Protein AF-A0A936B0I6-F1 (afdb_monomer_lite)

Secondary structure (DSSP, 8-state):
-HHHHHHHHHHHHHHHHHHHH-S-HHHHHHHHHHHHHHHHHHHHHHHHHHHHHHHHHHHHHHHHHTT-S-HHHHHHHHHHHHHHHHHTTS-------------SS--GGG--HHHHHHHHHHHHHHHHT-PPP--HHHHHHHHHHHHTTTT-SSHHHHHHHHHHHHHHHTTT-TTHHHHHHHHHHHHHHHTT---S-GGGGGGG----SS--SS-HHHHHGGGTTS-GGG--HHHHGGG-SS-GGGSHHHHTT-HHHHHHHHHHHHHHHHHHHHHTT--HHHHT--SS-EEEEE-TTTTSS----PPEEEEE--TTT-HHHHHHHHHHHHHHHHHHHHHTT--------S--HHHHHHHHHHHHTS-PPP----------PPPS---------PPPPPPPP-PPP---GGGHHHHHHHSHHHH-TTS-HHHHHHHTTT------------TT--SGGG--HHHHHHHHHHHHHHHTT------HHHHHHHHHHHHTTTT-SSHHHHHHHHHHHIIIIITT-HHHHHHHHHHHHHHHHHTT--HHHHHHTS-TT-THHHH-GGGGGGGGTT--S-----HHHHGGG-SS-GGG-TT--HHHHHHHHHHHHHHHHHHHHHHHHHHSS-TTTSS---EEEEEEEES---SSS--SEEEEEEEEEE-GGG-HHHHHHHHHHHHHHHHHHHHHTT-S--------HHHHHHHHHHHHHTHHHHSPPPPP------HHHHHHHHHHHHHHHHHHTT--------------------PPP--TT--HHHHHHHTT--HHHHHHHHHHHTT---HHHHHHHHHHTT--HHHHHHHHHHHHHHHTSS-SEE-SSS-EES-GGGHHHHHHHHHHH-

pLDDT: mean 74.19, std 16.96, range [23.62, 93.94]

Radius of gyration: 40.01 Å; chains: 1; bounding box: 89×117×137 Å

Sequence (866 aa):
MRSLLRIILIGGGLYGLVYLYGSRPYLALTLFCLTLLAGIFYVLYTIAKRNLDSQVAYLNRIQRLRGEKNPEWATAMFDFQQGAVRFLATEAHPASFVPFEAINFPTYLDLDRPQGQWYRYWRAEFNKGNPLPTDLTYIFLYLYELINQVDVPNAAEGYRRLNRVWQTYRANFPQLNNSLPTWLVDYAAVYEVKTDNPLAVYEAMTWPLGRPPIPPALLLHPWVGRPLAQLPARVWQLLSDYKLEKSTLYQMGQEEVADELHRRIFSALDRHLRRSGQPFWERHRPSHPVIIQRTPFLNALYPNSQKIEIFALPYDSQSEAREWVTNVFKHTENSLRQRLNQRARLKVKALDEAAMALIEAEVAATTLPEATSAVAEYDLSPPPNTQKLTSKAAPIPPRPAITLPNVPAHNLLNTLVQQSFFRSAHVPFAKQAELLAKHVEPAVPPEPCSDEERLYRYLNLAQLRWYFYWRSEVRRGNYLPTSAAYVFIHALELIHGVGTAGTADTLRQLQALIAHYATTNPLLELHLVSWLLSWAQLHQQPILPLLEQLPAHSFVFERLADWRYLPYRHGESPLPWSFGFIAPLLDYDLAKSQFLTSENRLLLEQAIPAVFTAVNTHYHQRTRQTLLTAHPTRLGGTFTVENCYQPPNNRWSVVIAVPELPRYTESQPLRKVVTQVVKAIENELRAAKGFRGRLQISLPDDLLAVVRQSMAAQREMLFPPPPKPQVQIDLARTKQLLKETNQVFQLLNLAADPDPEPEPEPQPAAPANGRTPHLEGLDDEWQAFAAQLTAAHVAVLTAVLDQQLTDTLLRHIASQHNIMPALLLDSLNELAQDSIGDIVLELTPTPQLVDESYRAPLQTICQHFS

Foldseek 3Di:
DVLLVVLLVVLVVQLVVCVVPDDDNPVSVVSSVVSNVVSVVVVVVVVVVVVVVVVVVVVVLLVVCVPDPDPVLSVLLVQQVVLLVVLVVDAADDADADADDDDQRDHNVQADPRRSNVLRNQVVCVLVVHHDDHDPSSLQSVLLCLLVVRPPPALLSSLVSLVVSCVVCCVVPVVCLLFSLQQSLLSCQVRVHDDPDSLLSLVPHDDDAPDDPDPLLSNCFNCQPPQPLPDFPSNLSLLEPDRPCPFPCNVVVNRVLVNVLSSQLSNLVQVVCVVVPAGLNRVQWDPAWDWDWDQHRPSGSDSDRHTTTDTGTPSSPRPVSHLASHLLRQLLSQLLCVVVVHDDHDDRDDDDPVSSVSSNVSSVVRDDDDDPPDPDPDDPDDDPPPPPPPPPDDDDDDDPDPDDDPDPLVCVLVVLLPDVVNLRPPQPQQNNLQVCLPRAADDDDADADDPVQQGPNSDDSNRVNNLRHQVVCVLVVHHDDYYVSSLNSVLVCLLSVRNAPDDVRSLVSLLSSCVRPCVVPVVSLQQSLQQSLLSCVVVVHQVLVVLVSHDPPRPVCVQPVLSLCSVCQVPDDDDQQAPSNLVLLAPDDPVPDPQDDVLVVVLLRVLRSQLLSLLQVVCCVPPVHGLQNVFQFQFKDWGKRANYDDPDPPDRIDIRINRRRGCSSPGPVSSLASNLLSLLLVQVSCVVVVNPDHDDHDDPPVSSVSSVVSCVVCVCVSPPDPPDDPDPDPPVVVVVVVVVVVVVVVVVVPDDDDDDDDDDDDDPDDPDDPDQDPQPPDDPLLSQLLVPDDPLLLQQLVCQLVVNDDPVVLCVSCVVVVHDSVVSQVVSQVSSCVRVVGGQWDPDNGTHGPDPVVSVSSVSSSVVVD

Structure (mmCIF, N/CA/C/O backbone):
data_AF-A0A936B0I6-F1
#
_entry.id   AF-A0A936B0I6-F1
#
loop_
_atom_site.group_PDB
_atom_site.id
_atom_site.type_symbol
_atom_site.label_atom_id
_atom_site.label_alt_id
_atom_site.label_comp_id
_atom_site.label_asym_id
_atom_site.label_entity_id
_atom_site.label_seq_id
_atom_site.pdbx_PDB_ins_code
_atom_site.Cartn_x
_atom_site.Cartn_y
_atom_site.Cartn_z
_atom_site.occupancy
_atom_site.B_iso_or_equiv
_atom_site.auth_seq_id
_atom_site.auth_comp_id
_atom_site.auth_asym_id
_atom_site.auth_atom_id
_atom_site.pdbx_PDB_model_num
ATOM 1 N N . MET A 1 1 ? 3.132 8.822 -55.524 1.00 38.16 1 MET A N 1
ATOM 2 C CA . MET A 1 1 ? 2.697 8.084 -56.736 1.00 38.16 1 MET A CA 1
ATOM 3 C C . MET A 1 1 ? 1.915 8.943 -57.733 1.00 38.16 1 MET A C 1
ATOM 5 O O . MET A 1 1 ? 2.401 9.102 -58.841 1.00 38.16 1 MET A O 1
ATOM 9 N N . ARG A 1 2 ? 0.774 9.563 -57.377 1.00 40.75 2 ARG A N 1
ATOM 10 C CA . ARG A 1 2 ? -0.031 10.381 -58.324 1.00 40.75 2 ARG A CA 1
ATOM 11 C C . ARG A 1 2 ? 0.720 11.574 -58.949 1.00 40.75 2 ARG A C 1
ATOM 13 O O . ARG A 1 2 ? 0.559 11.829 -60.137 1.00 40.75 2 ARG A O 1
ATOM 20 N N . SER A 1 3 ? 1.581 12.258 -58.192 1.00 46.22 3 SER A N 1
ATOM 21 C CA . SER A 1 3 ? 2.406 13.369 -58.705 1.00 46.22 3 SER A CA 1
ATOM 22 C C . SER A 1 3 ? 3.521 12.899 -59.647 1.00 46.22 3 SER A C 1
ATOM 24 O O . SER A 1 3 ? 3.805 13.552 -60.641 1.00 46.22 3 SER A O 1
ATOM 26 N N . LEU A 1 4 ? 4.096 11.724 -59.372 1.00 46.12 4 LEU A N 1
ATOM 27 C CA . LEU A 1 4 ? 5.133 11.088 -60.192 1.00 46.12 4 LEU A CA 1
ATOM 28 C C . LEU A 1 4 ? 4.551 10.625 -61.538 1.00 46.12 4 LEU A C 1
ATOM 30 O O . LEU A 1 4 ? 5.146 10.857 -62.583 1.00 46.12 4 LEU A O 1
ATOM 34 N N . LEU A 1 5 ? 3.326 10.083 -61.517 1.00 49.03 5 LEU A N 1
ATOM 35 C CA . LEU A 1 5 ? 2.583 9.697 -62.719 1.00 49.03 5 LEU A CA 1
ATOM 36 C C . LEU A 1 5 ? 2.261 10.906 -63.618 1.00 49.03 5 LEU A C 1
ATOM 38 O O . LEU A 1 5 ? 2.396 10.816 -64.832 1.00 49.03 5 LEU A O 1
ATOM 42 N N . ARG A 1 6 ? 1.882 12.055 -63.032 1.00 55.31 6 ARG A N 1
ATOM 43 C CA . ARG A 1 6 ? 1.634 13.303 -63.781 1.00 55.31 6 ARG A CA 1
ATOM 44 C C . ARG A 1 6 ? 2.904 13.870 -64.415 1.00 55.31 6 ARG A C 1
ATOM 46 O O . ARG A 1 6 ? 2.848 14.307 -65.555 1.00 55.31 6 ARG A O 1
ATOM 53 N N . ILE A 1 7 ? 4.037 13.833 -63.712 1.00 56.94 7 ILE A N 1
ATOM 54 C CA . ILE A 1 7 ? 5.325 14.305 -64.246 1.00 56.94 7 ILE A CA 1
ATOM 55 C C . ILE A 1 7 ? 5.807 13.399 -65.389 1.00 56.94 7 ILE A C 1
ATOM 57 O O . ILE A 1 7 ? 6.247 13.909 -66.413 1.00 56.94 7 ILE A O 1
ATOM 61 N N . ILE A 1 8 ? 5.645 12.075 -65.263 1.00 55.91 8 ILE A N 1
ATOM 62 C CA . ILE A 1 8 ? 5.958 11.116 -66.338 1.00 55.91 8 ILE A CA 1
ATOM 63 C C . ILE A 1 8 ? 5.057 11.345 -67.563 1.00 55.91 8 ILE A C 1
ATOM 65 O O . ILE A 1 8 ? 5.553 11.347 -68.686 1.00 55.91 8 ILE A O 1
ATOM 69 N N . LEU A 1 9 ? 3.757 11.592 -67.364 1.00 56.34 9 LEU A N 1
ATOM 70 C CA . LEU A 1 9 ? 2.815 11.886 -68.454 1.00 56.34 9 LEU A CA 1
ATOM 71 C C . LEU A 1 9 ? 3.130 13.213 -69.166 1.00 56.34 9 LEU A C 1
ATOM 73 O O . LEU A 1 9 ? 3.089 13.271 -70.393 1.00 56.34 9 LEU A O 1
ATOM 77 N N . ILE A 1 10 ? 3.491 14.262 -68.420 1.00 59.94 10 ILE A N 1
ATOM 78 C CA . ILE A 1 10 ? 3.869 15.569 -68.985 1.00 59.94 10 ILE A CA 1
ATOM 79 C C . ILE A 1 10 ? 5.213 15.476 -69.724 1.00 59.94 10 ILE A C 1
ATOM 81 O O . ILE A 1 10 ? 5.333 15.978 -70.841 1.00 59.94 10 ILE A O 1
ATOM 85 N N . GLY A 1 11 ? 6.202 14.783 -69.150 1.00 57.22 11 GLY A N 1
ATOM 86 C CA . GLY A 1 11 ? 7.493 14.536 -69.796 1.00 57.22 11 GLY A CA 1
ATOM 87 C C . GLY A 1 11 ? 7.358 13.692 -71.066 1.00 57.22 11 GLY A C 1
ATOM 88 O O . GLY A 1 11 ? 7.966 14.015 -72.085 1.00 57.22 11 GLY A O 1
ATOM 89 N N . GLY A 1 12 ? 6.516 12.653 -71.040 1.00 57.81 12 GLY A N 1
ATOM 90 C CA . GLY A 1 12 ? 6.238 11.806 -72.202 1.00 57.81 12 GLY A CA 1
ATOM 91 C C . GLY A 1 12 ? 5.535 12.566 -73.332 1.00 57.81 12 GLY A C 1
ATOM 92 O O . GLY A 1 12 ? 5.872 12.378 -74.499 1.00 57.81 12 GLY A O 1
ATOM 93 N N . GLY A 1 13 ? 4.623 13.486 -72.992 1.00 58.34 13 GLY A N 1
ATOM 94 C CA . GLY A 1 13 ? 3.964 14.372 -73.958 1.00 58.34 13 GLY A CA 1
ATOM 95 C C . GLY A 1 13 ? 4.916 15.378 -74.618 1.00 58.34 13 GLY A C 1
ATOM 96 O O . GLY A 1 13 ? 4.860 15.575 -75.831 1.00 58.34 13 GLY A O 1
ATOM 97 N N . LEU A 1 14 ? 5.839 15.965 -73.847 1.00 56.41 14 LEU A N 1
ATOM 98 C CA . LEU A 1 14 ? 6.888 16.860 -74.359 1.00 56.41 14 LEU A CA 1
ATOM 99 C C . LEU A 1 14 ? 7.899 16.125 -75.253 1.00 56.41 14 LEU A C 1
ATOM 101 O O . LEU A 1 14 ? 8.292 16.659 -76.288 1.00 56.41 14 LEU A O 1
ATOM 105 N N . TYR A 1 15 ? 8.275 14.890 -74.907 1.00 56.97 15 TYR A N 1
ATOM 106 C CA . TYR A 1 15 ? 9.149 14.056 -75.739 1.00 56.97 15 TYR A CA 1
ATOM 107 C C . TYR A 1 15 ? 8.500 13.726 -77.094 1.00 56.97 15 TYR A C 1
ATOM 109 O O . TYR A 1 15 ? 9.143 13.876 -78.132 1.00 56.97 15 TYR A O 1
ATOM 117 N N . GLY A 1 16 ? 7.210 13.368 -77.100 1.00 55.25 16 GLY A N 1
ATOM 118 C CA . GLY A 1 16 ? 6.452 13.113 -78.331 1.00 55.25 16 GLY A CA 1
ATOM 119 C C . GLY A 1 16 ? 6.332 14.340 -79.244 1.00 55.25 16 GLY A C 1
ATOM 120 O O . GLY A 1 16 ? 6.514 14.225 -80.454 1.00 55.25 16 GLY A O 1
ATOM 121 N N . LEU A 1 17 ? 6.101 15.529 -78.676 1.00 55.94 17 LEU A N 1
ATOM 122 C CA . LEU A 1 17 ? 5.998 16.788 -79.430 1.00 55.94 17 LEU A CA 1
ATOM 123 C C . LEU A 1 17 ? 7.328 17.234 -80.059 1.00 55.94 17 LEU A C 1
ATOM 125 O O . LEU A 1 17 ? 7.332 17.708 -81.193 1.00 55.94 17 LEU A O 1
ATOM 129 N N . VAL A 1 18 ? 8.459 17.054 -79.366 1.00 55.75 18 VAL A N 1
ATOM 130 C CA . VAL A 1 18 ? 9.790 17.407 -79.899 1.00 55.75 18 VAL A CA 1
ATOM 131 C C . VAL A 1 18 ? 10.254 16.405 -80.965 1.00 55.75 18 VAL A C 1
ATOM 133 O O . VAL A 1 18 ? 10.897 16.805 -81.935 1.00 55.75 18 VAL A O 1
ATOM 136 N N . TYR A 1 19 ? 9.883 15.125 -80.840 1.00 55.78 19 TYR A N 1
ATOM 137 C CA . TYR A 1 19 ? 10.190 14.093 -81.839 1.00 55.78 19 TYR A CA 1
ATOM 138 C C . TYR A 1 19 ? 9.421 14.295 -83.157 1.00 55.78 19 TYR A C 1
ATOM 140 O O . TYR A 1 19 ? 9.927 13.963 -84.225 1.00 55.78 19 TYR A O 1
ATOM 148 N N . LEU A 1 20 ? 8.220 14.883 -83.093 1.00 55.12 20 LEU A N 1
ATOM 149 C CA . LEU A 1 20 ? 7.385 15.179 -84.263 1.00 55.12 20 LEU A CA 1
ATOM 150 C C . LEU A 1 20 ? 7.809 16.441 -85.041 1.00 55.12 20 LEU A C 1
ATOM 152 O O . LEU A 1 20 ? 7.439 16.561 -86.205 1.00 55.12 20 LEU A O 1
ATOM 156 N N . TYR A 1 21 ? 8.580 17.364 -84.443 1.00 55.47 21 TYR A N 1
ATOM 157 C CA . TYR A 1 21 ? 8.861 18.689 -85.031 1.00 55.47 21 TYR A CA 1
ATOM 158 C C . TYR A 1 21 ? 10.348 19.107 -85.117 1.00 55.47 21 TYR A C 1
ATOM 160 O O . TYR A 1 21 ? 10.621 20.216 -85.577 1.00 55.47 21 TYR A O 1
ATOM 168 N N . GLY A 1 22 ? 11.336 18.283 -84.726 1.00 55.69 22 GLY A N 1
ATOM 169 C CA . GLY A 1 22 ? 12.745 18.727 -84.704 1.00 55.69 22 GLY A CA 1
ATOM 170 C C . GLY A 1 22 ? 13.819 17.665 -84.974 1.00 55.69 22 GLY A C 1
ATOM 171 O O . GLY A 1 22 ? 13.844 16.595 -84.374 1.00 55.69 22 GLY A O 1
ATOM 172 N N . SER A 1 23 ? 14.796 18.014 -85.817 1.00 54.34 23 SER A N 1
ATOM 173 C CA . SER A 1 23 ? 15.872 17.165 -86.368 1.00 54.34 23 SER A CA 1
ATOM 174 C C . SER A 1 23 ? 16.990 16.749 -85.385 1.00 54.34 23 SER A C 1
ATOM 176 O O . SER A 1 23 ? 18.113 16.475 -85.814 1.00 54.34 23 SER A O 1
ATOM 178 N N . ARG A 1 24 ? 16.755 16.734 -84.063 1.00 60.47 24 ARG A N 1
ATOM 179 C CA . ARG A 1 24 ? 17.795 16.427 -83.050 1.00 60.47 24 ARG A CA 1
ATOM 180 C C . ARG A 1 24 ? 17.263 15.556 -81.895 1.00 60.47 24 ARG A C 1
ATOM 182 O O . ARG A 1 24 ? 16.999 16.077 -80.810 1.00 60.47 24 ARG A O 1
ATOM 189 N N . PRO A 1 25 ? 17.172 14.223 -82.077 1.00 59.81 25 PRO A N 1
ATOM 190 C CA . PRO A 1 25 ? 16.577 13.302 -81.096 1.00 59.81 25 PRO A CA 1
ATOM 191 C C . PRO A 1 25 ? 17.326 13.258 -79.752 1.00 59.81 25 PRO A C 1
ATOM 193 O O . PRO A 1 25 ? 16.723 13.028 -78.704 1.00 59.81 25 PRO A O 1
ATOM 196 N N . TYR A 1 26 ? 18.629 13.549 -79.757 1.00 58.97 26 TYR A N 1
ATOM 197 C CA . TYR A 1 26 ? 19.452 13.578 -78.547 1.00 58.97 26 TYR A CA 1
ATOM 198 C C . TYR A 1 26 ? 19.078 14.712 -77.586 1.00 58.97 26 TYR A C 1
ATOM 200 O O . TYR A 1 26 ? 19.175 14.526 -76.377 1.00 58.97 26 TYR A O 1
ATOM 208 N N . LEU A 1 27 ? 18.611 15.859 -78.098 1.00 59.44 27 LEU A N 1
ATOM 209 C CA . LEU A 1 27 ? 18.221 16.997 -77.258 1.00 59.44 27 LEU A CA 1
ATOM 210 C C . LEU A 1 27 ? 16.880 16.741 -76.548 1.00 59.44 27 LEU A C 1
ATOM 212 O O . LEU A 1 27 ? 16.685 17.136 -75.403 1.00 59.44 27 LEU A O 1
ATOM 216 N N . ALA A 1 28 ? 15.963 16.039 -77.219 1.00 58.75 28 ALA A N 1
ATOM 217 C CA . ALA A 1 28 ? 14.678 15.639 -76.649 1.00 58.75 28 ALA A CA 1
ATOM 218 C C . ALA A 1 28 ? 14.860 14.625 -75.511 1.00 58.75 28 ALA A C 1
ATOM 220 O O . ALA A 1 28 ? 14.218 14.728 -74.466 1.00 58.75 28 ALA A O 1
ATOM 221 N N . LEU A 1 29 ? 15.773 13.665 -75.698 1.00 62.91 29 LEU A N 1
ATOM 222 C CA . LEU A 1 29 ? 16.080 12.647 -74.696 1.00 62.91 29 LEU A CA 1
ATOM 223 C C . LEU A 1 29 ? 16.767 13.250 -73.465 1.00 62.91 29 LEU A C 1
ATOM 225 O O . LEU A 1 29 ? 16.416 12.896 -72.342 1.00 62.91 29 LEU A O 1
ATOM 229 N N . THR A 1 30 ? 17.695 14.196 -73.646 1.00 65.19 30 THR A N 1
ATOM 230 C CA . THR A 1 30 ? 18.342 14.877 -72.513 1.00 65.19 30 THR A CA 1
ATOM 231 C C . THR A 1 30 ? 17.363 15.745 -71.729 1.00 65.19 30 THR A C 1
ATOM 233 O O . THR A 1 30 ? 17.367 15.684 -70.500 1.00 65.19 30 THR A O 1
ATOM 236 N N . LEU A 1 31 ? 16.470 16.480 -72.399 1.00 63.97 31 LEU A N 1
ATOM 237 C CA . LEU A 1 31 ? 15.399 17.239 -71.741 1.00 63.97 31 LEU A CA 1
ATOM 238 C C . LEU A 1 31 ? 14.439 16.324 -70.962 1.00 63.97 31 LEU A C 1
ATOM 240 O O . LEU A 1 31 ? 14.112 16.618 -69.812 1.00 63.97 31 LEU A O 1
ATOM 244 N N . PHE A 1 32 ? 14.047 15.179 -71.528 1.00 65.69 32 PHE A N 1
ATOM 245 C CA . PHE A 1 32 ? 13.214 14.198 -70.829 1.00 65.69 32 PHE A CA 1
ATOM 246 C C . PHE A 1 32 ? 13.914 13.635 -69.581 1.00 65.69 32 PHE A C 1
ATOM 248 O O . PHE A 1 32 ? 13.346 13.669 -68.489 1.00 65.69 32 PHE A O 1
ATOM 255 N N . CYS A 1 33 ? 15.177 13.216 -69.695 1.00 66.19 33 CYS A N 1
ATOM 256 C CA . CYS A 1 33 ? 15.956 12.722 -68.557 1.00 66.19 33 CYS A CA 1
ATOM 257 C C . CYS A 1 33 ? 16.140 13.784 -67.459 1.00 66.19 33 CYS A C 1
ATOM 259 O O . CYS A 1 33 ? 16.018 13.464 -66.277 1.00 66.19 33 CYS A O 1
ATOM 261 N N . LEU A 1 34 ? 16.373 15.050 -67.826 1.00 69.00 34 LEU A N 1
ATOM 262 C CA . LEU A 1 34 ? 16.501 16.155 -66.869 1.00 69.00 34 LEU A CA 1
ATOM 263 C C . LEU A 1 34 ? 15.185 16.439 -66.133 1.00 69.00 34 LEU A C 1
ATOM 265 O O . LEU A 1 34 ? 15.199 16.644 -64.920 1.00 69.00 34 LEU A O 1
ATOM 269 N N . THR A 1 35 ? 14.041 16.393 -66.824 1.00 68.25 35 THR A N 1
ATOM 270 C CA . THR A 1 35 ? 12.725 16.564 -66.176 1.00 68.25 35 THR A CA 1
ATOM 271 C C . THR A 1 35 ? 12.371 15.400 -65.248 1.00 68.25 35 THR A C 1
ATOM 273 O O . THR A 1 35 ? 11.831 15.623 -64.163 1.00 68.25 35 THR A O 1
ATOM 276 N N . LEU A 1 36 ? 12.740 14.168 -65.616 1.00 67.81 36 LEU A N 1
ATOM 277 C CA . LEU A 1 36 ? 12.569 12.990 -64.767 1.00 67.81 36 LEU A CA 1
ATOM 278 C C . LEU A 1 36 ? 13.442 13.085 -63.505 1.00 67.81 36 LEU A C 1
ATOM 280 O O . LEU A 1 36 ? 12.949 12.871 -62.398 1.00 67.81 36 LEU A O 1
ATOM 284 N N . LEU A 1 37 ? 14.715 13.468 -63.661 1.00 67.00 37 LEU A N 1
ATOM 285 C CA . LEU A 1 37 ? 15.647 13.675 -62.550 1.00 67.00 37 LEU A CA 1
ATOM 286 C C . LEU A 1 37 ? 15.173 14.786 -61.610 1.00 67.00 37 LEU A C 1
ATOM 288 O O . LEU A 1 37 ? 15.161 14.580 -60.400 1.00 67.00 37 LEU A O 1
ATOM 292 N N . ALA A 1 38 ? 14.709 15.920 -62.142 1.00 65.81 38 ALA A N 1
ATOM 293 C CA . ALA A 1 38 ? 14.150 17.006 -61.339 1.00 65.81 38 ALA A CA 1
ATOM 294 C C . ALA A 1 38 ? 12.884 16.572 -60.575 1.00 65.81 38 ALA A C 1
ATOM 296 O O . ALA A 1 38 ? 12.716 16.920 -59.406 1.00 65.81 38 ALA A O 1
ATOM 297 N N . GLY A 1 39 ? 12.020 15.759 -61.194 1.00 65.25 39 GLY A N 1
ATOM 298 C CA . GLY A 1 39 ? 10.841 15.183 -60.544 1.00 65.25 39 GLY A CA 1
ATOM 299 C C . GLY A 1 39 ? 11.191 14.212 -59.414 1.00 65.25 39 GLY A C 1
ATOM 300 O O . GLY A 1 39 ? 10.590 14.272 -58.340 1.00 65.25 39 GLY A O 1
ATOM 301 N N . ILE A 1 40 ? 12.197 13.357 -59.621 1.00 68.62 40 ILE A N 1
ATOM 302 C CA . ILE A 1 40 ? 12.730 12.461 -58.585 1.00 68.62 40 ILE A CA 1
ATOM 303 C C . ILE A 1 40 ? 13.324 13.287 -57.439 1.00 68.62 40 ILE A C 1
ATOM 305 O O . ILE A 1 40 ? 13.001 13.036 -56.281 1.00 68.62 40 ILE A O 1
ATOM 309 N N . PHE A 1 41 ? 14.114 14.318 -57.746 1.00 63.56 41 PHE A N 1
ATOM 310 C CA . PHE A 1 41 ? 14.719 15.190 -56.740 1.00 63.56 41 PHE A CA 1
ATOM 311 C C . PHE A 1 41 ? 13.671 15.956 -55.927 1.00 63.56 41 PHE A C 1
ATOM 313 O O . PHE A 1 41 ? 13.796 16.055 -54.713 1.00 63.56 41 PHE A O 1
ATOM 320 N N . TYR A 1 42 ? 12.599 16.439 -56.559 1.00 67.12 42 TYR A N 1
ATOM 321 C CA . TYR A 1 42 ? 11.493 17.109 -55.873 1.00 67.12 42 TYR A CA 1
ATOM 322 C C . TYR A 1 42 ? 10.720 16.159 -54.945 1.00 67.12 42 TYR A C 1
ATOM 324 O O . TYR A 1 42 ? 10.337 16.533 -53.835 1.00 67.12 42 TYR A O 1
ATOM 332 N N . VAL A 1 43 ? 10.516 14.907 -55.363 1.00 61.97 43 VAL A N 1
ATOM 333 C CA . VAL A 1 43 ? 9.879 13.875 -54.530 1.00 61.97 43 VAL A CA 1
ATOM 334 C C . VAL A 1 43 ? 10.781 13.496 -53.353 1.00 61.97 43 VAL A C 1
ATOM 336 O O . VAL A 1 43 ? 10.308 13.430 -52.222 1.00 61.97 43 VAL A O 1
ATOM 339 N N . LEU A 1 44 ? 12.083 13.327 -53.583 1.00 56.44 44 LEU A N 1
ATOM 340 C CA . LEU A 1 44 ? 13.057 13.077 -52.518 1.00 56.44 44 LEU A CA 1
ATOM 341 C C . LEU A 1 44 ? 13.154 14.264 -51.552 1.00 56.44 44 LEU A C 1
ATOM 343 O O . LEU A 1 44 ? 13.143 14.066 -50.341 1.00 56.44 44 LEU A O 1
ATOM 347 N N . TYR A 1 45 ? 13.157 15.495 -52.066 1.00 63.50 45 TYR A N 1
ATOM 348 C CA . TYR A 1 45 ? 13.170 16.719 -51.268 1.00 63.50 45 TYR A CA 1
ATOM 349 C C . TYR A 1 45 ? 11.897 16.880 -50.433 1.00 63.50 45 TYR A C 1
ATOM 351 O O . TYR A 1 45 ? 11.975 17.229 -49.262 1.00 63.50 45 TYR A O 1
ATOM 359 N N . THR A 1 46 ? 10.717 16.590 -50.986 1.00 55.12 46 THR A N 1
ATOM 360 C CA . THR A 1 46 ? 9.453 16.666 -50.231 1.00 55.12 46 THR A CA 1
ATOM 361 C C . THR A 1 46 ? 9.343 15.574 -49.167 1.00 55.12 46 THR A C 1
ATOM 363 O O . THR A 1 46 ? 8.838 15.851 -48.081 1.00 55.12 46 THR A O 1
ATOM 366 N N . ILE A 1 47 ? 9.868 14.369 -49.417 1.00 54.47 47 ILE A N 1
ATOM 367 C CA . ILE A 1 47 ? 9.987 13.311 -48.400 1.00 54.47 47 ILE A CA 1
ATOM 368 C C . ILE A 1 47 ? 10.979 13.728 -47.304 1.00 54.47 47 ILE A C 1
ATOM 370 O O . ILE A 1 47 ? 10.658 13.631 -46.121 1.00 54.47 47 ILE A O 1
ATOM 374 N N . ALA A 1 48 ? 12.147 14.254 -47.683 1.00 47.34 48 ALA A N 1
ATOM 375 C CA . ALA A 1 48 ? 13.166 14.725 -46.747 1.00 47.34 48 ALA A CA 1
ATOM 376 C C . ALA A 1 48 ? 12.669 15.904 -45.896 1.00 47.34 48 ALA A C 1
ATOM 378 O O . ALA A 1 48 ? 12.853 15.904 -44.683 1.00 47.34 48 ALA A O 1
ATOM 379 N N . LYS A 1 49 ? 11.971 16.869 -46.505 1.00 49.53 49 LYS A N 1
ATOM 380 C CA . LYS A 1 49 ? 11.380 18.022 -45.818 1.00 49.53 49 LYS A CA 1
ATOM 381 C C . LYS A 1 49 ? 10.261 17.607 -44.865 1.00 49.53 49 LYS A C 1
ATOM 383 O O . LYS A 1 49 ? 10.239 18.068 -43.735 1.00 49.53 49 LYS A O 1
ATOM 388 N N . ARG A 1 50 ? 9.392 16.670 -45.260 1.00 50.12 50 ARG A N 1
ATOM 389 C CA . ARG A 1 50 ? 8.347 16.129 -44.375 1.00 50.12 50 ARG A CA 1
ATOM 390 C C . ARG A 1 50 ? 8.940 15.367 -43.183 1.00 50.12 50 ARG A C 1
ATOM 392 O O . ARG A 1 50 ? 8.410 15.473 -42.080 1.00 50.12 50 ARG A O 1
ATOM 399 N N . ASN A 1 51 ? 10.051 14.654 -43.384 1.00 45.22 51 ASN A N 1
ATOM 400 C CA . ASN A 1 51 ? 10.823 14.047 -42.295 1.00 45.22 51 ASN A CA 1
ATOM 401 C C . ASN A 1 51 ? 11.459 15.104 -41.382 1.00 45.22 51 ASN A C 1
ATOM 403 O O . ASN A 1 51 ? 11.403 14.951 -40.167 1.00 45.22 51 ASN A O 1
ATOM 407 N N . LEU A 1 52 ? 12.007 16.185 -41.941 1.00 41.59 52 LEU A N 1
ATOM 408 C CA . LEU A 1 52 ? 12.620 17.271 -41.173 1.00 41.59 52 LEU A CA 1
ATOM 409 C C . LEU A 1 52 ? 11.583 18.056 -40.351 1.00 41.59 52 LEU A C 1
ATOM 411 O O . LEU A 1 52 ? 11.795 18.290 -39.168 1.00 41.59 52 LEU A O 1
ATOM 415 N N . ASP A 1 53 ? 10.428 18.385 -40.932 1.00 44.09 53 ASP A N 1
ATOM 416 C CA . ASP A 1 53 ? 9.326 19.055 -40.228 1.00 44.09 53 ASP A CA 1
ATOM 417 C C . ASP A 1 53 ? 8.754 18.157 -39.111 1.00 44.09 53 ASP A C 1
ATOM 419 O O . ASP A 1 53 ? 8.439 18.635 -38.020 1.00 44.09 53 ASP A O 1
ATOM 423 N N . SER A 1 54 ? 8.707 16.836 -39.336 1.00 42.69 54 SER A N 1
ATOM 424 C CA . SER A 1 54 ? 8.353 15.849 -38.304 1.00 42.69 54 SER A CA 1
ATOM 425 C C . SER A 1 54 ? 9.406 15.782 -37.190 1.00 42.69 54 SER A C 1
ATOM 427 O O . SER A 1 54 ? 9.041 15.687 -36.022 1.00 42.69 54 SER A O 1
ATOM 429 N N . GLN A 1 55 ? 10.698 15.895 -37.523 1.00 39.34 55 GLN A N 1
ATOM 430 C CA . GLN A 1 55 ? 11.805 15.953 -36.560 1.00 39.34 55 GLN A CA 1
ATOM 431 C C . GLN A 1 55 ? 11.822 17.259 -35.750 1.00 39.34 55 GLN A C 1
ATOM 433 O O . GLN A 1 55 ? 12.118 17.228 -34.560 1.00 39.34 55 GLN A O 1
ATOM 438 N N . VAL A 1 56 ? 11.462 18.401 -36.338 1.00 42.66 56 VAL A N 1
ATOM 439 C CA . VAL A 1 56 ? 11.371 19.687 -35.622 1.00 42.66 56 VAL A CA 1
ATOM 440 C C . VAL A 1 56 ? 10.135 19.727 -34.719 1.00 42.66 56 VAL A C 1
ATOM 442 O O . VAL A 1 56 ? 10.235 20.129 -33.560 1.00 42.66 56 VAL A O 1
ATOM 445 N N . ALA A 1 57 ? 8.982 19.236 -35.188 1.00 41.06 57 ALA A N 1
ATOM 446 C CA . ALA A 1 57 ? 7.804 19.047 -34.340 1.00 41.06 57 ALA A CA 1
ATOM 447 C C . ALA A 1 57 ? 8.088 18.073 -33.178 1.00 41.06 57 ALA A C 1
ATOM 449 O O . ALA A 1 57 ? 7.624 18.293 -32.062 1.00 41.06 57 ALA A O 1
ATOM 450 N N . TYR A 1 58 ? 8.900 17.042 -33.425 1.00 40.16 58 TYR A N 1
ATOM 451 C CA . TYR A 1 58 ? 9.397 16.081 -32.441 1.00 40.16 58 TYR A CA 1
ATOM 452 C C . TYR A 1 58 ? 10.361 16.701 -31.417 1.00 40.16 58 TYR A C 1
ATOM 454 O O . TYR A 1 58 ? 10.171 16.507 -30.219 1.00 40.16 58 TYR A O 1
ATOM 462 N N . LEU A 1 59 ? 11.327 17.521 -31.842 1.00 38.25 59 LEU A N 1
ATOM 463 C CA . LEU A 1 59 ? 12.243 18.239 -30.943 1.00 38.25 59 LEU A CA 1
ATOM 464 C C . LEU A 1 59 ? 11.503 19.253 -30.058 1.00 38.25 59 LEU A C 1
ATOM 466 O O . LEU A 1 59 ? 11.768 19.338 -28.858 1.00 38.25 59 LEU A O 1
ATOM 470 N N . ASN A 1 60 ? 10.505 19.942 -30.615 1.00 44.59 60 ASN A N 1
ATOM 471 C CA . ASN A 1 60 ? 9.612 20.819 -29.855 1.00 44.59 60 ASN A CA 1
ATOM 472 C C . ASN A 1 60 ? 8.718 20.037 -28.871 1.00 44.59 60 ASN A C 1
ATOM 474 O O . ASN A 1 60 ? 8.312 20.579 -27.843 1.00 44.59 60 ASN A O 1
ATOM 478 N N . ARG A 1 61 ? 8.425 18.757 -29.149 1.00 44.84 61 ARG A N 1
ATOM 479 C CA . ARG A 1 61 ? 7.702 17.843 -28.246 1.00 44.84 61 ARG A CA 1
ATOM 480 C C . ARG A 1 61 ? 8.604 17.337 -27.116 1.00 44.84 61 ARG A C 1
ATOM 482 O O . ARG A 1 61 ? 8.177 17.339 -25.969 1.00 44.84 61 ARG A O 1
ATOM 489 N N . ILE A 1 62 ? 9.865 17.013 -27.412 1.00 40.97 62 ILE A N 1
ATOM 490 C CA . ILE A 1 62 ? 10.894 16.629 -26.428 1.00 40.97 62 ILE A CA 1
ATOM 491 C C . ILE A 1 62 ? 11.212 17.771 -25.459 1.00 40.97 62 ILE A C 1
ATOM 493 O O . ILE A 1 62 ? 11.366 17.533 -24.264 1.00 40.97 62 ILE A O 1
ATOM 497 N N . GLN A 1 63 ? 11.268 19.018 -25.934 1.00 43.62 63 GLN A N 1
ATOM 498 C CA . GLN A 1 63 ? 11.457 20.172 -25.048 1.00 43.62 63 GLN A CA 1
ATOM 499 C C . GLN A 1 63 ? 10.292 20.370 -24.065 1.00 43.62 63 GLN A C 1
ATOM 501 O O . GLN A 1 63 ? 10.526 20.850 -22.961 1.00 43.62 63 GLN A O 1
ATOM 506 N N . ARG A 1 64 ? 9.067 19.948 -24.416 1.00 46.56 64 ARG A N 1
ATOM 507 C CA . ARG A 1 64 ? 7.916 19.945 -23.492 1.00 46.56 64 ARG A CA 1
ATOM 508 C C . ARG A 1 64 ? 7.944 18.781 -22.494 1.00 46.56 64 ARG A C 1
ATOM 510 O O . ARG A 1 64 ? 7.471 18.949 -21.380 1.00 46.56 64 ARG A O 1
ATOM 517 N N . LEU A 1 65 ? 8.515 17.633 -22.871 1.00 44.06 65 LEU A N 1
ATOM 518 C CA . LEU A 1 65 ? 8.597 16.423 -22.034 1.00 44.06 65 LEU A CA 1
ATOM 519 C C . LEU A 1 65 ? 9.726 16.466 -20.985 1.00 44.06 65 LEU A C 1
ATOM 521 O O . LEU A 1 65 ? 9.697 15.708 -20.024 1.00 44.06 65 LEU A O 1
ATOM 525 N N . ARG A 1 66 ? 10.691 17.394 -21.092 1.00 40.81 66 ARG A N 1
ATOM 526 C CA . ARG A 1 66 ? 11.733 17.620 -20.061 1.00 40.81 66 ARG A CA 1
ATOM 527 C C . ARG A 1 66 ? 11.202 18.135 -18.710 1.00 40.81 66 ARG A C 1
ATOM 529 O O . ARG A 1 66 ? 11.993 18.306 -17.791 1.00 40.81 66 ARG A O 1
ATOM 536 N N . GLY A 1 67 ? 9.897 18.386 -18.592 1.00 43.09 67 GLY A N 1
ATOM 537 C CA . GLY A 1 67 ? 9.217 18.696 -17.330 1.00 43.09 67 GLY A CA 1
ATOM 538 C C . GLY A 1 67 ? 8.504 17.504 -16.674 1.00 43.09 67 GLY A C 1
ATOM 539 O O . GLY A 1 67 ? 7.788 17.709 -15.696 1.00 43.09 67 GLY A O 1
ATOM 540 N N . GLU A 1 68 ? 8.625 16.280 -17.206 1.00 45.91 68 GLU A N 1
ATOM 541 C CA . GLU A 1 68 ? 7.936 15.103 -16.658 1.00 45.91 68 GLU A CA 1
ATOM 542 C C . GLU A 1 68 ? 8.641 14.496 -15.433 1.00 45.91 68 GLU A C 1
ATOM 544 O O . GLU A 1 68 ? 9.864 14.440 -15.346 1.00 45.91 68 GLU A O 1
ATOM 549 N N . LYS A 1 69 ? 7.838 13.987 -14.489 1.00 45.06 69 LYS A N 1
ATOM 550 C CA . LYS A 1 69 ? 8.266 13.470 -13.175 1.00 45.06 69 LYS A CA 1
ATOM 551 C C . LYS A 1 69 ? 9.079 12.155 -13.216 1.00 45.06 69 LYS A C 1
ATOM 553 O O . LYS A 1 69 ? 9.494 11.703 -12.155 1.00 45.06 69 LYS A O 1
ATOM 558 N N . ASN A 1 70 ? 9.275 11.515 -14.381 1.00 55.09 70 ASN A N 1
ATOM 559 C CA . ASN A 1 70 ? 9.976 10.223 -14.505 1.00 55.09 70 ASN A CA 1
ATOM 560 C C . ASN A 1 70 ? 11.024 10.218 -15.649 1.00 55.09 70 ASN A C 1
ATOM 562 O O . ASN A 1 70 ? 10.672 9.965 -16.807 1.00 55.09 70 ASN A O 1
ATOM 566 N N . PRO A 1 71 ? 12.312 10.460 -15.343 1.00 54.38 71 PRO A N 1
ATOM 567 C CA . PRO A 1 71 ? 13.377 10.556 -16.344 1.00 54.38 71 PRO A CA 1
ATOM 568 C C . PRO A 1 71 ? 13.765 9.213 -16.995 1.00 54.38 71 PRO A C 1
ATOM 570 O O . PRO A 1 71 ? 14.176 9.198 -18.161 1.00 54.38 71 PRO A O 1
ATOM 573 N N . GLU A 1 72 ? 13.601 8.080 -16.300 1.00 53.94 72 GLU A N 1
ATOM 574 C CA . GLU A 1 72 ? 13.903 6.745 -16.849 1.00 53.94 72 GLU A CA 1
ATOM 575 C C . GLU A 1 72 ? 12.939 6.379 -17.983 1.00 53.94 72 GLU A C 1
ATOM 577 O O . GLU A 1 72 ? 13.360 5.940 -19.054 1.00 53.94 72 GLU A O 1
ATOM 582 N N . TRP A 1 73 ? 11.643 6.637 -17.785 1.00 64.75 73 TRP A N 1
ATOM 583 C CA . TRP A 1 73 ? 10.620 6.394 -18.800 1.00 64.75 73 TRP A CA 1
ATOM 584 C C . TRP A 1 73 ? 10.820 7.275 -20.041 1.00 64.75 73 TRP A C 1
ATOM 586 O O . TRP A 1 73 ? 10.720 6.786 -21.167 1.00 64.75 73 TRP A O 1
ATOM 596 N N . ALA A 1 74 ? 11.155 8.556 -19.852 1.00 58.09 74 ALA A N 1
ATOM 597 C CA . ALA A 1 74 ? 11.378 9.488 -20.959 1.00 58.09 74 ALA A CA 1
ATOM 598 C C . ALA A 1 74 ? 12.582 9.073 -21.824 1.00 58.09 74 ALA A C 1
ATOM 600 O O . ALA A 1 74 ? 12.533 9.164 -23.054 1.00 58.09 74 ALA A O 1
ATOM 601 N N . THR A 1 75 ? 13.638 8.565 -21.185 1.00 61.25 75 THR A N 1
ATOM 602 C CA . THR A 1 75 ? 14.827 8.035 -21.866 1.00 61.25 75 THR A CA 1
ATOM 603 C C . THR A 1 75 ? 14.501 6.747 -22.624 1.00 61.25 75 THR A C 1
ATOM 605 O O . THR A 1 75 ? 14.764 6.659 -23.822 1.00 61.25 75 THR A O 1
ATOM 608 N N . ALA A 1 76 ? 13.832 5.788 -21.977 1.00 62.25 76 ALA A N 1
ATOM 609 C CA . ALA A 1 76 ? 13.422 4.538 -22.617 1.00 62.25 76 ALA A CA 1
ATOM 610 C C . ALA A 1 76 ? 12.458 4.769 -23.797 1.00 62.25 76 ALA A C 1
ATOM 612 O O . ALA A 1 76 ? 12.568 4.120 -24.836 1.00 62.25 76 ALA A O 1
ATOM 613 N N . MET A 1 77 ? 11.545 5.739 -23.683 1.00 66.00 77 MET A N 1
ATOM 614 C CA . MET A 1 77 ? 10.656 6.152 -24.773 1.00 66.00 77 MET A CA 1
ATOM 615 C C . MET A 1 77 ? 11.440 6.706 -25.970 1.00 66.00 77 MET A C 1
ATOM 617 O O . MET A 1 77 ? 11.168 6.347 -27.119 1.00 66.00 77 MET A O 1
ATOM 621 N N . PHE A 1 78 ? 12.428 7.563 -25.711 1.00 61.94 78 PHE A N 1
ATOM 622 C CA . PHE A 1 78 ? 13.297 8.109 -26.750 1.00 61.94 78 PHE A CA 1
ATOM 623 C C . PHE A 1 78 ? 14.076 7.001 -27.476 1.00 61.94 78 PHE A C 1
ATOM 625 O O . PHE A 1 78 ? 14.068 6.934 -28.711 1.00 61.94 78 PHE A O 1
ATOM 632 N N . ASP A 1 79 ? 14.685 6.094 -26.715 1.00 64.75 79 ASP A N 1
ATOM 633 C CA . ASP A 1 79 ? 15.473 4.978 -27.237 1.00 64.75 79 ASP A CA 1
ATOM 634 C C . ASP A 1 79 ? 14.617 3.986 -28.031 1.00 64.75 79 ASP A C 1
ATOM 636 O O . ASP A 1 79 ? 15.004 3.542 -29.118 1.00 64.75 79 ASP A O 1
ATOM 640 N N . PHE A 1 80 ? 13.410 3.692 -27.545 1.00 73.88 80 PHE A N 1
ATOM 641 C CA . PHE A 1 80 ? 12.438 2.853 -28.237 1.00 73.88 80 PHE A CA 1
ATOM 642 C C . PHE A 1 80 ? 12.062 3.427 -29.612 1.00 73.88 80 PHE A C 1
ATOM 644 O O . PHE A 1 80 ? 12.104 2.709 -30.615 1.00 73.88 80 PHE A O 1
ATOM 651 N N . GLN A 1 81 ? 11.750 4.724 -29.691 1.00 65.88 81 GLN A N 1
ATOM 652 C CA . GLN A 1 81 ? 11.354 5.373 -30.946 1.00 65.88 81 GLN A CA 1
ATOM 653 C C . GLN A 1 81 ? 12.483 5.387 -31.983 1.00 65.88 81 GLN A C 1
ATOM 655 O O . GLN A 1 81 ? 12.246 5.121 -33.164 1.00 65.88 81 GLN A O 1
ATOM 660 N N . GLN A 1 82 ? 13.718 5.648 -31.550 1.00 63.12 82 GLN A N 1
ATOM 661 C CA . GLN A 1 82 ? 14.888 5.635 -32.433 1.00 63.12 82 GLN A CA 1
ATOM 662 C C . GLN A 1 82 ? 15.262 4.216 -32.878 1.00 63.12 82 GLN A C 1
ATOM 664 O O . GLN A 1 82 ? 15.656 3.995 -34.029 1.00 63.12 82 GLN A O 1
ATOM 669 N N . GLY A 1 83 ? 15.128 3.246 -31.973 1.00 64.69 83 GLY A N 1
ATOM 670 C CA . GLY A 1 83 ? 15.386 1.837 -32.235 1.00 64.69 83 GLY A CA 1
ATOM 671 C C . GLY A 1 83 ? 14.409 1.233 -33.241 1.00 64.69 83 GLY A C 1
ATOM 672 O O . GLY A 1 83 ? 14.852 0.538 -34.155 1.00 64.69 83 GLY A O 1
ATOM 673 N N . ALA A 1 84 ? 13.116 1.564 -33.150 1.00 69.00 84 ALA A N 1
ATOM 674 C CA . ALA A 1 84 ? 12.065 0.998 -33.999 1.00 69.00 84 ALA A CA 1
ATOM 675 C C . ALA A 1 84 ? 12.354 1.171 -35.497 1.00 69.00 84 ALA A C 1
ATOM 677 O O . ALA A 1 84 ? 12.298 0.213 -36.265 1.00 69.00 84 ALA A O 1
ATOM 678 N N . VAL A 1 85 ? 12.748 2.377 -35.917 1.00 60.31 85 VAL A N 1
ATOM 679 C CA . VAL A 1 85 ? 13.042 2.675 -37.331 1.00 60.31 85 VAL A CA 1
ATOM 680 C C . VAL A 1 85 ? 14.238 1.867 -37.841 1.00 60.31 85 VAL A C 1
ATOM 682 O O . VAL A 1 85 ? 14.215 1.350 -38.956 1.00 60.31 85 VAL A O 1
ATOM 685 N N . ARG A 1 86 ? 15.290 1.739 -37.024 1.00 63.88 86 ARG A N 1
ATOM 686 C CA . ARG A 1 86 ? 16.509 1.000 -37.390 1.00 63.88 86 ARG A CA 1
ATOM 687 C C . ARG A 1 86 ? 16.272 -0.504 -37.423 1.00 63.88 86 ARG A C 1
ATOM 689 O O . ARG A 1 86 ? 16.820 -1.198 -38.276 1.00 63.88 86 ARG A O 1
ATOM 696 N N . PHE A 1 87 ? 15.462 -1.002 -36.498 1.00 68.56 87 PHE A N 1
ATOM 697 C CA . PHE A 1 87 ? 15.232 -2.426 -36.323 1.00 68.56 87 PHE A CA 1
ATOM 698 C C . PHE A 1 87 ? 14.306 -3.006 -37.402 1.00 68.56 87 PHE A C 1
ATOM 700 O O . PHE A 1 87 ? 14.539 -4.124 -37.858 1.00 68.56 87 PHE A O 1
ATOM 707 N N . LEU A 1 88 ? 13.331 -2.223 -37.886 1.00 64.19 88 LEU A N 1
ATOM 708 C CA . LEU A 1 88 ? 12.431 -2.602 -38.986 1.00 64.19 88 LEU A CA 1
ATOM 709 C C . LEU A 1 88 ? 13.113 -2.707 -40.360 1.00 64.19 88 LEU A C 1
ATOM 711 O O . LEU A 1 88 ? 12.571 -3.336 -41.263 1.00 64.19 88 LEU A O 1
ATOM 715 N N . ALA A 1 89 ? 14.292 -2.107 -40.538 1.00 61.12 89 ALA A N 1
ATOM 716 C CA . ALA A 1 89 ? 15.006 -2.113 -41.816 1.00 61.12 89 ALA A CA 1
ATOM 717 C C . ALA A 1 89 ? 15.787 -3.415 -42.091 1.00 61.12 89 ALA A C 1
ATOM 719 O O . ALA A 1 89 ? 16.333 -3.577 -43.180 1.00 61.12 89 ALA A O 1
ATOM 720 N N . THR A 1 90 ? 15.882 -4.325 -41.115 1.00 69.88 90 THR A N 1
ATOM 721 C CA . THR A 1 90 ? 16.710 -5.540 -41.203 1.00 69.88 90 THR A CA 1
ATOM 722 C C . THR A 1 90 ? 15.839 -6.789 -41.330 1.00 69.88 90 THR A C 1
ATOM 724 O O . THR A 1 90 ? 14.918 -6.982 -40.538 1.00 69.88 90 THR A O 1
ATOM 727 N N . GLU A 1 91 ? 16.150 -7.666 -42.287 1.00 69.50 91 GLU A N 1
ATOM 728 C CA . GLU A 1 91 ? 15.412 -8.918 -42.486 1.00 69.50 91 GLU A CA 1
ATOM 729 C C . GLU A 1 91 ? 15.582 -9.907 -41.316 1.00 69.50 91 GLU A C 1
ATOM 731 O O . GLU A 1 91 ? 16.594 -9.930 -40.606 1.00 69.50 91 GLU A O 1
ATOM 736 N N . ALA A 1 92 ? 14.555 -10.734 -41.105 1.00 76.38 92 ALA A N 1
ATOM 737 C CA . ALA A 1 92 ? 14.563 -11.794 -40.105 1.00 76.38 92 ALA A CA 1
ATOM 738 C C . ALA A 1 92 ? 15.162 -13.085 -40.688 1.00 76.38 92 ALA A C 1
ATOM 740 O O . ALA A 1 92 ? 14.746 -13.549 -41.749 1.00 76.38 92 ALA A O 1
ATOM 741 N N . HIS A 1 93 ? 16.087 -13.702 -39.955 1.00 81.38 93 HIS A N 1
ATOM 742 C CA . HIS A 1 93 ? 16.671 -15.004 -40.286 1.00 81.38 93 HIS A CA 1
ATOM 743 C C . HIS A 1 93 ? 16.412 -15.999 -39.150 1.00 81.38 93 HIS A C 1
ATOM 745 O O . HIS A 1 93 ? 16.365 -15.559 -38.000 1.00 81.38 93 HIS A O 1
ATOM 751 N N . PRO A 1 94 ? 16.272 -17.312 -39.430 1.00 86.69 94 PRO A N 1
ATOM 752 C CA . PRO A 1 94 ? 16.161 -18.333 -38.392 1.00 86.69 94 PRO A CA 1
ATOM 753 C C . PRO A 1 94 ? 17.276 -18.212 -37.355 1.00 86.69 94 PRO A C 1
ATOM 755 O O . PRO A 1 94 ? 18.456 -18.178 -37.702 1.00 86.69 94 PRO A O 1
ATOM 758 N N . ALA A 1 95 ? 16.889 -18.136 -36.085 1.00 85.38 95 ALA A N 1
ATOM 759 C CA . ALA A 1 95 ? 17.800 -17.949 -34.966 1.00 85.38 95 ALA A CA 1
ATOM 760 C C . ALA A 1 95 ? 17.409 -18.869 -33.806 1.00 85.38 95 ALA A C 1
ATOM 762 O O . ALA A 1 95 ? 16.239 -19.214 -33.642 1.00 85.38 95 ALA A O 1
ATOM 763 N N . SER A 1 96 ? 18.394 -19.259 -32.999 1.00 82.50 96 SER A N 1
ATOM 764 C CA . SER A 1 96 ? 18.163 -20.025 -31.773 1.00 82.50 96 SER A CA 1
ATOM 765 C C . SER A 1 96 ? 17.649 -19.116 -30.662 1.00 82.50 96 SER A C 1
ATOM 767 O O . SER A 1 96 ? 18.047 -17.955 -30.583 1.00 82.50 96 SER A O 1
ATOM 769 N N . PHE A 1 97 ? 16.797 -19.658 -29.790 1.00 85.75 97 PHE A N 1
ATOM 770 C CA . PHE A 1 97 ? 16.319 -18.948 -28.606 1.00 85.75 97 PHE A CA 1
ATOM 771 C C . PHE A 1 97 ? 17.487 -18.501 -27.723 1.00 85.75 97 PHE A C 1
ATOM 773 O O . PHE A 1 97 ? 18.369 -19.301 -27.397 1.00 85.75 97 PHE A O 1
ATOM 780 N N . VAL A 1 98 ? 17.467 -17.227 -27.331 1.00 83.44 98 VAL A N 1
ATOM 781 C CA . VAL A 1 98 ? 18.419 -16.641 -26.387 1.00 83.44 98 VAL A CA 1
ATOM 782 C C . VAL A 1 98 ? 17.623 -16.044 -25.230 1.00 83.44 98 VAL A C 1
ATOM 784 O O . VAL A 1 98 ? 16.730 -15.242 -25.494 1.00 83.44 98 VAL A O 1
ATOM 787 N N . PRO A 1 99 ? 17.921 -16.409 -23.971 1.00 76.94 99 PRO A N 1
ATOM 788 C CA . PRO A 1 99 ? 17.223 -15.844 -22.827 1.00 76.94 99 PRO A CA 1
ATOM 789 C C . PRO A 1 99 ? 17.403 -14.327 -22.711 1.00 76.94 99 PRO A C 1
ATOM 791 O O . PRO A 1 99 ? 18.489 -13.793 -22.970 1.00 76.94 99 PRO A O 1
ATOM 794 N N . PHE A 1 100 ? 16.355 -13.642 -22.264 1.00 72.19 100 PHE A N 1
ATOM 795 C CA . PHE A 1 100 ? 16.354 -12.205 -22.009 1.00 72.19 100 PHE A CA 1
ATOM 796 C C . PHE A 1 100 ? 15.680 -11.897 -20.670 1.00 72.19 100 PHE A C 1
ATOM 798 O O . PHE A 1 100 ? 14.456 -11.943 -20.536 1.00 72.19 100 PHE A O 1
ATOM 805 N N . GLU A 1 101 ? 16.499 -11.593 -19.660 1.00 56.75 101 GLU A N 1
ATOM 806 C CA . GLU A 1 101 ? 16.042 -11.325 -18.292 1.00 56.75 101 GLU A CA 1
ATOM 807 C C . GLU A 1 101 ? 15.186 -10.045 -18.209 1.00 56.75 101 GLU A C 1
ATOM 809 O O . GLU A 1 101 ? 15.326 -9.127 -19.017 1.00 56.75 101 GLU A O 1
ATOM 814 N N . ALA A 1 102 ? 14.253 -10.012 -17.252 1.00 50.28 102 ALA A N 1
ATOM 815 C CA . ALA A 1 102 ? 13.241 -8.963 -17.122 1.00 50.28 102 ALA A CA 1
ATOM 816 C C . ALA A 1 102 ? 13.856 -7.596 -16.786 1.00 50.28 102 ALA A C 1
ATOM 818 O O . ALA A 1 102 ? 14.415 -7.405 -15.707 1.00 50.28 102 ALA A O 1
ATOM 819 N N . ILE A 1 103 ? 13.701 -6.642 -17.706 1.00 55.53 103 ILE A N 1
ATOM 820 C CA . ILE A 1 103 ? 14.070 -5.231 -17.543 1.00 55.53 103 ILE A CA 1
ATOM 821 C C . ILE A 1 103 ? 12.787 -4.397 -17.479 1.00 55.53 103 ILE A C 1
ATOM 823 O O . ILE A 1 103 ? 11.805 -4.700 -18.162 1.00 55.53 103 ILE A O 1
ATOM 827 N N . ASN A 1 104 ? 12.788 -3.340 -16.666 1.00 50.69 104 ASN A N 1
ATOM 828 C CA . ASN A 1 104 ? 11.715 -2.350 -16.671 1.00 50.69 104 ASN A CA 1
ATOM 829 C C . ASN A 1 104 ? 11.798 -1.539 -17.975 1.00 50.69 104 ASN A C 1
ATOM 831 O O . ASN A 1 104 ? 12.794 -0.862 -18.202 1.00 50.69 104 ASN A O 1
ATOM 835 N N . PHE A 1 105 ? 10.756 -1.614 -18.809 1.00 61.41 105 PHE A N 1
ATOM 836 C CA . PHE A 1 105 ? 10.648 -0.935 -20.111 1.00 61.41 105 PHE A CA 1
ATOM 837 C C . PHE A 1 105 ? 11.695 -1.362 -21.164 1.00 61.41 105 PHE A C 1
ATOM 839 O O . PHE A 1 105 ? 12.513 -0.541 -21.574 1.00 61.41 105 PHE A O 1
ATOM 846 N N . PRO A 1 106 ? 11.680 -2.620 -21.650 1.00 74.69 106 PRO A N 1
ATOM 847 C CA . PRO A 1 106 ? 12.633 -3.057 -22.669 1.00 74.69 106 PRO A CA 1
ATOM 848 C C . PRO A 1 106 ? 12.540 -2.245 -23.966 1.00 74.69 106 PRO A C 1
ATOM 850 O O . PRO A 1 106 ? 11.449 -1.985 -24.481 1.00 74.69 106 PRO A O 1
ATOM 853 N N . THR A 1 107 ? 13.703 -1.918 -24.526 1.00 75.19 107 THR A N 1
ATOM 854 C CA . THR A 1 107 ? 13.889 -1.220 -25.801 1.00 75.19 107 THR A CA 1
ATOM 855 C C . THR A 1 107 ? 14.772 -2.039 -26.751 1.00 75.19 107 THR A C 1
ATOM 857 O O . THR A 1 107 ? 15.367 -3.050 -26.385 1.00 75.19 107 THR A O 1
ATOM 860 N N . TYR A 1 108 ? 14.908 -1.590 -28.001 1.00 71.94 108 TYR A N 1
ATOM 861 C CA . TYR A 1 108 ? 15.801 -2.235 -28.972 1.00 71.94 108 TYR A CA 1
ATOM 862 C C . TYR A 1 108 ? 17.290 -2.105 -28.624 1.00 71.94 108 TYR A C 1
ATOM 864 O O . TYR A 1 108 ? 18.094 -2.877 -29.144 1.00 71.94 108 TYR A O 1
ATOM 872 N N . LEU A 1 109 ? 17.670 -1.119 -27.800 1.00 69.50 109 LEU A N 1
ATOM 873 C CA . LEU A 1 109 ? 19.061 -0.920 -27.378 1.00 69.50 109 LEU A CA 1
ATOM 874 C C . LEU A 1 109 ? 19.493 -1.936 -26.314 1.00 69.50 109 LEU A C 1
ATOM 876 O O . LEU A 1 109 ? 20.689 -2.168 -26.153 1.00 69.50 109 LEU A O 1
ATOM 880 N N . ASP A 1 110 ? 18.523 -2.571 -25.655 1.00 71.62 110 ASP A N 1
ATOM 881 C CA . ASP A 1 110 ? 18.727 -3.615 -24.647 1.00 71.62 110 ASP A CA 1
ATOM 882 C C . ASP A 1 110 ? 18.919 -5.008 -25.267 1.00 71.62 110 ASP A C 1
ATOM 884 O O . ASP A 1 110 ? 19.009 -6.006 -24.561 1.00 71.62 110 ASP A O 1
ATOM 888 N N . LEU A 1 111 ? 18.931 -5.117 -26.596 1.00 74.12 111 LEU A N 1
ATOM 889 C CA . LEU A 1 111 ? 19.143 -6.385 -27.282 1.00 74.12 111 LEU A CA 1
ATOM 890 C C . LEU A 1 111 ? 20.609 -6.511 -27.687 1.00 74.12 111 LEU A C 1
ATOM 892 O O . LEU A 1 111 ? 21.111 -5.732 -28.504 1.00 74.12 111 LEU A O 1
ATOM 896 N N . ASP A 1 112 ? 21.288 -7.548 -27.195 1.00 78.56 112 ASP A N 1
ATOM 897 C CA . ASP A 1 112 ? 22.553 -7.957 -27.796 1.00 78.56 112 ASP A CA 1
ATOM 898 C C . ASP A 1 112 ? 22.334 -8.533 -29.214 1.00 78.56 112 ASP A C 1
ATOM 900 O O . ASP A 1 112 ? 21.209 -8.721 -29.691 1.00 78.56 112 ASP A O 1
ATOM 904 N N . ARG A 1 113 ? 23.421 -8.777 -29.958 1.00 77.88 113 ARG A N 1
ATOM 905 C CA . ARG A 1 113 ? 23.305 -9.238 -31.355 1.00 77.88 113 ARG A CA 1
ATOM 906 C C . ARG A 1 113 ? 22.520 -10.563 -31.478 1.00 77.88 113 ARG A C 1
ATOM 908 O O . ARG A 1 113 ? 21.601 -10.587 -32.304 1.00 77.88 113 ARG A O 1
ATOM 915 N N . PRO A 1 114 ? 22.836 -11.632 -30.717 1.00 79.69 114 PRO A N 1
ATOM 916 C CA . PRO A 1 114 ? 22.043 -12.866 -30.700 1.00 79.69 114 PRO A CA 1
ATOM 917 C C . PRO A 1 114 ? 20.574 -12.672 -30.293 1.00 79.69 114 PRO A C 1
ATOM 919 O O . PRO A 1 114 ? 19.679 -13.164 -30.979 1.00 79.69 114 PRO A O 1
ATOM 922 N N . GLN A 1 115 ? 20.305 -11.911 -29.233 1.00 84.50 115 GLN A N 1
ATOM 923 C CA . GLN A 1 115 ? 18.957 -11.620 -28.741 1.00 84.50 115 GLN A CA 1
ATOM 924 C C . GLN A 1 115 ? 18.140 -10.839 -29.772 1.00 84.50 115 GLN A C 1
ATOM 926 O O . GLN A 1 115 ? 16.963 -11.126 -29.979 1.00 84.50 115 GLN A O 1
ATOM 931 N N . GLY A 1 116 ? 18.762 -9.889 -30.472 1.00 84.44 116 GLY A N 1
ATOM 932 C CA . GLY A 1 116 ? 18.132 -9.155 -31.564 1.00 84.44 116 GLY A CA 1
ATOM 933 C C . GLY A 1 116 ? 17.801 -10.041 -32.767 1.00 84.44 116 GLY A C 1
ATOM 934 O O . GLY A 1 116 ? 16.765 -9.846 -33.401 1.00 84.44 116 GLY A O 1
ATOM 935 N N . GLN A 1 117 ? 18.650 -11.025 -33.088 1.00 85.56 117 GLN A N 1
ATOM 936 C CA . GLN A 1 117 ? 18.361 -12.012 -34.139 1.00 85.56 117 GLN A CA 1
ATOM 937 C C . GLN A 1 117 ? 17.185 -12.909 -33.749 1.00 85.56 117 GLN A C 1
ATOM 939 O O . GLN A 1 117 ? 16.256 -13.063 -34.543 1.00 85.56 117 GLN A O 1
ATOM 944 N N . TRP A 1 118 ? 17.194 -13.429 -32.518 1.00 88.81 118 TRP A N 1
ATOM 945 C CA . TRP A 1 118 ? 16.085 -14.206 -31.978 1.00 88.81 118 TRP A CA 1
ATOM 946 C C . TRP A 1 118 ? 14.777 -13.412 -31.981 1.00 88.81 118 TRP A C 1
ATOM 948 O O . TRP A 1 118 ? 13.778 -13.892 -32.510 1.00 88.81 118 TRP A O 1
ATOM 958 N N . TYR A 1 119 ? 14.787 -12.178 -31.471 1.00 90.06 119 TYR A N 1
ATOM 959 C CA . TYR A 1 119 ? 13.599 -11.330 -31.420 1.00 90.06 119 TYR A CA 1
ATOM 960 C C . TYR A 1 119 ? 12.998 -11.098 -32.811 1.00 90.06 119 TYR A C 1
ATOM 962 O O . TYR A 1 119 ? 11.795 -11.277 -32.990 1.00 90.06 119 TYR A O 1
ATOM 970 N N . ARG A 1 120 ? 13.823 -10.784 -33.826 1.00 89.44 120 ARG A N 1
ATOM 971 C CA . ARG A 1 120 ? 13.355 -10.633 -35.219 1.00 89.44 120 ARG A CA 1
ATOM 972 C C . ARG A 1 120 ? 12.714 -11.908 -35.753 1.00 89.44 120 ARG A C 1
ATOM 974 O O . ARG A 1 120 ? 11.660 -11.837 -36.382 1.00 89.44 120 ARG A O 1
ATOM 981 N N . TYR A 1 121 ? 13.344 -13.053 -35.509 1.00 89.88 121 TYR A N 1
ATOM 982 C CA . TYR A 1 121 ? 12.836 -14.344 -35.954 1.00 89.88 121 TYR A CA 1
ATOM 983 C C . TYR A 1 121 ? 11.509 -14.699 -35.281 1.00 89.88 121 TYR A C 1
ATOM 985 O O . TYR A 1 121 ? 10.511 -14.926 -35.964 1.00 89.88 121 TYR A O 1
ATOM 993 N N . TRP A 1 122 ? 11.479 -14.664 -33.947 1.00 93.06 122 TRP A N 1
ATOM 994 C CA . TRP A 1 122 ? 10.292 -14.926 -33.140 1.00 93.06 122 TRP A CA 1
ATOM 995 C C . TRP A 1 122 ? 9.124 -14.024 -33.549 1.00 93.06 122 TRP A C 1
ATOM 997 O O . TRP A 1 122 ? 8.026 -14.511 -33.811 1.00 93.06 122 TRP A O 1
ATOM 1007 N N . ARG A 1 123 ? 9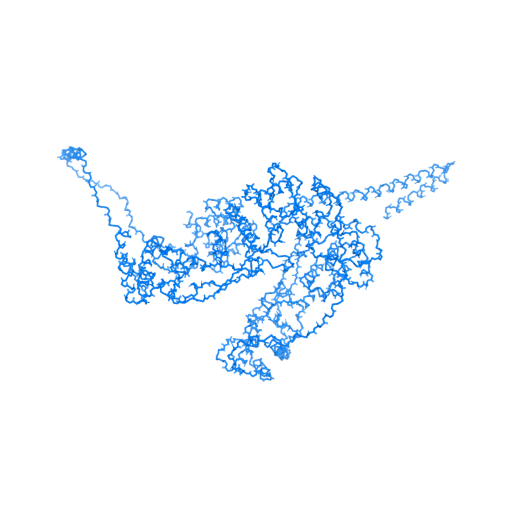.374 -12.718 -33.683 1.00 90.62 123 ARG A N 1
ATOM 1008 C CA . ARG A 1 123 ? 8.386 -11.716 -34.101 1.00 90.62 123 ARG A CA 1
ATOM 1009 C C . ARG A 1 123 ? 7.827 -12.009 -35.494 1.00 90.62 123 ARG A C 1
ATOM 1011 O O . ARG A 1 123 ? 6.617 -11.923 -35.704 1.00 90.62 123 ARG A O 1
ATOM 1018 N N . ALA A 1 124 ? 8.688 -12.356 -36.452 1.00 88.88 124 ALA A N 1
ATOM 1019 C CA . ALA A 1 124 ? 8.274 -12.688 -37.813 1.00 88.88 124 ALA A CA 1
ATOM 1020 C C . ALA A 1 124 ? 7.415 -13.962 -37.858 1.00 88.88 124 ALA A C 1
ATOM 1022 O O . ALA A 1 124 ? 6.391 -13.981 -38.540 1.00 88.88 124 ALA A O 1
ATOM 1023 N N . GLU A 1 125 ? 7.788 -15.001 -37.109 1.00 89.31 125 GLU A N 1
ATOM 1024 C CA . GLU A 1 125 ? 7.005 -16.238 -37.001 1.00 89.31 125 GLU A CA 1
ATOM 1025 C C . GLU A 1 125 ? 5.671 -16.015 -36.279 1.00 89.31 125 GLU A C 1
ATOM 1027 O O . GLU A 1 125 ? 4.624 -16.461 -36.756 1.00 89.31 125 GLU A O 1
ATOM 1032 N N . PHE A 1 126 ? 5.662 -15.220 -35.207 1.00 91.31 126 PHE A N 1
ATOM 1033 C CA . PHE A 1 126 ? 4.435 -14.863 -34.501 1.00 91.31 126 PHE A CA 1
ATOM 1034 C C . PHE A 1 126 ? 3.458 -14.092 -35.406 1.00 91.31 126 PHE A C 1
ATOM 1036 O O . PHE A 1 126 ? 2.262 -14.399 -35.435 1.00 91.31 126 PHE A O 1
ATOM 1043 N N . ASN A 1 127 ? 3.964 -13.154 -36.218 1.00 87.81 127 ASN A N 1
ATOM 1044 C CA . ASN A 1 127 ? 3.172 -12.426 -37.216 1.00 87.81 127 ASN A CA 1
ATOM 1045 C C . ASN A 1 127 ? 2.581 -13.350 -38.300 1.00 87.81 127 ASN A C 1
ATOM 1047 O O . ASN A 1 127 ? 1.481 -13.085 -38.784 1.00 87.81 127 ASN A O 1
ATOM 1051 N N . LYS A 1 128 ? 3.263 -14.449 -38.657 1.00 87.94 128 LYS A N 1
ATOM 1052 C CA . LYS A 1 128 ? 2.735 -15.493 -39.563 1.00 87.94 128 LYS A CA 1
ATOM 1053 C C . LYS A 1 128 ? 1.706 -16.412 -38.894 1.00 87.94 128 LYS A C 1
ATOM 1055 O O . LYS A 1 128 ? 1.042 -17.181 -39.580 1.00 87.94 128 LYS A O 1
ATOM 1060 N N . GLY A 1 129 ? 1.544 -16.318 -37.574 1.00 87.19 129 GLY A N 1
ATOM 1061 C CA . GLY A 1 129 ? 0.634 -17.150 -36.789 1.00 87.19 129 GLY A CA 1
ATOM 1062 C C . GLY A 1 129 ? 1.273 -18.384 -36.158 1.00 87.19 129 GLY A C 1
ATOM 1063 O O . GLY A 1 129 ? 0.532 -19.216 -35.643 1.00 87.19 129 GLY A O 1
ATOM 1064 N N . ASN A 1 130 ? 2.605 -18.478 -36.148 1.00 89.50 130 ASN A N 1
ATOM 1065 C CA . ASN A 1 130 ? 3.359 -19.561 -35.519 1.00 89.50 130 ASN A CA 1
ATOM 1066 C C . ASN A 1 130 ? 3.908 -19.094 -34.155 1.00 89.50 130 ASN A C 1
ATOM 1068 O O . ASN A 1 130 ? 4.944 -18.427 -34.111 1.00 89.50 130 ASN A O 1
ATOM 1072 N N . PRO A 1 131 ? 3.240 -19.394 -33.025 1.00 88.75 131 PRO A N 1
ATOM 1073 C CA . PRO A 1 131 ? 3.734 -18.990 -31.716 1.00 88.75 131 PRO A CA 1
ATOM 1074 C C . PRO A 1 131 ? 4.914 -19.867 -31.282 1.00 88.75 131 PRO A C 1
ATOM 1076 O O . PRO A 1 131 ? 4.785 -21.081 -31.143 1.00 88.75 131 PRO A O 1
ATOM 1079 N N . LEU A 1 132 ? 6.062 -19.242 -31.028 1.00 90.00 132 LEU A N 1
ATOM 1080 C CA . LEU A 1 132 ? 7.257 -19.910 -30.503 1.00 90.00 132 LEU A CA 1
ATOM 1081 C C . LEU A 1 132 ? 7.433 -19.614 -28.999 1.00 90.00 132 LEU A C 1
ATOM 1083 O O . LEU A 1 132 ? 7.053 -18.526 -28.554 1.00 90.00 132 LEU A O 1
ATOM 1087 N N . PRO A 1 133 ? 8.011 -20.527 -28.194 1.00 85.56 133 PRO A N 1
ATOM 1088 C CA . PRO A 1 133 ? 8.382 -20.233 -26.808 1.00 85.56 133 PRO A CA 1
ATOM 1089 C C . PRO A 1 133 ? 9.356 -19.052 -26.746 1.00 85.56 133 PRO A C 1
ATOM 1091 O O . PRO A 1 133 ? 10.279 -18.988 -27.549 1.00 85.56 133 PRO A O 1
ATOM 1094 N N . THR A 1 134 ? 9.149 -18.115 -25.825 1.00 88.12 134 THR A N 1
ATOM 1095 C CA . THR A 1 134 ? 10.004 -16.931 -25.654 1.00 88.12 134 THR A CA 1
ATOM 1096 C C . THR A 1 134 ? 9.912 -16.414 -24.219 1.00 88.12 134 THR A C 1
ATOM 1098 O O . THR A 1 134 ? 9.083 -16.904 -23.453 1.00 88.12 134 THR A O 1
ATOM 1101 N N . ASP A 1 135 ? 10.705 -15.395 -23.887 1.00 85.62 135 ASP A N 1
ATOM 1102 C CA . ASP A 1 135 ? 10.710 -14.746 -22.574 1.00 85.62 135 ASP A CA 1
ATOM 1103 C C . ASP A 1 135 ? 9.796 -13.517 -22.499 1.00 85.62 135 ASP A C 1
ATOM 1105 O O . ASP A 1 135 ? 9.532 -12.827 -23.489 1.00 85.62 135 ASP A O 1
ATOM 1109 N N . LEU A 1 136 ? 9.362 -13.209 -21.274 1.00 79.50 136 LEU A N 1
ATOM 1110 C CA . LEU A 1 136 ? 8.449 -12.113 -20.950 1.00 79.50 136 LEU A CA 1
ATOM 1111 C C . LEU A 1 136 ? 8.924 -10.750 -21.483 1.00 79.50 136 LEU A C 1
ATOM 1113 O O . LEU A 1 136 ? 8.118 -9.948 -21.947 1.00 79.50 136 LEU A O 1
ATOM 1117 N N . THR A 1 137 ? 10.230 -10.494 -21.467 1.00 81.88 137 THR A N 1
ATOM 1118 C CA . THR A 1 137 ? 10.818 -9.219 -21.894 1.00 81.88 137 THR A CA 1
ATOM 1119 C C . THR A 1 137 ? 10.684 -8.988 -23.405 1.00 81.88 137 THR A C 1
ATOM 1121 O O . THR A 1 137 ? 10.355 -7.880 -23.829 1.00 81.88 137 THR A O 1
ATOM 1124 N N . TYR A 1 138 ? 10.840 -10.036 -24.227 1.00 87.69 138 TYR A N 1
ATOM 1125 C CA . TYR A 1 138 ? 10.561 -9.961 -25.669 1.00 87.69 138 TYR A CA 1
ATOM 1126 C C . TYR A 1 138 ? 9.085 -9.702 -25.947 1.00 87.69 138 TYR A C 1
ATOM 1128 O O . TYR A 1 138 ? 8.744 -8.948 -26.860 1.00 87.69 138 TYR A O 1
ATOM 1136 N N . ILE A 1 139 ? 8.212 -10.310 -25.138 1.00 89.31 139 ILE A N 1
ATOM 1137 C CA . ILE A 1 139 ? 6.773 -10.087 -25.223 1.00 89.31 139 ILE A CA 1
ATOM 1138 C C . ILE A 1 139 ? 6.474 -8.609 -24.947 1.00 89.31 139 ILE A C 1
ATOM 1140 O O . ILE A 1 139 ? 5.815 -7.987 -25.769 1.00 89.31 139 ILE A O 1
ATOM 1144 N N . PHE A 1 140 ? 6.999 -8.009 -23.872 1.00 86.88 140 PHE A N 1
ATOM 1145 C CA . PHE A 1 140 ? 6.777 -6.586 -23.570 1.00 86.88 140 PHE A CA 1
ATOM 1146 C C . PHE A 1 140 ? 7.313 -5.629 -24.636 1.00 86.88 140 PHE A C 1
ATOM 1148 O O . PHE A 1 140 ? 6.605 -4.687 -24.990 1.00 86.88 140 PHE A O 1
ATOM 1155 N N . LEU A 1 141 ? 8.491 -5.892 -25.209 1.00 88.06 141 LEU A N 1
ATOM 1156 C CA . LEU A 1 141 ? 9.003 -5.092 -26.326 1.00 88.06 141 LEU A CA 1
ATOM 1157 C C . LEU A 1 141 ? 8.030 -5.109 -27.519 1.00 88.06 141 LEU A C 1
ATOM 1159 O O . LEU A 1 141 ? 7.693 -4.059 -28.068 1.00 88.06 141 LEU A O 1
ATOM 1163 N N . TYR A 1 142 ? 7.505 -6.287 -27.862 1.00 91.12 142 TYR A N 1
ATOM 1164 C CA . TYR A 1 142 ? 6.518 -6.429 -28.930 1.00 91.12 142 TYR A CA 1
ATOM 1165 C C . TYR A 1 142 ? 5.157 -5.815 -28.573 1.00 91.12 142 TYR A C 1
ATOM 1167 O O . TYR A 1 142 ? 4.498 -5.223 -29.423 1.00 91.12 142 TYR A O 1
ATOM 1175 N N . LEU A 1 143 ? 4.736 -5.878 -27.308 1.00 90.44 143 LEU A N 1
ATOM 1176 C CA . LEU A 1 143 ? 3.538 -5.178 -26.838 1.00 90.44 143 LEU A CA 1
ATOM 1177 C C . LEU A 1 143 ? 3.676 -3.661 -27.034 1.00 90.44 143 LEU A C 1
ATOM 1179 O O . LEU A 1 143 ? 2.733 -3.027 -27.506 1.00 90.44 143 LEU A O 1
ATOM 1183 N N . TYR A 1 144 ? 4.844 -3.080 -26.742 1.00 87.88 144 TYR A N 1
ATOM 1184 C CA . TYR A 1 144 ? 5.101 -1.658 -26.987 1.00 87.88 144 TYR A CA 1
ATOM 1185 C C . TYR A 1 144 ? 5.115 -1.313 -28.476 1.00 87.88 144 TYR A C 1
ATOM 1187 O O . TYR A 1 144 ? 4.596 -0.262 -28.852 1.00 87.88 144 TYR A O 1
ATOM 1195 N N . GLU A 1 145 ? 5.632 -2.193 -29.338 1.00 86.88 145 GLU A N 1
ATOM 1196 C CA . GLU A 1 145 ? 5.497 -2.036 -30.792 1.00 86.88 145 GLU A CA 1
ATOM 1197 C C . GLU A 1 145 ? 4.034 -1.933 -31.215 1.00 86.88 145 GLU A C 1
ATOM 1199 O O . GLU A 1 145 ? 3.655 -0.981 -31.898 1.00 86.88 145 GLU A O 1
ATOM 1204 N N . LEU A 1 146 ? 3.199 -2.871 -30.764 1.00 89.06 146 LEU A N 1
ATOM 1205 C CA . LEU A 1 146 ? 1.780 -2.894 -31.107 1.00 89.06 146 LEU A CA 1
ATOM 1206 C C . LEU A 1 146 ? 1.054 -1.649 -30.589 1.00 89.06 146 LEU A C 1
ATOM 1208 O O . LEU A 1 146 ? 0.342 -1.003 -31.358 1.00 89.06 146 LEU A O 1
ATOM 1212 N N . ILE A 1 147 ? 1.267 -1.287 -29.317 1.00 86.19 147 ILE A N 1
ATOM 1213 C CA . ILE A 1 147 ? 0.670 -0.108 -28.667 1.00 86.19 147 ILE A CA 1
ATOM 1214 C C . ILE A 1 147 ? 1.049 1.183 -29.396 1.00 86.19 147 ILE A C 1
ATOM 1216 O O . ILE A 1 147 ? 0.210 2.071 -29.503 1.00 86.19 147 ILE A O 1
ATOM 1220 N N . ASN A 1 148 ? 2.262 1.279 -29.948 1.00 81.44 148 ASN A N 1
ATOM 1221 C CA . ASN A 1 148 ? 2.729 2.435 -30.722 1.00 81.44 148 ASN A CA 1
ATOM 1222 C C . ASN A 1 148 ? 2.510 2.299 -32.243 1.00 81.44 148 ASN A C 1
ATOM 1224 O O . ASN A 1 148 ? 3.033 3.114 -33.001 1.00 81.44 148 ASN A O 1
ATOM 1228 N N . GLN A 1 149 ? 1.740 1.304 -32.704 1.00 77.81 149 GLN A N 1
ATOM 1229 C CA . GLN A 1 149 ? 1.437 1.060 -34.125 1.00 77.81 149 GLN A CA 1
ATOM 1230 C C . GLN A 1 149 ? 2.679 0.833 -35.012 1.00 77.81 149 GLN A C 1
ATOM 1232 O O . GLN A 1 149 ? 2.684 1.150 -36.203 1.00 77.81 149 GLN A O 1
ATOM 1237 N N . VAL A 1 150 ? 3.749 0.270 -34.449 1.00 78.75 150 VAL A N 1
ATOM 1238 C CA . VAL A 1 150 ? 4.990 -0.033 -35.171 1.00 78.75 150 VAL A CA 1
ATOM 1239 C C . VAL A 1 150 ? 4.783 -1.282 -36.031 1.00 78.75 150 VAL A C 1
ATOM 1241 O O . VAL A 1 150 ? 4.539 -2.364 -35.502 1.00 78.75 150 VAL A O 1
ATOM 1244 N N . ASP A 1 151 ? 4.884 -1.142 -37.360 1.00 75.19 151 ASP A N 1
ATOM 1245 C CA . ASP A 1 151 ? 4.708 -2.249 -38.328 1.00 75.19 151 ASP A CA 1
ATOM 1246 C C . ASP A 1 151 ? 3.348 -2.973 -38.184 1.00 75.19 151 ASP A C 1
ATOM 1248 O O . ASP A 1 151 ? 3.189 -4.190 -38.340 1.00 75.19 151 ASP A O 1
ATOM 1252 N N . VAL A 1 152 ? 2.327 -2.170 -37.875 1.00 78.31 152 VAL A N 1
ATOM 1253 C CA . VAL A 1 152 ? 0.925 -2.573 -37.840 1.00 78.31 152 VAL A CA 1
ATOM 1254 C C . VAL A 1 152 ? 0.212 -1.952 -39.050 1.00 78.31 152 VAL A C 1
ATOM 1256 O O . VAL A 1 152 ? 0.226 -0.732 -39.205 1.00 78.31 152 VAL A O 1
ATOM 1259 N N . PRO A 1 153 ? -0.442 -2.745 -39.921 1.00 73.75 153 PRO A N 1
ATOM 1260 C CA . PRO A 1 153 ? -1.068 -2.214 -41.136 1.00 73.75 153 PRO A CA 1
ATOM 1261 C C . PRO A 1 153 ? -2.314 -1.363 -40.849 1.00 73.75 153 PRO A C 1
ATOM 1263 O O . PRO A 1 153 ? -2.650 -0.474 -41.627 1.00 73.75 153 PRO A O 1
ATOM 1266 N N . ASN A 1 154 ? -3.033 -1.659 -39.764 1.00 79.94 154 ASN A N 1
ATOM 1267 C CA . ASN A 1 154 ? -4.164 -0.881 -39.263 1.00 79.94 154 ASN A CA 1
ATOM 1268 C C . ASN A 1 154 ? -4.441 -1.226 -37.792 1.00 79.94 154 ASN A C 1
ATOM 1270 O O . ASN A 1 154 ? -4.132 -2.329 -37.342 1.00 79.94 154 ASN A O 1
ATOM 1274 N N . ALA A 1 155 ? -5.094 -0.316 -37.068 1.00 80.50 155 ALA A N 1
ATOM 1275 C CA . ALA A 1 155 ? -5.375 -0.491 -35.645 1.00 80.50 155 ALA A CA 1
ATOM 1276 C C . ALA A 1 155 ? -6.175 -1.767 -35.322 1.00 80.50 155 ALA A C 1
ATOM 1278 O O . ALA A 1 155 ? -5.916 -2.413 -34.312 1.00 80.50 155 ALA A O 1
ATOM 1279 N N . ALA A 1 156 ? -7.101 -2.195 -36.188 1.00 85.81 156 ALA A N 1
ATOM 1280 C CA . ALA A 1 156 ? -7.847 -3.433 -35.956 1.00 85.81 156 ALA A CA 1
ATOM 1281 C C . ALA A 1 156 ? -6.929 -4.668 -35.944 1.00 85.81 156 ALA A C 1
ATOM 1283 O O . ALA A 1 156 ? -7.103 -5.565 -35.122 1.00 85.81 156 ALA A O 1
ATOM 1284 N N . GLU A 1 157 ? -5.925 -4.710 -36.821 1.00 85.00 157 GLU A N 1
ATOM 1285 C CA . GLU A 1 157 ? -4.915 -5.768 -36.827 1.00 85.00 157 GLU A CA 1
ATOM 1286 C C . GLU A 1 157 ? -3.993 -5.690 -35.607 1.00 85.00 157 GLU A C 1
ATOM 1288 O O . GLU A 1 157 ? -3.689 -6.719 -35.006 1.00 85.00 157 GLU A O 1
ATOM 1293 N N . GLY A 1 158 ? -3.594 -4.489 -35.184 1.00 86.31 158 GLY A N 1
ATOM 1294 C CA . GLY A 1 158 ? -2.799 -4.327 -33.966 1.00 86.31 158 GLY A CA 1
ATOM 1295 C C . GLY A 1 158 ? -3.544 -4.793 -32.715 1.00 86.31 158 GLY A C 1
ATOM 1296 O O . GLY A 1 158 ? -2.978 -5.539 -31.918 1.00 86.31 158 GLY A O 1
ATOM 1297 N N . TYR A 1 159 ? -4.841 -4.484 -32.600 1.00 88.94 159 TYR A N 1
ATOM 1298 C CA . TYR A 1 159 ? -5.706 -4.996 -31.532 1.00 88.94 159 TYR A CA 1
ATOM 1299 C C . TYR A 1 159 ? -5.796 -6.529 -31.549 1.00 88.94 159 TYR A C 1
ATOM 1301 O O . TYR A 1 159 ? -5.645 -7.179 -30.512 1.00 88.94 159 TYR A O 1
ATOM 1309 N N . ARG A 1 160 ? -5.982 -7.138 -32.732 1.00 90.19 160 ARG A N 1
ATOM 1310 C CA . ARG A 1 160 ? -6.000 -8.606 -32.876 1.00 90.19 160 ARG A CA 1
ATOM 1311 C C . ARG A 1 160 ? -4.684 -9.238 -32.439 1.00 90.19 160 ARG A C 1
ATOM 1313 O O . ARG A 1 160 ? -4.711 -10.234 -31.718 1.00 90.19 160 ARG A O 1
ATOM 1320 N N . ARG A 1 161 ? -3.545 -8.673 -32.851 1.00 91.44 161 ARG A N 1
ATOM 1321 C CA . ARG A 1 161 ? -2.214 -9.158 -32.452 1.00 91.44 161 ARG A CA 1
ATOM 1322 C C . ARG A 1 161 ? -2.000 -9.014 -30.949 1.00 91.44 161 ARG A C 1
ATOM 1324 O O . ARG A 1 161 ? -1.543 -9.968 -30.329 1.00 91.44 161 ARG A O 1
ATOM 1331 N N . LEU A 1 162 ? -2.409 -7.893 -30.355 1.00 92.69 162 LEU A N 1
ATOM 1332 C CA . LEU A 1 162 ? -2.311 -7.641 -28.915 1.00 92.69 162 LEU A CA 1
ATOM 1333 C C . LEU A 1 162 ? -3.115 -8.677 -28.114 1.00 92.69 162 LEU A C 1
ATOM 1335 O O . LEU A 1 162 ? -2.593 -9.297 -27.186 1.00 92.69 162 LEU A O 1
ATOM 1339 N N . ASN A 1 163 ? -4.357 -8.945 -28.532 1.00 92.06 163 ASN A N 1
ATOM 1340 C CA . ASN A 1 163 ? -5.194 -9.975 -27.917 1.00 92.06 163 ASN A CA 1
ATOM 1341 C C . ASN A 1 163 ? -4.607 -11.381 -28.130 1.00 92.06 163 ASN A C 1
ATOM 1343 O O . ASN A 1 163 ? -4.589 -12.192 -27.208 1.00 92.06 163 ASN A O 1
ATOM 1347 N N . ARG A 1 164 ? -4.059 -11.677 -29.317 1.00 92.50 164 ARG A N 1
ATOM 1348 C CA . ARG A 1 164 ? -3.403 -12.964 -29.598 1.00 92.50 164 ARG A CA 1
ATOM 1349 C C . ARG A 1 164 ? -2.187 -13.190 -28.698 1.00 92.50 164 ARG A C 1
ATOM 1351 O O . ARG A 1 164 ? -2.032 -14.296 -28.194 1.00 92.50 164 ARG A O 1
ATOM 1358 N N . VAL A 1 165 ? -1.346 -12.176 -28.473 1.00 93.94 165 VAL A N 1
ATOM 1359 C CA . VAL A 1 165 ? -0.214 -12.271 -27.531 1.00 93.94 165 VAL A CA 1
ATOM 1360 C C . VAL A 1 165 ? -0.720 -12.647 -26.144 1.00 93.94 165 VAL A C 1
ATOM 1362 O O . VAL A 1 165 ? -0.210 -13.592 -25.541 1.00 93.94 165 VAL A O 1
ATOM 1365 N N . TRP A 1 166 ? -1.763 -11.958 -25.674 1.00 92.38 166 TRP A N 1
ATOM 1366 C CA . TRP A 1 166 ? -2.364 -12.246 -24.379 1.00 92.38 166 TRP A CA 1
ATOM 1367 C C . TRP A 1 166 ? -2.870 -13.688 -24.292 1.00 92.38 166 TRP A C 1
ATOM 1369 O O . TRP A 1 166 ? -2.459 -14.409 -23.388 1.00 92.38 166 TRP A O 1
ATOM 1379 N N . GLN A 1 167 ? -3.689 -14.150 -25.241 1.00 90.94 167 GLN A N 1
ATOM 1380 C CA . GLN A 1 167 ? -4.249 -15.507 -25.191 1.00 90.94 167 GLN A CA 1
ATOM 1381 C C . GLN A 1 167 ? -3.184 -16.605 -25.297 1.00 90.94 167 GLN A C 1
ATOM 1383 O O . GLN A 1 167 ? -3.283 -17.611 -24.599 1.00 90.94 167 GLN A O 1
ATOM 1388 N N . THR A 1 168 ? -2.154 -16.408 -26.122 1.00 93.06 168 THR A N 1
ATOM 1389 C CA . THR A 1 168 ? -1.092 -17.403 -26.331 1.00 93.06 168 THR A CA 1
ATOM 1390 C C . THR A 1 168 ? -0.198 -17.564 -25.102 1.00 93.06 168 THR A C 1
ATOM 1392 O O . THR A 1 168 ? 0.158 -18.685 -24.748 1.00 93.06 168 THR A O 1
ATOM 1395 N N . TYR A 1 169 ? 0.184 -16.461 -24.450 1.00 90.38 169 TYR A N 1
ATOM 1396 C CA . TYR A 1 169 ? 1.257 -16.479 -23.450 1.00 90.38 169 TYR A CA 1
ATOM 1397 C C . TYR A 1 169 ? 0.790 -16.334 -21.994 1.00 90.38 169 TYR A C 1
ATOM 1399 O O . TYR A 1 169 ? 1.562 -16.646 -21.090 1.00 90.38 169 TYR A O 1
ATOM 1407 N N . ARG A 1 170 ? -0.465 -15.938 -21.726 1.00 86.62 170 ARG A N 1
ATOM 1408 C CA . ARG A 1 170 ? -0.992 -15.699 -20.359 1.00 86.62 170 ARG A CA 1
ATOM 1409 C C . ARG A 1 170 ? -0.909 -16.880 -19.391 1.00 86.62 170 ARG A C 1
ATOM 1411 O O . ARG A 1 170 ? -0.876 -16.653 -18.186 1.00 86.62 170 ARG A O 1
ATOM 1418 N N . ALA A 1 171 ? -0.925 -18.118 -19.887 1.00 85.31 171 ALA A N 1
ATOM 1419 C CA . ALA A 1 171 ? -0.835 -19.308 -19.037 1.00 85.31 171 ALA A CA 1
ATOM 1420 C C . ALA A 1 171 ? 0.594 -19.514 -18.508 1.00 85.31 171 ALA A C 1
ATOM 1422 O O . ALA A 1 171 ? 0.780 -19.810 -17.332 1.00 85.31 171 ALA A O 1
ATOM 1423 N N . ASN A 1 172 ? 1.593 -19.288 -19.367 1.00 83.12 172 ASN A N 1
ATOM 1424 C CA . ASN A 1 172 ? 3.010 -19.404 -19.014 1.00 83.12 172 ASN A CA 1
ATOM 1425 C C . ASN A 1 172 ? 3.523 -18.147 -18.296 1.00 83.12 172 ASN A C 1
ATOM 1427 O O . ASN A 1 172 ? 4.438 -18.232 -17.481 1.00 83.12 172 ASN A O 1
ATOM 1431 N N . PHE A 1 173 ? 2.911 -16.991 -18.573 1.00 81.06 173 PHE A N 1
ATOM 1432 C CA . PHE A 1 173 ? 3.260 -15.698 -17.989 1.00 81.06 173 PHE A CA 1
ATOM 1433 C C . PHE A 1 173 ? 2.026 -15.001 -17.393 1.00 81.06 173 PHE A C 1
ATOM 1435 O O . PHE A 1 173 ? 1.452 -14.098 -18.018 1.00 81.06 173 PHE A O 1
ATOM 1442 N N . PRO A 1 174 ? 1.607 -15.378 -16.168 1.00 76.62 174 PRO A N 1
ATOM 1443 C CA . PRO A 1 174 ? 0.449 -14.779 -15.504 1.00 76.62 174 PRO A CA 1
ATOM 1444 C C . PRO A 1 174 ? 0.557 -13.261 -15.307 1.00 76.62 174 PRO A C 1
ATOM 1446 O O . PRO A 1 174 ? -0.470 -12.593 -15.199 1.00 76.62 174 PRO A O 1
ATOM 1449 N N . GLN A 1 175 ? 1.776 -12.699 -15.312 1.00 78.19 175 GLN A N 1
ATOM 1450 C CA . GLN A 1 175 ? 2.026 -11.258 -15.179 1.00 78.19 175 GLN A CA 1
ATOM 1451 C C . GLN A 1 175 ? 1.326 -10.439 -16.274 1.00 78.19 175 GLN A C 1
ATOM 1453 O O . GLN A 1 175 ? 0.946 -9.294 -16.036 1.00 78.19 175 GLN A O 1
ATOM 1458 N N . LEU A 1 176 ? 1.097 -11.028 -17.454 1.00 81.12 176 LEU A N 1
ATOM 1459 C CA . LEU A 1 176 ? 0.386 -10.374 -18.555 1.00 81.12 176 LEU A CA 1
ATOM 1460 C C . LEU A 1 176 ? -1.062 -10.009 -18.186 1.00 81.12 176 LEU A C 1
ATOM 1462 O O . LEU A 1 176 ? -1.597 -9.032 -18.709 1.00 81.12 176 LEU A O 1
ATOM 1466 N N . ASN A 1 177 ? -1.687 -10.737 -17.253 1.00 81.75 177 ASN A N 1
ATOM 1467 C CA . ASN A 1 177 ? -3.063 -10.475 -16.817 1.00 81.75 177 ASN A CA 1
ATOM 1468 C C . ASN A 1 177 ? -3.201 -9.189 -15.986 1.00 81.75 177 ASN A C 1
ATOM 1470 O O . ASN A 1 177 ? -4.314 -8.691 -15.831 1.00 81.75 177 ASN A O 1
ATOM 1474 N N . ASN A 1 178 ? -2.093 -8.635 -15.486 1.00 79.81 178 ASN A N 1
ATOM 1475 C CA . ASN A 1 178 ? -2.111 -7.401 -14.700 1.00 79.81 178 ASN A CA 1
ATOM 1476 C C . ASN A 1 178 ? -2.327 -6.163 -15.581 1.00 79.81 178 ASN A C 1
ATOM 1478 O O . ASN A 1 178 ? -2.966 -5.205 -15.152 1.00 79.81 178 ASN A O 1
ATOM 1482 N N . SER A 1 179 ? -1.796 -6.184 -16.809 1.00 81.75 179 SER A N 1
ATOM 1483 C CA . SER A 1 179 ? -1.728 -5.001 -17.677 1.00 81.75 179 SER A CA 1
ATOM 1484 C C . SER A 1 179 ? -2.514 -5.164 -18.978 1.00 81.75 179 SER A C 1
ATOM 1486 O O . SER A 1 179 ? -3.184 -4.222 -19.396 1.00 81.75 179 SER A O 1
ATOM 1488 N N . LEU A 1 180 ? -2.493 -6.346 -19.612 1.00 88.75 180 LEU A N 1
ATOM 1489 C CA . LEU A 1 180 ? -3.066 -6.521 -20.953 1.00 88.75 180 LEU A CA 1
ATOM 1490 C C . LEU A 1 180 ? -4.584 -6.354 -21.055 1.00 88.75 180 LEU A C 1
ATOM 1492 O O . LEU A 1 180 ? -5.004 -5.745 -22.037 1.00 88.75 180 LEU A O 1
ATOM 1496 N N . PRO A 1 181 ? -5.419 -6.811 -20.101 1.00 89.19 181 PRO A N 1
ATOM 1497 C CA . PRO A 1 181 ? -6.856 -6.542 -20.167 1.00 89.19 181 PRO A CA 1
ATOM 1498 C C . PRO A 1 181 ? -7.148 -5.037 -20.216 1.00 89.19 181 PRO A C 1
ATOM 1500 O O . PRO A 1 181 ? -7.896 -4.569 -21.069 1.00 89.19 181 PRO A O 1
ATOM 1503 N N . THR A 1 182 ? -6.480 -4.263 -19.358 1.00 88.62 182 THR A N 1
ATOM 1504 C CA . THR A 1 182 ? -6.595 -2.800 -19.315 1.00 88.62 182 THR A CA 1
ATOM 1505 C C . THR A 1 182 ? -6.088 -2.167 -20.609 1.00 88.62 182 THR A C 1
ATOM 1507 O O . THR A 1 182 ? -6.799 -1.363 -21.206 1.00 88.62 182 THR A O 1
ATOM 1510 N N . TRP A 1 183 ? -4.909 -2.576 -21.089 1.00 91.31 183 TRP A N 1
ATOM 1511 C CA . TRP A 1 183 ? -4.323 -2.047 -22.322 1.00 91.31 183 TRP A CA 1
ATOM 1512 C C . TRP A 1 183 ? -5.130 -2.402 -23.573 1.00 91.31 183 TRP A C 1
ATOM 1514 O O . TRP A 1 183 ? -5.154 -1.609 -24.503 1.00 91.31 183 TRP A O 1
ATOM 1524 N N . LEU A 1 184 ? -5.821 -3.545 -23.622 1.00 91.94 184 LEU A N 1
ATOM 1525 C CA . LEU A 1 184 ? -6.733 -3.881 -24.721 1.00 91.94 184 LEU A CA 1
ATOM 1526 C C . LEU A 1 184 ? -7.916 -2.911 -24.775 1.00 91.94 184 LEU A C 1
ATOM 1528 O O . LEU A 1 184 ? -8.242 -2.409 -25.849 1.00 91.94 184 LEU A O 1
ATOM 1532 N N . VAL A 1 185 ? -8.526 -2.600 -23.628 1.00 90.25 185 VAL A N 1
ATOM 1533 C CA . VAL A 1 185 ? -9.595 -1.589 -23.554 1.00 90.25 185 VAL A CA 1
ATOM 1534 C C . VAL A 1 185 ? -9.069 -0.217 -23.968 1.00 90.25 185 VAL A C 1
ATOM 1536 O O . VAL A 1 185 ? -9.694 0.452 -24.789 1.00 90.25 185 VAL A O 1
ATOM 1539 N N . ASP A 1 186 ? -7.898 0.172 -23.457 1.00 90.31 186 ASP A N 1
ATOM 1540 C CA . ASP A 1 186 ? -7.268 1.447 -23.806 1.00 90.31 186 ASP A CA 1
ATOM 1541 C C . ASP A 1 186 ? -6.974 1.520 -25.306 1.00 90.31 186 ASP A C 1
ATOM 1543 O O . ASP A 1 186 ? -7.260 2.524 -25.944 1.00 90.31 186 ASP A O 1
ATOM 1547 N N . TYR A 1 187 ? -6.479 0.434 -25.900 1.00 89.19 187 TYR A N 1
ATOM 1548 C CA . TYR A 1 187 ? -6.191 0.353 -27.327 1.00 89.19 187 TYR A CA 1
ATOM 1549 C C . TYR A 1 187 ? -7.438 0.525 -28.186 1.00 89.19 187 TYR A C 1
ATOM 1551 O O . TYR A 1 187 ? -7.402 1.246 -29.185 1.00 89.19 187 TYR A O 1
ATOM 1559 N N . ALA A 1 188 ? -8.538 -0.125 -27.803 1.00 89.19 188 ALA A N 1
ATOM 1560 C CA . ALA A 1 188 ? -9.805 0.026 -28.503 1.00 89.19 188 ALA A CA 1
ATOM 1561 C C . ALA A 1 188 ? -10.319 1.472 -28.435 1.00 89.19 188 ALA A C 1
ATOM 1563 O O . ALA A 1 188 ? -10.797 1.979 -29.447 1.00 89.19 188 ALA A O 1
ATOM 1564 N N . ALA A 1 189 ? -10.165 2.137 -27.285 1.00 86.19 189 ALA A N 1
ATOM 1565 C CA . ALA A 1 189 ? -10.572 3.526 -27.091 1.00 86.19 189 ALA A CA 1
ATOM 1566 C C . ALA A 1 189 ? -9.668 4.522 -27.841 1.00 86.19 189 ALA A C 1
ATOM 1568 O O . ALA A 1 189 ? -10.163 5.353 -28.593 1.00 86.19 189 ALA A O 1
ATOM 1569 N N . VAL A 1 190 ? -8.344 4.418 -27.684 1.00 85.88 190 VAL A N 1
ATOM 1570 C CA . VAL A 1 190 ? -7.353 5.331 -28.284 1.00 85.88 190 VAL A CA 1
ATOM 1571 C C . VAL A 1 190 ? -7.380 5.288 -29.809 1.00 85.88 190 VAL A C 1
ATOM 1573 O O . VAL A 1 190 ? -7.235 6.321 -30.457 1.00 85.88 190 VAL A O 1
ATOM 1576 N N . TYR A 1 191 ? -7.519 4.094 -30.388 1.00 83.38 191 TYR A N 1
ATOM 1577 C CA . TYR A 1 191 ? -7.455 3.897 -31.837 1.00 83.38 191 TYR A CA 1
ATOM 1578 C C . TYR A 1 191 ? -8.822 3.644 -32.483 1.00 83.38 191 TYR A C 1
ATOM 1580 O O . TYR A 1 191 ? -8.872 3.226 -33.641 1.00 83.38 191 TYR A O 1
ATOM 1588 N N . GLU A 1 192 ? -9.910 3.868 -31.739 1.00 83.44 192 GLU A N 1
ATOM 1589 C CA . GLU A 1 192 ? -11.300 3.737 -32.199 1.00 83.44 192 GLU A CA 1
ATOM 1590 C C . GLU A 1 192 ? -11.585 2.394 -32.901 1.00 83.44 192 GLU A C 1
ATOM 1592 O O . GLU A 1 192 ? -12.252 2.307 -33.939 1.00 83.44 192 GLU A O 1
ATOM 1597 N N . VAL A 1 193 ? -11.049 1.303 -32.343 1.00 86.62 193 VAL A N 1
ATOM 1598 C CA . VAL A 1 193 ? -11.230 -0.035 -32.915 1.00 86.62 193 VAL A CA 1
ATOM 1599 C C . VAL A 1 193 ? -12.653 -0.507 -32.642 1.00 86.62 193 VAL A C 1
ATOM 1601 O O . VAL A 1 193 ? -13.055 -0.698 -31.494 1.00 86.62 193 VAL A O 1
ATOM 1604 N N . LYS A 1 194 ? -13.411 -0.761 -33.712 1.00 83.12 194 LYS A N 1
ATOM 1605 C CA . LYS A 1 194 ? -14.758 -1.334 -33.615 1.00 83.12 194 LYS A CA 1
ATOM 1606 C C . LYS A 1 194 ? -14.681 -2.747 -33.039 1.00 83.12 194 LYS A C 1
ATOM 1608 O O . LYS A 1 194 ? -14.164 -3.658 -33.685 1.00 83.12 194 LYS A O 1
ATOM 1613 N N . THR A 1 195 ? -15.198 -2.909 -31.828 1.00 78.56 195 THR A N 1
ATOM 1614 C CA . THR A 1 195 ? -15.329 -4.188 -31.129 1.00 78.56 195 THR A CA 1
ATOM 1615 C C . THR A 1 195 ? -16.729 -4.269 -30.532 1.00 78.56 195 THR A C 1
ATOM 1617 O O . THR A 1 195 ? -17.256 -3.254 -30.080 1.00 78.56 195 THR A O 1
ATOM 1620 N N . ASP A 1 196 ? -17.335 -5.456 -30.541 1.00 75.19 196 ASP A N 1
ATOM 1621 C CA . ASP A 1 196 ? -18.716 -5.623 -30.066 1.00 75.19 196 ASP A CA 1
ATOM 1622 C C . ASP A 1 196 ? -18.827 -5.434 -28.543 1.00 75.19 196 ASP A C 1
ATOM 1624 O O . ASP A 1 196 ? -19.818 -4.908 -28.044 1.00 75.19 196 ASP A O 1
ATOM 1628 N N . ASN A 1 197 ? -17.794 -5.840 -27.795 1.00 79.38 197 ASN A N 1
ATOM 1629 C CA . ASN A 1 197 ? -17.698 -5.624 -26.353 1.00 79.38 197 ASN A CA 1
ATOM 1630 C C . ASN A 1 197 ? -16.223 -5.481 -25.922 1.00 79.38 197 ASN A C 1
ATOM 1632 O O . ASN A 1 197 ? -15.583 -6.485 -25.594 1.00 79.38 197 ASN A O 1
ATOM 1636 N N . PRO A 1 198 ? -15.665 -4.256 -25.897 1.00 78.50 198 PRO A N 1
ATOM 1637 C CA . PRO A 1 198 ? -14.267 -4.039 -25.522 1.00 78.50 198 PRO A CA 1
ATOM 1638 C C . PRO A 1 198 ? -13.983 -4.436 -24.068 1.00 78.50 198 PRO A C 1
ATOM 1640 O O . PRO A 1 198 ? -12.863 -4.826 -23.752 1.00 78.50 198 PRO A O 1
ATOM 1643 N N . LEU A 1 199 ? -14.991 -4.380 -23.190 1.00 86.88 199 LEU A N 1
ATOM 1644 C CA . LEU A 1 199 ? -14.853 -4.642 -21.756 1.00 86.88 199 LEU A CA 1
ATOM 1645 C C . LEU A 1 199 ? -14.882 -6.138 -21.408 1.00 86.88 199 LEU A C 1
ATOM 1647 O O . LEU A 1 199 ? -14.481 -6.503 -20.305 1.00 86.88 199 LEU A O 1
ATOM 1651 N N . ALA A 1 200 ? -15.272 -7.016 -22.342 1.00 85.88 200 ALA A N 1
ATOM 1652 C CA . ALA A 1 200 ? -15.318 -8.471 -22.138 1.00 85.88 200 ALA A CA 1
ATOM 1653 C C . ALA A 1 200 ? -13.975 -9.065 -21.672 1.00 85.88 200 ALA A C 1
ATOM 1655 O O . ALA A 1 200 ? -13.934 -10.078 -20.976 1.00 85.88 200 ALA A O 1
ATOM 1656 N N . VAL A 1 201 ? -12.857 -8.409 -21.998 1.00 87.19 201 VAL A N 1
ATOM 1657 C CA . VAL A 1 201 ? -11.516 -8.818 -21.554 1.00 87.19 201 VAL A CA 1
ATOM 1658 C C . VAL A 1 201 ? -11.371 -8.856 -20.027 1.00 87.19 201 VAL A C 1
ATOM 1660 O O . VAL A 1 201 ? -10.565 -9.631 -19.512 1.00 87.19 201 VAL A O 1
ATOM 1663 N N . TYR A 1 202 ? -12.171 -8.087 -19.282 1.00 89.19 202 TYR A N 1
ATOM 1664 C CA . TYR A 1 202 ? -12.133 -8.089 -17.819 1.00 89.19 202 TYR A CA 1
ATOM 1665 C C . TYR A 1 202 ? -12.732 -9.349 -17.181 1.00 89.19 202 TYR A C 1
ATOM 1667 O O . TYR A 1 202 ? -12.468 -9.610 -16.009 1.00 89.19 202 TYR A O 1
ATOM 1675 N N . GLU A 1 203 ? -13.455 -10.190 -17.928 1.00 86.25 203 GLU A N 1
ATOM 1676 C CA . GLU A 1 203 ? -13.960 -11.477 -17.417 1.00 86.25 203 GLU A CA 1
ATOM 1677 C C . GLU A 1 203 ? -12.824 -12.405 -16.971 1.00 86.25 203 GLU A C 1
ATOM 1679 O O . GLU A 1 203 ? -12.924 -13.112 -15.965 1.00 86.25 203 GLU A O 1
ATOM 1684 N N . ALA A 1 204 ? -11.713 -12.363 -17.706 1.00 81.06 204 ALA A N 1
ATOM 1685 C CA . ALA A 1 204 ? -10.525 -13.157 -17.431 1.00 81.06 204 ALA A CA 1
ATOM 1686 C C . ALA A 1 204 ? -9.654 -12.580 -16.301 1.00 81.06 204 ALA A C 1
ATOM 1688 O O . ALA A 1 204 ? -8.691 -13.233 -15.896 1.00 81.06 204 ALA A O 1
ATOM 1689 N N . MET A 1 205 ? -9.960 -11.376 -15.803 1.00 81.81 205 MET A N 1
ATOM 1690 C CA . MET A 1 205 ? -9.194 -10.732 -14.740 1.00 81.81 205 MET A CA 1
ATOM 1691 C C . MET A 1 205 ? -9.513 -11.370 -13.386 1.00 81.81 205 MET A C 1
ATOM 1693 O O . MET A 1 205 ? -10.667 -11.640 -13.060 1.00 81.81 205 MET A O 1
ATOM 1697 N N . THR A 1 206 ? -8.482 -11.597 -12.578 1.00 74.94 206 THR A N 1
ATOM 1698 C CA . THR A 1 206 ? -8.585 -12.163 -11.226 1.00 74.94 206 THR A CA 1
ATOM 1699 C C . THR A 1 206 ? -7.986 -11.190 -10.220 1.00 74.94 206 THR A C 1
ATOM 1701 O O . THR A 1 206 ? -6.885 -10.693 -10.444 1.00 74.94 206 THR A O 1
ATOM 1704 N N . TRP A 1 207 ? -8.677 -10.939 -9.109 1.00 79.62 207 TRP A N 1
ATOM 1705 C CA . TRP A 1 207 ? -8.198 -10.079 -8.025 1.00 79.62 207 TRP A CA 1
ATOM 1706 C C . TRP A 1 207 ? -8.716 -10.580 -6.663 1.00 79.62 207 TRP A C 1
ATOM 1708 O O . TRP A 1 207 ? -9.720 -11.301 -6.641 1.00 79.62 207 TRP A O 1
ATOM 1718 N N . PRO A 1 208 ? -8.046 -10.230 -5.547 1.00 72.62 208 PRO A N 1
ATOM 1719 C CA . PRO A 1 208 ? -8.514 -10.560 -4.199 1.00 72.62 208 PRO A CA 1
ATOM 1720 C C . PRO A 1 208 ? -9.882 -9.936 -3.890 1.00 72.62 208 PRO A C 1
ATOM 1722 O O . PRO A 1 208 ? -10.216 -8.877 -4.423 1.00 72.62 208 PRO A O 1
ATOM 1725 N N . LEU A 1 209 ? -10.658 -10.551 -2.992 1.00 71.19 209 LEU A N 1
ATOM 1726 C CA . LEU A 1 209 ? -11.881 -9.933 -2.470 1.00 71.19 209 LEU A CA 1
ATOM 1727 C C . LEU A 1 209 ? -11.551 -8.564 -1.825 1.00 71.19 209 LEU A C 1
ATOM 1729 O O . LEU A 1 209 ? -10.473 -8.351 -1.274 1.00 71.19 209 LEU A O 1
ATOM 1733 N N . GLY A 1 210 ? -12.442 -7.583 -1.995 1.00 62.09 210 GLY A N 1
ATOM 1734 C CA . GLY A 1 210 ? -12.379 -6.287 -1.305 1.00 62.09 210 GLY A CA 1
ATOM 1735 C C . GLY A 1 210 ? -11.731 -5.112 -2.051 1.00 62.09 210 GLY A C 1
ATOM 1736 O O . GLY A 1 210 ? -12.286 -4.017 -1.996 1.00 62.09 210 GLY A O 1
ATOM 1737 N N . ARG A 1 211 ? -10.605 -5.283 -2.763 1.00 65.75 211 ARG A N 1
ATOM 1738 C CA . ARG A 1 211 ? -9.950 -4.158 -3.473 1.00 65.75 211 ARG A CA 1
ATOM 1739 C C . ARG A 1 211 ? -9.815 -4.427 -4.976 1.00 65.75 211 ARG A C 1
ATOM 1741 O O . ARG A 1 211 ? -8.840 -5.056 -5.390 1.00 65.75 211 ARG A O 1
ATOM 1748 N N . PRO A 1 212 ? -10.771 -3.967 -5.805 1.00 76.19 212 PRO A N 1
ATOM 1749 C CA . PRO A 1 212 ? -10.672 -4.139 -7.246 1.00 76.19 212 PRO A CA 1
ATOM 1750 C C . PRO A 1 212 ? -9.523 -3.292 -7.825 1.00 76.19 212 PRO A C 1
ATOM 1752 O O . PRO A 1 212 ? -9.295 -2.171 -7.367 1.00 76.19 212 PRO A O 1
ATOM 1755 N N . PRO A 1 213 ? -8.791 -3.802 -8.834 1.00 73.31 213 PRO A N 1
ATOM 1756 C CA . PRO A 1 213 ? -7.646 -3.109 -9.434 1.00 73.31 213 PRO A CA 1
ATOM 1757 C C . PRO A 1 213 ? -8.049 -1.957 -10.367 1.00 73.31 213 PRO A C 1
ATOM 1759 O O . PRO A 1 213 ? -7.212 -1.135 -10.730 1.00 73.31 213 PRO A O 1
ATOM 1762 N N . ILE A 1 214 ? -9.317 -1.910 -10.779 1.00 83.38 214 ILE A N 1
ATOM 1763 C CA . ILE A 1 214 ? -9.899 -0.896 -11.663 1.00 83.38 214 ILE A CA 1
ATOM 1764 C C . ILE A 1 214 ? -11.306 -0.526 -11.154 1.00 83.38 214 ILE A C 1
ATOM 1766 O O . ILE A 1 214 ? -11.864 -1.281 -10.352 1.00 83.38 214 ILE A O 1
ATOM 1770 N N . PRO A 1 215 ? -11.899 0.597 -11.609 1.00 87.31 215 PRO A N 1
ATOM 1771 C CA . PRO A 1 215 ? -13.237 1.011 -11.189 1.00 87.31 215 PRO A CA 1
ATOM 1772 C C . PRO A 1 215 ? -14.286 -0.118 -11.286 1.00 87.31 215 PRO A C 1
ATOM 1774 O O . PRO A 1 215 ? -14.369 -0.764 -12.339 1.00 87.31 215 PRO A O 1
ATOM 1777 N N . PRO A 1 216 ? -15.102 -0.361 -10.238 1.00 88.19 216 PRO A N 1
ATOM 1778 C CA . PRO A 1 216 ? -16.025 -1.500 -10.198 1.00 88.19 216 PRO A CA 1
ATOM 1779 C C . PRO A 1 216 ? -17.038 -1.521 -11.348 1.00 88.19 216 PRO A C 1
ATOM 1781 O O . PRO A 1 216 ? -17.296 -2.588 -11.904 1.00 88.19 216 PRO A O 1
ATOM 1784 N N . ALA A 1 217 ? -17.529 -0.356 -11.781 1.00 87.69 217 ALA A N 1
ATOM 1785 C CA . ALA A 1 217 ? -18.417 -0.228 -12.938 1.00 87.69 217 ALA A CA 1
ATOM 1786 C C . ALA A 1 217 ? -17.861 -0.898 -14.218 1.00 87.69 217 ALA A C 1
ATOM 1788 O O . ALA A 1 217 ? -18.610 -1.524 -14.969 1.00 87.69 217 ALA A O 1
ATOM 1789 N N . LEU A 1 218 ? -16.540 -0.840 -14.454 1.00 88.50 218 LEU A N 1
ATOM 1790 C CA . LEU A 1 218 ? -15.898 -1.503 -15.602 1.00 88.50 218 LEU A CA 1
ATOM 1791 C C . LEU A 1 218 ? -15.853 -3.024 -15.448 1.00 88.50 218 LEU A C 1
ATOM 1793 O O . LEU A 1 218 ? -16.017 -3.745 -16.429 1.00 88.50 218 LEU A O 1
ATOM 1797 N N . LEU A 1 219 ? -15.624 -3.509 -14.225 1.00 88.88 219 LEU A N 1
ATOM 1798 C CA . LEU A 1 219 ? -15.563 -4.940 -13.913 1.00 88.88 219 LEU A CA 1
ATOM 1799 C C . LEU A 1 219 ? -16.941 -5.597 -13.943 1.00 88.88 219 LEU A C 1
ATOM 1801 O O . LEU A 1 219 ? -17.031 -6.791 -14.219 1.00 88.88 219 LEU A O 1
ATOM 1805 N N . LEU A 1 220 ? -17.998 -4.831 -13.660 1.00 88.62 220 LEU A N 1
ATOM 1806 C CA . LEU A 1 220 ? -19.386 -5.288 -13.691 1.00 88.62 220 LEU A CA 1
ATOM 1807 C C . LEU A 1 220 ? -19.947 -5.372 -15.108 1.00 88.62 220 LEU A C 1
ATOM 1809 O O . LEU A 1 220 ? -20.709 -6.292 -15.402 1.00 88.62 220 LEU A O 1
ATOM 1813 N N . HIS A 1 221 ? -19.548 -4.456 -15.991 1.00 87.00 221 HIS A N 1
ATOM 1814 C CA . HIS A 1 221 ? -20.100 -4.335 -17.340 1.00 87.00 221 HIS A CA 1
ATOM 1815 C C . HIS A 1 221 ? -20.183 -5.658 -18.137 1.00 87.00 221 HIS A C 1
ATOM 1817 O O . HIS A 1 221 ? -21.223 -5.898 -18.751 1.00 87.00 221 HIS A O 1
ATOM 1823 N N . PRO A 1 222 ? -19.175 -6.558 -18.136 1.00 87.94 222 PRO A N 1
ATOM 1824 C CA . PRO A 1 222 ? -19.239 -7.813 -18.900 1.00 87.94 222 PRO A CA 1
ATOM 1825 C C . PRO A 1 222 ? -20.324 -8.793 -18.432 1.00 87.94 222 PRO A C 1
ATOM 1827 O O . PRO A 1 222 ? -20.728 -9.684 -19.183 1.00 87.94 222 PRO A O 1
ATOM 1830 N N . TRP A 1 223 ? -20.789 -8.636 -17.192 1.00 88.19 223 TRP A N 1
ATOM 1831 C CA . TRP A 1 223 ? -21.740 -9.530 -16.534 1.00 88.19 223 TRP A CA 1
ATOM 1832 C C . TRP A 1 223 ? -23.184 -9.027 -16.616 1.00 88.19 223 TRP A C 1
ATOM 1834 O O . TRP A 1 223 ? -24.113 -9.801 -16.378 1.00 88.19 223 TRP A O 1
ATOM 1844 N N . VAL A 1 224 ? -23.386 -7.757 -16.980 1.00 85.88 224 VAL A N 1
ATOM 1845 C CA . VAL A 1 224 ? -24.715 -7.151 -17.116 1.00 85.88 224 VAL A CA 1
ATOM 1846 C C . VAL A 1 224 ? -25.525 -7.915 -18.168 1.00 85.88 224 VAL A C 1
ATOM 1848 O O . VAL A 1 224 ? -25.065 -8.156 -19.282 1.00 85.88 224 VAL A O 1
ATOM 1851 N N . GLY A 1 225 ? -26.741 -8.324 -17.804 1.00 83.06 225 GLY A N 1
ATOM 1852 C CA . GLY A 1 225 ? -27.636 -9.102 -18.667 1.00 83.06 225 GLY A CA 1
ATOM 1853 C C . GLY A 1 225 ? -27.418 -10.620 -18.624 1.00 83.06 225 GLY A C 1
ATOM 1854 O O . GLY A 1 225 ? -28.259 -11.362 -19.136 1.00 83.06 225 GLY A O 1
ATOM 1855 N N . ARG A 1 226 ? -26.353 -11.116 -17.976 1.00 86.88 226 ARG A N 1
ATOM 1856 C CA . ARG A 1 226 ? -26.132 -12.562 -17.785 1.00 86.88 226 ARG A CA 1
ATOM 1857 C C . ARG A 1 226 ? -26.947 -13.118 -16.609 1.00 86.88 226 ARG A C 1
ATOM 1859 O O . ARG A 1 226 ? -27.324 -12.359 -15.712 1.00 86.88 226 ARG A O 1
ATOM 1866 N N . PRO A 1 227 ? -27.212 -14.438 -16.570 1.00 87.25 227 PRO A N 1
ATOM 1867 C CA . PRO A 1 227 ? -27.806 -15.081 -15.401 1.00 87.25 227 PRO A CA 1
ATOM 1868 C C . PRO A 1 227 ? -26.960 -14.855 -14.145 1.00 87.25 227 PRO A C 1
ATOM 1870 O O . PRO A 1 227 ? -25.742 -15.036 -14.178 1.00 87.25 227 PRO A O 1
ATOM 1873 N N . LEU A 1 228 ? -27.609 -14.530 -13.023 1.00 86.94 228 LEU A N 1
ATOM 1874 C CA . LEU A 1 228 ? -26.921 -14.199 -11.768 1.00 86.94 228 LEU A CA 1
ATOM 1875 C C . LEU A 1 228 ? -26.014 -15.335 -11.264 1.00 86.94 228 LEU A C 1
ATOM 1877 O O . LEU A 1 228 ? -24.943 -15.090 -10.722 1.00 86.94 228 LEU A O 1
ATOM 1881 N N . ALA A 1 229 ? -26.379 -16.591 -11.522 1.00 84.69 229 ALA A N 1
ATOM 1882 C CA . ALA A 1 229 ? -25.590 -17.761 -11.129 1.00 84.69 229 ALA A CA 1
ATOM 1883 C C . ALA A 1 229 ? -24.192 -17.845 -11.779 1.00 84.69 229 ALA A C 1
ATOM 1885 O O . ALA A 1 229 ? -23.351 -18.610 -11.315 1.00 84.69 229 ALA A O 1
ATOM 1886 N N . GLN A 1 230 ? -23.939 -17.099 -12.861 1.00 87.06 230 GLN A N 1
ATOM 1887 C CA . GLN A 1 230 ? -22.642 -17.088 -13.546 1.00 87.06 230 GLN A CA 1
ATOM 1888 C C . GLN A 1 230 ? -21.653 -16.085 -12.939 1.00 87.06 230 GLN A C 1
ATOM 1890 O O . GLN A 1 230 ? -20.479 -16.094 -13.309 1.00 87.06 230 GLN A O 1
ATOM 1895 N N . LEU A 1 231 ? -22.109 -15.213 -12.033 1.00 88.62 231 LEU A N 1
ATOM 1896 C CA . LEU A 1 231 ? -21.256 -14.199 -11.426 1.00 88.62 231 LEU A CA 1
ATOM 1897 C C . LEU A 1 231 ? -20.341 -14.842 -10.372 1.00 88.62 231 LEU A C 1
ATOM 1899 O O . LEU A 1 231 ? -20.836 -15.501 -9.454 1.00 88.62 231 LEU A O 1
ATOM 1903 N N . PRO A 1 232 ? -19.014 -14.637 -10.456 1.00 87.69 232 PRO A N 1
ATOM 1904 C CA . PRO A 1 232 ? -18.090 -15.119 -9.436 1.00 87.69 232 PRO A CA 1
ATOM 1905 C C . PRO A 1 232 ? -18.200 -14.285 -8.147 1.00 87.69 232 PRO A C 1
ATOM 1907 O O . PRO A 1 232 ? -18.571 -13.110 -8.187 1.00 87.69 232 PRO A O 1
ATOM 1910 N N . ALA A 1 233 ? -17.797 -14.851 -7.004 1.00 84.75 233 ALA A N 1
ATOM 1911 C CA . ALA A 1 233 ? -17.872 -14.193 -5.690 1.00 84.75 233 ALA A CA 1
ATOM 1912 C C . ALA A 1 233 ? -17.227 -12.793 -5.658 1.00 84.75 233 ALA A C 1
ATOM 1914 O O . ALA A 1 233 ? -17.773 -11.853 -5.086 1.00 84.75 233 ALA A O 1
ATOM 1915 N N . ARG A 1 234 ? -16.106 -12.611 -6.365 1.00 86.19 234 ARG A N 1
ATOM 1916 C CA . ARG A 1 234 ? -15.432 -11.306 -6.496 1.00 86.19 234 ARG A CA 1
ATOM 1917 C C . ARG A 1 234 ? -16.265 -10.227 -7.181 1.00 86.19 234 ARG A C 1
ATOM 1919 O O . ARG A 1 234 ? -16.098 -9.057 -6.866 1.00 86.19 234 ARG A O 1
ATOM 1926 N N . VAL A 1 235 ? -17.142 -10.613 -8.106 1.00 88.81 235 VAL A N 1
ATOM 1927 C CA . VAL A 1 235 ? -18.065 -9.701 -8.792 1.00 88.81 235 VAL A CA 1
ATOM 1928 C C . VAL A 1 235 ? -19.244 -9.393 -7.873 1.00 88.81 235 VAL A C 1
ATOM 1930 O O . VAL A 1 235 ? -19.644 -8.239 -7.765 1.00 88.81 235 VAL A O 1
ATOM 1933 N N . TRP A 1 236 ? -19.727 -10.385 -7.119 1.00 88.38 236 TRP A N 1
ATOM 1934 C CA . TRP A 1 236 ? -20.743 -10.165 -6.089 1.00 88.38 236 TRP A CA 1
ATOM 1935 C C . TRP A 1 236 ? -20.306 -9.206 -4.987 1.00 88.38 236 TRP A C 1
ATOM 1937 O O . TRP A 1 236 ? -21.104 -8.382 -4.550 1.00 88.38 236 TRP A O 1
ATOM 1947 N N . GLN A 1 237 ? -19.039 -9.259 -4.575 1.00 87.69 237 GLN A N 1
ATOM 1948 C CA . GLN A 1 237 ? -18.485 -8.315 -3.606 1.00 87.69 237 GLN A CA 1
ATOM 1949 C C . GLN A 1 237 ? -18.567 -6.856 -4.086 1.00 87.69 237 GLN A C 1
ATOM 1951 O O . GLN A 1 237 ? -18.656 -5.963 -3.250 1.00 87.69 237 GLN A O 1
ATOM 1956 N N . LEU A 1 238 ? -18.563 -6.602 -5.403 1.00 88.31 238 LEU A N 1
ATOM 1957 C CA . LEU A 1 238 ? -18.730 -5.251 -5.960 1.00 88.31 238 LEU A CA 1
ATOM 1958 C C . LEU A 1 238 ? -20.176 -4.747 -5.843 1.00 88.31 238 LEU A C 1
ATOM 1960 O O . LEU A 1 238 ? -20.407 -3.544 -5.826 1.00 88.31 238 LEU A O 1
ATOM 1964 N N . LEU A 1 239 ? -21.139 -5.667 -5.762 1.00 89.12 239 LEU A N 1
ATOM 1965 C CA . LEU A 1 239 ? -22.566 -5.384 -5.615 1.00 89.12 239 LEU A CA 1
ATOM 1966 C C . LEU A 1 239 ? -23.038 -5.511 -4.158 1.00 89.12 239 LEU A C 1
ATOM 1968 O O . LEU A 1 239 ? -24.236 -5.495 -3.918 1.00 89.12 239 LEU A O 1
ATOM 1972 N N . SER A 1 240 ? -22.141 -5.665 -3.178 1.00 89.00 240 SER A N 1
ATOM 1973 C CA . SER A 1 240 ? -22.509 -5.946 -1.784 1.00 89.00 240 SER A CA 1
ATOM 1974 C C . SER A 1 240 ? -21.667 -5.159 -0.782 1.00 89.00 240 SER A C 1
ATOM 1976 O O . SER A 1 240 ? -20.439 -5.192 -0.824 1.00 89.00 240 SER A O 1
ATOM 1978 N N . ASP A 1 241 ? -22.329 -4.556 0.206 1.00 86.38 241 ASP A N 1
ATOM 1979 C CA . ASP A 1 241 ? -21.687 -3.921 1.370 1.00 86.38 241 ASP A CA 1
ATOM 1980 C C . ASP A 1 241 ? -21.245 -4.954 2.404 1.00 86.38 241 ASP A C 1
ATOM 1982 O O . ASP A 1 241 ? -20.394 -4.703 3.265 1.00 86.38 241 ASP A O 1
ATOM 1986 N N . TYR A 1 242 ? -21.850 -6.140 2.348 1.00 85.69 242 TYR A N 1
ATOM 1987 C CA . TYR A 1 242 ? -21.425 -7.259 3.161 1.00 85.69 242 TYR A CA 1
ATOM 1988 C C . TYR A 1 242 ? -20.106 -7.811 2.614 1.00 85.69 242 TYR A C 1
ATOM 1990 O O . TYR A 1 242 ? -20.013 -8.190 1.445 1.00 85.69 242 TYR A O 1
ATOM 1998 N N . LYS A 1 243 ? -19.087 -7.853 3.478 1.00 85.06 243 LYS A N 1
ATOM 1999 C CA . LYS A 1 243 ? -17.779 -8.442 3.173 1.00 85.06 243 LYS A CA 1
ATOM 2000 C C . LYS A 1 243 ? -17.887 -9.963 3.222 1.00 85.06 243 LYS A C 1
ATOM 2002 O O . LYS A 1 243 ? -18.027 -10.517 4.312 1.00 85.06 243 LYS A O 1
ATOM 2007 N N . LEU A 1 244 ? -17.793 -10.622 2.068 1.00 82.50 244 LEU A N 1
ATOM 2008 C CA . LEU A 1 244 ? -17.916 -12.080 1.930 1.00 82.50 244 LEU A CA 1
ATOM 2009 C C . LEU A 1 244 ? -16.858 -12.841 2.741 1.00 82.50 244 LEU A C 1
ATOM 2011 O O . LEU A 1 244 ? -17.155 -13.891 3.295 1.00 82.50 244 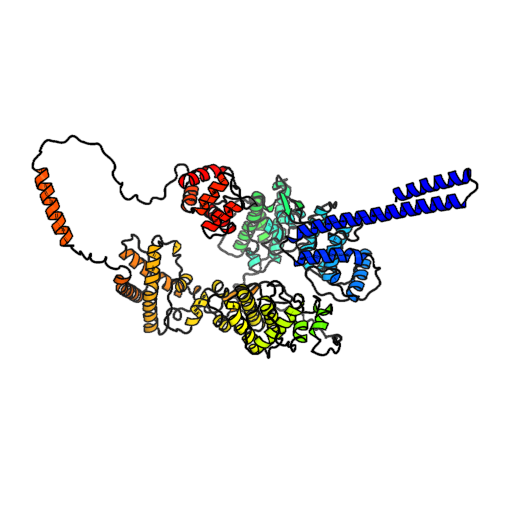LEU A O 1
ATOM 2015 N N . GLU A 1 245 ? -15.679 -12.247 2.932 1.00 81.81 245 GLU A N 1
ATOM 2016 C CA . GLU A 1 245 ? -14.594 -12.744 3.797 1.00 81.81 245 GLU A CA 1
ATOM 2017 C C . GLU A 1 245 ? -15.038 -12.971 5.255 1.00 81.81 245 GLU A C 1
ATOM 2019 O O . GLU A 1 245 ? -14.440 -13.753 5.990 1.00 81.81 245 GLU A O 1
ATOM 2024 N N . LYS A 1 246 ? -16.084 -12.262 5.703 1.00 82.25 246 LYS A N 1
ATOM 2025 C CA . LYS A 1 246 ? -16.657 -12.399 7.048 1.00 82.25 246 LYS A CA 1
ATOM 2026 C C . LYS A 1 246 ? -17.756 -13.457 7.132 1.00 82.25 246 LYS A C 1
ATOM 2028 O O . LYS A 1 246 ? -18.319 -13.630 8.215 1.00 82.25 246 LYS A O 1
ATOM 2033 N N . SER A 1 247 ? -18.098 -14.110 6.022 1.00 83.75 247 SER A N 1
ATOM 2034 C CA . SER A 1 247 ? -19.081 -15.187 6.030 1.00 83.75 247 SER A CA 1
ATOM 2035 C C . SER A 1 247 ? -18.548 -16.387 6.794 1.00 83.75 247 SER A C 1
ATOM 2037 O O . SER A 1 247 ? -17.361 -16.710 6.727 1.00 83.75 247 SER A O 1
ATOM 2039 N N . THR A 1 248 ? -19.441 -17.070 7.507 1.00 82.56 248 THR A N 1
ATOM 2040 C CA . THR A 1 248 ? -19.088 -18.220 8.342 1.00 82.56 248 THR A CA 1
ATOM 2041 C C . THR A 1 248 ? -18.374 -19.317 7.540 1.00 82.56 248 THR A C 1
ATOM 2043 O O . THR A 1 248 ? -17.386 -19.867 8.016 1.00 82.56 248 THR A O 1
ATOM 2046 N N . LEU A 1 249 ? -18.807 -19.601 6.305 1.00 80.31 249 LEU A N 1
ATOM 2047 C CA . LEU A 1 249 ? -18.172 -20.625 5.461 1.00 80.31 249 LEU A CA 1
ATOM 2048 C C . LEU A 1 249 ? -16.773 -20.210 4.980 1.00 80.31 249 LEU A C 1
ATOM 2050 O O . LEU A 1 249 ? -15.861 -21.033 4.990 1.00 80.31 249 LEU A O 1
ATOM 2054 N N . TYR A 1 250 ? -16.580 -18.934 4.637 1.00 80.25 250 TYR A N 1
ATOM 2055 C CA . TYR A 1 250 ? -15.264 -18.393 4.275 1.00 80.25 250 TYR A CA 1
ATOM 2056 C C . TYR A 1 250 ? -14.295 -18.431 5.469 1.00 80.25 250 TYR A C 1
ATOM 2058 O O . TYR A 1 250 ? -13.152 -18.851 5.325 1.00 80.25 250 TYR A O 1
ATOM 2066 N N . GLN A 1 251 ? -14.763 -18.095 6.677 1.00 81.56 251 GLN A N 1
ATOM 2067 C CA . GLN A 1 251 ? -13.959 -18.190 7.905 1.00 81.56 251 GLN A CA 1
ATOM 2068 C C . GLN A 1 251 ? -13.580 -19.630 8.278 1.00 81.56 251 GLN A C 1
ATOM 2070 O O . GLN A 1 251 ? -12.558 -19.849 8.923 1.00 81.56 251 GLN A O 1
ATOM 2075 N N . MET A 1 252 ? -14.386 -20.609 7.865 1.00 77.62 252 MET A N 1
ATOM 2076 C CA . MET A 1 252 ? -14.106 -22.038 8.026 1.00 77.62 252 MET A CA 1
ATOM 2077 C C . MET A 1 252 ? -13.210 -22.611 6.911 1.00 77.62 252 MET A C 1
ATOM 2079 O O . MET A 1 252 ? -12.972 -23.817 6.893 1.00 77.62 252 MET A O 1
ATOM 2083 N N . GLY A 1 253 ? -12.739 -21.785 5.967 1.00 78.44 253 GLY A N 1
ATOM 2084 C CA . GLY A 1 253 ? -11.943 -22.231 4.817 1.00 78.44 253 GLY A CA 1
ATOM 2085 C C . GLY A 1 253 ? -12.734 -23.052 3.789 1.00 78.44 253 GLY A C 1
ATOM 2086 O O . GLY A 1 253 ? -12.143 -23.775 2.995 1.00 78.44 253 GLY A O 1
ATOM 2087 N N . GLN A 1 254 ? -14.068 -22.969 3.804 1.00 81.88 254 GLN A N 1
ATOM 2088 C CA . GLN A 1 254 ? -14.982 -23.715 2.928 1.00 81.88 254 GLN A CA 1
ATOM 2089 C C . GLN A 1 254 ? -15.439 -22.853 1.739 1.00 81.88 254 GLN A C 1
ATOM 2091 O O . GLN A 1 254 ? -16.636 -22.712 1.475 1.00 81.88 254 GLN A O 1
ATOM 2096 N N . GLU A 1 255 ? -14.484 -22.245 1.033 1.00 82.62 255 GLU A N 1
ATOM 2097 C CA . GLU A 1 255 ? -14.751 -21.290 -0.055 1.00 82.62 255 GLU A CA 1
ATOM 2098 C C . GLU A 1 255 ? -15.509 -21.938 -1.225 1.00 82.62 255 GLU A C 1
ATOM 2100 O O . GLU A 1 255 ? -16.485 -21.374 -1.712 1.00 82.62 255 GLU A O 1
ATOM 2105 N N . GLU A 1 256 ? -15.145 -23.165 -1.619 1.00 84.12 256 GLU A N 1
ATOM 2106 C CA . GLU A 1 256 ? -15.823 -23.891 -2.706 1.00 84.12 256 GLU A CA 1
ATOM 2107 C C . GLU A 1 256 ? -17.300 -24.175 -2.389 1.00 84.12 256 GLU A C 1
ATOM 2109 O O . GLU A 1 256 ? -18.172 -24.029 -3.250 1.00 84.12 256 GLU A O 1
ATOM 2114 N N . VAL A 1 257 ? -17.595 -24.540 -1.136 1.00 85.44 257 VAL A N 1
ATOM 2115 C CA . VAL A 1 257 ? -18.965 -24.801 -0.669 1.00 85.44 257 VAL A CA 1
ATOM 2116 C C . VAL A 1 257 ? -19.766 -23.502 -0.613 1.00 85.44 257 VAL A C 1
ATOM 2118 O O . VAL A 1 257 ? -20.938 -23.487 -0.996 1.00 85.44 257 VAL A O 1
ATOM 2121 N N . ALA A 1 258 ? -19.143 -22.408 -0.166 1.00 85.38 258 ALA A N 1
ATOM 2122 C CA . ALA A 1 258 ? -19.764 -21.089 -0.137 1.00 85.38 258 ALA A CA 1
ATOM 2123 C C . ALA A 1 258 ? -20.110 -20.599 -1.550 1.00 85.38 258 ALA A C 1
ATOM 2125 O O . ALA A 1 258 ? -21.230 -20.152 -1.792 1.00 85.38 258 ALA A O 1
ATOM 2126 N N . ASP A 1 259 ? -19.184 -20.738 -2.497 1.00 85.19 259 ASP A N 1
ATOM 2127 C CA . ASP A 1 259 ? -19.386 -20.326 -3.885 1.00 85.19 259 ASP A CA 1
ATOM 2128 C C . ASP A 1 259 ? -20.488 -21.140 -4.566 1.00 85.19 259 ASP A C 1
ATOM 2130 O O . ASP A 1 259 ? -21.346 -20.574 -5.249 1.00 85.19 259 ASP A O 1
ATOM 2134 N N . GLU A 1 260 ? -20.531 -22.453 -4.335 1.00 88.06 260 GLU A N 1
ATOM 2135 C CA . GLU A 1 260 ? -21.596 -23.303 -4.865 1.00 88.06 260 GLU A CA 1
ATOM 2136 C C . GLU A 1 260 ? -22.964 -23.005 -4.233 1.00 88.06 260 GLU A C 1
ATOM 2138 O O . GLU A 1 260 ? -23.991 -23.011 -4.917 1.00 88.06 260 GLU A O 1
ATOM 2143 N N . LEU A 1 261 ? -23.006 -22.705 -2.933 1.00 88.88 261 LEU A N 1
ATOM 2144 C CA . LEU A 1 261 ? -24.221 -22.246 -2.262 1.00 88.88 261 LEU A CA 1
ATOM 2145 C C . LEU A 1 261 ? -24.721 -20.925 -2.862 1.00 88.88 261 LEU A C 1
ATOM 2147 O O . LEU A 1 261 ? -25.894 -20.825 -3.226 1.00 88.88 261 LEU A O 1
ATOM 2151 N N . HIS A 1 262 ? -23.842 -19.933 -3.027 1.00 89.25 262 HIS A N 1
ATOM 2152 C CA . HIS A 1 262 ? -24.202 -18.654 -3.637 1.00 89.25 262 HIS A CA 1
ATOM 2153 C C . HIS A 1 262 ? -24.730 -18.840 -5.064 1.00 89.25 262 HIS A C 1
ATOM 2155 O O . HIS A 1 262 ? -25.777 -18.284 -5.400 1.00 89.25 262 HIS A O 1
ATOM 2161 N N . ARG A 1 263 ? -24.079 -19.672 -5.892 1.00 89.50 263 ARG A N 1
ATOM 2162 C CA . ARG A 1 263 ? -24.557 -19.982 -7.252 1.00 89.50 263 ARG A CA 1
ATOM 2163 C C . ARG A 1 263 ? -25.984 -20.529 -7.25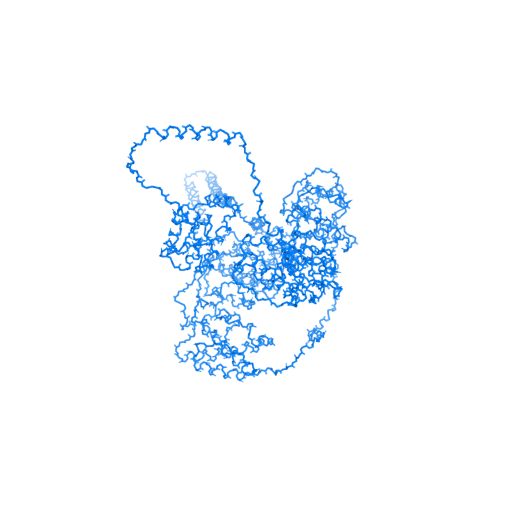5 1.00 89.50 263 ARG A C 1
ATOM 2165 O O . ARG A 1 263 ? -26.808 -20.066 -8.048 1.00 89.50 263 ARG A O 1
ATOM 2172 N N . ARG A 1 264 ? -26.299 -21.478 -6.368 1.00 90.75 264 ARG A N 1
ATOM 2173 C CA . ARG A 1 264 ? -27.642 -22.073 -6.258 1.00 90.75 264 ARG A CA 1
ATOM 2174 C C . ARG A 1 264 ? -28.685 -21.070 -5.770 1.00 90.75 264 ARG A C 1
ATOM 2176 O O . ARG A 1 264 ? -29.733 -20.944 -6.405 1.00 90.75 264 ARG A O 1
ATOM 2183 N N . ILE A 1 265 ? -28.363 -20.288 -4.737 1.00 91.69 265 ILE A N 1
ATOM 2184 C CA . ILE A 1 265 ? -29.234 -19.224 -4.216 1.00 91.69 265 ILE A CA 1
ATOM 2185 C C . ILE A 1 265 ? -29.560 -18.209 -5.315 1.00 91.69 265 ILE A C 1
ATOM 2187 O O . ILE A 1 265 ? -30.730 -17.982 -5.622 1.00 91.69 265 ILE A O 1
ATOM 2191 N N . PHE A 1 266 ? -28.548 -17.636 -5.969 1.00 91.00 266 PHE A N 1
ATOM 2192 C CA . PHE A 1 266 ? -28.774 -16.636 -7.013 1.00 91.00 266 PHE A CA 1
ATOM 2193 C C . PHE A 1 266 ? -29.453 -17.222 -8.259 1.00 91.00 266 PHE A C 1
ATOM 2195 O O . PHE A 1 266 ? -30.209 -16.515 -8.919 1.00 91.00 266 PHE A O 1
ATOM 2202 N N . SER A 1 267 ? -29.273 -18.513 -8.557 1.00 90.94 267 SER A N 1
ATOM 2203 C CA . SER A 1 267 ? -30.042 -19.219 -9.594 1.00 90.94 267 SER A CA 1
ATOM 2204 C C . SER A 1 267 ? -31.532 -19.342 -9.243 1.00 90.94 267 SER A C 1
ATOM 2206 O O . SER A 1 267 ? -32.406 -19.149 -10.094 1.00 90.94 267 SER A O 1
ATOM 2208 N N . ALA A 1 268 ? -31.856 -19.663 -7.987 1.00 90.00 268 ALA A N 1
ATOM 2209 C CA . ALA A 1 268 ? -33.236 -19.721 -7.509 1.00 90.00 268 ALA A CA 1
ATOM 2210 C C . ALA A 1 268 ? -33.899 -18.334 -7.516 1.00 90.00 268 ALA A C 1
ATOM 2212 O O . ALA A 1 268 ? -35.013 -18.192 -8.027 1.00 90.00 268 ALA A O 1
ATOM 2213 N N . LEU A 1 269 ? -33.187 -17.310 -7.037 1.00 89.69 269 LEU A N 1
ATOM 2214 C CA . LEU A 1 269 ? -33.662 -15.926 -7.011 1.00 89.69 269 LEU A CA 1
ATOM 2215 C C . LEU A 1 269 ? -33.836 -15.338 -8.420 1.00 89.69 269 LEU A C 1
ATOM 2217 O O . LEU A 1 269 ? -34.867 -14.729 -8.692 1.00 89.69 269 LEU A O 1
ATOM 2221 N N . ASP A 1 270 ? -32.903 -15.571 -9.352 1.00 89.19 270 ASP A N 1
ATOM 2222 C CA . ASP A 1 270 ? -33.033 -15.087 -10.738 1.00 89.19 270 ASP A CA 1
ATOM 2223 C C . ASP A 1 270 ? -34.254 -15.707 -11.440 1.00 89.19 270 ASP A C 1
ATOM 2225 O O . ASP A 1 270 ? -35.010 -15.015 -12.124 1.00 89.19 270 ASP A O 1
ATOM 2229 N N . ARG A 1 271 ? -34.528 -17.004 -11.215 1.00 88.38 271 ARG A N 1
ATOM 2230 C CA . ARG A 1 271 ? -35.753 -17.656 -11.717 1.00 88.38 271 ARG A CA 1
ATOM 2231 C C . ARG A 1 271 ? -37.021 -17.049 -11.121 1.00 88.38 271 ARG A C 1
ATOM 2233 O O . ARG A 1 271 ? -38.015 -16.927 -11.836 1.00 88.38 271 ARG A O 1
ATOM 2240 N N . HIS A 1 272 ? -37.002 -16.695 -9.838 1.00 88.69 272 HIS A N 1
ATOM 2241 C CA . HIS A 1 272 ? -38.130 -16.039 -9.180 1.00 88.69 272 HIS A CA 1
ATOM 2242 C C . HIS A 1 272 ? -38.392 -14.646 -9.778 1.00 88.69 272 HIS A C 1
ATOM 2244 O O . HIS A 1 272 ? -39.502 -14.389 -10.243 1.00 88.69 272 HIS A O 1
ATOM 2250 N N . LEU A 1 273 ? -37.358 -13.804 -9.889 1.00 86.00 273 LEU A N 1
ATOM 2251 C CA . LEU A 1 273 ? -37.449 -12.446 -10.449 1.00 86.00 273 LEU A CA 1
ATOM 2252 C C . LEU A 1 273 ? -37.916 -12.426 -11.915 1.00 86.00 273 LEU A C 1
ATOM 2254 O O . LEU A 1 273 ? -38.706 -11.574 -12.330 1.00 86.00 273 LEU A O 1
ATOM 2258 N N . ARG A 1 274 ? -37.478 -13.403 -12.717 1.00 85.38 274 ARG A N 1
ATOM 2259 C CA . ARG A 1 274 ? -37.938 -13.550 -14.107 1.00 85.38 274 ARG A CA 1
ATOM 2260 C C . ARG A 1 274 ? -39.422 -13.904 -14.200 1.00 85.38 274 ARG A C 1
ATOM 2262 O O . ARG A 1 274 ? -40.098 -13.417 -15.099 1.00 85.38 274 ARG A O 1
ATOM 2269 N N . ARG A 1 275 ? -39.947 -14.719 -13.276 1.00 85.38 275 ARG A N 1
ATOM 2270 C CA . ARG A 1 275 ? -41.381 -15.068 -13.230 1.00 85.38 275 ARG A CA 1
ATOM 2271 C C . ARG A 1 275 ? -42.258 -13.887 -12.825 1.00 85.38 275 ARG A C 1
ATOM 2273 O O . ARG A 1 275 ? -43.380 -13.799 -13.305 1.00 85.38 275 ARG A O 1
ATOM 2280 N N . SER A 1 276 ? -41.744 -12.975 -11.999 1.00 79.94 276 SER A N 1
ATOM 2281 C CA . SER A 1 276 ? -42.423 -11.714 -11.675 1.00 79.94 276 SER A CA 1
ATOM 2282 C C . SER A 1 276 ? -42.348 -10.662 -12.793 1.00 79.94 276 SER A C 1
ATOM 2284 O O . SER A 1 276 ? -42.883 -9.571 -12.629 1.00 79.94 276 SER A O 1
ATOM 2286 N N . GLY A 1 277 ? -41.710 -10.968 -13.931 1.00 76.81 277 GLY A N 1
ATOM 2287 C CA . GLY A 1 277 ? -41.702 -10.116 -15.124 1.00 76.81 277 GLY A CA 1
ATOM 2288 C C . GLY A 1 277 ? -40.642 -9.011 -15.148 1.00 76.81 277 GLY A C 1
ATOM 2289 O O . GLY A 1 277 ? -40.665 -8.196 -16.063 1.00 76.81 277 GLY A O 1
ATOM 2290 N N . GLN A 1 278 ? -39.711 -8.974 -14.186 1.00 78.00 278 GLN A N 1
ATOM 2291 C CA . GLN A 1 278 ? -38.614 -7.996 -14.150 1.00 78.00 278 GLN A CA 1
ATOM 2292 C C . GLN A 1 278 ? -37.304 -8.654 -13.669 1.00 78.00 278 GLN A C 1
ATOM 2294 O O . GLN A 1 278 ? -37.113 -8.826 -12.461 1.00 78.00 278 GLN A O 1
ATOM 2299 N N . PRO A 1 279 ? -36.388 -9.049 -14.577 1.00 86.12 279 PRO A N 1
ATOM 2300 C CA . PRO A 1 279 ? -35.095 -9.618 -14.200 1.00 86.12 279 PRO A CA 1
ATOM 2301 C C . PRO A 1 279 ? -34.204 -8.574 -13.508 1.00 86.12 279 PRO A C 1
ATOM 2303 O O . PRO A 1 279 ? -34.317 -7.376 -13.763 1.00 86.12 279 PRO A O 1
ATOM 2306 N N . PHE A 1 280 ? -33.274 -9.034 -12.662 1.00 88.50 280 PHE A N 1
ATOM 2307 C CA . PHE A 1 280 ? -32.456 -8.178 -11.787 1.00 88.50 280 PHE A CA 1
ATOM 2308 C C . PHE A 1 280 ? -31.803 -6.984 -12.505 1.00 88.50 280 PHE A C 1
ATOM 2310 O O . PHE A 1 280 ? -31.941 -5.846 -12.062 1.00 88.50 280 PHE A O 1
ATOM 2317 N N . TRP A 1 281 ? -31.135 -7.224 -13.639 1.00 88.50 281 TRP A N 1
ATOM 2318 C CA . TRP A 1 281 ? -30.411 -6.178 -14.372 1.00 88.50 281 TRP A CA 1
ATOM 2319 C C . TRP A 1 281 ? -31.315 -5.103 -14.978 1.00 88.50 281 TRP A C 1
ATOM 2321 O O . TRP A 1 281 ? -30.877 -3.961 -15.103 1.00 88.50 281 TRP A O 1
ATOM 2331 N N . GLU A 1 282 ? -32.541 -5.463 -15.369 1.00 87.06 282 GLU A N 1
ATOM 2332 C CA . GLU A 1 282 ? -33.530 -4.531 -15.926 1.00 87.06 282 GLU A CA 1
ATOM 2333 C C . GLU A 1 282 ? -34.228 -3.757 -14.812 1.00 87.06 282 GLU A C 1
ATOM 2335 O O . GLU A 1 282 ? -34.385 -2.545 -14.920 1.00 87.06 282 GLU A O 1
ATOM 2340 N N . ARG A 1 283 ? -34.566 -4.448 -13.715 1.00 86.00 283 ARG A N 1
ATOM 2341 C CA . ARG A 1 283 ? -35.175 -3.853 -12.523 1.00 86.00 283 ARG A CA 1
ATOM 2342 C C . ARG A 1 283 ? -34.291 -2.776 -11.896 1.00 86.00 283 ARG A C 1
ATOM 2344 O O . ARG A 1 283 ? -34.797 -1.735 -11.504 1.00 86.00 283 ARG A O 1
ATOM 2351 N N . HIS A 1 284 ? -32.985 -3.026 -11.811 1.00 86.69 284 HIS A N 1
ATOM 2352 C CA . HIS A 1 284 ? -32.022 -2.128 -11.167 1.00 86.69 284 HIS A CA 1
ATOM 2353 C C . HIS A 1 284 ? -31.127 -1.385 -12.165 1.00 86.69 284 HIS A C 1
ATOM 2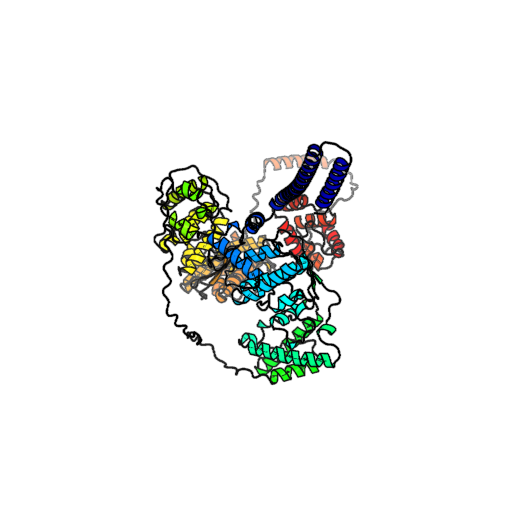355 O O . HIS A 1 284 ? -29.983 -1.052 -11.853 1.00 86.69 284 HIS A O 1
ATOM 2361 N N . ARG A 1 285 ? -31.601 -1.171 -13.397 1.00 85.88 285 ARG A N 1
ATOM 2362 C CA . ARG A 1 285 ? -30.803 -0.523 -14.439 1.00 85.88 285 ARG A CA 1
ATOM 2363 C C . ARG A 1 285 ? -30.535 0.950 -14.090 1.00 85.88 285 ARG A C 1
ATOM 2365 O O . ARG A 1 285 ? -31.495 1.704 -13.953 1.00 85.88 285 ARG A O 1
ATOM 2372 N N . PRO A 1 286 ? -29.265 1.396 -14.021 1.00 85.25 286 PRO A N 1
ATOM 2373 C CA . PRO A 1 286 ? -28.943 2.806 -13.838 1.00 85.25 286 PRO A CA 1
ATOM 2374 C C . PRO A 1 286 ? -29.504 3.675 -14.968 1.00 85.25 286 PRO A C 1
ATOM 2376 O O . PRO A 1 286 ? -29.415 3.300 -16.140 1.00 85.25 286 PRO A O 1
ATOM 2379 N N . SER A 1 287 ? -30.011 4.861 -14.623 1.00 81.38 287 SER A N 1
ATOM 2380 C CA . SER A 1 287 ? -30.601 5.801 -15.587 1.00 81.38 287 SER A CA 1
ATOM 2381 C C . SER A 1 287 ? -29.580 6.384 -16.566 1.00 81.38 287 SER A C 1
ATOM 2383 O O . SER A 1 287 ? -29.908 6.618 -17.726 1.00 81.38 287 SER A O 1
ATOM 2385 N N . HIS A 1 288 ? -28.338 6.598 -16.117 1.00 80.44 288 HIS A N 1
ATOM 2386 C CA . HIS A 1 288 ? -27.275 7.195 -16.924 1.00 80.44 288 HIS A CA 1
ATOM 2387 C C . HIS A 1 288 ? -25.963 6.408 -16.776 1.00 80.44 288 HIS A C 1
ATOM 2389 O O . HIS A 1 288 ? -25.634 5.974 -15.666 1.00 80.44 288 HIS A O 1
ATOM 2395 N N . PRO A 1 289 ? -25.204 6.208 -17.870 1.00 82.81 289 PRO A N 1
ATOM 2396 C CA . PRO A 1 289 ? -23.843 5.694 -17.783 1.00 82.81 289 PRO A CA 1
ATOM 2397 C C . PRO A 1 289 ? -22.915 6.736 -17.142 1.00 82.81 289 PRO A C 1
ATOM 2399 O O . PRO A 1 289 ? -23.134 7.938 -17.277 1.00 82.81 289 PRO A O 1
ATOM 2402 N N . VAL A 1 290 ? -21.853 6.274 -16.483 1.00 83.25 290 VAL A N 1
ATOM 2403 C CA . VAL A 1 290 ? -20.771 7.133 -15.984 1.00 83.25 290 VAL A CA 1
ATOM 2404 C C . VAL A 1 290 ? -19.639 7.188 -16.996 1.00 83.25 290 VAL A C 1
ATOM 2406 O O . VAL A 1 290 ? -19.364 6.203 -17.689 1.00 83.25 290 VAL A O 1
ATOM 2409 N N . ILE A 1 291 ? -18.965 8.334 -17.043 1.00 83.94 291 ILE A N 1
ATOM 2410 C CA . ILE A 1 291 ? -17.765 8.537 -17.848 1.00 83.94 291 ILE A CA 1
ATOM 2411 C C . ILE A 1 291 ? -16.553 8.326 -16.949 1.00 83.94 291 ILE A C 1
ATOM 2413 O O . ILE A 1 291 ? -16.321 9.076 -16.004 1.00 83.94 291 ILE A O 1
ATOM 2417 N N . ILE A 1 292 ? -15.772 7.295 -17.247 1.00 84.12 292 ILE A N 1
ATOM 2418 C CA . ILE A 1 292 ? -14.534 6.990 -16.537 1.00 84.12 292 ILE A CA 1
ATOM 2419 C C . ILE A 1 292 ? -13.387 7.537 -17.366 1.00 84.12 292 ILE A C 1
ATOM 2421 O O . ILE A 1 292 ? -13.056 6.992 -18.421 1.00 84.12 292 ILE A O 1
ATOM 2425 N N . GLN A 1 293 ? -12.776 8.611 -16.872 1.00 83.25 293 GLN A N 1
ATOM 2426 C CA . GLN A 1 293 ? -11.595 9.197 -17.488 1.00 83.25 293 GLN A CA 1
ATOM 2427 C C . GLN A 1 293 ? -10.324 8.575 -16.913 1.00 83.25 293 GLN A C 1
ATOM 2429 O O . GLN A 1 293 ? -10.104 8.610 -15.700 1.00 83.25 293 GLN A O 1
ATOM 2434 N N . ARG A 1 294 ? -9.446 8.041 -17.768 1.00 81.88 294 ARG A N 1
ATOM 2435 C CA . ARG A 1 294 ? -8.132 7.541 -17.329 1.00 81.88 294 ARG A CA 1
ATOM 2436 C C . ARG A 1 294 ? -7.037 7.762 -18.362 1.00 81.88 294 ARG A C 1
ATOM 2438 O O . ARG A 1 294 ? -7.314 7.904 -19.548 1.00 81.88 294 ARG A O 1
ATOM 2445 N N . THR A 1 295 ? -5.789 7.786 -17.904 1.00 82.88 295 THR A N 1
ATOM 2446 C CA . THR A 1 295 ? -4.618 7.842 -18.787 1.00 82.88 295 THR A CA 1
ATOM 2447 C C . THR A 1 295 ? -4.457 6.496 -19.504 1.00 82.88 295 THR A C 1
ATOM 2449 O O . THR A 1 295 ? -4.428 5.465 -18.824 1.00 82.88 295 THR A O 1
ATOM 2452 N N . PRO A 1 296 ? -4.372 6.473 -20.845 1.00 81.00 296 PRO A N 1
ATOM 2453 C CA . PRO A 1 296 ? -4.249 5.233 -21.599 1.00 81.00 296 PRO A CA 1
ATOM 2454 C C . PRO A 1 296 ? -2.884 4.576 -21.380 1.00 81.00 296 PRO A C 1
ATOM 2456 O O . PRO A 1 296 ? -1.872 5.258 -21.224 1.00 81.00 296 PRO A O 1
ATOM 2459 N N . PHE A 1 297 ? -2.859 3.243 -21.413 1.00 80.94 297 PHE A N 1
ATOM 2460 C CA . PHE A 1 297 ? -1.645 2.428 -21.347 1.00 80.94 297 PHE A CA 1
ATOM 2461 C C . PHE A 1 297 ? -0.758 2.748 -20.139 1.00 80.94 297 PHE A C 1
ATOM 2463 O O . PHE A 1 297 ? 0.466 2.845 -20.247 1.00 80.94 297 PHE A O 1
ATOM 2470 N N . LEU A 1 298 ? -1.378 2.903 -18.966 1.00 76.75 298 LEU A N 1
ATOM 2471 C CA . LEU A 1 298 ? -0.663 3.169 -17.720 1.00 76.75 298 LEU A CA 1
ATOM 2472 C C . LEU A 1 298 ? 0.454 2.129 -17.507 1.00 76.75 298 LEU A C 1
ATOM 2474 O O . LEU A 1 298 ? 0.219 0.924 -17.643 1.00 76.75 298 LEU A O 1
ATOM 2478 N N . ASN A 1 299 ? 1.659 2.604 -17.176 1.00 74.69 299 ASN A N 1
ATOM 2479 C CA . ASN A 1 299 ? 2.893 1.815 -17.039 1.00 74.69 299 ASN A CA 1
ATOM 2480 C C . ASN A 1 299 ? 3.409 1.151 -18.337 1.00 74.69 299 ASN A C 1
ATOM 2482 O O . ASN A 1 299 ? 4.199 0.209 -18.268 1.00 74.69 299 ASN A O 1
ATOM 2486 N N . ALA A 1 300 ? 3.001 1.623 -19.518 1.00 80.12 300 ALA A N 1
ATOM 2487 C CA . ALA A 1 300 ? 3.588 1.232 -20.801 1.00 80.12 300 ALA A CA 1
ATOM 2488 C C . ALA A 1 300 ? 4.515 2.322 -21.364 1.00 80.12 300 ALA A C 1
ATOM 2490 O O . ALA A 1 300 ? 4.417 3.497 -21.000 1.00 80.12 300 ALA A O 1
ATOM 2491 N N . LEU A 1 301 ? 5.378 1.956 -22.318 1.00 76.25 301 LEU A N 1
ATOM 2492 C CA . LEU A 1 301 ? 6.042 2.934 -23.180 1.00 76.25 301 LEU A CA 1
ATOM 2493 C C . LEU A 1 301 ? 5.022 3.488 -24.184 1.00 76.25 301 LEU A C 1
ATOM 2495 O O . LEU A 1 301 ? 4.940 3.006 -25.311 1.00 76.25 301 LEU A O 1
ATOM 2499 N N . TYR A 1 302 ? 4.255 4.512 -23.795 1.00 79.94 302 TYR A N 1
ATOM 2500 C CA . TYR A 1 302 ? 3.310 5.200 -24.684 1.00 79.94 302 TYR A CA 1
ATOM 2501 C C . TYR A 1 302 ? 3.301 6.734 -24.493 1.00 79.94 302 TYR A C 1
ATOM 2503 O O . TYR A 1 302 ? 2.982 7.204 -23.406 1.00 79.94 302 TYR A O 1
ATOM 2511 N N . PRO A 1 303 ? 3.616 7.545 -25.523 1.00 60.84 303 PRO A N 1
ATOM 2512 C CA . PRO A 1 303 ? 3.955 8.964 -25.357 1.00 60.84 303 PRO A CA 1
ATOM 2513 C C . PRO A 1 303 ? 2.767 9.918 -25.168 1.00 60.84 303 PRO A C 1
ATOM 2515 O O . PRO A 1 303 ? 2.978 11.120 -25.011 1.00 60.84 303 PRO A O 1
ATOM 2518 N N . ASN A 1 304 ? 1.525 9.439 -25.275 1.00 61.72 304 ASN A N 1
ATOM 2519 C CA . ASN A 1 304 ? 0.348 10.298 -25.200 1.00 61.72 304 ASN A CA 1
ATOM 2520 C C . ASN A 1 304 ? -0.363 10.144 -23.852 1.00 61.72 304 ASN A C 1
ATOM 2522 O O . ASN A 1 304 ? -0.902 9.087 -23.539 1.00 61.72 304 ASN A O 1
ATOM 2526 N N . SER A 1 305 ? -0.414 11.245 -23.105 1.00 63.91 305 SER A N 1
ATOM 2527 C CA . SER A 1 305 ? -1.065 11.335 -21.794 1.00 63.91 305 SER A CA 1
ATOM 2528 C C . SER A 1 305 ? -2.502 11.865 -21.869 1.00 63.91 305 SER A C 1
ATOM 2530 O O . SER A 1 305 ? -3.108 12.136 -20.832 1.00 63.91 305 SER A O 1
ATOM 2532 N N . GLN A 1 306 ? -3.056 12.056 -23.074 1.00 73.94 306 GLN A N 1
ATOM 2533 C CA . GLN A 1 306 ? -4.448 12.464 -23.235 1.00 73.94 306 GLN A CA 1
ATOM 2534 C C . GLN A 1 306 ? -5.366 11.399 -22.635 1.00 73.94 306 GLN A C 1
ATOM 2536 O O . GLN A 1 306 ? -5.310 10.231 -23.018 1.00 73.94 306 GLN A O 1
ATOM 2541 N N . LYS A 1 307 ? -6.209 11.817 -21.687 1.00 78.62 307 LYS A N 1
ATOM 2542 C CA . LYS A 1 307 ? -7.163 10.922 -21.035 1.00 78.62 307 LYS A CA 1
ATOM 2543 C C . LYS A 1 307 ? -8.143 10.362 -22.063 1.00 78.62 307 LYS A C 1
ATOM 2545 O O . LYS A 1 307 ? -8.627 11.091 -22.926 1.00 78.62 307 LYS A O 1
ATOM 2550 N N . ILE A 1 308 ? -8.434 9.074 -21.932 1.00 83.81 308 ILE A N 1
ATOM 2551 C CA . ILE A 1 308 ? -9.515 8.404 -22.650 1.00 83.81 308 ILE A CA 1
ATOM 2552 C C . ILE A 1 308 ? -10.772 8.387 -21.794 1.00 83.81 308 ILE A C 1
ATOM 2554 O O . ILE A 1 308 ? -10.690 8.353 -20.564 1.00 83.81 308 ILE A O 1
ATOM 2558 N N . GLU A 1 309 ? -11.919 8.366 -22.460 1.00 83.50 309 GLU A N 1
ATOM 2559 C CA . GLU A 1 309 ? -13.234 8.294 -21.834 1.00 83.50 309 GLU A CA 1
ATOM 2560 C C . GLU A 1 309 ? -13.845 6.919 -22.091 1.00 83.50 309 GLU A C 1
ATOM 2562 O O . GLU A 1 309 ? -13.986 6.491 -23.237 1.00 83.50 309 GLU A O 1
ATOM 2567 N N . ILE A 1 310 ? -14.187 6.208 -21.018 1.00 83.88 310 ILE A N 1
ATOM 2568 C CA . ILE A 1 310 ? -14.832 4.898 -21.094 1.00 83.88 310 ILE A CA 1
ATOM 2569 C C . ILE A 1 310 ? -16.195 4.995 -20.420 1.00 83.88 310 ILE A C 1
ATOM 2571 O O . ILE A 1 310 ? -16.294 5.376 -19.255 1.00 83.88 310 ILE A O 1
ATOM 2575 N N . PHE A 1 311 ? -17.240 4.612 -21.145 1.00 81.38 311 PHE A N 1
ATOM 2576 C CA . PHE A 1 311 ? -18.608 4.605 -20.640 1.00 81.38 311 PHE A CA 1
ATOM 2577 C C . PHE A 1 311 ? -18.909 3.274 -19.947 1.00 81.38 311 PHE A C 1
ATOM 2579 O O . PHE A 1 311 ? -18.659 2.207 -20.512 1.00 81.38 311 PHE A O 1
ATOM 2586 N N . ALA A 1 312 ? -19.463 3.328 -18.736 1.00 84.25 312 ALA A N 1
ATOM 2587 C CA . ALA A 1 312 ? -19.879 2.142 -17.989 1.00 84.25 312 ALA A CA 1
ATOM 2588 C C . ALA A 1 312 ? -21.181 2.386 -17.220 1.00 84.25 312 ALA A C 1
ATOM 2590 O O . ALA A 1 312 ? -21.485 3.512 -16.836 1.00 84.25 312 ALA A O 1
ATOM 2591 N N . LEU A 1 313 ? -21.957 1.328 -16.974 1.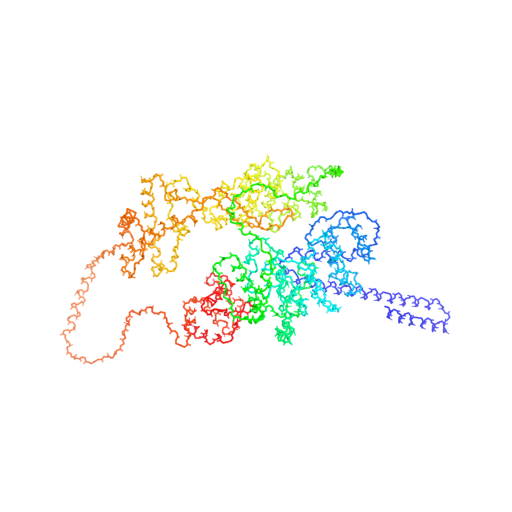00 84.44 313 LEU A N 1
ATOM 2592 C CA . LEU A 1 313 ? -23.162 1.410 -16.147 1.00 84.44 313 LEU A CA 1
ATOM 2593 C C . LEU A 1 313 ? -22.788 1.220 -14.664 1.00 84.44 313 LEU A C 1
ATOM 2595 O O . LEU A 1 313 ? -22.250 0.163 -14.324 1.00 84.44 313 LEU A O 1
ATOM 2599 N N . PRO A 1 314 ? -23.077 2.192 -13.779 1.00 87.56 314 PRO A N 1
ATOM 2600 C CA . PRO A 1 314 ? -22.615 2.187 -12.388 1.00 87.56 314 PRO A CA 1
ATOM 2601 C C . PRO A 1 314 ? -23.529 1.363 -11.471 1.00 87.56 314 PRO A C 1
ATOM 2603 O O . PRO A 1 314 ? -24.138 1.889 -10.540 1.00 87.56 314 PRO A O 1
ATOM 2606 N N . TYR A 1 315 ? -23.674 0.064 -11.738 1.00 85.62 315 TYR A N 1
ATOM 2607 C CA . TYR A 1 315 ? -24.469 -0.826 -10.876 1.00 85.62 315 TYR A CA 1
ATOM 2608 C C . TYR A 1 315 ? -23.903 -0.925 -9.444 1.00 85.62 315 TYR A C 1
ATOM 2610 O O . TYR A 1 315 ? -24.648 -1.203 -8.510 1.00 85.62 315 TYR A O 1
ATOM 2618 N N . ASP A 1 316 ? -22.610 -0.655 -9.261 1.00 83.38 316 ASP A N 1
ATOM 2619 C CA . ASP A 1 316 ? -21.917 -0.578 -7.970 1.00 83.38 316 ASP A CA 1
ATOM 2620 C C . ASP A 1 316 ? -22.278 0.656 -7.134 1.00 83.38 316 ASP A C 1
ATOM 2622 O O . ASP A 1 316 ? -22.078 0.651 -5.923 1.00 83.38 316 ASP A O 1
ATOM 2626 N N . SER A 1 317 ? -22.815 1.715 -7.732 1.00 82.88 317 SER A N 1
ATOM 2627 C CA . SER A 1 317 ? -23.216 2.924 -6.995 1.00 82.88 317 SER A CA 1
ATOM 2628 C C . SER A 1 317 ? -24.724 2.994 -6.750 1.00 82.88 317 SER A C 1
ATOM 2630 O O . SER A 1 317 ? -25.196 3.906 -6.077 1.00 82.88 317 SER A O 1
ATOM 2632 N N . GLN A 1 318 ? -25.492 2.033 -7.274 1.00 82.12 318 GLN A N 1
ATOM 2633 C CA . GLN A 1 318 ? -26.939 1.967 -7.078 1.00 82.12 318 GLN A CA 1
ATOM 2634 C C . GLN A 1 318 ? -27.276 1.405 -5.696 1.00 82.12 318 GLN A C 1
ATOM 2636 O O . GLN A 1 318 ? -27.052 0.222 -5.424 1.00 82.12 318 GLN A O 1
ATOM 2641 N N . SER A 1 319 ? -27.858 2.249 -4.842 1.00 79.50 319 SER A N 1
ATOM 2642 C CA . SER A 1 319 ? -28.224 1.901 -3.465 1.00 79.50 319 SER A CA 1
ATOM 2643 C C . SER A 1 319 ? -29.193 0.720 -3.403 1.00 79.50 319 SER A C 1
ATOM 2645 O O . SER A 1 319 ? -28.959 -0.211 -2.640 1.00 79.50 319 SER A O 1
ATOM 2647 N N . GLU A 1 320 ? -30.221 0.694 -4.254 1.00 84.56 320 GLU A N 1
ATOM 2648 C CA . GLU A 1 320 ? -31.237 -0.366 -4.248 1.00 84.56 320 GLU A CA 1
ATOM 2649 C C . GLU A 1 320 ? -30.674 -1.739 -4.644 1.00 84.56 320 GLU A C 1
ATOM 2651 O O . GLU A 1 320 ? -30.961 -2.747 -3.996 1.00 84.56 320 GLU A O 1
ATOM 2656 N N . ALA A 1 321 ? -29.844 -1.786 -5.692 1.00 84.75 321 ALA A N 1
ATOM 2657 C CA . ALA A 1 321 ? -29.219 -3.025 -6.155 1.00 84.75 321 ALA A CA 1
ATOM 2658 C C . ALA A 1 321 ? -28.281 -3.593 -5.082 1.00 84.75 321 ALA A C 1
ATOM 2660 O O . ALA A 1 321 ? -28.326 -4.787 -4.772 1.00 84.75 321 ALA A O 1
ATOM 2661 N N . ARG A 1 322 ? -27.460 -2.719 -4.483 1.00 87.69 322 ARG A N 1
ATOM 2662 C CA . ARG A 1 322 ? -26.528 -3.088 -3.415 1.00 87.69 322 ARG A CA 1
ATOM 2663 C C . ARG A 1 322 ? -27.226 -3.515 -2.149 1.00 87.69 322 ARG A C 1
ATOM 2665 O O . ARG A 1 322 ? -26.823 -4.508 -1.545 1.00 87.69 322 ARG A O 1
ATOM 2672 N N . GLU A 1 323 ? -28.268 -2.802 -1.746 1.00 89.00 323 GLU A N 1
ATOM 2673 C CA . GLU A 1 323 ? -29.047 -3.150 -0.568 1.00 89.00 323 GLU A CA 1
ATOM 2674 C C . GLU A 1 323 ? -29.690 -4.529 -0.734 1.00 89.00 323 GLU A C 1
ATOM 2676 O O . GLU A 1 323 ? -29.597 -5.358 0.176 1.00 89.00 323 GLU A O 1
ATOM 2681 N N . TRP A 1 324 ? -30.265 -4.814 -1.907 1.00 89.88 324 TRP A N 1
ATOM 2682 C CA . TRP A 1 324 ? -30.867 -6.114 -2.194 1.00 89.88 324 TRP A CA 1
ATOM 2683 C C . TRP A 1 324 ? -29.840 -7.250 -2.101 1.00 89.88 324 TRP A C 1
ATOM 2685 O O . TRP A 1 324 ? -30.022 -8.177 -1.309 1.00 89.88 324 TRP A O 1
ATOM 2695 N N . VAL A 1 325 ? -28.715 -7.154 -2.820 1.00 91.12 325 VAL A N 1
ATOM 2696 C CA . VAL A 1 325 ? -27.654 -8.180 -2.794 1.00 91.12 325 VAL A CA 1
ATOM 2697 C C . VAL A 1 325 ? -27.060 -8.329 -1.384 1.00 91.12 325 VAL A C 1
ATOM 2699 O O . VAL A 1 325 ? -26.868 -9.445 -0.897 1.00 91.12 325 VAL A O 1
ATOM 2702 N N . THR A 1 326 ? -26.829 -7.219 -0.681 1.00 91.44 326 THR A N 1
ATOM 2703 C CA . THR A 1 326 ? -26.342 -7.217 0.708 1.00 91.44 326 THR A CA 1
ATOM 2704 C C . THR A 1 326 ? -27.303 -7.960 1.634 1.00 91.44 326 THR A C 1
ATOM 2706 O O . THR A 1 326 ? -26.869 -8.717 2.505 1.00 91.44 326 THR A O 1
ATOM 2709 N N . ASN A 1 327 ? -28.610 -7.758 1.469 1.00 91.00 327 ASN A N 1
ATOM 2710 C CA . ASN A 1 327 ? -29.626 -8.431 2.269 1.00 91.00 327 ASN A CA 1
ATOM 2711 C C . ASN A 1 327 ? -29.731 -9.926 1.934 1.00 91.00 327 ASN A C 1
ATOM 2713 O O . ASN A 1 327 ? -29.886 -10.717 2.864 1.00 91.00 327 ASN A O 1
ATOM 2717 N N . VAL A 1 328 ? -29.549 -10.332 0.669 1.00 91.88 328 VAL A N 1
ATOM 2718 C CA . VAL A 1 328 ? -29.435 -11.755 0.287 1.00 91.88 328 VAL A CA 1
ATOM 2719 C C . VAL A 1 328 ? -28.275 -12.418 1.035 1.00 91.88 328 VAL A C 1
ATOM 2721 O O . VAL A 1 328 ? -28.464 -13.460 1.667 1.00 91.88 328 VAL A O 1
ATOM 2724 N N . PHE A 1 329 ? -27.090 -11.796 1.044 1.00 92.00 329 PHE A N 1
ATOM 2725 C CA . PHE A 1 329 ? -25.934 -12.336 1.768 1.00 92.00 329 PHE A CA 1
ATOM 2726 C C . PHE A 1 329 ? -26.138 -12.351 3.286 1.00 92.00 329 PHE A C 1
ATOM 2728 O O . PHE A 1 329 ? -25.838 -13.354 3.932 1.00 92.00 329 PHE A O 1
ATOM 2735 N N . LYS A 1 330 ? -26.695 -11.284 3.874 1.00 90.62 330 LYS A N 1
ATOM 2736 C CA . LYS A 1 330 ? -26.998 -11.240 5.316 1.00 90.62 330 LYS A CA 1
ATOM 2737 C C . LYS A 1 330 ? -28.007 -12.310 5.732 1.00 90.62 330 LYS A C 1
ATOM 2739 O O . LYS A 1 330 ? -27.841 -12.897 6.801 1.00 90.62 330 LYS A O 1
ATOM 2744 N N . HIS A 1 331 ? -29.039 -12.556 4.922 1.00 92.12 331 HIS A N 1
ATOM 2745 C CA . HIS A 1 331 ? -30.033 -13.594 5.205 1.00 92.12 331 HIS A CA 1
ATOM 2746 C C . HIS A 1 331 ? -29.425 -14.989 5.080 1.00 92.12 331 HIS A C 1
ATOM 2748 O O . HIS A 1 331 ? -29.550 -15.787 6.002 1.00 92.12 331 HIS A O 1
ATOM 2754 N N . THR A 1 332 ? -28.655 -15.230 4.015 1.00 91.44 332 THR A N 1
ATOM 2755 C CA . THR A 1 332 ? -27.889 -16.475 3.825 1.00 91.44 332 THR A CA 1
ATOM 2756 C C . THR A 1 332 ? -26.995 -16.763 5.034 1.00 91.44 332 THR A C 1
ATOM 2758 O O . THR A 1 332 ? -27.028 -17.854 5.602 1.00 91.44 332 THR A O 1
ATOM 2761 N N . GLU A 1 333 ? -26.248 -15.756 5.490 1.00 90.25 333 GLU A N 1
ATOM 2762 C CA . GLU A 1 333 ? -25.397 -15.843 6.673 1.00 90.25 333 GLU A CA 1
ATOM 2763 C C . GLU A 1 333 ? -26.216 -16.114 7.947 1.00 90.25 333 GLU A C 1
ATOM 2765 O O . GLU A 1 333 ? -25.832 -16.955 8.753 1.00 90.25 333 GLU A O 1
ATOM 2770 N N . ASN A 1 334 ? -27.369 -15.468 8.141 1.00 88.88 334 ASN A N 1
ATOM 2771 C CA . ASN A 1 334 ? -28.242 -15.743 9.287 1.00 88.88 334 ASN A CA 1
ATOM 2772 C C . ASN A 1 334 ? -28.760 -17.189 9.303 1.00 88.88 334 ASN A C 1
ATOM 2774 O O . ASN A 1 334 ? -28.747 -17.814 10.367 1.00 88.88 334 ASN A O 1
ATOM 2778 N N . SER A 1 335 ? -29.165 -17.728 8.150 1.00 88.25 335 SER A N 1
ATOM 2779 C CA . SER A 1 335 ? -29.603 -19.122 8.011 1.00 88.25 335 SER A CA 1
ATOM 2780 C C . SER A 1 335 ? -28.457 -20.102 8.297 1.00 88.25 335 SER A C 1
ATOM 2782 O O . SER A 1 335 ? -28.651 -21.090 9.009 1.00 88.25 335 SER A O 1
ATOM 2784 N N . LEU A 1 336 ? -27.236 -19.806 7.833 1.00 87.25 336 LEU A N 1
ATOM 2785 C CA . LEU A 1 336 ? -26.036 -20.586 8.163 1.00 87.25 336 LEU A CA 1
ATOM 2786 C C . LEU A 1 336 ? -25.738 -20.552 9.668 1.00 87.25 336 LEU A C 1
ATOM 2788 O O . LEU A 1 336 ? -25.569 -21.596 10.299 1.00 87.25 336 LEU A O 1
ATOM 2792 N N . ARG A 1 337 ? -25.753 -19.361 10.275 1.00 86.00 337 ARG A N 1
ATOM 2793 C CA . ARG A 1 337 ? -25.544 -19.171 11.719 1.00 86.00 337 ARG A CA 1
ATOM 2794 C C . ARG A 1 337 ? -26.592 -19.879 12.567 1.00 86.00 337 ARG A C 1
ATOM 2796 O O . ARG A 1 337 ? -26.275 -20.328 13.666 1.00 86.00 337 ARG A O 1
ATOM 2803 N N . GLN A 1 338 ? -27.826 -19.982 12.079 1.00 86.31 338 GLN A N 1
ATOM 2804 C CA . GLN A 1 338 ? -28.887 -20.745 12.730 1.00 86.31 338 GLN A CA 1
ATOM 2805 C C . GLN A 1 338 ? -28.603 -22.244 12.702 1.00 86.31 338 GLN A C 1
ATOM 2807 O O . GLN A 1 338 ? -28.687 -22.877 13.751 1.00 86.31 338 GLN A O 1
ATOM 2812 N N . ARG A 1 339 ? -28.197 -22.803 11.556 1.00 84.69 339 ARG A N 1
ATOM 2813 C CA . ARG A 1 339 ? -27.808 -24.221 11.466 1.00 84.69 339 ARG A CA 1
ATOM 2814 C C . ARG A 1 339 ? -26.582 -24.559 12.315 1.00 84.69 339 ARG A C 1
ATOM 2816 O O . ARG A 1 339 ? -26.487 -25.668 12.826 1.00 84.69 339 ARG A O 1
ATOM 2823 N N . LEU A 1 340 ? -25.680 -23.597 12.497 1.00 80.62 340 LEU A N 1
ATOM 2824 C CA . LEU A 1 340 ? -24.458 -23.731 13.296 1.00 80.62 340 LEU A CA 1
ATOM 2825 C C . LEU A 1 340 ? -24.629 -23.300 14.767 1.00 80.62 340 LEU A C 1
ATOM 2827 O O . LEU A 1 340 ? -23.637 -23.133 15.472 1.00 80.62 340 LEU A O 1
ATOM 2831 N N . ASN A 1 341 ? -25.866 -23.099 15.245 1.00 78.94 341 ASN A N 1
ATOM 2832 C CA . ASN A 1 341 ? -26.189 -22.712 16.629 1.00 78.94 341 ASN A CA 1
ATOM 2833 C C . ASN A 1 341 ? -25.471 -21.447 17.149 1.00 78.94 341 ASN A C 1
ATOM 2835 O O . ASN A 1 341 ? -25.306 -21.253 18.356 1.00 78.94 341 ASN A O 1
ATOM 2839 N N . GLN A 1 342 ? -25.076 -20.534 16.263 1.00 75.94 342 GLN A N 1
ATOM 2840 C CA . GLN A 1 342 ? -24.509 -19.249 16.662 1.00 75.94 342 GLN A CA 1
ATOM 2841 C C . GLN A 1 342 ? -25.634 -18.304 17.106 1.00 75.94 342 GLN A C 1
ATOM 2843 O O . GLN A 1 342 ? -26.717 -18.321 16.524 1.00 75.94 342 GLN A O 1
ATOM 2848 N N . ARG A 1 343 ? -25.408 -17.454 18.119 1.00 63.25 343 ARG A N 1
ATOM 2849 C CA . ARG A 1 343 ? -26.456 -16.572 18.689 1.00 63.25 343 ARG A CA 1
ATOM 2850 C C . ARG A 1 343 ? -26.584 -15.204 18.006 1.00 63.25 343 ARG A C 1
ATOM 2852 O O . ARG A 1 343 ? -27.657 -14.614 18.031 1.00 63.25 343 ARG A O 1
ATOM 2859 N N . ALA A 1 344 ? -25.520 -14.694 17.386 1.00 72.69 344 ALA A N 1
ATOM 2860 C CA . ALA A 1 344 ? -25.529 -13.374 16.751 1.00 72.69 344 ALA A CA 1
ATOM 2861 C C . ALA A 1 344 ? -26.240 -13.399 15.385 1.00 72.69 344 ALA A C 1
ATOM 2863 O O . ALA A 1 344 ? -25.962 -14.263 14.547 1.00 72.69 344 ALA A O 1
ATOM 2864 N N . ARG A 1 345 ? -27.127 -12.431 15.130 1.00 76.69 345 ARG A N 1
ATOM 2865 C CA . ARG A 1 345 ? -27.852 -12.276 13.856 1.00 76.69 345 ARG A CA 1
ATOM 2866 C C . ARG A 1 345 ? -27.613 -10.895 13.260 1.00 76.69 345 ARG A C 1
ATOM 2868 O O . ARG A 1 345 ? -27.529 -9.902 13.978 1.00 76.69 345 ARG A O 1
ATOM 2875 N N . LEU A 1 346 ? -27.482 -10.849 11.941 1.00 83.62 346 LEU A N 1
ATOM 2876 C CA . LEU A 1 346 ? -27.374 -9.626 11.158 1.00 83.62 346 LEU A CA 1
ATOM 2877 C C . LEU A 1 346 ? -28.774 -9.065 10.895 1.00 83.62 346 LEU A C 1
ATOM 2879 O O . LEU A 1 346 ? -29.718 -9.817 10.664 1.00 83.62 346 LEU A O 1
ATOM 2883 N N . LYS A 1 347 ? -28.914 -7.739 10.908 1.00 81.00 347 LYS A N 1
ATOM 2884 C CA . LYS A 1 347 ? -30.187 -7.075 10.611 1.00 81.00 347 LYS A CA 1
ATOM 2885 C C . LYS A 1 347 ? -30.444 -7.074 9.098 1.00 81.00 347 LYS A C 1
ATOM 2887 O O . LYS A 1 347 ? -29.653 -6.488 8.358 1.00 81.00 347 LYS A O 1
ATOM 2892 N N . VAL A 1 348 ? -31.549 -7.689 8.672 1.00 83.19 348 VAL A N 1
ATOM 2893 C CA . VAL A 1 348 ? -32.051 -7.717 7.284 1.00 83.19 348 VAL A CA 1
ATOM 2894 C C . VAL A 1 348 ? -33.273 -6.797 7.214 1.00 83.19 348 VAL A C 1
ATOM 2896 O O . VAL A 1 348 ? -34.144 -6.905 8.074 1.00 83.19 348 VAL A O 1
ATOM 2899 N N . LYS A 1 349 ? -33.312 -5.838 6.278 1.00 66.00 349 LYS A N 1
ATOM 2900 C CA . LYS A 1 349 ? -34.369 -4.802 6.235 1.00 66.00 349 LYS A CA 1
ATOM 2901 C C . LYS A 1 349 ? -35.263 -4.818 4.987 1.00 66.00 349 LYS A C 1
ATOM 2903 O O . LYS A 1 349 ? -36.310 -4.187 5.035 1.00 66.00 349 LYS A O 1
ATOM 2908 N N . ALA A 1 350 ? -34.900 -5.520 3.913 1.00 63.97 350 ALA A N 1
ATOM 2909 C CA . ALA A 1 350 ? -35.595 -5.374 2.629 1.00 63.97 350 ALA A CA 1
ATOM 2910 C C . ALA A 1 350 ? -35.500 -6.626 1.730 1.00 63.97 350 ALA A C 1
ATOM 2912 O O . ALA A 1 350 ? -35.003 -6.547 0.609 1.00 63.97 350 ALA A O 1
ATOM 2913 N N . LEU A 1 351 ? -35.945 -7.791 2.216 1.00 81.50 351 LEU A N 1
ATOM 2914 C CA . LEU A 1 351 ? -36.090 -8.999 1.392 1.00 81.50 351 LEU A CA 1
ATOM 2915 C C . LEU A 1 351 ? -37.532 -9.517 1.465 1.00 81.50 351 LEU A C 1
ATOM 2917 O O . LEU A 1 351 ? -38.122 -9.529 2.543 1.00 81.50 351 LEU A O 1
ATOM 2921 N N . ASP A 1 352 ? -38.099 -9.920 0.332 1.00 84.44 352 ASP A N 1
ATOM 2922 C CA . ASP A 1 352 ? -39.442 -10.489 0.244 1.00 84.44 352 ASP A CA 1
ATOM 2923 C C . ASP A 1 352 ? -39.506 -11.903 0.845 1.00 84.44 352 ASP A C 1
ATOM 2925 O O . ASP A 1 352 ? -38.533 -12.659 0.813 1.00 84.44 352 ASP A O 1
ATOM 2929 N N . GLU A 1 353 ? -40.667 -12.279 1.393 1.00 84.25 353 GLU A N 1
ATOM 2930 C CA . GLU A 1 353 ? -40.859 -13.581 2.054 1.00 84.25 353 GLU A CA 1
ATOM 2931 C C . GLU A 1 353 ? -40.587 -14.765 1.119 1.00 84.25 353 GLU A C 1
ATOM 2933 O O . GLU A 1 353 ? -40.009 -15.768 1.540 1.00 84.25 353 GLU A O 1
ATOM 2938 N N . ALA A 1 354 ? -40.930 -14.631 -0.165 1.00 85.38 354 ALA A N 1
ATOM 2939 C CA . ALA A 1 354 ? -40.655 -15.653 -1.165 1.00 85.38 354 ALA A CA 1
ATOM 2940 C C . ALA A 1 354 ? -39.144 -15.838 -1.392 1.00 85.38 354 ALA A C 1
ATOM 2942 O O . ALA A 1 354 ? -38.668 -16.975 -1.408 1.00 85.38 354 ALA A O 1
ATOM 2943 N N . ALA A 1 355 ? -38.371 -14.752 -1.513 1.00 86.12 355 ALA A N 1
ATOM 2944 C CA . ALA A 1 355 ? -36.913 -14.826 -1.598 1.00 86.12 355 ALA A CA 1
ATOM 2945 C C . ALA A 1 355 ? -36.265 -15.396 -0.327 1.00 86.12 355 ALA A C 1
ATOM 2947 O O . ALA A 1 355 ? -35.352 -16.216 -0.434 1.00 86.12 355 ALA A O 1
ATOM 2948 N N . MET A 1 356 ? -36.742 -15.015 0.864 1.00 88.69 356 MET A N 1
ATOM 2949 C CA . MET A 1 356 ? -36.236 -15.558 2.134 1.00 88.69 356 MET A CA 1
ATOM 2950 C C . MET A 1 356 ? -36.440 -17.075 2.217 1.00 88.69 356 MET A C 1
ATOM 2952 O O . MET A 1 356 ? -35.491 -17.802 2.514 1.00 88.69 356 MET A O 1
ATOM 2956 N N . ALA A 1 357 ? -37.633 -17.562 1.859 1.00 89.19 357 ALA A N 1
ATOM 2957 C CA . ALA A 1 357 ? -37.943 -18.991 1.846 1.00 89.19 357 ALA A CA 1
ATOM 2958 C C . ALA A 1 357 ? -37.071 -19.778 0.849 1.00 89.19 357 ALA A C 1
ATOM 2960 O O . ALA A 1 357 ? -36.642 -20.896 1.142 1.00 89.19 357 ALA A O 1
ATOM 2961 N N . LEU A 1 358 ? -36.767 -19.197 -0.318 1.00 91.19 358 LEU A N 1
ATOM 2962 C CA . LEU A 1 358 ? -35.864 -19.807 -1.301 1.00 91.19 358 LEU A CA 1
ATOM 2963 C C . LEU A 1 358 ? -34.430 -19.920 -0.769 1.00 91.19 358 LEU A C 1
ATOM 2965 O O . LEU A 1 358 ? -33.805 -20.968 -0.924 1.00 91.19 358 LEU A O 1
ATOM 2969 N N . ILE A 1 359 ? -33.916 -18.869 -0.123 1.00 91.75 359 ILE A N 1
ATOM 2970 C CA . ILE A 1 359 ? -32.582 -18.886 0.496 1.00 91.75 359 ILE A CA 1
ATOM 2971 C C . ILE A 1 359 ? -32.517 -19.968 1.576 1.00 91.75 359 ILE A C 1
ATOM 2973 O O . ILE A 1 359 ? -31.583 -20.766 1.597 1.00 91.75 359 ILE A O 1
ATOM 2977 N N . GLU A 1 360 ? -33.517 -20.027 2.452 1.00 91.44 360 GLU A N 1
ATOM 2978 C CA . GLU A 1 360 ? -33.574 -21.005 3.540 1.00 91.44 360 GLU A CA 1
ATOM 2979 C C . GLU A 1 360 ? -33.624 -22.446 3.025 1.00 91.44 360 GLU A C 1
ATOM 2981 O O . GLU A 1 360 ? -32.928 -23.306 3.568 1.00 91.44 360 GLU A O 1
ATOM 2986 N N . ALA A 1 361 ? -34.374 -22.706 1.950 1.00 90.44 361 ALA A N 1
ATOM 2987 C CA . ALA A 1 361 ? -34.438 -24.020 1.314 1.00 90.44 361 ALA A CA 1
ATOM 2988 C C . ALA A 1 361 ? -33.073 -24.466 0.755 1.00 90.44 361 ALA A C 1
ATOM 2990 O O . ALA A 1 361 ? -32.644 -25.594 1.006 1.00 90.44 361 ALA A O 1
ATOM 2991 N N . GLU A 1 362 ? -32.358 -23.584 0.050 1.00 90.75 362 GLU A N 1
ATOM 2992 C CA . GLU A 1 362 ? -31.029 -23.887 -0.508 1.00 90.75 362 GLU A CA 1
ATOM 2993 C C . GLU A 1 362 ? -29.961 -24.041 0.588 1.00 90.75 362 GLU A C 1
ATOM 2995 O O . GLU A 1 362 ? -29.107 -24.937 0.535 1.00 90.75 362 GLU A O 1
ATOM 3000 N N . VAL A 1 363 ? -30.028 -23.211 1.636 1.00 88.62 363 VAL A N 1
ATOM 3001 C CA . VAL A 1 363 ? -29.159 -23.350 2.809 1.00 88.62 363 VAL A CA 1
ATOM 3002 C C . VAL A 1 363 ? -29.442 -24.669 3.518 1.00 88.62 363 VAL A C 1
ATOM 3004 O O . VAL A 1 363 ? -28.487 -25.349 3.875 1.00 88.62 363 VAL A O 1
ATOM 3007 N N . ALA A 1 364 ? -30.702 -25.075 3.699 1.00 87.19 364 ALA A N 1
ATOM 3008 C CA . ALA A 1 364 ? -31.065 -26.352 4.318 1.00 87.19 364 ALA A CA 1
ATOM 3009 C C . ALA A 1 364 ? -30.593 -27.563 3.495 1.00 87.19 364 ALA A C 1
ATOM 3011 O O . ALA A 1 364 ? -30.088 -28.528 4.068 1.00 87.19 364 ALA A O 1
ATOM 3012 N N . ALA A 1 365 ? -30.681 -27.482 2.165 1.00 86.44 365 ALA A N 1
ATOM 3013 C CA . ALA A 1 365 ? -30.221 -28.520 1.241 1.00 86.44 365 ALA A CA 1
ATOM 3014 C C . ALA A 1 365 ? -28.687 -28.661 1.170 1.00 86.44 365 ALA A C 1
ATOM 3016 O O . ALA A 1 365 ? -28.175 -29.607 0.573 1.00 86.44 365 ALA A O 1
ATOM 3017 N N . THR A 1 366 ? -27.930 -27.730 1.754 1.00 85.88 366 THR A N 1
ATOM 3018 C CA . THR A 1 366 ? -26.463 -27.762 1.727 1.00 85.88 366 THR A CA 1
ATOM 3019 C C . THR A 1 366 ? -25.908 -28.645 2.840 1.00 85.88 366 THR A C 1
ATOM 3021 O O . THR A 1 366 ? -26.249 -28.492 4.012 1.00 85.88 366 THR A O 1
ATOM 3024 N N . THR A 1 367 ? -25.022 -29.575 2.508 1.00 79.19 367 THR A N 1
ATOM 3025 C CA . THR A 1 367 ? -24.285 -30.363 3.501 1.00 79.19 367 THR A CA 1
ATOM 3026 C C . THR A 1 367 ? -23.205 -29.494 4.141 1.00 79.19 367 THR A C 1
ATOM 3028 O O . THR A 1 367 ? -22.274 -29.068 3.461 1.00 79.19 367 THR A O 1
ATOM 3031 N N . LEU A 1 368 ? -23.348 -29.201 5.436 1.00 73.12 368 LEU A N 1
ATOM 3032 C CA . LEU A 1 368 ? -22.339 -28.484 6.218 1.00 73.12 368 LEU A CA 1
ATOM 3033 C C . LEU A 1 368 ? -21.343 -29.495 6.805 1.00 73.12 368 LEU A C 1
ATOM 3035 O O . LEU A 1 368 ? -21.782 -30.564 7.233 1.00 73.12 368 LEU A O 1
ATOM 3039 N N . PRO A 1 369 ? -20.038 -29.183 6.856 1.00 61.88 369 PRO A N 1
ATOM 3040 C CA . PRO A 1 369 ? -19.083 -30.005 7.591 1.00 61.88 369 PRO A CA 1
ATOM 3041 C C . PRO A 1 369 ? -19.457 -30.036 9.082 1.00 61.88 369 PRO A C 1
ATOM 3043 O O . PRO A 1 369 ? -19.900 -29.026 9.636 1.00 61.88 369 PRO A O 1
ATOM 3046 N N . GLU A 1 370 ? -19.326 -31.201 9.723 1.00 48.97 370 GLU A N 1
ATOM 3047 C CA . GLU A 1 370 ? -19.623 -31.358 11.150 1.00 48.97 370 GLU A CA 1
ATOM 3048 C C . GLU A 1 370 ? -18.777 -30.387 11.979 1.00 48.97 370 GLU A C 1
ATOM 3050 O O . GLU A 1 370 ? -17.573 -30.239 11.767 1.00 48.97 370 GLU A O 1
ATOM 3055 N N . ALA A 1 371 ? -19.419 -29.703 12.928 1.00 40.66 371 ALA A N 1
ATOM 3056 C CA . ALA A 1 371 ? -18.755 -28.783 13.835 1.00 40.66 371 ALA A CA 1
ATOM 3057 C C . ALA A 1 371 ? -17.848 -29.566 14.797 1.00 40.66 371 ALA A C 1
ATOM 3059 O O . ALA A 1 371 ? -18.241 -29.888 15.916 1.00 40.66 371 ALA A O 1
ATOM 3060 N N . THR A 1 372 ? -16.616 -29.862 14.390 1.00 31.78 372 THR A N 1
ATOM 3061 C CA . THR A 1 372 ? -15.570 -30.237 15.338 1.00 31.78 372 THR A CA 1
ATOM 3062 C C . THR A 1 372 ? -15.272 -29.030 16.214 1.00 31.78 372 THR A C 1
ATOM 3064 O O . THR A 1 372 ? -14.613 -28.079 15.793 1.00 31.78 372 THR A O 1
ATOM 3067 N N . SER A 1 373 ? -15.737 -29.078 17.463 1.00 32.50 373 SER A N 1
ATOM 3068 C CA . SER A 1 373 ? -15.154 -28.314 18.562 1.00 32.50 373 SER A CA 1
ATOM 3069 C C . SER A 1 373 ? -13.743 -28.850 18.834 1.00 32.50 373 SER A C 1
ATOM 3071 O O . SER A 1 373 ? -13.508 -29.561 19.808 1.00 32.50 373 SER A O 1
ATOM 3073 N N . ALA A 1 374 ? -12.803 -28.575 17.939 1.00 26.59 374 ALA A N 1
ATOM 3074 C CA . ALA A 1 374 ? -11.400 -28.861 18.161 1.00 26.59 374 ALA A CA 1
ATOM 3075 C C . ALA A 1 374 ? -10.727 -27.554 18.573 1.00 26.59 374 ALA A C 1
ATOM 3077 O O . ALA A 1 374 ? -10.547 -26.636 17.774 1.00 26.59 374 ALA A O 1
ATOM 3078 N N . VAL A 1 375 ? -10.382 -27.474 19.857 1.00 27.39 375 VAL A N 1
ATOM 3079 C CA . VAL A 1 375 ? -9.252 -26.668 20.313 1.00 27.39 375 VAL A CA 1
ATOM 3080 C C . VAL A 1 375 ? -8.082 -27.057 19.411 1.00 27.39 375 VAL A C 1
ATOM 3082 O O . VAL A 1 375 ? -7.668 -28.212 19.424 1.00 27.39 375 VAL A O 1
ATOM 3085 N N . ALA A 1 376 ? -7.621 -26.138 18.564 1.00 26.03 376 ALA A N 1
ATOM 3086 C CA . ALA A 1 376 ? -6.471 -26.375 17.706 1.00 26.03 376 ALA A CA 1
ATOM 3087 C C . ALA A 1 376 ? -5.213 -26.472 18.581 1.00 26.03 376 ALA A C 1
ATOM 3089 O O . ALA A 1 376 ? -4.560 -25.474 18.884 1.00 26.03 376 ALA A O 1
ATOM 3090 N N . GLU A 1 377 ? -4.900 -27.689 19.019 1.00 25.67 377 GLU A N 1
ATOM 3091 C CA . GLU A 1 377 ? -3.520 -28.109 19.215 1.00 25.67 377 GLU A CA 1
ATOM 3092 C C . GLU A 1 377 ? -2.796 -27.893 17.881 1.00 25.67 377 GLU A C 1
ATOM 3094 O O . GLU A 1 377 ? -3.234 -28.375 16.835 1.00 25.67 377 GLU A O 1
ATOM 3099 N N . TYR A 1 378 ? -1.726 -27.101 17.901 1.00 25.83 378 TYR A N 1
ATOM 3100 C CA . TYR A 1 378 ? -0.853 -26.934 16.746 1.00 25.83 378 TYR A CA 1
ATOM 3101 C C . TYR A 1 378 ? -0.144 -28.267 16.473 1.00 25.83 378 TYR A C 1
ATOM 3103 O O . TYR A 1 378 ? 0.882 -28.566 17.082 1.00 25.83 378 TYR A O 1
ATOM 3111 N N . ASP A 1 379 ? -0.684 -29.057 15.548 1.00 28.25 379 ASP A N 1
ATOM 3112 C CA . ASP A 1 379 ? 0.049 -30.139 14.901 1.00 28.25 379 ASP A CA 1
ATOM 3113 C C . ASP A 1 379 ? 1.049 -29.517 13.911 1.00 28.25 379 ASP A C 1
ATOM 3115 O O . ASP A 1 379 ? 0.676 -28.895 12.916 1.00 28.25 379 ASP A O 1
ATOM 3119 N N . LEU A 1 380 ? 2.341 -29.649 14.219 1.00 30.12 380 LEU A N 1
ATOM 3120 C CA . LEU A 1 380 ? 3.474 -29.206 13.395 1.00 30.12 380 LEU A CA 1
ATOM 3121 C C . LEU A 1 380 ? 3.759 -30.154 12.214 1.00 30.12 380 LEU A C 1
ATOM 3123 O O . LEU A 1 380 ? 4.859 -30.144 11.655 1.00 30.12 380 LEU A O 1
ATOM 3127 N N . SER A 1 381 ? 2.796 -30.978 11.816 1.00 28.06 381 SER A N 1
ATOM 3128 C CA . SER A 1 381 ? 2.944 -31.856 10.662 1.00 28.06 381 SER A CA 1
ATOM 3129 C C . SER A 1 381 ? 2.710 -31.088 9.349 1.00 28.06 381 SER A C 1
ATOM 3131 O O . SER A 1 381 ? 1.677 -30.438 9.179 1.00 28.06 381 SER A O 1
ATOM 3133 N N . PRO A 1 382 ? 3.650 -31.139 8.386 1.00 28.50 382 PRO A N 1
ATOM 3134 C CA . PRO A 1 382 ? 3.495 -30.465 7.101 1.00 28.50 382 PRO A CA 1
ATOM 3135 C C . PRO A 1 382 ? 2.332 -31.075 6.293 1.00 28.50 382 PRO A C 1
ATOM 3137 O O . PRO A 1 382 ? 2.120 -32.289 6.350 1.00 28.50 382 PRO A O 1
ATOM 3140 N N . PRO A 1 383 ? 1.588 -30.270 5.507 1.00 27.17 383 PRO A N 1
ATOM 3141 C CA . PRO A 1 383 ? 0.396 -30.730 4.799 1.00 27.17 383 PRO A CA 1
ATOM 3142 C C . PRO A 1 383 ? 0.709 -31.868 3.805 1.00 27.17 383 PRO A C 1
ATOM 3144 O O . PRO A 1 383 ? 1.699 -31.790 3.064 1.00 27.17 383 PRO A O 1
ATOM 3147 N N . PRO A 1 384 ? -0.141 -32.911 3.718 1.00 31.77 384 PRO A N 1
ATOM 3148 C CA . PRO A 1 384 ? 0.072 -34.052 2.839 1.00 31.77 384 PRO A CA 1
ATOM 3149 C C . PRO A 1 384 ? -0.401 -33.720 1.421 1.00 31.77 384 PRO A C 1
ATOM 3151 O O . PRO A 1 384 ? -1.439 -34.183 0.966 1.00 31.77 384 PRO A O 1
ATOM 3154 N N . ASN A 1 385 ? 0.365 -32.891 0.713 1.00 31.48 385 ASN A N 1
ATOM 3155 C CA . ASN A 1 385 ? 0.434 -32.933 -0.750 1.00 31.48 385 ASN A CA 1
ATOM 3156 C C . ASN A 1 385 ? 1.682 -32.211 -1.272 1.00 31.48 385 ASN A C 1
ATOM 3158 O O . ASN A 1 385 ? 1.636 -31.313 -2.107 1.00 31.48 385 ASN A O 1
ATOM 3162 N N . THR A 1 386 ? 2.845 -32.652 -0.800 1.00 27.73 386 THR A N 1
ATOM 3163 C CA . THR A 1 386 ? 4.055 -32.615 -1.623 1.00 27.73 386 THR A CA 1
ATOM 3164 C C . THR A 1 386 ? 4.149 -33.960 -2.328 1.00 27.73 386 THR A C 1
ATOM 3166 O O . THR A 1 386 ? 4.794 -34.898 -1.859 1.00 27.73 386 THR A O 1
ATOM 3169 N N . GLN A 1 387 ? 3.482 -34.078 -3.480 1.00 28.28 387 GLN A N 1
ATOM 3170 C CA . GLN A 1 387 ? 3.905 -35.084 -4.444 1.00 28.28 387 GLN A CA 1
ATOM 3171 C C . GLN A 1 387 ? 5.373 -34.800 -4.752 1.00 28.28 387 GLN A C 1
ATOM 3173 O O . GLN A 1 387 ? 5.725 -33.783 -5.347 1.00 28.28 387 GLN A O 1
ATOM 3178 N N . LYS A 1 388 ? 6.226 -35.704 -4.271 1.00 28.77 388 LYS A N 1
ATOM 3179 C CA . LYS A 1 388 ? 7.631 -35.824 -4.631 1.00 28.77 388 LYS A CA 1
ATOM 3180 C C . LYS A 1 388 ? 7.734 -35.873 -6.158 1.00 28.77 388 LYS A C 1
ATOM 3182 O O . LYS A 1 388 ? 7.712 -36.953 -6.741 1.00 28.77 388 LYS A O 1
ATOM 3187 N N . LEU A 1 389 ? 7.910 -34.723 -6.808 1.00 23.62 389 LEU A N 1
ATOM 3188 C CA . LEU A 1 389 ? 8.646 -34.688 -8.063 1.00 23.62 389 LEU A CA 1
ATOM 3189 C C . LEU A 1 389 ? 10.096 -34.994 -7.707 1.00 23.62 389 LEU A C 1
ATOM 3191 O O . LEU A 1 389 ? 10.878 -34.128 -7.324 1.00 23.62 389 LEU A O 1
ATOM 3195 N N . THR A 1 390 ? 10.448 -36.270 -7.803 1.00 26.36 390 THR A N 1
ATOM 3196 C CA . THR A 1 390 ? 11.835 -36.700 -7.887 1.00 26.36 390 THR A CA 1
ATOM 3197 C C . THR A 1 390 ? 12.418 -36.137 -9.183 1.00 26.36 390 THR A C 1
ATOM 3199 O O . THR A 1 390 ? 12.377 -36.788 -10.227 1.00 26.36 390 THR A O 1
ATOM 3202 N N . SER A 1 391 ? 12.955 -34.918 -9.146 1.00 27.28 391 SER A N 1
ATOM 3203 C CA . SER A 1 391 ? 13.830 -34.435 -10.206 1.00 27.28 391 SER A CA 1
ATOM 3204 C C . SER A 1 391 ? 15.147 -35.200 -10.096 1.00 27.28 391 SER A C 1
ATOM 3206 O O . SER A 1 391 ? 16.047 -34.827 -9.342 1.00 27.28 391 SER A O 1
ATOM 3208 N N . LYS A 1 392 ? 15.276 -36.291 -10.855 1.00 26.81 392 LYS A N 1
ATOM 3209 C CA . LYS A 1 392 ? 16.592 -36.706 -11.339 1.00 26.81 392 LYS A CA 1
ATOM 3210 C C . LYS A 1 392 ? 17.137 -35.517 -12.125 1.00 26.81 392 LYS A C 1
ATOM 3212 O O . LYS A 1 392 ? 16.665 -35.232 -13.221 1.00 26.81 392 LYS A O 1
ATOM 3217 N N . ALA A 1 393 ? 18.065 -34.792 -11.512 1.00 25.22 393 ALA A N 1
ATOM 3218 C CA . ALA A 1 393 ? 18.820 -33.743 -12.163 1.00 25.22 393 ALA A CA 1
ATOM 3219 C C . ALA A 1 393 ? 19.504 -34.340 -13.400 1.00 25.22 393 ALA A C 1
ATOM 3221 O O . ALA A 1 393 ? 20.405 -35.171 -13.282 1.00 25.22 393 ALA A O 1
ATOM 3222 N N . ALA A 1 394 ? 19.064 -33.932 -14.588 1.00 26.50 394 ALA A N 1
ATOM 3223 C CA . ALA A 1 394 ? 19.965 -33.919 -15.725 1.00 26.50 394 ALA A CA 1
ATOM 3224 C C . ALA A 1 394 ? 21.064 -32.884 -15.405 1.00 26.50 394 ALA A C 1
ATOM 3226 O O . ALA A 1 394 ? 20.733 -31.819 -14.871 1.00 26.50 394 ALA A O 1
ATOM 3227 N N . PRO A 1 395 ? 22.351 -33.168 -15.666 1.00 26.27 395 PRO A N 1
ATOM 3228 C CA . PRO A 1 395 ? 23.410 -32.209 -15.398 1.00 26.27 395 PRO A CA 1
ATOM 3229 C C . PRO A 1 395 ? 23.143 -30.939 -16.204 1.00 26.27 395 PRO A C 1
ATOM 3231 O O . PRO A 1 395 ? 22.999 -30.985 -17.426 1.00 26.27 395 PRO A O 1
ATOM 3234 N N . ILE A 1 396 ? 23.077 -29.807 -15.508 1.00 27.38 396 ILE A N 1
ATOM 3235 C CA . ILE A 1 396 ? 23.128 -28.484 -16.124 1.00 27.38 396 ILE A CA 1
ATOM 3236 C C . ILE A 1 396 ? 24.460 -28.427 -16.894 1.00 27.38 396 ILE A C 1
ATOM 3238 O O . ILE A 1 396 ? 25.504 -28.638 -16.268 1.00 27.38 396 ILE A O 1
ATOM 3242 N N . PRO A 1 397 ? 24.479 -28.184 -18.219 1.00 24.78 397 PRO A N 1
ATOM 3243 C CA . PRO A 1 397 ? 25.738 -27.961 -18.913 1.00 24.78 397 PRO A CA 1
ATOM 3244 C C . PRO A 1 397 ? 26.420 -26.738 -18.279 1.00 24.78 397 PRO A C 1
ATOM 3246 O O . PRO A 1 397 ? 25.746 -25.733 -18.031 1.00 24.78 397 PRO A O 1
ATOM 3249 N N . PRO A 1 398 ? 27.728 -26.793 -17.972 1.00 25.36 398 PRO A N 1
ATOM 3250 C CA . PRO A 1 398 ? 28.411 -25.661 -17.365 1.00 25.36 398 PRO A CA 1
ATOM 3251 C C . PRO A 1 398 ? 28.265 -24.433 -18.271 1.00 25.36 398 PRO A C 1
ATOM 3253 O O . PRO A 1 398 ? 28.545 -24.494 -19.470 1.00 25.36 398 PRO A O 1
ATOM 3256 N N . ARG A 1 399 ? 27.804 -23.313 -17.692 1.00 25.16 399 ARG A N 1
ATOM 3257 C CA . ARG A 1 399 ? 27.813 -21.999 -18.352 1.00 25.16 399 ARG A CA 1
ATOM 3258 C C . ARG A 1 399 ? 29.232 -21.725 -18.874 1.00 25.16 399 ARG A C 1
ATOM 3260 O O . ARG A 1 399 ? 30.184 -21.968 -18.129 1.00 25.16 399 ARG A O 1
ATOM 3267 N N . PRO A 1 400 ? 29.400 -21.185 -20.095 1.00 25.20 400 PRO A N 1
ATOM 3268 C CA . PRO A 1 400 ? 30.710 -20.741 -20.543 1.00 25.20 400 PRO A CA 1
ATOM 3269 C C . PRO A 1 400 ? 31.233 -19.686 -19.564 1.00 25.20 400 PRO A C 1
ATOM 3271 O O . PRO A 1 400 ? 30.559 -18.694 -19.274 1.00 25.20 400 PRO A O 1
ATOM 3274 N N . ALA A 1 401 ? 32.425 -19.925 -19.021 1.00 25.66 401 ALA A N 1
ATOM 3275 C CA . ALA A 1 401 ? 33.146 -18.923 -18.259 1.00 25.66 401 ALA A CA 1
ATOM 3276 C C . ALA A 1 401 ? 33.372 -17.708 -19.169 1.00 25.66 401 ALA A C 1
ATOM 3278 O O . ALA A 1 401 ? 33.925 -17.833 -20.261 1.00 25.66 401 ALA A O 1
ATOM 3279 N N . ILE A 1 402 ? 32.916 -16.533 -18.736 1.00 32.38 402 ILE A N 1
ATOM 3280 C CA . ILE A 1 402 ? 33.239 -15.280 -19.417 1.00 32.38 402 ILE A CA 1
ATOM 3281 C C . ILE A 1 402 ? 34.701 -14.976 -19.092 1.00 32.38 402 ILE A C 1
ATOM 3283 O O . ILE A 1 402 ? 35.011 -14.478 -18.012 1.00 32.38 402 ILE A O 1
ATOM 3287 N N . THR A 1 403 ? 35.604 -15.316 -20.004 1.00 30.19 403 THR A N 1
ATOM 3288 C CA . THR A 1 403 ? 37.015 -14.935 -19.924 1.00 30.19 403 THR A CA 1
ATOM 3289 C C . THR A 1 403 ? 37.150 -13.464 -20.305 1.00 30.19 403 THR A C 1
ATOM 3291 O O . THR A 1 403 ? 36.832 -13.073 -21.428 1.00 30.19 403 THR A O 1
ATOM 3294 N N . LEU A 1 404 ? 37.609 -12.639 -19.364 1.00 34.50 404 LEU A N 1
ATOM 3295 C CA . LEU A 1 404 ? 37.941 -11.239 -19.624 1.00 34.50 404 LEU A CA 1
ATOM 3296 C C . LEU A 1 404 ? 39.220 -11.133 -20.467 1.00 34.50 404 LEU A C 1
ATOM 3298 O O . LEU A 1 404 ? 40.121 -11.964 -20.318 1.00 34.50 404 LEU A O 1
ATOM 3302 N N . PRO A 1 405 ? 39.351 -10.092 -21.307 1.00 37.34 405 PRO A N 1
ATOM 3303 C CA . PRO A 1 405 ? 40.642 -9.724 -21.867 1.00 37.34 405 PRO A CA 1
ATOM 3304 C C . PRO A 1 405 ? 41.619 -9.390 -20.731 1.00 37.34 405 PRO A C 1
ATOM 3306 O O . PRO A 1 405 ? 41.258 -8.744 -19.747 1.00 37.34 405 PRO A O 1
ATOM 3309 N N . ASN A 1 406 ? 42.862 -9.845 -20.865 1.00 39.75 406 ASN A N 1
ATOM 3310 C CA . ASN A 1 406 ? 43.935 -9.630 -19.899 1.00 39.75 406 ASN A CA 1
ATOM 3311 C C . ASN A 1 406 ? 44.384 -8.152 -19.953 1.00 39.75 406 ASN A C 1
ATOM 3313 O O . ASN A 1 406 ? 45.308 -7.805 -20.686 1.00 39.75 406 ASN A O 1
ATOM 3317 N N . VAL A 1 407 ? 43.662 -7.259 -19.265 1.00 45.03 407 VAL A N 1
ATOM 3318 C CA . VAL A 1 407 ? 43.935 -5.811 -19.245 1.00 45.03 407 VAL A CA 1
ATOM 3319 C C . VAL A 1 407 ? 44.760 -5.468 -17.999 1.00 45.03 407 VAL A C 1
ATOM 3321 O O . VAL A 1 407 ? 44.362 -5.831 -16.891 1.00 45.03 407 VAL A O 1
ATOM 3324 N N . PRO A 1 408 ? 45.897 -4.761 -18.125 1.00 43.41 408 PRO A N 1
ATOM 3325 C CA . PRO A 1 408 ? 46.689 -4.353 -16.970 1.00 43.41 408 PRO A CA 1
ATOM 3326 C C . PRO A 1 408 ? 45.920 -3.357 -16.080 1.00 43.41 408 PRO A C 1
ATOM 3328 O O . PRO A 1 408 ? 45.265 -2.440 -16.577 1.00 43.41 408 PRO A O 1
ATOM 3331 N N . ALA A 1 409 ? 46.035 -3.517 -14.754 1.00 47.94 409 ALA A N 1
ATOM 3332 C CA . ALA A 1 409 ? 45.219 -2.826 -13.742 1.00 47.94 409 ALA A CA 1
ATOM 3333 C C . ALA A 1 409 ? 45.176 -1.287 -13.871 1.00 47.94 409 ALA A C 1
ATOM 3335 O O . ALA A 1 409 ? 44.161 -0.674 -13.557 1.00 47.94 409 ALA A O 1
ATOM 3336 N N . HIS A 1 410 ? 46.238 -0.663 -14.394 1.00 49.50 410 HIS A N 1
ATOM 3337 C CA . HIS A 1 410 ? 46.335 0.793 -14.555 1.00 49.50 410 HIS A CA 1
ATOM 3338 C C . HIS A 1 410 ? 45.449 1.373 -15.677 1.00 49.50 410 HIS A C 1
ATOM 3340 O O . HIS A 1 410 ? 45.235 2.580 -15.707 1.00 49.50 410 HIS A O 1
ATOM 3346 N N . ASN A 1 411 ? 44.920 0.541 -16.586 1.00 53.59 411 ASN A N 1
ATOM 3347 C CA . ASN A 1 411 ? 44.014 0.957 -17.668 1.00 53.59 411 ASN A CA 1
ATOM 3348 C C . ASN A 1 411 ? 42.613 0.331 -17.558 1.00 53.59 411 ASN A C 1
ATOM 3350 O O . ASN A 1 411 ? 41.797 0.471 -18.474 1.00 53.59 411 ASN A O 1
ATOM 3354 N N . LEU A 1 412 ? 42.315 -0.339 -16.440 1.00 62.16 412 LEU A N 1
ATOM 3355 C CA . LEU A 1 412 ? 41.074 -1.083 -16.241 1.00 62.16 412 LEU A CA 1
ATOM 3356 C C . LEU A 1 412 ? 39.837 -0.169 -16.277 1.00 62.16 412 LEU A C 1
ATOM 3358 O O . LEU A 1 412 ? 38.933 -0.435 -17.061 1.00 62.16 412 LEU A O 1
ATOM 3362 N N . LEU A 1 413 ? 39.810 0.945 -15.530 1.00 64.81 413 LEU A N 1
ATOM 3363 C CA . LEU A 1 413 ? 38.666 1.875 -15.542 1.00 64.81 413 LEU A CA 1
ATOM 3364 C C . LEU A 1 413 ? 38.468 2.557 -16.899 1.00 64.81 413 LEU A C 1
ATOM 3366 O O . LEU A 1 413 ? 37.346 2.612 -17.395 1.00 64.81 413 LEU A O 1
ATOM 3370 N N . ASN A 1 414 ? 39.549 3.015 -17.536 1.00 62.75 414 ASN A N 1
ATOM 3371 C CA . ASN A 1 414 ? 39.487 3.636 -18.864 1.00 62.75 414 ASN A CA 1
ATOM 3372 C C . ASN A 1 414 ? 38.928 2.668 -19.917 1.00 62.75 414 ASN A C 1
ATOM 3374 O O . ASN A 1 414 ? 38.142 3.065 -20.773 1.00 62.75 414 ASN A O 1
ATOM 3378 N N . THR A 1 415 ? 39.293 1.388 -19.818 1.00 59.00 415 THR A N 1
ATOM 3379 C CA . THR A 1 415 ? 38.807 0.336 -20.720 1.00 59.00 415 THR A CA 1
ATOM 3380 C C . THR A 1 415 ? 37.362 -0.053 -20.402 1.00 59.00 415 THR A C 1
ATOM 3382 O O . THR A 1 415 ? 36.556 -0.200 -21.315 1.00 59.00 415 THR A O 1
ATOM 3385 N N . LEU A 1 416 ? 37.000 -0.174 -19.121 1.00 56.81 416 LEU A N 1
ATOM 3386 C CA . LEU A 1 416 ? 35.648 -0.536 -18.687 1.00 56.81 416 LEU A CA 1
ATOM 3387 C C . LEU A 1 416 ? 34.627 0.554 -19.027 1.00 56.81 416 LEU A C 1
ATOM 3389 O O . LEU A 1 416 ? 33.581 0.235 -19.575 1.00 56.81 416 LEU A O 1
ATOM 3393 N N . VAL A 1 417 ? 34.940 1.836 -18.806 1.00 55.66 417 VAL A N 1
ATOM 3394 C CA . VAL A 1 417 ? 34.038 2.957 -19.138 1.00 55.66 417 VAL A CA 1
ATOM 3395 C C . VAL A 1 417 ? 33.765 3.056 -20.647 1.00 55.66 417 VAL A C 1
ATOM 3397 O O . VAL A 1 417 ? 32.689 3.513 -21.037 1.00 55.66 417 VAL A O 1
ATOM 3400 N N . GLN A 1 418 ? 34.704 2.607 -21.489 1.00 50.16 418 GLN A N 1
ATOM 3401 C CA . GLN A 1 418 ? 34.541 2.545 -22.947 1.00 50.16 418 GLN A CA 1
ATOM 3402 C C . GLN A 1 418 ? 33.861 1.262 -23.447 1.00 50.16 418 GLN A C 1
ATOM 3404 O O . GLN A 1 418 ? 33.355 1.238 -24.570 1.00 50.16 418 GLN A O 1
ATOM 3409 N N . GLN A 1 419 ? 33.812 0.198 -22.642 1.00 52.53 419 GLN A N 1
ATOM 3410 C CA . GLN A 1 419 ? 33.108 -1.026 -23.006 1.00 52.53 419 GLN A CA 1
ATOM 3411 C C . GLN A 1 419 ? 31.611 -0.897 -22.705 1.00 52.53 419 GLN A C 1
ATOM 3413 O O . GLN A 1 419 ? 31.195 -0.686 -21.565 1.00 52.53 419 GLN A O 1
ATOM 3418 N N . SER A 1 420 ? 30.779 -1.117 -23.727 1.00 42.09 420 SER A N 1
ATOM 3419 C CA . SER A 1 420 ? 29.312 -1.149 -23.607 1.00 42.09 420 SER A CA 1
ATOM 3420 C C . SER A 1 420 ? 28.820 -2.119 -22.525 1.00 42.09 420 SER A C 1
ATOM 3422 O O . SER A 1 420 ? 27.777 -1.883 -21.930 1.00 42.09 420 SER A O 1
ATOM 3424 N N . PHE A 1 421 ? 29.601 -3.157 -22.205 1.00 42.44 421 PHE A N 1
ATOM 3425 C CA . PHE A 1 421 ? 29.356 -4.122 -21.129 1.00 42.44 421 PHE A CA 1
ATOM 3426 C C . PHE A 1 421 ? 29.301 -3.503 -19.718 1.00 42.44 421 PHE A C 1
ATOM 3428 O O . PHE A 1 421 ? 28.506 -3.947 -18.897 1.00 42.44 421 PHE A O 1
ATOM 3435 N N . PHE A 1 422 ? 30.097 -2.471 -19.416 1.00 48.81 422 PHE A N 1
ATOM 3436 C CA . PHE A 1 422 ? 30.117 -1.848 -18.082 1.00 48.81 422 PHE A CA 1
ATOM 3437 C C . PHE A 1 422 ? 28.933 -0.899 -17.859 1.00 48.81 422 PHE A C 1
ATOM 3439 O O . PHE A 1 422 ? 28.405 -0.783 -16.757 1.00 48.81 422 PHE A O 1
ATOM 3446 N N . ARG A 1 423 ? 28.481 -0.242 -18.934 1.00 47.56 423 ARG A N 1
ATOM 3447 C CA . ARG A 1 423 ? 27.293 0.627 -18.928 1.00 47.56 423 ARG A CA 1
ATOM 3448 C C . ARG A 1 423 ? 25.991 -0.122 -19.220 1.00 47.56 423 ARG A C 1
ATOM 3450 O O . ARG A 1 423 ? 24.919 0.480 -19.153 1.00 47.56 423 ARG A O 1
ATOM 3457 N N . SER A 1 424 ? 26.086 -1.409 -19.541 1.00 45.47 424 SER A N 1
ATOM 3458 C CA . SER A 1 424 ? 24.967 -2.291 -19.854 1.00 45.47 424 SER A CA 1
ATOM 3459 C C . SER A 1 424 ? 24.154 -2.629 -18.604 1.00 45.47 424 SER A C 1
ATOM 3461 O O . SER A 1 424 ? 24.716 -2.971 -17.565 1.00 45.47 424 SER A O 1
ATOM 3463 N N . ALA A 1 425 ? 22.825 -2.588 -18.728 1.00 41.62 425 ALA A N 1
ATOM 3464 C CA . ALA A 1 425 ? 21.901 -3.062 -17.697 1.00 41.62 425 ALA A CA 1
ATOM 3465 C C . ALA A 1 425 ? 21.977 -4.591 -17.483 1.00 41.62 425 ALA A C 1
ATOM 3467 O O . ALA A 1 425 ? 21.485 -5.094 -16.478 1.00 41.62 425 ALA A O 1
ATOM 3468 N N . HIS A 1 426 ? 22.593 -5.331 -18.416 1.00 36.12 426 HIS A N 1
ATOM 3469 C CA . HIS A 1 426 ? 22.621 -6.800 -18.452 1.00 36.12 426 HIS A CA 1
ATOM 3470 C C . HIS A 1 426 ? 23.663 -7.441 -17.531 1.00 36.12 426 HIS A C 1
ATOM 3472 O O . HIS A 1 426 ? 23.707 -8.666 -17.418 1.00 36.12 426 HIS A O 1
ATOM 3478 N N . VAL A 1 427 ? 24.542 -6.654 -16.904 1.00 47.59 427 VAL A N 1
ATOM 3479 C CA . VAL A 1 427 ? 25.495 -7.174 -15.916 1.00 47.59 427 VAL A CA 1
ATOM 3480 C C . VAL A 1 427 ? 24.935 -6.868 -14.533 1.00 47.59 427 VAL A C 1
ATOM 3482 O O . VAL A 1 427 ? 24.896 -5.694 -14.164 1.00 47.59 427 VAL A O 1
ATOM 3485 N N . PRO A 1 428 ? 24.520 -7.884 -13.750 1.00 62.84 428 PRO A N 1
ATOM 3486 C CA . PRO A 1 428 ? 24.061 -7.659 -12.388 1.00 62.84 428 PRO A CA 1
ATOM 3487 C C . PRO A 1 428 ? 25.106 -6.863 -11.613 1.00 62.84 428 PRO A C 1
ATOM 3489 O O . PRO A 1 428 ? 26.299 -7.174 -11.695 1.00 62.84 428 PRO A O 1
ATOM 3492 N N . PHE A 1 429 ? 24.661 -5.865 -10.849 1.00 71.69 429 PHE A N 1
ATOM 3493 C CA . PHE A 1 429 ? 25.538 -5.006 -10.051 1.00 71.69 429 PHE A CA 1
ATOM 3494 C C . PHE A 1 429 ? 26.569 -5.820 -9.252 1.00 71.69 429 PHE A C 1
ATOM 3496 O O . PHE A 1 429 ? 27.754 -5.501 -9.283 1.00 71.69 429 PHE A O 1
ATOM 3503 N N . ALA A 1 430 ? 26.145 -6.931 -8.636 1.00 67.50 430 ALA A N 1
ATOM 3504 C CA . ALA A 1 430 ? 27.011 -7.844 -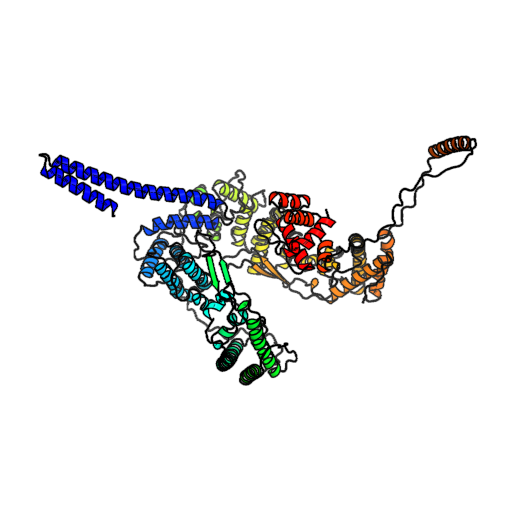7.888 1.00 67.50 430 ALA A CA 1
ATOM 3505 C C . ALA A 1 430 ? 28.241 -8.306 -8.688 1.00 67.50 430 ALA A C 1
ATOM 3507 O O . ALA A 1 430 ? 29.355 -8.318 -8.174 1.00 67.50 430 ALA A O 1
ATOM 3508 N N . LYS A 1 431 ? 28.055 -8.620 -9.974 1.00 67.88 431 LYS A N 1
ATOM 3509 C CA . LYS A 1 431 ? 29.129 -9.072 -10.860 1.00 67.88 431 LYS A CA 1
ATOM 3510 C C . LYS A 1 431 ? 30.058 -7.925 -11.253 1.00 67.88 431 LYS A C 1
ATOM 3512 O O . LYS A 1 431 ? 31.262 -8.124 -11.335 1.00 67.88 431 LYS A O 1
ATOM 3517 N N . GLN A 1 432 ? 29.530 -6.718 -11.466 1.00 70.94 432 GLN A N 1
ATOM 3518 C CA . GLN A 1 432 ? 30.361 -5.526 -11.696 1.00 70.94 432 GLN A CA 1
ATOM 3519 C C . GLN A 1 432 ? 31.203 -5.187 -10.457 1.00 70.94 432 GLN A C 1
ATOM 3521 O O . GLN A 1 432 ? 32.402 -4.927 -10.567 1.00 70.94 432 GLN A O 1
ATOM 3526 N N . ALA A 1 433 ? 30.579 -5.241 -9.281 1.00 78.56 433 ALA A N 1
ATOM 3527 C CA . ALA A 1 433 ? 31.209 -4.989 -7.995 1.00 78.56 433 ALA A CA 1
ATOM 3528 C C . ALA A 1 433 ? 32.306 -6.022 -7.685 1.00 78.56 433 ALA A C 1
ATOM 3530 O O . ALA A 1 433 ? 33.400 -5.639 -7.278 1.00 78.56 433 ALA A O 1
ATOM 3531 N N . GLU A 1 434 ? 32.061 -7.311 -7.942 1.00 76.31 434 GLU A N 1
ATOM 3532 C CA . GLU A 1 434 ? 33.048 -8.386 -7.766 1.00 76.31 434 GLU A CA 1
ATOM 3533 C C . GLU A 1 434 ? 34.295 -8.168 -8.637 1.00 76.31 434 GLU A C 1
ATOM 3535 O O . GLU A 1 434 ? 35.425 -8.257 -8.150 1.00 76.31 434 GLU A O 1
ATOM 3540 N N . LEU A 1 435 ? 34.105 -7.793 -9.907 1.00 74.31 435 LEU A N 1
ATOM 3541 C CA . LEU A 1 435 ? 35.208 -7.488 -10.825 1.00 74.31 435 LEU A CA 1
ATOM 3542 C C . LEU A 1 435 ? 36.072 -6.322 -10.338 1.00 74.31 435 LEU A C 1
ATOM 3544 O O . LEU A 1 435 ? 37.291 -6.329 -10.508 1.00 74.31 435 LEU A O 1
ATOM 3548 N N . LEU A 1 436 ? 35.443 -5.331 -9.711 1.00 79.06 436 LEU A N 1
ATOM 3549 C CA . LEU A 1 436 ? 36.102 -4.136 -9.195 1.00 79.06 436 LEU A CA 1
ATOM 3550 C C . LEU A 1 436 ? 36.438 -4.236 -7.706 1.00 79.06 436 LEU A C 1
ATOM 3552 O O . LEU A 1 436 ? 36.907 -3.260 -7.119 1.00 79.06 436 LEU A O 1
ATOM 3556 N N . ALA A 1 437 ? 36.262 -5.402 -7.079 1.00 80.12 437 ALA A N 1
ATOM 3557 C CA . ALA A 1 437 ? 36.418 -5.572 -5.637 1.00 80.12 437 ALA A CA 1
ATOM 3558 C C . ALA A 1 437 ? 37.827 -5.199 -5.153 1.00 80.12 437 ALA A C 1
ATOM 3560 O O . ALA A 1 437 ? 37.976 -4.597 -4.089 1.00 80.12 437 ALA A O 1
ATOM 3561 N N . LYS A 1 438 ? 38.850 -5.522 -5.957 1.00 79.38 438 LYS A N 1
ATOM 3562 C CA . LYS A 1 438 ? 40.273 -5.271 -5.667 1.00 79.38 438 LYS A CA 1
ATOM 3563 C C . LYS A 1 438 ? 40.819 -3.982 -6.294 1.00 79.38 438 LYS A C 1
ATOM 3565 O O . LYS A 1 438 ? 41.992 -3.681 -6.099 1.00 79.38 438 LYS A O 1
ATOM 3570 N N . HIS A 1 439 ? 40.005 -3.238 -7.048 1.00 82.06 439 HIS A N 1
ATOM 3571 C CA . HIS A 1 439 ? 40.449 -2.005 -7.706 1.00 82.06 439 HIS A CA 1
ATOM 3572 C C . HIS A 1 439 ? 40.677 -0.877 -6.692 1.00 82.06 439 HIS A C 1
ATOM 3574 O O . HIS A 1 439 ? 39.878 -0.701 -5.769 1.00 82.06 439 HIS A O 1
ATOM 3580 N N . VAL A 1 440 ? 41.750 -0.110 -6.875 1.00 81.81 440 VAL A N 1
ATOM 3581 C CA . VAL A 1 440 ? 42.134 1.022 -6.020 1.00 81.81 440 VAL A CA 1
ATOM 3582 C C . VAL A 1 440 ? 42.615 2.156 -6.914 1.00 81.81 440 VAL A C 1
ATOM 3584 O O . VAL A 1 440 ? 43.361 1.914 -7.862 1.00 81.81 440 VAL A O 1
ATOM 3587 N N . GLU A 1 441 ? 42.219 3.384 -6.595 1.00 83.94 441 GLU A N 1
ATOM 3588 C CA . GLU A 1 441 ? 42.696 4.592 -7.271 1.00 83.94 441 GLU A CA 1
ATOM 3589 C C . GLU A 1 441 ? 43.614 5.411 -6.350 1.00 83.94 441 GLU A C 1
ATOM 3591 O O . GLU A 1 441 ? 43.433 5.393 -5.128 1.00 83.94 441 GLU A O 1
ATOM 3596 N N . PRO A 1 442 ? 44.610 6.125 -6.910 1.00 84.44 442 PRO A N 1
ATOM 3597 C CA . PRO A 1 442 ? 45.393 7.099 -6.157 1.00 84.44 442 PRO A CA 1
ATOM 3598 C C . PRO A 1 442 ? 44.526 8.296 -5.738 1.00 84.44 442 PRO A C 1
ATOM 3600 O O . PRO A 1 442 ? 43.422 8.481 -6.247 1.00 84.44 442 PRO A O 1
ATOM 3603 N N . ALA A 1 443 ? 45.049 9.135 -4.841 1.00 86.94 443 ALA A N 1
ATOM 3604 C CA . ALA A 1 443 ? 44.365 10.350 -4.407 1.00 86.94 443 ALA A CA 1
ATOM 3605 C C . ALA A 1 443 ? 43.993 11.242 -5.601 1.00 86.94 443 ALA A C 1
ATOM 3607 O O . ALA A 1 443 ? 44.844 11.629 -6.405 1.00 86.94 443 ALA A O 1
ATOM 3608 N N . VAL A 1 444 ? 42.705 11.555 -5.698 1.00 87.19 444 VAL A N 1
ATOM 3609 C CA . VAL A 1 444 ? 42.093 12.385 -6.740 1.00 87.19 444 VAL A CA 1
ATOM 3610 C C . VAL A 1 444 ? 41.173 13.419 -6.083 1.00 87.19 444 VAL A C 1
ATOM 3612 O O . VAL A 1 444 ? 40.725 13.190 -4.956 1.00 87.19 444 VAL A O 1
ATOM 3615 N N . PRO A 1 445 ? 40.914 14.569 -6.732 1.00 80.44 445 PRO A N 1
ATOM 3616 C CA . PRO A 1 445 ? 40.018 15.579 -6.178 1.00 80.44 445 PRO A CA 1
ATOM 3617 C C . PRO A 1 445 ? 38.590 15.030 -5.983 1.00 80.44 445 PRO A C 1
ATOM 3619 O O . PRO A 1 445 ? 38.172 14.151 -6.740 1.00 80.44 445 PRO A O 1
ATOM 3622 N N . PRO A 1 446 ? 37.847 15.534 -4.978 1.00 83.62 446 PRO A N 1
ATOM 3623 C CA . PRO A 1 446 ? 36.455 15.165 -4.759 1.00 83.62 446 PRO A CA 1
ATOM 3624 C C . PRO A 1 446 ? 35.573 15.595 -5.928 1.00 83.62 446 PRO A C 1
ATOM 3626 O O . PRO A 1 446 ? 35.567 16.766 -6.301 1.00 83.62 446 PRO A O 1
ATOM 3629 N N . GLU A 1 447 ? 34.799 14.652 -6.461 1.00 85.12 447 GLU A N 1
ATOM 3630 C CA . GLU A 1 447 ? 33.884 14.882 -7.582 1.00 85.12 447 GLU A CA 1
ATOM 3631 C C . GLU A 1 447 ? 32.429 14.694 -7.127 1.00 85.12 447 GLU A C 1
ATOM 3633 O O . GLU A 1 447 ? 32.035 13.565 -6.802 1.00 85.12 447 GLU A O 1
ATOM 3638 N N . PRO A 1 448 ? 31.615 15.766 -7.082 1.00 82.75 448 PRO A N 1
ATOM 3639 C CA . PRO A 1 448 ? 30.208 15.679 -6.711 1.00 82.75 448 PRO A CA 1
ATOM 3640 C C . PRO A 1 448 ? 29.399 14.789 -7.664 1.00 82.75 448 PRO A C 1
ATOM 3642 O O . PRO A 1 448 ? 29.658 14.697 -8.866 1.00 82.75 448 PRO A O 1
ATOM 3645 N N . CYS A 1 449 ? 28.387 14.135 -7.110 1.00 78.75 449 CYS A N 1
ATOM 3646 C CA . CYS A 1 449 ? 27.509 13.208 -7.813 1.00 78.75 449 CYS A CA 1
ATOM 3647 C C . CYS A 1 449 ? 26.062 13.422 -7.351 1.00 78.75 449 CYS A C 1
ATOM 3649 O O . CYS A 1 449 ? 25.840 13.779 -6.189 1.00 78.75 449 CYS A O 1
ATOM 3651 N N . SER A 1 450 ? 25.106 13.266 -8.272 1.00 74.06 450 SER A N 1
ATOM 3652 C CA . SER A 1 450 ? 23.677 13.438 -7.984 1.00 74.06 450 SER A CA 1
ATOM 3653 C C . SER A 1 450 ? 23.137 12.249 -7.189 1.00 74.06 450 SER A C 1
ATOM 3655 O O . SER A 1 450 ? 23.531 11.112 -7.430 1.00 74.06 450 SER A O 1
ATOM 3657 N N . ASP A 1 451 ? 22.172 12.480 -6.298 1.00 60.19 451 ASP A N 1
ATOM 3658 C CA . ASP A 1 451 ? 21.535 11.431 -5.484 1.00 60.19 451 ASP A CA 1
ATOM 3659 C C . ASP A 1 451 ? 20.737 10.395 -6.312 1.00 60.19 451 ASP A C 1
ATOM 3661 O O . ASP A 1 451 ? 20.355 9.331 -5.803 1.00 60.19 451 ASP A O 1
ATOM 3665 N N . GLU A 1 452 ? 20.501 10.687 -7.594 1.00 54.38 452 GLU A N 1
ATOM 3666 C CA . GLU A 1 452 ? 19.887 9.788 -8.580 1.00 54.38 452 GLU A CA 1
ATOM 3667 C C . GLU A 1 452 ? 20.875 8.720 -9.106 1.00 54.38 452 GLU A C 1
ATOM 3669 O O . GLU A 1 452 ? 20.469 7.632 -9.517 1.00 54.38 452 GLU A O 1
ATOM 3674 N N . GLU A 1 453 ? 22.188 8.965 -9.034 1.00 60.12 453 GLU A N 1
ATOM 3675 C CA . GLU A 1 453 ? 23.236 8.147 -9.665 1.00 60.12 453 GLU A CA 1
ATOM 3676 C C . GLU A 1 453 ? 23.710 6.990 -8.754 1.00 60.12 453 GLU A C 1
ATOM 3678 O O . GLU A 1 453 ? 24.873 6.885 -8.375 1.00 60.12 453 GLU A O 1
ATOM 3683 N N . ARG A 1 454 ? 22.803 6.074 -8.388 1.00 73.44 454 ARG A N 1
ATOM 3684 C CA . ARG A 1 454 ? 23.037 5.031 -7.354 1.00 73.44 454 ARG A CA 1
ATOM 3685 C C . ARG A 1 454 ? 23.726 3.740 -7.836 1.00 73.44 454 ARG A C 1
ATOM 3687 O O . ARG A 1 454 ? 23.741 2.746 -7.112 1.00 73.44 454 ARG A O 1
ATOM 3694 N N . LEU A 1 455 ? 24.270 3.717 -9.054 1.00 76.50 455 LEU A N 1
ATOM 3695 C CA . LEU A 1 455 ? 24.923 2.549 -9.672 1.00 76.50 455 LEU A CA 1
ATOM 3696 C C . LEU A 1 455 ? 26.152 2.980 -10.480 1.00 76.50 455 LEU A C 1
ATOM 3698 O O . LEU A 1 455 ? 26.156 4.060 -11.068 1.00 76.50 455 LEU A O 1
ATOM 3702 N N . TYR A 1 456 ? 27.151 2.097 -10.618 1.00 72.88 456 TYR A N 1
ATOM 3703 C CA . TYR A 1 456 ? 28.390 2.398 -11.356 1.00 72.88 456 TYR A CA 1
ATOM 3704 C C . TYR A 1 456 ? 28.174 2.913 -12.781 1.00 72.88 456 TYR A C 1
ATOM 3706 O O . TYR A 1 456 ? 28.949 3.732 -13.261 1.00 72.88 456 TYR A O 1
ATOM 3714 N N . ARG A 1 457 ? 27.130 2.431 -13.465 1.00 70.50 457 ARG A N 1
ATOM 3715 C CA . ARG A 1 457 ? 26.836 2.784 -14.862 1.00 70.50 457 ARG A CA 1
ATOM 3716 C C . ARG A 1 457 ? 26.497 4.262 -15.073 1.00 70.50 457 ARG A C 1
ATOM 3718 O O . ARG A 1 457 ? 26.620 4.737 -16.200 1.00 70.50 457 ARG A O 1
ATOM 3725 N N . TYR A 1 458 ? 26.050 4.944 -14.018 1.00 72.69 458 TYR A N 1
ATOM 3726 C CA . TYR A 1 458 ? 25.682 6.357 -14.053 1.00 72.69 458 TYR A CA 1
ATOM 3727 C C . TYR A 1 458 ? 26.867 7.271 -13.732 1.00 72.69 458 TYR A C 1
ATOM 3729 O O . TYR A 1 458 ? 26.834 8.446 -14.070 1.00 72.69 458 TYR A O 1
ATOM 3737 N N . LEU A 1 459 ? 27.946 6.723 -13.167 1.00 77.94 459 LEU A N 1
ATOM 3738 C CA . LEU A 1 459 ? 29.136 7.495 -12.847 1.00 77.94 459 LEU A CA 1
ATOM 3739 C C . LEU A 1 459 ? 29.999 7.728 -14.092 1.00 77.94 459 LEU A C 1
ATOM 3741 O O . LEU A 1 459 ? 30.322 6.812 -14.859 1.00 77.94 459 LEU A O 1
ATOM 3745 N N . ASN A 1 460 ? 30.433 8.972 -14.275 1.00 78.69 460 ASN A N 1
ATOM 3746 C CA . ASN A 1 460 ? 31.458 9.316 -15.249 1.00 78.69 460 ASN A CA 1
ATOM 3747 C C . ASN A 1 460 ? 32.859 8.886 -14.760 1.00 78.69 460 ASN A C 1
ATOM 3749 O O . ASN A 1 460 ? 33.047 8.436 -13.631 1.00 78.69 460 ASN A O 1
ATOM 3753 N N . LEU A 1 461 ? 33.873 9.010 -15.620 1.00 79.00 461 LEU A N 1
ATOM 3754 C CA . LEU A 1 461 ? 35.226 8.545 -15.300 1.00 79.00 461 LEU A CA 1
ATOM 3755 C C . LEU A 1 461 ? 35.845 9.270 -14.090 1.00 79.00 461 LEU A C 1
ATOM 3757 O O . LEU A 1 461 ? 36.512 8.627 -13.286 1.00 79.00 461 LEU A O 1
ATOM 3761 N N . ALA A 1 462 ? 35.633 10.580 -13.945 1.00 78.25 462 ALA A N 1
ATOM 3762 C CA . ALA A 1 462 ? 36.164 11.346 -12.817 1.00 78.25 462 ALA A CA 1
ATOM 3763 C C . ALA A 1 462 ? 35.489 10.923 -11.499 1.00 78.25 462 ALA A C 1
ATOM 3765 O O . ALA A 1 462 ? 36.174 10.634 -10.518 1.00 78.25 462 ALA A O 1
ATOM 3766 N N . GLN A 1 463 ? 34.165 10.753 -11.526 1.00 85.12 463 GLN A N 1
ATOM 3767 C CA . GLN A 1 463 ? 33.366 10.258 -10.402 1.00 85.12 463 GLN A CA 1
ATOM 3768 C C . GLN A 1 463 ? 33.744 8.825 -9.994 1.00 85.12 463 GLN A C 1
ATOM 3770 O O . GLN A 1 463 ? 33.878 8.538 -8.808 1.00 85.12 463 GLN A O 1
ATOM 3775 N N . LEU A 1 464 ? 33.982 7.920 -10.954 1.00 85.75 464 LEU A N 1
ATOM 3776 C CA . LEU A 1 464 ? 34.461 6.561 -10.665 1.00 85.75 464 LEU A CA 1
ATOM 3777 C C . LEU A 1 464 ? 35.834 6.579 -9.995 1.00 85.75 464 LEU A C 1
ATOM 3779 O O . LEU A 1 464 ? 36.061 5.837 -9.041 1.00 85.75 464 LEU A O 1
ATOM 3783 N N . ARG A 1 465 ? 36.750 7.430 -10.472 1.00 84.88 465 ARG A N 1
ATOM 3784 C CA . ARG A 1 465 ? 38.085 7.539 -9.877 1.00 84.88 465 ARG A CA 1
ATOM 3785 C C . ARG A 1 465 ? 38.016 8.040 -8.440 1.00 84.88 465 ARG A C 1
ATOM 3787 O O . ARG A 1 465 ? 38.640 7.445 -7.562 1.00 84.88 465 ARG A O 1
ATOM 3794 N N . TRP A 1 466 ? 37.206 9.071 -8.198 1.00 89.38 466 TRP A N 1
ATOM 3795 C CA . TRP A 1 466 ? 36.925 9.554 -6.849 1.00 89.38 466 TRP A CA 1
ATOM 3796 C C . TRP A 1 466 ? 36.311 8.462 -5.971 1.00 89.38 466 TRP A C 1
ATOM 3798 O O . TRP A 1 466 ? 36.821 8.204 -4.883 1.00 89.38 466 TRP A O 1
ATOM 3808 N N . TYR A 1 467 ? 35.281 7.765 -6.459 1.00 90.94 467 TYR A N 1
ATOM 3809 C CA . TYR A 1 467 ? 34.624 6.683 -5.729 1.00 90.94 467 TYR A CA 1
ATOM 3810 C C . TYR A 1 467 ? 35.608 5.597 -5.285 1.00 90.94 467 TYR A C 1
ATOM 3812 O O . TYR A 1 467 ? 35.599 5.198 -4.123 1.00 90.94 467 TYR A O 1
ATOM 3820 N N . PHE A 1 468 ? 36.475 5.118 -6.182 1.00 89.94 468 PHE A N 1
ATOM 3821 C CA . PHE A 1 468 ? 37.414 4.047 -5.846 1.00 89.94 468 PHE A CA 1
ATOM 3822 C C . PHE A 1 468 ? 38.507 4.491 -4.874 1.00 89.94 468 PHE A C 1
ATOM 3824 O O . PHE A 1 468 ? 38.916 3.682 -4.042 1.00 89.94 468 PHE A O 1
ATOM 3831 N N . TYR A 1 469 ? 38.934 5.754 -4.926 1.00 89.94 469 TYR A N 1
ATOM 3832 C CA . TYR A 1 469 ? 39.812 6.333 -3.910 1.00 89.94 469 TYR A CA 1
ATOM 3833 C C . TYR A 1 469 ? 39.096 6.443 -2.554 1.00 89.94 469 TYR A C 1
ATOM 3835 O O . TYR A 1 469 ? 39.571 5.904 -1.553 1.00 89.94 469 TYR A O 1
ATOM 3843 N N . TRP A 1 470 ? 37.908 7.056 -2.534 1.00 93.56 470 TRP A N 1
ATOM 3844 C CA . TRP A 1 470 ? 37.077 7.218 -1.339 1.00 93.56 470 TRP A CA 1
ATOM 3845 C C . TRP A 1 470 ? 36.767 5.874 -0.668 1.00 93.56 470 TRP A C 1
ATOM 3847 O O . TRP A 1 470 ? 36.958 5.713 0.535 1.00 93.56 470 TRP A O 1
ATOM 3857 N N . ARG A 1 471 ? 36.376 4.865 -1.450 1.00 92.62 471 ARG A N 1
ATOM 3858 C CA . ARG A 1 471 ? 36.100 3.507 -0.969 1.00 92.62 471 ARG A CA 1
ATOM 3859 C C . ARG A 1 471 ? 37.323 2.874 -0.303 1.00 92.62 471 ARG A C 1
ATOM 3861 O O . ARG A 1 471 ? 37.190 2.169 0.696 1.00 92.62 471 ARG A O 1
ATOM 3868 N N . SER A 1 472 ? 38.516 3.083 -0.859 1.00 89.81 472 SER A N 1
ATOM 3869 C CA . SER A 1 472 ? 39.759 2.580 -0.269 1.00 89.81 472 SER A CA 1
ATOM 3870 C C . SER A 1 472 ? 40.068 3.235 1.075 1.00 89.81 472 SER A C 1
ATOM 3872 O O . SER A 1 472 ? 40.539 2.543 1.976 1.00 89.81 472 SER A O 1
ATOM 3874 N N . GLU A 1 473 ? 39.757 4.520 1.235 1.00 90.50 473 GLU A N 1
ATOM 3875 C CA . GLU A 1 473 ? 39.861 5.225 2.516 1.00 90.50 473 GLU A CA 1
ATOM 3876 C C . GLU A 1 473 ? 38.829 4.717 3.531 1.00 90.50 473 GLU A C 1
ATOM 3878 O O . GLU A 1 473 ? 39.199 4.375 4.655 1.00 90.50 473 GLU A O 1
ATOM 3883 N N . VAL A 1 474 ? 37.574 4.512 3.118 1.00 91.00 474 VAL A N 1
ATOM 3884 C CA . VAL A 1 474 ? 36.528 3.925 3.977 1.00 91.00 474 VAL A CA 1
ATOM 3885 C C . VAL A 1 474 ? 36.934 2.541 4.487 1.00 91.00 474 VAL A C 1
ATOM 3887 O O . VAL A 1 474 ? 36.820 2.260 5.680 1.00 91.00 474 VAL A O 1
ATOM 3890 N N . ARG A 1 475 ? 37.509 1.688 3.628 1.00 87.69 475 ARG A N 1
ATOM 3891 C CA . ARG A 1 475 ? 38.023 0.361 4.024 1.00 87.69 475 ARG A CA 1
ATOM 3892 C C . ARG A 1 475 ? 39.197 0.422 5.010 1.00 87.69 475 ARG A C 1
ATOM 3894 O O . ARG A 1 475 ? 39.440 -0.557 5.710 1.00 87.69 475 ARG A O 1
ATOM 3901 N N . ARG A 1 476 ? 39.917 1.547 5.079 1.00 87.75 476 ARG A N 1
ATOM 3902 C CA . ARG A 1 476 ? 40.968 1.821 6.080 1.00 87.75 476 ARG A CA 1
ATOM 3903 C C . ARG A 1 476 ? 40.414 2.426 7.375 1.00 87.75 476 ARG A C 1
ATOM 3905 O O . ARG A 1 476 ? 41.175 2.605 8.318 1.00 87.75 476 ARG A O 1
ATOM 3912 N N . GLY A 1 477 ? 39.112 2.715 7.430 1.00 87.56 477 GLY A N 1
ATOM 3913 C CA . GLY A 1 477 ? 38.450 3.382 8.552 1.00 87.56 477 GLY A CA 1
ATOM 3914 C C . GLY A 1 477 ? 38.412 4.910 8.444 1.00 87.56 477 GLY A C 1
ATOM 3915 O O . GLY A 1 477 ? 37.984 5.563 9.391 1.00 87.56 477 GLY A O 1
ATOM 3916 N N . ASN A 1 478 ? 38.824 5.481 7.308 1.00 88.56 478 ASN A N 1
ATOM 3917 C CA . ASN A 1 478 ? 38.811 6.921 7.061 1.00 88.56 478 ASN A CA 1
ATOM 3918 C C . ASN A 1 478 ? 37.541 7.315 6.287 1.00 88.56 478 ASN A C 1
ATOM 3920 O O . ASN A 1 478 ? 37.436 7.092 5.081 1.00 88.56 478 ASN A O 1
ATOM 3924 N N . TYR A 1 479 ? 36.575 7.929 6.970 1.00 90.81 479 TYR A N 1
ATOM 3925 C CA . TYR A 1 479 ? 35.285 8.323 6.390 1.00 90.81 479 TYR A CA 1
ATOM 3926 C C . TYR A 1 479 ? 35.316 9.780 5.913 1.00 90.81 479 TYR A C 1
ATOM 3928 O O . TYR A 1 479 ? 35.044 10.709 6.672 1.00 90.81 479 TYR A O 1
ATOM 3936 N N . LEU A 1 480 ? 35.668 9.994 4.644 1.00 89.62 480 LEU A N 1
ATOM 3937 C CA . LEU A 1 480 ? 35.720 11.333 4.042 1.00 89.62 480 LEU A CA 1
ATOM 3938 C C . LEU A 1 480 ? 34.312 11.847 3.669 1.00 89.62 480 LEU A C 1
ATOM 3940 O O . LEU A 1 480 ? 33.463 11.033 3.287 1.00 89.62 480 LEU A O 1
ATOM 3944 N N . PRO A 1 481 ? 34.053 13.170 3.700 1.00 84.81 481 PRO A N 1
ATOM 3945 C CA . PRO A 1 481 ? 32.812 13.748 3.179 1.00 84.81 481 PRO A CA 1
ATOM 3946 C C . PRO A 1 481 ? 32.610 13.411 1.696 1.00 84.81 481 PRO A C 1
ATOM 3948 O O . PRO A 1 481 ? 33.547 13.502 0.904 1.00 84.81 481 PRO A O 1
ATOM 3951 N N . THR A 1 482 ? 31.395 13.014 1.313 1.00 88.12 482 THR A N 1
ATOM 3952 C CA . THR A 1 482 ? 31.086 12.582 -0.059 1.00 88.12 482 THR A CA 1
ATOM 3953 C C . THR A 1 482 ? 29.590 12.725 -0.377 1.00 88.12 482 THR A C 1
ATOM 3955 O O . THR A 1 482 ? 28.786 12.943 0.529 1.00 88.12 482 THR A O 1
ATOM 3958 N N . SER A 1 483 ? 29.206 12.581 -1.650 1.00 87.62 483 SER A N 1
ATOM 3959 C CA . SER A 1 483 ? 27.799 12.528 -2.089 1.00 87.62 483 SER A CA 1
ATOM 3960 C C . SER A 1 483 ? 27.112 11.217 -1.677 1.00 87.62 483 SER A C 1
ATOM 3962 O O . SER A 1 483 ? 27.737 10.154 -1.677 1.00 87.62 483 SER A O 1
ATOM 3964 N N . ALA A 1 484 ? 25.804 11.261 -1.399 1.00 85.31 484 ALA A N 1
ATOM 3965 C CA . ALA A 1 484 ? 25.039 10.102 -0.925 1.00 85.31 484 ALA A CA 1
ATOM 3966 C C . ALA A 1 484 ? 25.041 8.926 -1.917 1.00 85.31 484 ALA A C 1
ATOM 3968 O O . ALA A 1 484 ? 25.096 7.768 -1.504 1.00 85.31 484 ALA A O 1
ATOM 3969 N N . ALA A 1 485 ? 25.065 9.212 -3.221 1.00 84.31 485 ALA A N 1
ATOM 3970 C CA . ALA A 1 485 ? 25.180 8.216 -4.286 1.00 84.31 485 ALA A CA 1
ATOM 3971 C C . ALA A 1 485 ? 26.363 7.248 -4.102 1.00 84.31 485 ALA A C 1
ATOM 3973 O O . ALA A 1 485 ? 26.203 6.037 -4.252 1.00 84.31 485 ALA A O 1
ATOM 3974 N N . TYR A 1 486 ? 27.532 7.748 -3.694 1.00 89.19 486 TYR A N 1
ATOM 3975 C CA . TYR A 1 486 ? 28.708 6.909 -3.449 1.00 89.19 486 TYR A CA 1
ATOM 3976 C C . TYR A 1 486 ? 28.528 6.000 -2.229 1.00 89.19 486 TYR A C 1
ATOM 3978 O O . TYR A 1 486 ? 28.911 4.830 -2.262 1.00 89.19 486 TYR A O 1
ATOM 3986 N N . VAL A 1 487 ? 27.884 6.508 -1.174 1.00 90.00 487 VAL A N 1
ATOM 3987 C CA . VAL A 1 487 ? 27.546 5.716 0.017 1.00 90.00 487 VAL A CA 1
ATOM 3988 C C . VAL A 1 487 ? 26.551 4.610 -0.342 1.00 90.00 487 VAL A C 1
ATOM 3990 O O . VAL A 1 487 ? 26.731 3.475 0.093 1.00 90.00 487 VAL A O 1
ATOM 3993 N N . PHE A 1 488 ? 25.563 4.897 -1.196 1.00 86.75 488 PHE A N 1
ATOM 3994 C CA . PHE A 1 488 ? 24.630 3.890 -1.706 1.00 86.75 488 PHE A CA 1
ATOM 3995 C C . PHE A 1 488 ? 25.327 2.792 -2.499 1.00 86.75 488 PHE A C 1
ATOM 3997 O O . PHE A 1 488 ? 25.102 1.615 -2.224 1.00 86.75 488 PHE A O 1
ATOM 4004 N N . ILE A 1 489 ? 26.196 3.157 -3.443 1.00 87.25 489 ILE A N 1
ATOM 4005 C CA . ILE A 1 489 ? 26.944 2.184 -4.248 1.00 87.25 489 ILE A CA 1
ATOM 4006 C C . ILE A 1 489 ? 27.778 1.275 -3.340 1.00 87.25 489 ILE A C 1
ATOM 4008 O O . ILE A 1 489 ? 27.764 0.057 -3.512 1.00 87.25 489 ILE A O 1
ATOM 4012 N N . HIS A 1 490 ? 28.453 1.831 -2.333 1.00 90.69 490 HIS A N 1
ATOM 4013 C CA . HIS A 1 490 ? 29.249 1.020 -1.419 1.00 90.69 490 HIS A CA 1
ATOM 4014 C C . HIS A 1 490 ? 28.389 0.156 -0.487 1.00 90.69 490 HIS A C 1
ATOM 4016 O O . HIS A 1 490 ? 28.703 -1.013 -0.290 1.00 90.69 490 HIS A O 1
ATOM 4022 N N . ALA A 1 491 ? 27.263 0.658 0.020 1.00 87.75 491 ALA A N 1
ATOM 4023 C CA . ALA A 1 491 ? 26.323 -0.160 0.786 1.00 87.75 491 ALA A CA 1
ATOM 4024 C C . ALA A 1 491 ? 25.780 -1.338 -0.042 1.00 87.75 491 ALA A C 1
ATOM 4026 O O . ALA A 1 491 ? 25.669 -2.452 0.469 1.00 87.75 491 ALA A O 1
ATOM 4027 N N . LEU A 1 492 ? 25.520 -1.125 -1.337 1.00 84.06 492 LEU A N 1
ATOM 4028 C CA . LEU A 1 492 ? 25.170 -2.199 -2.264 1.00 84.06 492 LEU A CA 1
ATOM 4029 C C . LEU A 1 492 ? 26.315 -3.203 -2.439 1.00 84.06 492 LEU A C 1
ATOM 4031 O O . LEU A 1 492 ? 26.041 -4.400 -2.476 1.00 84.06 492 LEU A O 1
ATOM 4035 N N . GLU A 1 493 ? 27.580 -2.771 -2.529 1.00 86.00 493 GLU A N 1
ATOM 4036 C CA . GLU A 1 493 ? 28.725 -3.701 -2.543 1.00 86.00 493 GLU A CA 1
ATOM 4037 C C . GLU A 1 493 ? 28.692 -4.621 -1.311 1.00 86.00 493 GLU A C 1
ATOM 4039 O O . GLU A 1 493 ? 28.763 -5.844 -1.451 1.00 86.00 493 GLU A O 1
ATOM 4044 N N . LEU A 1 494 ? 28.513 -4.040 -0.121 1.00 87.56 494 LEU A N 1
ATOM 4045 C CA . LEU A 1 494 ? 28.504 -4.773 1.147 1.00 87.56 494 LEU A CA 1
ATOM 4046 C C . LEU A 1 494 ? 27.354 -5.783 1.224 1.00 87.56 494 LEU A C 1
ATOM 4048 O O . LEU A 1 494 ? 27.579 -6.931 1.599 1.00 87.56 494 LEU A O 1
ATOM 4052 N N . ILE A 1 495 ? 26.143 -5.395 0.815 1.00 83.06 495 ILE A N 1
ATOM 4053 C CA . ILE A 1 495 ? 24.958 -6.271 0.820 1.00 83.06 495 ILE A CA 1
ATOM 4054 C C . ILE A 1 495 ? 25.157 -7.513 -0.064 1.00 83.06 495 ILE A C 1
ATOM 4056 O O . ILE A 1 495 ? 24.671 -8.593 0.277 1.00 83.06 495 ILE A O 1
ATOM 4060 N N . HIS A 1 496 ? 25.911 -7.389 -1.162 1.00 78.62 496 HIS A N 1
ATOM 4061 C CA . HIS A 1 496 ? 26.277 -8.517 -2.028 1.00 78.62 496 HIS A CA 1
ATOM 4062 C C . HIS A 1 496 ? 27.529 -9.277 -1.561 1.00 78.62 496 HIS A C 1
ATOM 4064 O O . HIS A 1 496 ? 27.994 -10.173 -2.263 1.00 78.62 496 HIS A O 1
ATOM 4070 N N . GLY A 1 497 ? 28.091 -8.932 -0.401 1.00 78.44 497 GLY A N 1
ATOM 4071 C CA . GLY A 1 497 ? 29.292 -9.565 0.143 1.00 78.44 497 GLY A CA 1
ATOM 4072 C C . GLY A 1 497 ? 30.589 -9.161 -0.563 1.00 78.44 497 GLY A C 1
ATOM 4073 O O . GLY A 1 497 ? 31.596 -9.861 -0.464 1.00 78.44 497 GLY A O 1
ATOM 4074 N N . VAL A 1 498 ? 30.597 -8.048 -1.299 1.00 82.00 498 VAL A N 1
ATOM 4075 C CA . VAL A 1 498 ? 31.791 -7.571 -2.002 1.00 82.00 498 VAL A CA 1
ATOM 4076 C C . VAL A 1 498 ? 32.675 -6.779 -1.044 1.00 82.00 498 VAL A C 1
ATOM 4078 O O . VAL A 1 498 ? 32.302 -5.721 -0.546 1.00 82.00 498 VAL A O 1
ATOM 4081 N N . GLY A 1 499 ? 33.895 -7.274 -0.823 1.00 79.19 499 GLY A N 1
ATOM 4082 C CA . GLY A 1 499 ? 34.858 -6.633 0.077 1.00 79.19 499 GLY A CA 1
ATOM 4083 C C . GLY A 1 499 ? 34.603 -6.900 1.563 1.00 79.19 499 GLY A C 1
ATOM 4084 O O . GLY A 1 499 ? 35.127 -6.159 2.394 1.00 79.19 499 GLY A O 1
ATOM 4085 N N . THR A 1 500 ? 33.836 -7.945 1.894 1.00 84.56 500 THR A N 1
ATOM 4086 C CA . THR A 1 500 ? 33.570 -8.368 3.275 1.00 84.56 500 THR A CA 1
ATOM 4087 C C . THR A 1 500 ? 34.106 -9.777 3.539 1.00 84.56 500 THR A C 1
ATOM 4089 O O . THR A 1 500 ? 34.168 -10.618 2.644 1.00 84.56 500 THR A O 1
ATOM 4092 N N . ALA A 1 501 ? 34.527 -10.044 4.777 1.00 81.12 501 ALA A N 1
ATOM 4093 C CA . ALA A 1 501 ? 35.053 -11.350 5.204 1.00 81.12 501 ALA A CA 1
ATOM 4094 C C . ALA A 1 501 ? 33.966 -12.314 5.733 1.00 81.12 501 ALA A C 1
ATOM 4096 O O . ALA A 1 501 ? 34.282 -13.356 6.307 1.00 81.12 501 ALA A O 1
ATOM 4097 N N . GLY A 1 502 ? 32.684 -11.961 5.580 1.00 80.81 502 GLY A N 1
ATOM 4098 C CA . GLY A 1 502 ? 31.541 -12.728 6.078 1.00 80.81 502 GLY A CA 1
ATOM 4099 C C . GLY A 1 502 ? 30.378 -11.846 6.542 1.00 80.81 502 GLY A C 1
ATOM 4100 O O . GLY A 1 502 ? 30.387 -10.624 6.374 1.00 80.81 502 GLY A O 1
ATOM 4101 N N . THR A 1 503 ? 29.366 -12.462 7.155 1.00 82.31 503 THR A N 1
ATOM 4102 C CA . THR A 1 503 ? 28.139 -11.774 7.598 1.00 82.31 503 THR A CA 1
ATOM 4103 C C . THR A 1 503 ? 28.395 -10.773 8.726 1.00 82.31 503 THR A C 1
ATOM 4105 O O . THR A 1 503 ? 27.942 -9.636 8.637 1.00 82.31 503 THR A O 1
ATOM 4108 N N . ALA A 1 504 ? 29.179 -11.149 9.741 1.00 82.88 504 ALA A N 1
ATOM 4109 C CA . ALA A 1 504 ? 29.540 -10.258 10.849 1.00 82.88 504 ALA A CA 1
ATOM 4110 C C . ALA A 1 504 ? 30.348 -9.036 10.378 1.00 82.88 504 ALA A C 1
ATOM 4112 O O . ALA A 1 504 ? 30.163 -7.922 10.864 1.00 82.88 504 ALA A O 1
ATOM 4113 N N . ASP A 1 505 ? 31.220 -9.241 9.390 1.00 85.38 505 ASP A N 1
ATOM 4114 C CA . ASP A 1 505 ? 32.027 -8.181 8.795 1.00 85.38 505 ASP A CA 1
ATOM 4115 C C . ASP A 1 505 ? 31.174 -7.203 7.974 1.00 85.38 505 ASP A C 1
ATOM 4117 O O . ASP A 1 505 ? 31.313 -5.988 8.104 1.00 85.38 505 ASP A O 1
ATOM 4121 N N . THR A 1 506 ? 30.234 -7.741 7.192 1.00 86.25 506 THR A N 1
ATOM 4122 C CA . THR A 1 506 ? 29.247 -6.968 6.423 1.00 86.25 506 THR A CA 1
ATOM 4123 C C . THR A 1 506 ? 28.396 -6.094 7.340 1.00 86.25 506 THR A C 1
ATOM 4125 O O . THR A 1 506 ? 28.251 -4.897 7.100 1.00 86.25 506 THR A O 1
ATOM 4128 N N . LEU A 1 507 ? 27.887 -6.683 8.424 1.00 86.69 507 LEU A N 1
ATOM 4129 C CA . LEU A 1 507 ? 27.073 -5.995 9.419 1.00 86.69 507 LEU A CA 1
ATOM 4130 C C . LEU A 1 507 ? 27.834 -4.817 10.040 1.00 86.69 507 LEU A C 1
ATOM 4132 O O . LEU A 1 507 ? 27.352 -3.687 10.020 1.00 86.69 507 LEU A O 1
ATOM 4136 N N . ARG A 1 508 ? 29.061 -5.071 10.504 1.00 88.62 508 ARG A N 1
ATOM 4137 C CA . ARG A 1 508 ? 29.940 -4.058 11.095 1.00 88.62 508 ARG A CA 1
ATOM 4138 C C . ARG A 1 508 ? 30.222 -2.904 10.126 1.00 88.62 508 ARG A C 1
ATOM 4140 O O . ARG A 1 508 ? 30.200 -1.747 10.539 1.00 88.62 508 ARG A O 1
ATOM 4147 N N . GLN A 1 509 ? 30.489 -3.197 8.850 1.00 89.62 509 GLN A N 1
ATOM 4148 C CA . GLN A 1 509 ? 30.745 -2.166 7.835 1.00 89.62 509 GLN A CA 1
ATOM 4149 C C . GLN A 1 509 ? 29.481 -1.345 7.511 1.00 89.62 509 GLN A C 1
ATOM 4151 O O . GLN A 1 509 ? 29.561 -0.120 7.443 1.00 89.62 509 GLN A O 1
ATOM 4156 N N . LEU A 1 510 ? 28.304 -1.976 7.394 1.00 89.50 510 LEU A N 1
ATOM 4157 C CA . LEU A 1 510 ? 27.030 -1.267 7.193 1.00 89.50 510 LEU A CA 1
ATOM 4158 C C . LEU A 1 510 ? 26.676 -0.362 8.383 1.00 89.50 510 LEU A C 1
ATOM 4160 O O . LEU A 1 510 ? 26.289 0.790 8.187 1.00 89.50 510 LEU A O 1
ATOM 4164 N N . GLN A 1 511 ? 26.859 -0.847 9.613 1.00 88.44 511 GLN A N 1
ATOM 4165 C CA . GLN A 1 511 ? 26.655 -0.049 10.826 1.00 88.44 511 GLN A CA 1
ATOM 4166 C C . GLN A 1 511 ? 27.608 1.148 10.886 1.00 88.44 511 GLN A C 1
ATOM 4168 O O . GLN A 1 511 ? 27.198 2.245 11.262 1.00 88.44 511 GLN A O 1
ATOM 4173 N N . ALA A 1 512 ? 28.862 0.970 10.461 1.00 89.38 512 ALA A N 1
ATOM 4174 C CA . ALA A 1 512 ? 29.818 2.066 10.404 1.00 89.38 512 ALA A CA 1
ATOM 4175 C C . ALA A 1 512 ? 29.417 3.137 9.373 1.00 89.38 512 ALA A C 1
ATOM 4177 O O . ALA A 1 512 ? 29.531 4.324 9.675 1.00 89.38 512 ALA A O 1
ATOM 4178 N N . LEU A 1 513 ? 28.883 2.753 8.205 1.00 90.62 513 LEU A N 1
ATOM 4179 C CA . LEU A 1 513 ? 28.344 3.715 7.233 1.00 90.62 513 LEU A CA 1
ATOM 4180 C C . LEU A 1 513 ? 27.159 4.504 7.798 1.00 90.62 513 LEU A C 1
ATOM 4182 O O . LEU A 1 513 ? 27.101 5.720 7.621 1.00 90.62 513 LEU A O 1
ATOM 4186 N N . ILE A 1 514 ? 26.247 3.835 8.511 1.00 88.56 514 ILE A N 1
ATOM 4187 C CA . ILE A 1 514 ? 25.115 4.492 9.178 1.00 88.56 514 ILE A CA 1
ATOM 4188 C C . ILE A 1 514 ? 25.630 5.500 10.213 1.00 88.56 514 ILE A C 1
ATOM 4190 O O . ILE A 1 514 ? 25.263 6.670 10.162 1.00 88.56 514 ILE A O 1
ATOM 4194 N N . ALA A 1 515 ? 26.541 5.094 11.098 1.00 86.75 515 ALA A N 1
ATOM 4195 C CA . ALA A 1 515 ? 27.063 5.972 12.145 1.00 86.75 515 ALA A CA 1
ATOM 4196 C C . ALA A 1 515 ? 27.722 7.256 11.595 1.00 86.75 515 ALA A C 1
ATOM 4198 O O . ALA A 1 515 ? 27.551 8.327 12.178 1.00 86.75 515 ALA A O 1
ATOM 4199 N N . HIS A 1 516 ? 28.442 7.161 10.470 1.00 88.06 516 HIS A N 1
ATOM 4200 C CA . HIS A 1 516 ? 29.216 8.281 9.920 1.00 88.06 516 HIS A CA 1
ATOM 4201 C C . HIS A 1 516 ? 28.453 9.139 8.899 1.00 88.06 516 HIS A C 1
ATOM 4203 O O . HIS A 1 516 ? 28.734 10.333 8.805 1.00 88.06 516 HIS A O 1
ATOM 4209 N N . TYR A 1 517 ? 27.503 8.573 8.142 1.00 87.88 517 TYR A N 1
ATOM 4210 C CA . TYR A 1 517 ? 26.822 9.292 7.053 1.00 87.88 517 TYR A CA 1
ATOM 4211 C C . TYR A 1 517 ? 25.303 9.436 7.216 1.00 87.88 517 TYR A C 1
ATOM 4213 O O . TYR A 1 517 ? 24.727 10.350 6.630 1.00 87.88 517 TYR A O 1
ATOM 4221 N N . ALA A 1 518 ? 24.632 8.579 7.992 1.00 81.38 518 ALA A N 1
ATOM 4222 C CA . ALA A 1 518 ? 23.176 8.663 8.147 1.00 81.38 518 ALA A CA 1
ATOM 4223 C C . ALA A 1 518 ? 22.738 9.803 9.080 1.00 81.38 518 ALA A C 1
ATOM 4225 O O . ALA A 1 518 ? 21.671 10.374 8.896 1.00 81.38 518 ALA A O 1
ATOM 4226 N N . THR A 1 519 ? 23.572 10.181 10.051 1.00 74.88 519 THR A N 1
ATOM 4227 C CA . THR A 1 519 ? 23.253 11.232 11.037 1.00 74.88 519 THR A CA 1
ATOM 4228 C C . THR A 1 519 ? 23.087 12.623 10.422 1.00 74.88 519 THR A C 1
ATOM 4230 O O . THR A 1 519 ? 22.399 13.467 10.988 1.00 74.88 519 THR A O 1
ATOM 4233 N N . THR A 1 520 ? 23.707 12.873 9.268 1.00 75.75 520 THR A N 1
ATOM 4234 C CA . THR A 1 520 ? 23.672 14.165 8.567 1.00 75.75 520 THR A CA 1
ATOM 4235 C C . THR A 1 520 ? 22.750 14.165 7.349 1.00 75.75 520 THR A C 1
ATOM 4237 O O . THR A 1 520 ? 22.443 15.235 6.827 1.00 75.75 520 THR A O 1
ATOM 4240 N N . ASN A 1 521 ? 22.286 12.994 6.895 1.00 81.56 521 ASN A N 1
ATOM 4241 C CA . ASN A 1 521 ? 21.465 12.856 5.695 1.00 81.56 521 ASN A CA 1
ATOM 4242 C C . ASN A 1 521 ? 20.274 11.899 5.932 1.00 81.56 521 ASN A C 1
ATOM 4244 O O . ASN A 1 521 ? 20.459 10.677 5.921 1.00 81.56 521 ASN A O 1
ATOM 4248 N N . PRO A 1 522 ? 19.040 12.432 6.055 1.00 80.44 522 PRO A N 1
ATOM 4249 C CA . PRO A 1 522 ? 17.832 11.629 6.272 1.00 80.44 522 PRO A CA 1
ATOM 4250 C C . PRO A 1 522 ? 17.566 10.582 5.182 1.00 80.44 522 PRO A C 1
ATOM 4252 O O . PRO A 1 522 ? 17.015 9.518 5.458 1.00 80.44 522 PRO A O 1
ATOM 4255 N N . LEU A 1 523 ? 17.972 10.850 3.934 1.00 80.81 523 LEU A N 1
ATOM 4256 C CA . LEU A 1 523 ? 17.794 9.910 2.826 1.00 80.81 523 LEU A CA 1
ATOM 4257 C C . LEU A 1 523 ? 18.685 8.673 2.999 1.00 80.81 523 LEU A C 1
ATOM 4259 O O . LEU A 1 523 ? 18.234 7.554 2.736 1.00 80.81 523 LEU A O 1
ATOM 4263 N N . LEU A 1 524 ? 19.934 8.874 3.437 1.00 83.94 524 LEU A N 1
ATOM 4264 C CA . LEU A 1 524 ? 20.860 7.785 3.751 1.00 83.94 524 LEU A CA 1
ATOM 4265 C C . LEU A 1 524 ? 20.385 7.004 4.972 1.00 83.94 524 LEU A C 1
ATOM 4267 O O . LEU A 1 524 ? 20.421 5.778 4.937 1.00 83.94 524 LEU A O 1
ATOM 4271 N N . GLU A 1 525 ? 19.897 7.684 6.010 1.00 85.50 525 GLU A N 1
ATOM 4272 C CA . GLU A 1 525 ? 19.335 7.033 7.197 1.00 85.50 525 GLU A CA 1
ATOM 4273 C C . GLU A 1 525 ? 18.198 6.080 6.830 1.00 85.50 525 GLU A C 1
ATOM 4275 O O . GLU A 1 525 ? 18.313 4.877 7.075 1.00 85.50 525 GLU A O 1
ATOM 4280 N N . LEU A 1 526 ? 17.184 6.577 6.118 1.00 83.56 526 LEU A N 1
ATOM 4281 C CA . LEU A 1 526 ? 16.020 5.787 5.729 1.00 83.56 526 LEU A CA 1
ATOM 4282 C C . LEU A 1 526 ? 16.414 4.512 4.974 1.00 83.56 526 LEU A C 1
ATOM 4284 O O . LEU A 1 526 ? 15.967 3.414 5.306 1.00 83.56 526 LEU A O 1
ATOM 4288 N N . HIS A 1 527 ? 17.252 4.640 3.948 1.00 83.81 527 HIS A N 1
ATOM 4289 C CA . HIS A 1 527 ? 17.596 3.523 3.070 1.00 83.81 527 HIS A CA 1
ATOM 4290 C C . HIS A 1 527 ? 18.597 2.564 3.718 1.00 83.81 527 HIS A C 1
ATOM 4292 O O . HIS A 1 527 ? 18.371 1.358 3.695 1.00 83.81 527 HIS A O 1
ATOM 4298 N N . LEU A 1 528 ? 19.683 3.064 4.318 1.00 87.25 528 LEU A N 1
ATOM 4299 C CA . LEU A 1 528 ? 20.720 2.205 4.896 1.00 87.25 528 LEU A CA 1
ATOM 4300 C C . LEU A 1 528 ? 20.179 1.391 6.074 1.00 87.25 528 LEU A C 1
ATOM 4302 O O . LEU A 1 528 ? 20.470 0.200 6.169 1.00 87.25 528 LEU A O 1
ATOM 4306 N N . VAL A 1 529 ? 19.355 1.998 6.935 1.00 87.62 529 VAL A N 1
ATOM 4307 C CA . VAL A 1 529 ? 18.708 1.289 8.047 1.00 87.62 529 VAL A CA 1
ATOM 4308 C C . VAL A 1 529 ? 17.695 0.273 7.517 1.00 87.62 529 VAL A C 1
ATOM 4310 O O . VAL A 1 529 ? 17.677 -0.873 7.971 1.00 87.62 529 VAL A O 1
ATOM 4313 N N . SER A 1 530 ? 16.911 0.630 6.493 1.00 85.69 530 SER A N 1
ATOM 4314 C CA . SER A 1 530 ? 15.973 -0.307 5.860 1.00 85.69 530 SER A CA 1
ATOM 4315 C C . SER A 1 530 ? 16.677 -1.510 5.230 1.00 85.69 530 SER A C 1
ATOM 4317 O O . SER A 1 530 ? 16.220 -2.653 5.339 1.00 85.69 530 SER A O 1
ATOM 4319 N N . TRP A 1 531 ? 17.813 -1.272 4.577 1.00 86.75 531 TRP A N 1
ATOM 4320 C CA . TRP A 1 531 ? 18.624 -2.309 3.949 1.00 86.75 531 TRP A CA 1
ATOM 4321 C C . TRP A 1 531 ? 19.314 -3.182 4.994 1.00 86.75 531 TRP A C 1
ATOM 4323 O O . TRP A 1 531 ? 19.268 -4.401 4.872 1.00 86.75 531 TRP A O 1
ATOM 4333 N N . LEU A 1 532 ? 19.855 -2.590 6.062 1.00 88.12 532 LEU A N 1
ATOM 4334 C CA . LEU A 1 532 ? 20.442 -3.319 7.185 1.00 88.12 532 LEU A CA 1
ATOM 4335 C C . LEU A 1 532 ? 19.431 -4.283 7.818 1.00 88.12 532 LEU A C 1
ATOM 4337 O O . LEU A 1 532 ? 19.737 -5.460 7.986 1.00 88.12 532 LEU A O 1
ATOM 4341 N N . LEU A 1 533 ? 18.226 -3.806 8.144 1.00 86.69 533 LEU A N 1
ATOM 4342 C CA . LEU A 1 533 ? 17.201 -4.613 8.814 1.00 86.69 533 LEU A CA 1
ATOM 4343 C C . LEU A 1 533 ? 16.654 -5.724 7.913 1.00 86.69 533 LEU A C 1
ATOM 4345 O O . LEU A 1 533 ? 16.517 -6.867 8.350 1.00 86.69 533 LEU A O 1
ATOM 4349 N N . SER A 1 534 ? 16.371 -5.409 6.647 1.00 84.25 534 SER A N 1
ATOM 4350 C CA . SER A 1 534 ? 15.901 -6.408 5.678 1.00 84.25 534 SER A CA 1
ATOM 4351 C C . SER A 1 534 ? 16.959 -7.475 5.383 1.00 84.25 534 SER A C 1
ATOM 4353 O O . SER A 1 534 ? 16.632 -8.662 5.333 1.00 84.25 534 SER A O 1
ATOM 4355 N N . TRP A 1 535 ? 18.228 -7.078 5.265 1.00 84.94 535 TRP A N 1
ATOM 4356 C CA . TRP A 1 535 ? 19.351 -7.997 5.107 1.00 84.94 535 TRP A CA 1
ATOM 4357 C C . TRP A 1 535 ? 19.557 -8.861 6.357 1.00 84.94 535 TRP A C 1
ATOM 4359 O O . TRP A 1 535 ? 19.675 -10.080 6.251 1.00 84.94 535 TRP A O 1
ATOM 4369 N N . ALA A 1 536 ? 19.521 -8.266 7.551 1.00 85.69 536 ALA A N 1
ATOM 4370 C CA . ALA A 1 536 ? 19.660 -8.989 8.811 1.00 85.69 536 ALA A CA 1
ATOM 4371 C C . ALA A 1 536 ? 18.563 -10.052 8.985 1.00 85.69 536 ALA A C 1
ATOM 4373 O O . ALA A 1 536 ? 18.872 -11.192 9.325 1.00 85.69 536 ALA A O 1
ATOM 4374 N N . GLN A 1 537 ? 17.309 -9.725 8.654 1.00 83.31 537 GLN A N 1
ATOM 4375 C CA . GLN A 1 537 ? 16.189 -10.671 8.672 1.00 83.31 537 GLN A CA 1
ATOM 4376 C C . GLN A 1 537 ? 16.400 -11.821 7.675 1.00 83.31 537 GLN A C 1
ATOM 4378 O O . GLN A 1 537 ? 16.189 -12.985 8.016 1.00 83.31 537 GLN A O 1
ATOM 4383 N N . LEU A 1 538 ? 16.847 -11.515 6.450 1.00 81.56 538 LEU A N 1
ATOM 4384 C CA . LEU A 1 538 ? 17.128 -12.518 5.416 1.00 81.56 538 LEU A CA 1
ATOM 4385 C C . LEU A 1 538 ? 18.232 -13.495 5.849 1.00 81.56 538 LEU A C 1
ATOM 4387 O O . LEU A 1 538 ? 18.132 -14.695 5.605 1.00 81.56 538 LEU A O 1
ATOM 4391 N N . HIS A 1 539 ? 19.266 -12.981 6.515 1.00 81.12 539 HIS A N 1
ATOM 4392 C CA . HIS A 1 539 ? 20.409 -13.751 7.002 1.00 81.12 539 HIS A CA 1
ATOM 4393 C C . HIS A 1 539 ? 20.246 -14.258 8.447 1.00 81.12 539 HIS A C 1
ATOM 4395 O O . HIS A 1 539 ? 21.234 -14.688 9.049 1.00 81.12 539 HIS A O 1
ATOM 4401 N N . GLN A 1 540 ? 19.024 -14.217 8.998 1.00 82.88 540 GLN A N 1
ATOM 4402 C CA . GLN A 1 540 ? 18.675 -14.697 10.345 1.00 82.88 540 GLN A CA 1
ATOM 4403 C C . GLN A 1 540 ? 19.577 -14.121 11.455 1.00 82.88 540 GLN A C 1
ATOM 4405 O O . GLN A 1 540 ? 19.926 -14.805 12.415 1.00 82.88 540 GLN A O 1
ATOM 4410 N N . GLN A 1 541 ? 19.992 -12.862 11.308 1.00 85.88 541 GLN A N 1
ATOM 4411 C CA . GLN A 1 541 ? 20.763 -12.136 12.315 1.00 85.88 541 GLN A CA 1
ATOM 4412 C C . GLN A 1 541 ? 19.828 -11.569 13.395 1.00 85.88 541 GLN A C 1
ATOM 4414 O O . GLN A 1 541 ? 18.698 -11.182 13.082 1.00 85.88 541 GLN A O 1
ATOM 4419 N N . PRO A 1 542 ? 20.274 -11.485 14.662 1.00 84.56 542 PRO A N 1
ATOM 4420 C CA . PRO A 1 542 ? 19.446 -10.953 15.737 1.00 84.56 542 PRO A CA 1
ATOM 4421 C C . PRO A 1 542 ? 19.151 -9.470 15.483 1.00 84.56 542 PRO A C 1
ATOM 4423 O O . PRO A 1 542 ? 20.061 -8.650 15.421 1.00 84.56 542 PRO A O 1
ATOM 4426 N N . ILE A 1 543 ? 17.870 -9.124 15.333 1.00 85.88 543 ILE A N 1
ATOM 4427 C CA . ILE A 1 543 ? 17.435 -7.755 15.015 1.00 85.88 543 ILE A CA 1
ATOM 4428 C C . ILE A 1 543 ? 17.493 -6.840 16.241 1.00 85.88 543 ILE A C 1
ATOM 4430 O O . ILE A 1 543 ? 17.809 -5.659 16.115 1.00 85.88 543 ILE A O 1
ATOM 4434 N N . LEU A 1 544 ? 17.215 -7.373 17.434 1.00 83.69 544 LEU A N 1
ATOM 4435 C CA . LEU A 1 544 ? 17.109 -6.573 18.654 1.00 83.69 544 LEU A CA 1
ATOM 4436 C C . LEU A 1 544 ? 18.401 -5.791 18.986 1.00 83.69 544 LEU A C 1
ATOM 4438 O O . LEU A 1 544 ? 18.301 -4.580 19.183 1.00 83.69 544 LEU A O 1
ATOM 4442 N N . PRO A 1 545 ? 19.607 -6.398 18.945 1.00 83.94 545 PRO A N 1
ATOM 4443 C CA . PRO A 1 545 ? 20.860 -5.672 19.168 1.00 83.94 545 PRO A CA 1
ATOM 4444 C C . PRO A 1 545 ? 21.178 -4.643 18.077 1.00 83.94 545 PRO A C 1
ATOM 4446 O O . PRO A 1 545 ? 21.901 -3.683 18.330 1.00 83.94 545 PRO A O 1
ATOM 4449 N N . LEU A 1 546 ? 20.664 -4.833 16.855 1.00 83.88 546 LEU A N 1
ATOM 4450 C CA . LEU A 1 546 ? 20.862 -3.873 15.766 1.00 83.88 546 LEU A CA 1
ATOM 4451 C C . LEU A 1 546 ? 20.070 -2.605 16.016 1.00 83.88 546 LEU A C 1
ATOM 4453 O O . LEU A 1 546 ? 20.605 -1.516 15.840 1.00 83.88 546 LEU A O 1
ATOM 4457 N N . LEU A 1 547 ? 18.823 -2.756 16.463 1.00 80.88 547 LEU A N 1
ATOM 4458 C CA . LEU A 1 547 ? 17.971 -1.630 16.812 1.00 80.88 547 LEU A CA 1
ATOM 4459 C C . LEU A 1 547 ? 18.598 -0.780 17.938 1.00 80.88 547 LEU A C 1
ATOM 4461 O O . LEU A 1 547 ? 18.518 0.441 17.873 1.00 80.88 547 LEU A O 1
ATOM 4465 N N . GLU A 1 548 ? 19.300 -1.393 18.905 1.00 78.56 548 GLU A N 1
ATOM 4466 C CA . GLU A 1 548 ? 20.020 -0.698 20.005 1.00 78.56 548 GLU A CA 1
ATOM 4467 C C . GLU A 1 548 ? 21.149 0.201 19.558 1.00 78.56 548 GLU A C 1
ATOM 4469 O O . GLU A 1 548 ? 21.487 1.158 20.251 1.00 78.56 548 GLU A O 1
ATOM 4474 N N . GLN A 1 549 ? 21.714 -0.091 18.399 1.00 79.56 549 GLN A N 1
ATOM 4475 C CA . GLN A 1 549 ? 22.853 0.637 17.868 1.00 79.56 549 GLN A CA 1
ATOM 4476 C C . GLN A 1 549 ? 22.420 1.713 16.864 1.00 79.56 549 GLN A C 1
ATOM 4478 O O . GLN A 1 549 ? 23.270 2.445 16.356 1.00 79.56 549 GLN A O 1
ATOM 4483 N N . LEU A 1 550 ? 21.118 1.824 16.567 1.00 80.62 550 LEU A N 1
ATOM 4484 C CA . LEU A 1 550 ? 20.591 2.854 15.676 1.00 80.62 550 LEU A CA 1
ATOM 4485 C C . LEU A 1 550 ? 20.517 4.228 16.368 1.00 80.62 550 LEU A C 1
ATOM 4487 O O . LEU A 1 550 ? 20.296 4.309 17.580 1.00 80.62 550 LEU A O 1
ATOM 4491 N N . PRO A 1 551 ? 20.649 5.334 15.610 1.00 74.56 551 PRO A N 1
ATOM 4492 C CA . PRO A 1 551 ? 20.491 6.681 16.154 1.00 74.56 551 PRO A CA 1
ATOM 4493 C C . PRO A 1 551 ? 19.094 6.895 16.747 1.00 74.56 551 PRO A C 1
ATOM 4495 O O . PRO A 1 551 ? 18.108 6.514 16.128 1.00 74.56 551 PRO A O 1
ATOM 4498 N N . ALA A 1 552 ? 18.987 7.587 17.890 1.00 70.06 552 ALA A N 1
ATOM 4499 C CA . ALA A 1 552 ? 17.723 7.832 18.610 1.00 70.06 552 ALA A CA 1
ATOM 4500 C C . ALA A 1 552 ? 16.603 8.503 17.781 1.00 70.06 552 ALA A C 1
ATOM 4502 O O . ALA A 1 552 ? 15.440 8.442 18.167 1.00 70.06 552 ALA A O 1
ATOM 4503 N N . HIS A 1 553 ? 16.952 9.144 16.663 1.00 73.19 553 HIS A N 1
ATOM 4504 C CA . HIS A 1 553 ? 16.034 9.791 15.721 1.00 73.19 553 HIS A CA 1
ATOM 4505 C C . HIS A 1 553 ? 15.689 8.913 14.504 1.00 73.19 553 HIS A C 1
ATOM 4507 O O . HIS A 1 553 ? 15.140 9.418 13.531 1.00 73.19 553 HIS A O 1
ATOM 4513 N N . SER A 1 554 ? 16.038 7.623 14.522 1.00 78.81 554 SER A N 1
ATOM 4514 C CA . SER A 1 554 ? 15.757 6.719 13.407 1.00 78.81 554 SER A CA 1
ATOM 4515 C C . SER A 1 554 ? 14.254 6.551 13.185 1.00 78.81 554 SER A C 1
ATOM 4517 O O . SER A 1 554 ? 13.493 6.352 14.139 1.00 78.81 554 SER A O 1
ATOM 4519 N N . PHE A 1 555 ? 13.829 6.551 11.916 1.00 79.25 555 PHE A N 1
ATOM 4520 C CA . PHE A 1 555 ? 12.417 6.410 11.526 1.00 79.25 555 PHE A CA 1
ATOM 4521 C C . PHE A 1 555 ? 11.766 5.124 12.072 1.00 79.25 555 PHE A C 1
ATOM 4523 O O . PHE A 1 555 ? 10.550 5.041 12.255 1.00 79.25 555 PHE A O 1
ATOM 4530 N N . VAL A 1 556 ? 12.575 4.094 12.345 1.00 74.69 556 VAL A N 1
ATOM 4531 C CA . VAL A 1 556 ? 12.119 2.801 12.872 1.00 74.69 556 VAL A CA 1
ATOM 4532 C C . VAL A 1 556 ? 11.413 2.963 14.222 1.00 74.69 556 VAL A C 1
ATOM 4534 O O . VAL A 1 556 ? 10.467 2.231 14.522 1.00 74.69 556 VAL A O 1
ATOM 4537 N N . PHE A 1 557 ? 11.820 3.946 15.023 1.00 73.94 557 PHE A N 1
ATOM 4538 C CA . PHE A 1 557 ? 11.307 4.155 16.377 1.00 73.94 557 PHE A CA 1
ATOM 4539 C C . PHE A 1 557 ? 9.921 4.808 16.417 1.00 73.94 557 PHE A C 1
ATOM 4541 O O . PHE A 1 557 ? 9.202 4.662 17.409 1.00 73.94 557 PHE A O 1
ATOM 4548 N N . GLU A 1 558 ? 9.496 5.456 15.331 1.00 72.00 558 GLU A N 1
ATOM 4549 C CA . GLU A 1 558 ? 8.102 5.881 15.158 1.00 72.00 558 GLU A CA 1
ATOM 4550 C C . GLU A 1 558 ? 7.187 4.682 14.884 1.00 72.00 558 GLU A C 1
ATOM 4552 O O . GLU A 1 558 ? 6.061 4.623 15.376 1.00 72.00 558 GLU A O 1
ATOM 4557 N N . ARG A 1 559 ? 7.697 3.683 14.152 1.00 74.38 559 ARG A N 1
ATOM 4558 C CA . ARG A 1 559 ? 6.955 2.468 13.778 1.00 74.38 559 ARG A CA 1
ATOM 4559 C C . ARG A 1 559 ? 6.927 1.409 14.890 1.00 74.38 559 ARG A C 1
ATOM 4561 O O . ARG A 1 559 ? 6.086 0.513 14.855 1.00 74.38 559 ARG A O 1
ATOM 4568 N N . LEU A 1 560 ? 7.809 1.518 15.887 1.00 76.12 560 LEU A N 1
ATOM 4569 C CA . LEU A 1 560 ? 7.891 0.636 17.055 1.00 76.12 560 LEU A CA 1
ATOM 4570 C C . LEU A 1 560 ? 7.863 1.433 18.367 1.00 76.12 560 LEU A C 1
ATOM 4572 O O . LEU A 1 560 ? 8.903 1.725 18.951 1.00 76.12 560 LEU A O 1
ATOM 4576 N N . ALA A 1 561 ? 6.668 1.720 18.891 1.00 74.81 561 ALA A N 1
ATOM 4577 C CA . ALA A 1 561 ? 6.519 2.462 20.149 1.00 74.81 561 ALA A CA 1
ATOM 4578 C C . ALA A 1 561 ? 7.250 1.809 21.342 1.00 74.81 561 ALA A C 1
ATOM 4580 O O . ALA A 1 561 ? 7.809 2.519 22.178 1.00 74.81 561 ALA A O 1
ATOM 4581 N N . ASP A 1 562 ? 7.298 0.470 21.394 1.00 81.31 562 ASP A N 1
ATOM 4582 C CA . ASP A 1 562 ? 7.938 -0.269 22.489 1.00 81.31 562 ASP A CA 1
ATOM 4583 C C . ASP A 1 562 ? 9.466 -0.120 22.538 1.00 81.31 562 ASP A C 1
ATOM 4585 O O . ASP A 1 562 ? 10.077 -0.369 23.578 1.00 81.31 562 ASP A O 1
ATOM 4589 N N . TRP A 1 563 ? 10.082 0.326 21.437 1.00 76.81 563 TRP A N 1
ATOM 4590 C CA . TRP A 1 563 ? 11.520 0.573 21.339 1.00 76.81 563 TRP A CA 1
ATOM 4591 C C . TRP A 1 563 ? 12.054 1.423 22.499 1.00 76.81 563 TRP A C 1
ATOM 4593 O O . TRP A 1 563 ? 13.098 1.135 23.080 1.00 76.81 563 TRP A O 1
ATOM 4603 N N . ARG A 1 564 ? 11.306 2.466 22.866 1.00 78.19 564 ARG A N 1
ATOM 4604 C CA . ARG A 1 564 ? 11.713 3.479 23.854 1.00 78.19 564 ARG A CA 1
ATOM 4605 C C . ARG A 1 564 ? 11.940 2.894 25.248 1.00 78.19 564 ARG A C 1
ATOM 4607 O O . ARG A 1 564 ? 12.610 3.509 26.072 1.00 78.19 564 ARG A O 1
ATOM 4614 N N . TYR A 1 565 ? 11.375 1.720 25.513 1.00 81.19 565 TYR A N 1
ATOM 4615 C CA . TYR A 1 565 ? 11.498 1.014 26.784 1.00 81.19 565 TYR A CA 1
ATOM 4616 C C . TYR A 1 565 ? 12.640 -0.002 26.780 1.00 81.19 565 TYR A C 1
ATOM 4618 O O . TYR A 1 565 ? 13.010 -0.503 27.840 1.00 81.19 565 TYR A O 1
ATOM 4626 N N . LEU A 1 566 ? 13.203 -0.308 25.608 1.00 76.81 566 LEU A N 1
ATOM 4627 C CA . LEU A 1 566 ? 14.152 -1.395 25.440 1.00 76.81 566 LEU A CA 1
ATOM 4628 C C . LEU A 1 566 ? 15.431 -1.246 26.277 1.00 76.81 566 LEU A C 1
ATOM 4630 O O . LEU A 1 566 ? 15.797 -2.237 26.914 1.00 76.81 566 LEU A O 1
ATOM 4634 N N . PRO A 1 567 ? 16.062 -0.056 26.375 1.00 76.81 567 PRO A N 1
ATOM 4635 C CA . PRO A 1 567 ? 17.224 0.130 27.247 1.00 76.81 567 PRO A CA 1
ATOM 4636 C C . PRO A 1 567 ? 16.939 -0.224 28.714 1.00 76.81 567 PRO A C 1
ATOM 4638 O O . PRO A 1 567 ? 17.831 -0.619 29.452 1.00 76.81 567 PRO A O 1
ATOM 4641 N N . TYR A 1 568 ? 15.676 -0.146 29.140 1.00 77.00 568 TYR A N 1
ATOM 4642 C CA . TYR A 1 568 ? 15.266 -0.317 30.532 1.00 77.00 568 TYR A CA 1
ATOM 4643 C C . TYR A 1 568 ? 14.689 -1.702 30.846 1.00 77.00 568 TYR A C 1
ATOM 4645 O O . TYR A 1 568 ? 14.249 -1.955 31.972 1.00 77.00 568 TYR A O 1
ATOM 4653 N N . ARG A 1 569 ? 14.696 -2.624 29.874 1.00 74.12 569 ARG A N 1
ATOM 4654 C CA . ARG A 1 569 ? 14.113 -3.969 30.023 1.00 74.12 569 ARG A CA 1
ATOM 4655 C C . ARG A 1 569 ? 14.760 -4.800 31.134 1.00 74.12 569 ARG A C 1
ATOM 4657 O O . ARG A 1 569 ? 14.114 -5.683 31.688 1.00 74.12 569 ARG A O 1
ATOM 4664 N N . HIS A 1 570 ? 16.020 -4.507 31.463 1.00 72.00 570 HIS A N 1
ATOM 4665 C CA . HIS A 1 570 ? 16.793 -5.198 32.497 1.00 72.00 570 HIS A CA 1
ATOM 4666 C C . HIS A 1 570 ? 16.614 -4.598 33.902 1.00 72.00 570 HIS A C 1
ATOM 4668 O O . HIS A 1 570 ? 17.241 -5.064 34.848 1.00 72.00 570 HIS A O 1
ATOM 4674 N N . GLY A 1 571 ? 15.734 -3.601 34.063 1.00 66.50 571 GLY A N 1
ATOM 4675 C CA . GLY A 1 571 ? 15.440 -2.999 35.366 1.00 66.50 571 GLY A CA 1
ATOM 4676 C C . GLY A 1 571 ? 16.404 -1.886 35.783 1.00 66.50 571 GLY A C 1
ATOM 4677 O O . GLY A 1 571 ? 16.440 -1.525 36.958 1.00 66.50 571 GLY A O 1
ATOM 4678 N N . GLU A 1 572 ? 17.165 -1.329 34.841 1.00 65.12 572 GLU A N 1
ATOM 4679 C CA . GLU A 1 572 ? 18.061 -0.201 35.096 1.00 65.12 572 GLU A CA 1
ATOM 4680 C C . GLU A 1 572 ? 17.271 1.069 35.470 1.00 65.12 572 GLU A C 1
ATOM 4682 O O . GLU A 1 572 ? 16.221 1.379 34.902 1.00 65.12 572 GLU A O 1
ATOM 4687 N N . SER A 1 573 ? 17.775 1.793 36.471 1.00 58.00 573 SER A N 1
ATOM 4688 C CA . SER A 1 573 ? 17.200 3.013 37.047 1.00 58.00 573 SER A CA 1
ATOM 4689 C C . SER A 1 573 ? 18.286 4.098 37.069 1.00 58.00 573 SER A C 1
ATOM 4691 O O . SER A 1 573 ? 19.434 3.758 37.360 1.00 58.00 573 SER A O 1
ATOM 4693 N N . PRO A 1 574 ? 17.973 5.388 36.838 1.00 66.44 574 PRO A N 1
ATOM 4694 C CA . PRO A 1 574 ? 16.639 5.989 36.763 1.00 66.44 574 PRO A CA 1
ATOM 4695 C C . PRO A 1 574 ? 15.979 5.903 35.381 1.00 66.44 574 PRO A C 1
ATOM 4697 O O . PRO A 1 574 ? 16.598 6.128 34.345 1.00 66.44 574 PRO A O 1
ATOM 4700 N N . LEU A 1 575 ? 14.674 5.629 35.395 1.00 76.50 575 LEU A N 1
ATOM 4701 C CA . LEU A 1 575 ? 13.805 5.754 34.227 1.00 76.50 575 LEU A CA 1
ATOM 4702 C C . LEU A 1 575 ? 13.542 7.245 33.946 1.00 76.50 575 LEU A C 1
ATOM 4704 O O . LEU A 1 575 ? 13.317 8.000 34.893 1.00 76.50 575 LEU A O 1
ATOM 4708 N N . PRO A 1 576 ? 13.525 7.685 32.675 1.00 77.75 576 PRO A N 1
ATOM 4709 C CA . PRO A 1 576 ? 13.432 9.103 32.331 1.00 77.75 576 PRO A CA 1
ATOM 4710 C C . PRO A 1 576 ? 12.059 9.713 32.647 1.00 77.75 576 PRO A C 1
ATOM 4712 O O . PRO A 1 576 ? 11.965 10.929 32.766 1.00 77.75 576 PRO A O 1
ATOM 4715 N N . TRP A 1 577 ? 11.006 8.886 32.759 1.00 82.88 577 TRP A N 1
ATOM 4716 C CA . TRP A 1 577 ? 9.616 9.262 33.074 1.00 82.88 577 TRP A CA 1
ATOM 4717 C C . TRP A 1 577 ? 9.135 10.571 32.427 1.00 82.88 577 TRP A C 1
ATOM 4719 O O . TRP A 1 577 ? 8.349 11.312 33.008 1.00 82.88 577 TRP A O 1
ATOM 4729 N N . SER A 1 578 ? 9.595 10.862 31.211 1.00 83.88 578 SER A N 1
ATOM 4730 C CA . SER A 1 578 ? 9.159 12.033 30.461 1.00 83.88 578 SER A CA 1
ATOM 4731 C C . SER A 1 578 ? 7.750 11.817 29.912 1.00 83.88 578 SER A C 1
ATOM 4733 O O . SER A 1 578 ? 7.267 10.686 29.790 1.00 83.88 578 SER A O 1
ATOM 4735 N N . PHE A 1 579 ? 7.090 12.901 29.511 1.00 81.00 579 PHE A N 1
ATOM 4736 C CA . PHE A 1 579 ? 5.771 12.808 28.891 1.00 81.00 579 PHE A CA 1
ATOM 4737 C C . PHE A 1 579 ? 5.767 11.880 27.662 1.00 81.00 579 PHE A C 1
ATOM 4739 O O . PHE A 1 579 ? 4.912 11.006 27.551 1.00 81.00 579 PHE A O 1
ATOM 4746 N N . GLY A 1 580 ? 6.778 11.984 26.789 1.00 76.12 580 GLY A N 1
ATOM 4747 C CA . GLY A 1 580 ? 6.929 11.110 25.616 1.00 76.12 580 GLY A CA 1
ATOM 4748 C C . GLY A 1 580 ? 7.225 9.638 25.945 1.00 76.12 580 GLY A C 1
ATOM 4749 O O . GLY A 1 580 ? 6.946 8.760 25.124 1.00 76.12 580 GLY A O 1
ATOM 4750 N N . PHE A 1 581 ? 7.751 9.358 27.144 1.00 83.44 581 PHE A N 1
ATOM 4751 C CA . PHE A 1 581 ? 7.954 8.004 27.662 1.00 83.44 581 PHE A CA 1
ATOM 4752 C C . PHE A 1 581 ? 6.641 7.387 28.163 1.00 83.44 581 PHE A C 1
ATOM 4754 O O . PHE A 1 581 ? 6.387 6.204 27.945 1.00 83.44 581 PHE A O 1
ATOM 4761 N N . ILE A 1 582 ? 5.783 8.185 28.804 1.00 85.62 582 ILE A N 1
ATOM 4762 C CA . ILE A 1 582 ? 4.534 7.712 29.421 1.00 85.62 582 ILE A CA 1
ATOM 4763 C C . ILE A 1 582 ? 3.358 7.705 28.445 1.00 85.62 582 ILE A C 1
ATOM 4765 O O . ILE A 1 582 ? 2.512 6.821 28.545 1.00 85.62 582 ILE A O 1
ATOM 4769 N N . ALA A 1 583 ? 3.302 8.635 27.489 1.00 85.19 583 ALA A N 1
ATOM 4770 C CA . ALA A 1 583 ? 2.159 8.791 26.588 1.00 85.19 583 ALA A CA 1
ATOM 4771 C C . ALA A 1 583 ? 1.714 7.485 25.883 1.00 85.19 583 ALA A C 1
ATOM 4773 O O . ALA A 1 583 ? 0.516 7.203 25.908 1.00 85.19 583 ALA A O 1
ATOM 4774 N N . PRO A 1 584 ? 2.610 6.628 25.341 1.00 85.38 584 PRO A N 1
ATOM 4775 C CA . PRO A 1 584 ? 2.202 5.359 24.720 1.00 85.38 584 PRO A CA 1
ATOM 4776 C C . PRO A 1 584 ? 1.646 4.309 25.700 1.00 85.38 584 PRO A C 1
ATOM 4778 O O . PRO A 1 584 ? 1.044 3.329 25.268 1.00 85.38 584 PRO A O 1
ATOM 4781 N N . LEU A 1 585 ? 1.853 4.487 27.010 1.00 86.50 585 LEU A N 1
ATOM 4782 C CA . LEU A 1 585 ? 1.375 3.590 28.069 1.00 86.50 585 LEU A CA 1
ATOM 4783 C C . LEU A 1 585 ? 0.028 4.035 28.666 1.00 86.50 585 LEU A C 1
ATOM 4785 O O . LEU A 1 585 ? -0.447 3.419 29.619 1.00 86.50 585 LEU A O 1
ATOM 4789 N N . LEU A 1 586 ? -0.601 5.092 28.145 1.00 87.50 586 LEU A N 1
ATOM 4790 C CA . LEU A 1 586 ? -1.893 5.569 28.637 1.00 87.50 586 LEU A CA 1
ATOM 4791 C C . LEU A 1 586 ? -3.062 4.903 27.894 1.00 87.50 586 LEU A C 1
ATOM 4793 O O . LEU A 1 586 ? -3.085 4.787 26.672 1.00 87.50 586 LEU A O 1
ATOM 4797 N N . ASP A 1 587 ? -4.075 4.469 28.644 1.00 83.38 587 ASP A N 1
ATOM 4798 C CA . ASP A 1 587 ? -5.413 4.127 28.123 1.00 83.38 587 ASP A CA 1
ATOM 4799 C C . ASP A 1 587 ? -6.313 5.369 28.014 1.00 83.38 587 ASP A C 1
ATOM 4801 O O . ASP A 1 587 ? -7.436 5.312 27.516 1.00 83.38 587 ASP A O 1
ATOM 4805 N N . TYR A 1 588 ? -5.832 6.489 28.547 1.00 73.50 588 TYR A N 1
ATOM 4806 C CA . TYR A 1 588 ? -6.541 7.748 28.663 1.00 73.50 588 TYR A CA 1
ATOM 4807 C C . TYR A 1 588 ? -6.027 8.736 27.623 1.00 73.50 588 TYR A C 1
ATOM 4809 O O . TYR A 1 588 ? -4.850 9.095 27.628 1.00 73.50 588 TYR A O 1
ATOM 4817 N N . ASP A 1 589 ? -6.932 9.185 26.758 1.00 71.12 589 ASP A N 1
ATOM 4818 C CA . ASP A 1 589 ? -6.657 10.256 25.813 1.00 71.12 589 ASP A CA 1
ATOM 4819 C C . ASP A 1 589 ? -6.628 11.601 26.549 1.00 71.12 589 ASP A C 1
ATOM 4821 O O . ASP A 1 589 ? -7.662 12.142 26.954 1.00 71.12 589 ASP A O 1
ATOM 4825 N N . LEU A 1 590 ? -5.416 12.123 26.735 1.00 70.56 590 LEU A N 1
ATOM 4826 C CA . LEU A 1 590 ? -5.170 13.386 27.421 1.00 70.56 590 LEU A CA 1
ATOM 4827 C C . LEU A 1 590 ? -5.779 14.586 26.677 1.00 70.56 590 LEU A C 1
ATOM 4829 O O . LEU A 1 590 ? -6.084 15.582 27.329 1.00 70.56 590 LEU A O 1
ATOM 4833 N N . ALA A 1 591 ? -6.012 14.492 25.360 1.00 66.06 591 ALA A N 1
ATOM 4834 C CA . ALA A 1 591 ? -6.618 15.570 24.574 1.00 66.06 591 ALA A CA 1
ATOM 4835 C C . ALA A 1 591 ? -8.105 15.778 24.907 1.00 66.06 591 ALA A C 1
ATOM 4837 O O . ALA A 1 591 ? -8.624 16.883 24.783 1.00 66.06 591 ALA A O 1
ATOM 4838 N N . LYS A 1 592 ? -8.789 14.738 25.400 1.00 70.81 592 LYS A N 1
ATOM 4839 C CA . LYS A 1 592 ? -10.203 14.808 25.811 1.00 70.81 592 LYS A CA 1
ATOM 4840 C C . LYS A 1 592 ? -10.398 15.368 27.219 1.00 70.81 592 LYS A C 1
ATOM 4842 O O . LYS A 1 592 ? -11.534 15.522 27.671 1.00 70.81 592 LYS A O 1
ATOM 4847 N N . SER A 1 593 ? -9.317 15.644 27.947 1.00 76.38 593 SER A N 1
ATOM 4848 C CA . SER A 1 593 ? -9.431 16.193 29.292 1.00 76.38 593 SER A CA 1
ATOM 4849 C C . SER A 1 593 ? -9.759 17.680 29.254 1.00 76.38 593 SER A C 1
ATOM 4851 O O . SER A 1 593 ? -8.928 18.504 28.885 1.00 76.38 593 SER A O 1
ATOM 4853 N N . GLN A 1 594 ? -10.925 18.042 29.790 1.00 74.50 594 GLN A N 1
ATOM 4854 C CA . GLN A 1 594 ? -11.335 19.438 29.995 1.00 74.50 594 GLN A CA 1
ATOM 4855 C C . GLN A 1 594 ? -10.395 20.234 30.924 1.00 74.50 594 GLN A C 1
ATOM 4857 O O . GLN A 1 594 ? -10.502 21.453 31.011 1.00 74.50 594 GLN A O 1
ATOM 4862 N N . PHE A 1 595 ? -9.495 19.560 31.652 1.00 78.69 595 PHE A N 1
ATOM 4863 C CA . PHE A 1 595 ? -8.521 20.206 32.534 1.00 78.69 595 PHE A CA 1
ATOM 4864 C C . PHE A 1 595 ? -7.176 20.484 31.844 1.00 78.69 595 PHE A C 1
ATOM 4866 O O . PHE A 1 595 ? -6.452 21.373 32.287 1.00 78.69 595 PHE A O 1
ATOM 4873 N N . LEU A 1 596 ? -6.828 19.770 30.768 1.00 73.62 596 LEU A N 1
ATOM 4874 C CA . LEU A 1 596 ? -5.539 19.896 30.075 1.00 73.62 596 LEU A CA 1
ATOM 4875 C C . LEU A 1 596 ? -5.550 21.038 29.046 1.00 73.62 596 LEU A C 1
ATOM 4877 O O . LEU A 1 596 ? -5.495 20.826 27.841 1.00 73.62 596 LEU A O 1
ATOM 4881 N N . THR A 1 597 ? -5.575 22.277 29.537 1.00 78.75 597 THR A N 1
ATOM 4882 C CA . THR A 1 597 ? -5.172 23.450 28.742 1.00 78.75 597 THR A CA 1
ATOM 4883 C C . THR A 1 597 ? -3.647 23.482 28.567 1.00 78.75 597 THR A C 1
ATOM 4885 O O . THR A 1 597 ? -2.926 22.802 29.301 1.00 78.75 597 THR A O 1
ATOM 4888 N N . SER A 1 598 ? -3.123 24.299 27.645 1.00 75.00 598 SER A N 1
ATOM 4889 C CA . SER A 1 598 ? -1.673 24.440 27.401 1.00 75.00 598 SER A CA 1
ATOM 4890 C C . SER A 1 598 ? -0.872 24.746 28.677 1.00 75.00 598 SER A C 1
ATOM 4892 O O . SER A 1 598 ? 0.209 24.200 28.880 1.00 75.00 598 SER A O 1
ATOM 4894 N N . GLU A 1 599 ? -1.432 25.557 29.579 1.00 77.56 599 GLU A N 1
ATOM 4895 C CA . GLU A 1 599 ? -0.829 25.893 30.875 1.00 77.56 599 GLU A CA 1
ATOM 4896 C C . GLU A 1 599 ? -0.863 24.709 31.862 1.00 77.56 599 GLU A C 1
ATOM 4898 O O . GLU A 1 599 ? 0.135 24.387 32.506 1.00 77.56 599 GLU A O 1
ATOM 4903 N N . ASN A 1 600 ? -2.000 24.014 31.970 1.00 83.00 600 ASN A N 1
ATOM 4904 C CA . ASN A 1 600 ? -2.154 22.886 32.896 1.00 83.00 600 ASN A CA 1
ATOM 4905 C C . ASN A 1 600 ? -1.390 21.639 32.436 1.00 83.00 600 ASN A C 1
ATOM 4907 O O . ASN A 1 600 ? -0.972 20.829 33.265 1.00 83.00 600 ASN A O 1
ATOM 4911 N N . ARG A 1 601 ? -1.167 21.503 31.125 1.00 82.12 601 ARG A N 1
ATOM 4912 C CA . ARG A 1 601 ? -0.298 20.477 30.554 1.00 82.12 601 ARG A CA 1
ATOM 4913 C C . ARG A 1 601 ? 1.133 20.617 31.059 1.00 82.12 601 ARG A C 1
ATOM 4915 O O . ARG A 1 601 ? 1.715 19.613 31.452 1.00 82.12 601 ARG A O 1
ATOM 4922 N N . LEU A 1 602 ? 1.664 21.839 31.137 1.00 84.25 602 LEU A N 1
ATOM 4923 C CA . LEU A 1 602 ? 3.015 22.080 31.649 1.00 84.25 602 LEU A CA 1
ATOM 4924 C C . LEU A 1 602 ? 3.157 21.639 33.115 1.00 84.25 602 LEU A C 1
ATOM 4926 O O . LEU A 1 602 ? 4.146 21.004 33.473 1.00 84.25 602 LEU A O 1
ATOM 4930 N N . LEU A 1 603 ? 2.145 21.901 33.950 1.00 85.69 603 LEU A N 1
ATOM 4931 C CA . LEU A 1 603 ? 2.125 21.439 35.346 1.00 85.69 603 LEU A CA 1
ATOM 4932 C C . LEU A 1 603 ? 2.119 19.908 35.444 1.00 85.69 603 LEU A C 1
ATOM 4934 O O . LEU A 1 603 ? 2.788 19.336 36.303 1.00 85.69 603 LEU A O 1
ATOM 4938 N N . LEU A 1 604 ? 1.380 19.237 34.555 1.00 85.31 604 LEU A N 1
ATOM 4939 C CA . LEU A 1 604 ? 1.362 17.779 34.488 1.00 85.31 604 LEU A CA 1
ATOM 4940 C C . LEU A 1 604 ? 2.727 17.223 34.045 1.00 85.31 604 LEU A C 1
ATOM 4942 O O . LEU A 1 604 ? 3.239 16.299 34.674 1.00 85.31 604 LEU A O 1
ATOM 4946 N N . GLU A 1 605 ? 3.336 17.804 33.009 1.00 85.56 605 GLU A N 1
ATOM 4947 C CA . GLU A 1 605 ? 4.661 17.415 32.504 1.00 85.56 605 GLU A CA 1
ATOM 4948 C C . GLU A 1 605 ? 5.772 17.620 33.549 1.00 85.56 605 GLU A C 1
ATOM 4950 O O . GLU A 1 605 ? 6.696 16.811 33.614 1.00 85.56 605 GLU A O 1
ATOM 4955 N N . GLN A 1 606 ? 5.655 18.636 34.411 1.00 87.06 606 GLN A N 1
ATOM 4956 C CA . GLN A 1 606 ? 6.575 18.873 35.530 1.00 87.06 606 GLN A CA 1
ATOM 4957 C C . GLN A 1 606 ? 6.371 17.896 36.699 1.00 87.06 606 GLN A C 1
ATOM 4959 O O . GLN A 1 606 ? 7.350 17.458 37.301 1.00 87.06 606 GLN A O 1
ATOM 4964 N N . ALA A 1 607 ? 5.124 17.534 37.018 1.00 87.62 607 ALA A N 1
ATOM 4965 C CA . ALA A 1 607 ? 4.809 16.665 38.156 1.00 87.62 607 ALA A CA 1
ATOM 4966 C C . ALA A 1 607 ? 5.112 15.176 37.894 1.00 87.62 607 ALA A C 1
ATOM 4968 O O . ALA A 1 607 ? 5.497 14.425 38.797 1.00 87.62 607 ALA A O 1
ATOM 4969 N N . ILE A 1 608 ? 4.920 14.732 36.648 1.00 89.31 608 ILE A N 1
ATOM 4970 C CA . ILE A 1 608 ? 5.007 13.326 36.239 1.00 89.31 608 ILE A CA 1
ATOM 4971 C C . ILE A 1 608 ? 6.355 12.659 36.607 1.00 89.31 608 ILE A C 1
ATOM 4973 O O . ILE A 1 608 ? 6.314 11.607 37.257 1.00 89.31 608 ILE A O 1
ATOM 4977 N N . PRO A 1 609 ? 7.538 13.216 36.268 1.00 90.00 609 PRO A N 1
ATOM 4978 C CA . PRO A 1 609 ? 8.808 12.511 36.455 1.00 90.00 609 PRO A CA 1
ATOM 4979 C C . PRO A 1 609 ? 9.096 12.140 37.915 1.00 90.00 609 PRO A C 1
ATOM 4981 O O . PRO A 1 609 ? 9.497 11.012 38.214 1.00 90.00 609 PRO A O 1
ATOM 4984 N N . ALA A 1 610 ? 8.845 13.060 38.848 1.00 86.69 610 ALA A N 1
ATOM 4985 C CA . ALA A 1 610 ? 9.107 12.848 40.269 1.00 86.69 610 ALA A CA 1
ATOM 4986 C C . ALA A 1 610 ? 8.092 11.891 40.921 1.00 86.69 610 ALA A C 1
ATOM 4988 O O . ALA A 1 610 ? 8.471 11.055 41.749 1.00 86.69 610 ALA A O 1
ATOM 4989 N N . VAL A 1 611 ? 6.816 11.936 40.518 1.00 89.50 611 VAL A N 1
ATOM 4990 C CA . VAL A 1 611 ? 5.803 10.986 41.011 1.00 89.50 611 VAL A CA 1
ATOM 4991 C C . VAL A 1 611 ? 6.094 9.572 40.518 1.00 89.50 611 VAL A C 1
ATOM 4993 O O . VAL A 1 611 ? 6.139 8.644 41.325 1.00 89.50 611 VAL A O 1
ATOM 4996 N N . PHE A 1 612 ? 6.349 9.390 39.221 1.00 90.25 612 PHE A N 1
ATOM 4997 C CA . PHE A 1 612 ? 6.653 8.068 38.675 1.00 90.25 612 PHE A CA 1
ATOM 4998 C C . PHE A 1 612 ? 7.986 7.510 39.185 1.00 90.25 612 PHE A C 1
ATOM 5000 O O . PHE A 1 612 ? 8.088 6.304 39.406 1.00 90.25 612 PHE A O 1
ATOM 5007 N N . THR A 1 613 ? 8.979 8.358 39.476 1.00 88.56 613 THR A N 1
ATOM 5008 C CA . THR A 1 613 ? 10.211 7.927 40.160 1.00 88.56 613 THR A CA 1
ATOM 5009 C C . THR A 1 613 ? 9.916 7.386 41.561 1.00 88.56 613 THR A C 1
ATOM 5011 O O . THR A 1 613 ? 10.414 6.315 41.920 1.00 88.56 613 THR A O 1
ATOM 5014 N N . ALA A 1 614 ? 9.068 8.068 42.339 1.00 88.25 614 ALA A N 1
ATOM 5015 C CA . ALA A 1 614 ? 8.666 7.615 43.672 1.00 88.25 614 ALA A CA 1
ATOM 5016 C C . ALA A 1 614 ? 7.861 6.303 43.620 1.00 88.25 614 ALA A C 1
ATOM 5018 O O . ALA A 1 614 ? 8.151 5.368 44.368 1.00 88.25 614 ALA A O 1
ATOM 5019 N N . VAL A 1 615 ? 6.909 6.196 42.687 1.00 88.12 615 VAL A N 1
ATOM 5020 C CA . VAL A 1 615 ? 6.121 4.974 42.455 1.00 88.12 615 VAL A CA 1
ATOM 5021 C C . VAL A 1 615 ? 7.028 3.813 42.039 1.00 88.12 615 VAL A C 1
ATOM 5023 O O . VAL A 1 615 ? 6.957 2.738 42.628 1.00 88.12 615 VAL A O 1
ATOM 5026 N N . ASN A 1 616 ? 7.934 4.023 41.081 1.00 88.50 616 ASN A N 1
ATOM 5027 C CA . ASN A 1 616 ? 8.876 2.996 40.637 1.00 88.50 616 ASN A CA 1
ATOM 5028 C C . ASN A 1 616 ? 9.818 2.544 41.764 1.00 88.50 616 ASN A C 1
ATOM 5030 O O . ASN A 1 616 ? 10.082 1.352 41.905 1.00 88.50 616 ASN A O 1
ATOM 5034 N N . THR A 1 617 ? 10.281 3.479 42.598 1.00 87.19 617 THR A N 1
ATOM 5035 C CA . THR A 1 617 ? 11.100 3.174 43.781 1.00 87.19 617 THR A CA 1
ATOM 5036 C C . THR A 1 617 ? 10.329 2.310 44.779 1.00 87.19 617 THR A C 1
ATOM 5038 O O . THR A 1 617 ? 10.872 1.325 45.278 1.00 87.19 617 THR A O 1
ATOM 5041 N N . HIS A 1 618 ? 9.052 2.618 45.021 1.00 87.50 618 HIS A N 1
ATOM 5042 C CA . HIS A 1 618 ? 8.190 1.814 45.887 1.00 87.50 618 HIS A CA 1
ATOM 5043 C C . HIS A 1 618 ? 7.994 0.386 45.342 1.00 87.50 618 HIS A C 1
ATOM 5045 O O . HIS A 1 618 ? 8.154 -0.586 46.084 1.00 87.50 618 HIS A O 1
ATOM 5051 N N . TYR A 1 619 ? 7.738 0.243 44.035 1.00 84.81 619 TYR A N 1
ATOM 5052 C CA . TYR A 1 619 ? 7.665 -1.063 43.363 1.00 84.81 619 TYR A CA 1
ATOM 5053 C C . TYR A 1 619 ? 8.960 -1.864 43.541 1.00 84.81 619 TYR A C 1
ATOM 5055 O O . TYR A 1 619 ? 8.916 -3.020 43.976 1.00 84.81 619 TYR A O 1
ATOM 5063 N N . HIS A 1 620 ? 10.111 -1.232 43.301 1.00 84.31 620 HIS A N 1
ATOM 5064 C CA . HIS A 1 620 ? 11.418 -1.873 43.423 1.00 84.31 620 HIS A CA 1
ATOM 5065 C C . HIS A 1 620 ? 11.732 -2.298 44.866 1.00 84.31 620 HIS A C 1
ATOM 5067 O O . HIS A 1 620 ? 12.267 -3.383 45.092 1.00 84.31 620 HIS A O 1
ATOM 5073 N N . GLN A 1 621 ? 11.361 -1.491 45.863 1.00 85.62 621 GLN A N 1
ATOM 5074 C CA . GLN A 1 621 ? 11.538 -1.830 47.280 1.00 85.62 621 GLN A CA 1
ATOM 5075 C C . GLN A 1 621 ? 10.674 -3.022 47.714 1.00 85.62 621 GLN A C 1
ATOM 5077 O O . GLN A 1 621 ? 11.139 -3.859 48.486 1.00 85.62 621 GLN A O 1
ATOM 5082 N N . ARG A 1 622 ? 9.437 -3.120 47.209 1.00 84.75 622 ARG A N 1
ATOM 5083 C CA . ARG A 1 622 ? 8.470 -4.148 47.621 1.00 84.75 622 ARG A CA 1
ATOM 5084 C C . ARG A 1 622 ? 8.619 -5.472 46.871 1.00 84.75 622 ARG A C 1
ATOM 5086 O O . ARG A 1 622 ? 8.440 -6.530 47.463 1.00 84.75 622 ARG A O 1
ATOM 5093 N N . THR A 1 623 ? 8.917 -5.413 45.576 1.00 79.69 623 THR A N 1
ATOM 5094 C CA . THR A 1 623 ? 8.880 -6.580 44.671 1.00 79.69 623 THR A CA 1
ATOM 5095 C C . THR A 1 623 ? 10.238 -6.940 44.074 1.00 79.69 623 THR A C 1
ATOM 5097 O O . THR A 1 623 ? 10.348 -7.970 43.417 1.00 79.69 623 THR A O 1
ATOM 5100 N N . ARG A 1 624 ? 11.278 -6.114 44.293 1.00 81.69 624 ARG A N 1
ATOM 5101 C CA . ARG A 1 624 ? 12.577 -6.187 43.588 1.00 81.69 624 ARG A CA 1
ATOM 5102 C C . ARG A 1 624 ? 12.457 -6.079 42.061 1.00 81.69 624 ARG A C 1
ATOM 5104 O O . ARG A 1 624 ? 13.387 -6.434 41.348 1.00 81.69 624 ARG A O 1
ATOM 5111 N N . GLN A 1 625 ? 11.333 -5.561 41.569 1.00 82.62 625 GLN A N 1
ATOM 5112 C CA . GLN A 1 625 ? 11.051 -5.326 40.156 1.00 82.62 625 GLN A CA 1
ATOM 5113 C C . GLN A 1 625 ? 10.701 -3.849 39.940 1.00 82.62 625 GLN A C 1
ATOM 5115 O O . GLN A 1 625 ? 10.125 -3.191 40.807 1.00 82.62 625 GLN A O 1
ATOM 5120 N N . THR A 1 626 ? 11.071 -3.308 38.783 1.00 84.00 626 THR A N 1
ATOM 5121 C CA . THR A 1 626 ? 10.633 -1.979 38.328 1.00 84.00 626 THR A CA 1
ATOM 5122 C C . THR A 1 626 ? 9.180 -2.023 37.861 1.00 84.00 626 THR A C 1
ATOM 5124 O O . THR A 1 626 ? 8.654 -3.093 37.559 1.00 84.00 626 THR A O 1
ATOM 5127 N N . LEU A 1 627 ? 8.537 -0.861 37.715 1.00 84.25 627 LEU A N 1
ATOM 5128 C CA . LEU A 1 627 ? 7.168 -0.776 37.197 1.00 84.25 627 LEU A CA 1
ATOM 5129 C C . LEU A 1 627 ? 7.020 -1.477 35.831 1.00 84.25 627 LEU A C 1
ATOM 5131 O O . LEU A 1 627 ? 6.006 -2.114 35.578 1.00 84.25 627 LEU A O 1
ATOM 5135 N N . LEU A 1 628 ? 8.042 -1.422 34.969 1.00 83.56 628 LEU A N 1
ATOM 5136 C CA . LEU A 1 628 ? 8.036 -2.103 33.668 1.00 83.56 628 LEU A CA 1
ATOM 5137 C C . LEU A 1 628 ? 8.206 -3.626 33.777 1.00 83.56 628 LEU A C 1
ATOM 5139 O O . LEU A 1 628 ? 7.599 -4.358 33.005 1.00 83.56 628 LEU A O 1
ATOM 5143 N N . THR A 1 629 ? 9.022 -4.113 34.715 1.00 81.06 629 THR A N 1
ATOM 5144 C CA . THR A 1 629 ? 9.323 -5.554 34.856 1.00 81.06 629 THR A CA 1
ATOM 5145 C C . THR A 1 629 ? 8.318 -6.295 35.740 1.00 81.06 629 THR A C 1
ATOM 5147 O O . THR A 1 629 ? 8.175 -7.508 35.609 1.00 81.06 629 THR A O 1
ATOM 5150 N N . ALA A 1 630 ? 7.580 -5.577 36.591 1.00 81.62 630 ALA A N 1
ATOM 5151 C CA . ALA A 1 630 ? 6.552 -6.131 37.472 1.00 81.62 630 ALA A CA 1
ATOM 5152 C C . ALA A 1 630 ? 5.260 -6.550 36.749 1.00 81.62 630 ALA A C 1
ATOM 5154 O O . ALA A 1 630 ? 4.430 -7.268 37.310 1.00 81.62 630 ALA A O 1
ATOM 5155 N N . HIS A 1 631 ? 5.071 -6.112 35.502 1.00 81.81 631 HIS A N 1
ATOM 5156 C CA . HIS A 1 631 ? 3.900 -6.438 34.697 1.00 81.81 631 HIS A CA 1
ATOM 5157 C C . HIS A 1 631 ? 4.316 -7.288 33.488 1.00 81.81 631 HIS A C 1
ATOM 5159 O O . HIS A 1 631 ? 5.093 -6.814 32.660 1.00 81.81 631 HIS A O 1
ATOM 5165 N N . PRO A 1 632 ? 3.808 -8.529 33.346 1.00 69.19 632 PRO A N 1
ATOM 5166 C CA . PRO A 1 632 ? 4.207 -9.402 32.250 1.00 69.19 632 PRO A CA 1
ATOM 5167 C C . PRO A 1 632 ? 3.802 -8.794 30.904 1.00 69.19 632 PRO A C 1
ATOM 5169 O O . PRO A 1 632 ? 2.680 -8.303 30.727 1.00 69.19 632 PRO A O 1
ATOM 5172 N N . THR A 1 633 ? 4.727 -8.836 29.952 1.00 76.25 633 THR A N 1
ATOM 5173 C CA . THR A 1 633 ? 4.522 -8.409 28.568 1.00 76.25 633 THR A CA 1
ATOM 5174 C C . THR A 1 633 ? 4.561 -9.625 27.654 1.00 76.25 633 THR A C 1
ATOM 5176 O O . THR A 1 633 ? 5.242 -10.615 27.928 1.00 76.25 633 THR A O 1
ATOM 5179 N N . ARG A 1 634 ? 3.806 -9.572 26.553 1.00 81.00 634 ARG A N 1
ATOM 5180 C CA . ARG A 1 634 ? 4.033 -10.518 25.461 1.00 81.00 634 ARG A CA 1
ATOM 5181 C C . ARG A 1 634 ? 5.366 -10.171 24.808 1.00 81.00 634 ARG A C 1
ATOM 5183 O O . ARG A 1 634 ? 5.697 -8.993 24.668 1.00 81.00 634 ARG A O 1
ATOM 5190 N N . LEU A 1 635 ? 6.114 -11.199 24.438 1.00 82.38 635 LEU A N 1
ATOM 5191 C CA . LEU A 1 635 ? 7.292 -11.047 23.600 1.00 82.38 635 LEU A CA 1
ATOM 5192 C C . LEU A 1 635 ? 6.870 -11.174 22.141 1.00 82.38 635 LEU A C 1
ATOM 5194 O O . LEU A 1 635 ? 5.989 -11.970 21.806 1.00 82.38 635 LEU A O 1
ATOM 5198 N N . GLY A 1 636 ? 7.509 -10.385 21.293 1.00 79.94 636 GLY A N 1
ATOM 5199 C CA . GLY A 1 636 ? 7.296 -10.410 19.861 1.00 79.94 636 GLY A CA 1
ATOM 5200 C C . GLY A 1 636 ? 6.620 -9.146 19.364 1.00 79.94 636 GLY A C 1
ATOM 5201 O O . GLY A 1 636 ? 5.598 -8.705 19.880 1.00 79.94 636 GLY A O 1
ATOM 5202 N N . GLY A 1 637 ? 7.190 -8.578 18.311 1.00 79.62 637 GLY A N 1
ATOM 5203 C CA . GLY A 1 637 ? 6.590 -7.496 17.552 1.00 79.62 637 GLY A CA 1
ATOM 5204 C C . GLY A 1 637 ? 6.940 -7.637 16.084 1.00 79.62 637 GLY A C 1
ATOM 5205 O O . GLY A 1 637 ? 7.984 -8.183 15.728 1.00 79.62 637 GLY A O 1
ATOM 5206 N N . THR A 1 638 ? 6.063 -7.134 15.226 1.00 83.25 638 THR A N 1
ATOM 5207 C CA . THR A 1 638 ? 6.351 -6.998 13.802 1.00 83.25 638 THR A CA 1
ATOM 5208 C C . THR A 1 638 ? 6.144 -5.562 13.378 1.00 83.25 638 THR A C 1
ATOM 5210 O O . THR A 1 638 ? 5.152 -4.946 13.763 1.00 83.25 638 THR A O 1
ATOM 5213 N N . PHE A 1 639 ? 7.038 -5.050 12.547 1.00 83.12 639 PHE A N 1
ATOM 5214 C CA . PHE A 1 639 ? 6.862 -3.757 11.901 1.00 83.12 639 PHE A CA 1
ATOM 5215 C C . PHE A 1 639 ? 7.265 -3.858 10.438 1.00 83.12 639 PHE A C 1
ATOM 5217 O O . PHE A 1 639 ? 8.074 -4.701 10.053 1.00 83.12 639 PHE A O 1
ATOM 5224 N N . THR A 1 640 ? 6.662 -3.011 9.614 1.00 80.38 640 THR A N 1
ATOM 5225 C CA . THR A 1 640 ? 6.928 -3.005 8.179 1.00 80.38 640 THR A CA 1
ATOM 5226 C C . THR A 1 640 ? 7.974 -1.950 7.870 1.00 80.38 640 THR A C 1
ATOM 5228 O O . THR A 1 640 ? 7.810 -0.778 8.217 1.00 80.38 640 THR A O 1
ATOM 5231 N N . VAL A 1 641 ? 9.042 -2.373 7.211 1.00 74.56 641 VAL A N 1
ATOM 5232 C CA . VAL A 1 641 ? 10.081 -1.504 6.665 1.00 74.56 641 VAL A CA 1
ATOM 5233 C C . VAL A 1 641 ? 9.842 -1.376 5.168 1.00 74.56 641 VAL A C 1
ATOM 5235 O O . VAL A 1 641 ? 9.516 -2.364 4.516 1.00 74.56 641 VAL A O 1
ATOM 5238 N N . GLU A 1 642 ? 9.956 -0.163 4.641 1.00 74.62 642 GLU A N 1
ATOM 5239 C CA . GLU A 1 642 ? 9.803 0.147 3.215 1.00 74.62 642 GLU A CA 1
ATOM 5240 C C . GLU A 1 642 ? 11.173 0.440 2.594 1.00 74.62 642 GLU A C 1
ATOM 5242 O O . GLU A 1 642 ? 12.157 0.595 3.309 1.00 74.62 642 GLU A O 1
ATOM 5247 N N . ASN A 1 643 ? 11.258 0.512 1.265 1.00 70.25 643 ASN A N 1
ATOM 5248 C CA . ASN A 1 643 ? 12.509 0.776 0.538 1.00 70.25 643 ASN A CA 1
ATOM 5249 C C . ASN A 1 643 ? 13.601 -0.282 0.791 1.00 70.25 643 ASN A C 1
ATOM 5251 O O . ASN A 1 643 ? 14.794 0.013 0.709 1.00 70.25 643 ASN A O 1
ATOM 5255 N N . CYS A 1 644 ? 13.207 -1.521 1.103 1.00 67.69 644 CYS A N 1
ATOM 5256 C CA . CYS A 1 644 ? 14.134 -2.634 1.294 1.00 67.69 644 CYS A CA 1
ATOM 5257 C C . CYS A 1 644 ? 14.829 -3.014 -0.020 1.00 67.69 644 CYS A C 1
ATOM 5259 O O . CYS A 1 644 ? 14.219 -3.011 -1.090 1.00 67.69 644 CYS A O 1
ATOM 5261 N N . TYR A 1 645 ? 16.102 -3.397 0.064 1.00 61.28 645 TYR A N 1
ATOM 5262 C CA . TYR A 1 645 ? 16.858 -3.846 -1.098 1.00 61.28 645 TYR A CA 1
ATOM 5263 C C . TYR A 1 645 ? 16.651 -5.348 -1.350 1.00 61.28 645 TYR A C 1
ATOM 5265 O O . TYR A 1 645 ? 17.101 -6.160 -0.544 1.00 61.28 645 TYR A O 1
ATOM 5273 N N . GLN A 1 646 ? 16.017 -5.733 -2.469 1.00 56.97 646 GLN A N 1
ATOM 5274 C CA . GLN A 1 646 ? 16.023 -7.118 -2.980 1.00 56.97 646 GLN A CA 1
ATOM 5275 C C . GLN A 1 646 ? 15.854 -7.214 -4.513 1.00 56.97 646 GLN A C 1
ATOM 5277 O O . GLN A 1 646 ? 14.845 -6.753 -5.049 1.00 56.97 646 GLN A O 1
ATOM 5282 N N . PRO A 1 647 ? 16.737 -7.948 -5.214 1.00 38.62 647 PRO A N 1
ATOM 5283 C CA . PRO A 1 647 ? 16.421 -8.667 -6.454 1.00 38.62 647 PRO A CA 1
ATOM 5284 C C . PRO A 1 647 ? 15.931 -10.110 -6.149 1.00 38.62 647 PRO A C 1
ATOM 5286 O O . PRO A 1 647 ? 16.473 -10.717 -5.226 1.00 38.62 647 PRO A O 1
ATOM 5289 N N . PRO A 1 648 ? 14.976 -10.740 -6.884 1.00 35.62 648 PRO A N 1
ATOM 5290 C CA . PRO A 1 648 ? 14.122 -10.257 -7.975 1.00 35.62 648 PRO A CA 1
ATOM 5291 C C . PRO A 1 648 ? 12.612 -10.192 -7.616 1.00 35.62 648 PRO A C 1
ATOM 5293 O O . PRO A 1 648 ? 11.772 -10.149 -8.508 1.00 35.62 648 PRO A O 1
ATOM 5296 N N . ASN A 1 649 ? 12.227 -10.206 -6.333 1.00 36.44 649 ASN A N 1
ATOM 5297 C CA . ASN A 1 649 ? 10.815 -10.375 -5.931 1.00 36.44 649 ASN A CA 1
ATOM 5298 C C . ASN A 1 649 ? 10.031 -9.081 -5.644 1.00 36.44 649 ASN A C 1
ATOM 5300 O O . ASN A 1 649 ? 8.903 -9.159 -5.161 1.00 36.44 649 ASN A O 1
ATOM 5304 N N . ASN A 1 650 ? 10.595 -7.911 -5.962 1.00 43.47 650 ASN A N 1
ATOM 5305 C CA . ASN A 1 650 ? 9.906 -6.613 -6.020 1.00 43.47 650 ASN A CA 1
ATOM 5306 C C . ASN A 1 650 ? 8.940 -6.318 -4.849 1.00 43.47 650 ASN A C 1
ATOM 5308 O O . ASN A 1 650 ? 7.871 -5.733 -5.036 1.00 43.47 650 ASN A O 1
ATOM 5312 N N . ARG A 1 651 ? 9.294 -6.733 -3.626 1.00 47.22 651 ARG A N 1
ATOM 5313 C CA . ARG A 1 651 ? 8.585 -6.309 -2.418 1.00 47.22 651 ARG A CA 1
ATOM 5314 C C . ARG A 1 651 ? 9.236 -5.027 -1.924 1.00 47.22 651 ARG A C 1
ATOM 5316 O O . ARG A 1 651 ? 10.299 -5.060 -1.318 1.00 47.22 651 ARG A O 1
ATOM 5323 N N . TRP A 1 652 ? 8.564 -3.908 -2.178 1.00 56.75 652 TRP A N 1
ATOM 5324 C CA . TRP A 1 652 ? 8.942 -2.584 -1.671 1.00 56.75 652 TRP A CA 1
ATOM 5325 C C . TRP A 1 652 ? 8.857 -2.473 -0.146 1.00 56.75 652 TRP A C 1
ATOM 5327 O O . TRP A 1 652 ? 9.310 -1.480 0.419 1.00 56.75 652 TRP A O 1
ATOM 5337 N N . SER A 1 653 ? 8.300 -3.488 0.518 1.00 72.38 653 SER A N 1
ATOM 5338 C CA . SER A 1 653 ? 8.198 -3.564 1.963 1.00 72.38 653 SER A CA 1
ATOM 5339 C C . SER A 1 653 ? 8.438 -4.975 2.501 1.00 72.38 653 SER A C 1
ATOM 5341 O O . SER A 1 653 ? 8.030 -5.978 1.907 1.00 72.38 653 SER A O 1
ATOM 5343 N N . VAL A 1 654 ? 9.110 -5.056 3.648 1.00 74.50 654 VAL A N 1
ATOM 5344 C CA . VAL A 1 654 ? 9.386 -6.300 4.373 1.00 74.50 654 VAL A CA 1
ATOM 5345 C C . VAL A 1 654 ? 8.855 -6.165 5.793 1.00 74.50 654 VAL A C 1
ATOM 5347 O O . VAL A 1 654 ? 9.103 -5.172 6.476 1.00 74.50 654 VAL A O 1
ATOM 5350 N N . VAL A 1 655 ? 8.127 -7.186 6.246 1.00 82.56 655 VAL A N 1
ATOM 5351 C CA . VAL A 1 655 ? 7.718 -7.302 7.647 1.00 82.56 655 VAL A CA 1
ATOM 5352 C C . VAL A 1 655 ? 8.900 -7.855 8.437 1.00 82.56 655 VAL A C 1
ATOM 5354 O O . VAL A 1 655 ? 9.289 -9.010 8.262 1.00 82.56 655 VAL A O 1
ATOM 5357 N N . ILE A 1 656 ? 9.482 -7.018 9.289 1.00 82.81 656 ILE A N 1
ATOM 5358 C CA . ILE A 1 656 ? 10.566 -7.387 10.195 1.00 82.81 656 ILE A CA 1
ATOM 5359 C C . ILE A 1 656 ? 9.946 -7.929 11.477 1.00 82.81 656 ILE A C 1
ATOM 5361 O O . ILE A 1 656 ? 9.155 -7.245 12.129 1.00 82.81 656 ILE A O 1
ATOM 5365 N N . ALA A 1 657 ? 10.301 -9.164 11.826 1.00 83.00 657 ALA A N 1
ATOM 5366 C CA . ALA A 1 657 ? 9.886 -9.796 13.069 1.00 83.00 657 ALA A CA 1
ATOM 5367 C C . ALA A 1 657 ? 10.977 -9.625 14.130 1.00 83.00 657 ALA A C 1
ATOM 5369 O O . ALA A 1 657 ? 12.135 -9.960 13.900 1.00 83.00 657 ALA A O 1
ATOM 5370 N N . VAL A 1 658 ? 10.594 -9.133 15.306 1.00 85.06 658 VAL A N 1
ATOM 5371 C CA . VAL A 1 658 ? 11.471 -8.981 16.471 1.00 85.06 658 VAL A CA 1
ATOM 5372 C C . VAL A 1 658 ? 10.888 -9.829 17.604 1.00 85.06 658 VAL A C 1
ATOM 5374 O O . VAL A 1 658 ? 10.125 -9.316 18.424 1.00 85.06 658 VAL A O 1
ATOM 5377 N N . PRO A 1 659 ? 11.170 -11.145 17.634 1.00 81.19 659 PRO A N 1
ATOM 5378 C CA . PRO A 1 659 ? 10.539 -12.076 18.573 1.00 81.19 659 PRO A CA 1
ATOM 5379 C C . PRO A 1 659 ? 10.885 -11.776 20.038 1.00 81.19 659 PRO A C 1
ATOM 5381 O O . PRO A 1 659 ? 10.092 -12.055 20.927 1.00 81.19 659 PRO A O 1
ATOM 5384 N N . GLU A 1 660 ? 12.041 -11.166 20.289 1.00 81.38 660 GLU A N 1
ATOM 5385 C CA . GLU A 1 660 ? 12.545 -10.844 21.629 1.00 81.38 660 GLU A CA 1
ATOM 5386 C C . GLU A 1 660 ? 12.046 -9.488 22.164 1.00 81.38 660 GLU A C 1
ATOM 5388 O O . GLU A 1 660 ? 12.358 -9.123 23.295 1.00 81.38 660 GLU A O 1
ATOM 5393 N N . LEU A 1 661 ? 11.279 -8.721 21.374 1.00 84.25 661 LEU A N 1
ATOM 5394 C CA . LEU A 1 661 ? 10.817 -7.385 21.764 1.00 84.25 661 LEU A CA 1
ATOM 5395 C C . LEU A 1 661 ? 9.720 -7.471 22.843 1.00 84.25 661 LEU A C 1
ATOM 5397 O O . LEU A 1 661 ? 8.660 -8.039 22.564 1.00 84.25 661 LEU A O 1
ATOM 5401 N N . PRO A 1 662 ? 9.900 -6.868 24.033 1.00 84.38 662 PRO A N 1
ATOM 5402 C CA . PRO A 1 662 ? 8.839 -6.795 25.033 1.00 84.38 662 PRO A CA 1
ATOM 5403 C C . PRO A 1 662 ? 7.760 -5.775 24.635 1.00 84.38 662 PRO A C 1
ATOM 5405 O O . PRO A 1 662 ? 8.057 -4.604 24.405 1.00 84.38 662 PRO A O 1
ATOM 5408 N N . ARG A 1 663 ? 6.491 -6.199 24.592 1.00 86.06 663 ARG A N 1
ATOM 5409 C CA . ARG A 1 663 ? 5.335 -5.351 24.236 1.00 86.06 663 ARG A CA 1
ATOM 5410 C C . ARG A 1 663 ? 4.740 -4.655 25.463 1.00 86.06 663 ARG A C 1
ATOM 5412 O O . ARG A 1 663 ? 3.695 -5.058 25.981 1.00 86.06 663 ARG A O 1
ATOM 5419 N N . TYR A 1 664 ? 5.408 -3.613 25.954 1.00 86.31 664 TYR A N 1
ATOM 5420 C CA . TYR A 1 664 ? 4.935 -2.809 27.090 1.00 86.31 664 TYR A CA 1
ATOM 5421 C C . TYR A 1 664 ? 3.616 -2.081 26.784 1.00 86.31 664 TYR A C 1
ATOM 5423 O O . TYR A 1 664 ? 2.714 -2.063 27.621 1.00 86.31 664 TYR A O 1
ATOM 5431 N N . THR A 1 665 ? 3.457 -1.563 25.565 1.00 84.38 665 THR A N 1
ATOM 5432 C CA . THR A 1 665 ? 2.244 -0.868 25.087 1.00 84.38 665 THR A CA 1
ATOM 5433 C C . THR A 1 665 ? 1.017 -1.777 24.924 1.00 84.38 665 THR A C 1
ATOM 5435 O O . THR A 1 665 ? -0.118 -1.300 24.861 1.00 84.38 665 THR A O 1
ATOM 5438 N N . GLU A 1 666 ? 1.200 -3.097 24.906 1.00 85.31 666 GLU A N 1
ATOM 5439 C CA . GLU A 1 666 ? 0.096 -4.067 24.891 1.00 85.31 666 GLU A CA 1
ATOM 5440 C C . GLU A 1 666 ? -0.252 -4.596 26.288 1.00 85.31 666 GLU A C 1
ATOM 5442 O O . GLU A 1 666 ? -1.289 -5.242 26.472 1.00 85.31 666 GLU A O 1
ATOM 5447 N N . SER A 1 667 ? 0.584 -4.324 27.296 1.00 88.31 667 SER A N 1
ATOM 5448 C CA . SER A 1 667 ? 0.366 -4.808 28.658 1.00 88.31 667 SER A CA 1
ATOM 5449 C C . SER A 1 667 ? -0.749 -4.021 29.345 1.00 88.31 667 SER A C 1
ATOM 5451 O O . SER A 1 667 ? -0.543 -2.963 29.938 1.00 88.31 667 SER A O 1
ATOM 5453 N N . GLN A 1 668 ? -1.960 -4.575 29.287 1.00 86.62 668 GLN A N 1
ATOM 5454 C CA . GLN A 1 668 ? -3.148 -4.042 29.961 1.00 86.62 668 GLN A CA 1
ATOM 5455 C C . GLN A 1 668 ? -2.935 -3.756 31.463 1.00 86.62 668 GLN A C 1
ATOM 5457 O O . GLN A 1 668 ? -3.366 -2.699 31.920 1.00 86.62 668 GLN A O 1
ATOM 5462 N N . PRO A 1 669 ? -2.275 -4.626 32.258 1.00 88.25 669 PRO A N 1
ATOM 5463 C CA . PRO A 1 669 ? -1.995 -4.328 33.664 1.00 88.25 669 PRO A CA 1
ATOM 5464 C C . PRO A 1 669 ? -1.121 -3.082 33.848 1.00 88.25 669 PRO A C 1
ATOM 5466 O O . PRO A 1 669 ? -1.467 -2.212 34.646 1.00 88.25 669 PRO A O 1
ATOM 5469 N N . LEU A 1 670 ? -0.038 -2.966 33.071 1.00 89.06 670 LEU A N 1
ATOM 5470 C CA . LEU A 1 670 ? 0.874 -1.823 33.123 1.00 89.06 670 LEU A CA 1
ATOM 5471 C C . LEU A 1 670 ? 0.151 -0.529 32.739 1.00 89.06 670 LEU A C 1
ATOM 5473 O O . LEU A 1 670 ? 0.202 0.451 33.481 1.00 89.06 670 LEU A O 1
ATOM 5477 N N . ARG A 1 671 ? -0.575 -0.542 31.616 1.00 89.88 671 ARG A N 1
ATOM 5478 C CA . ARG A 1 671 ? -1.306 0.632 31.120 1.00 89.88 671 ARG A CA 1
ATOM 5479 C C . ARG A 1 671 ? -2.356 1.124 32.097 1.00 89.88 671 ARG A C 1
ATOM 5481 O O . ARG A 1 671 ? -2.460 2.330 32.330 1.00 89.88 671 ARG A O 1
ATOM 5488 N N . LYS A 1 672 ? -3.067 0.204 32.753 1.00 89.50 672 LYS A N 1
ATOM 5489 C CA . LYS A 1 672 ? -4.010 0.546 33.819 1.00 89.50 672 LYS A CA 1
ATOM 5490 C C . LYS A 1 672 ? -3.308 1.246 34.974 1.00 89.50 672 LYS A C 1
ATOM 5492 O O . LYS A 1 672 ? -3.742 2.330 35.345 1.00 89.50 672 LYS A O 1
ATOM 5497 N N . VAL A 1 673 ? -2.224 0.687 35.515 1.00 90.06 673 VAL A N 1
ATOM 5498 C CA . VAL A 1 673 ? -1.501 1.309 36.640 1.00 90.06 673 VAL A CA 1
ATOM 5499 C C . VAL A 1 673 ? -0.982 2.697 36.257 1.00 90.06 673 VAL A C 1
ATOM 5501 O O . VAL A 1 673 ? -1.262 3.663 36.966 1.00 90.06 673 VAL A O 1
ATOM 5504 N N . VAL A 1 674 ? -0.315 2.825 35.106 1.00 90.69 674 VAL A N 1
ATOM 5505 C CA . VAL A 1 674 ? 0.208 4.106 34.598 1.00 90.69 674 VAL A CA 1
ATOM 5506 C C . VAL A 1 674 ? -0.919 5.130 34.427 1.00 90.69 674 VAL A C 1
ATOM 5508 O O . VAL A 1 674 ? -0.814 6.260 34.905 1.00 90.69 674 VAL A O 1
ATOM 5511 N N . THR A 1 675 ? -2.039 4.724 33.827 1.00 90.94 675 THR A N 1
ATOM 5512 C CA . THR A 1 675 ? -3.209 5.588 33.626 1.00 90.94 675 THR A CA 1
ATOM 5513 C C . THR A 1 675 ? -3.806 6.054 34.948 1.00 90.94 675 THR A C 1
ATOM 5515 O O . THR A 1 675 ? -4.136 7.229 35.097 1.00 90.94 675 THR A O 1
ATOM 5518 N N . GLN A 1 676 ? -3.950 5.163 35.928 1.00 91.06 676 GLN A N 1
ATOM 5519 C CA . GLN A 1 676 ? -4.515 5.535 37.222 1.00 91.06 676 GLN A CA 1
ATOM 5520 C C . GLN A 1 676 ? -3.587 6.471 38.005 1.00 91.06 676 GLN A C 1
ATOM 5522 O O . GLN A 1 676 ? -4.078 7.385 38.668 1.00 91.06 676 GLN A O 1
ATOM 5527 N N . VAL A 1 677 ? -2.263 6.303 37.889 1.00 90.94 677 VAL A N 1
ATOM 5528 C CA . VAL A 1 677 ? -1.285 7.227 38.486 1.00 90.94 677 VAL A CA 1
ATOM 5529 C C . VAL A 1 677 ? -1.411 8.613 37.854 1.00 90.94 677 VAL A C 1
ATOM 5531 O O . VAL A 1 677 ? -1.506 9.596 38.584 1.00 90.94 677 VAL A O 1
ATOM 5534 N N . VAL A 1 678 ? -1.520 8.713 36.524 1.00 90.56 678 VAL A N 1
ATOM 5535 C CA . VAL A 1 678 ? -1.741 10.007 35.851 1.00 90.56 678 VAL A CA 1
ATOM 5536 C C . VAL A 1 678 ? -3.064 10.649 36.272 1.00 90.56 678 VAL A C 1
ATOM 5538 O O . VAL A 1 678 ? -3.082 11.835 36.595 1.00 90.56 678 VAL A O 1
ATOM 5541 N N . LYS A 1 679 ? -4.158 9.880 36.374 1.00 89.88 679 LYS A N 1
ATOM 5542 C CA . LYS A 1 679 ? -5.443 10.390 36.890 1.00 89.88 679 LYS A CA 1
ATOM 5543 C C . LYS A 1 679 ? -5.337 10.896 38.331 1.00 89.88 679 LYS A C 1
ATOM 5545 O O . LYS A 1 679 ? -5.979 11.889 38.673 1.00 89.88 679 LYS A O 1
ATOM 5550 N N . ALA A 1 680 ? -4.539 10.234 39.171 1.00 90.12 680 ALA A N 1
ATOM 5551 C CA . ALA A 1 680 ? -4.273 10.666 40.541 1.00 90.12 680 ALA A CA 1
ATOM 5552 C C . ALA A 1 680 ? -3.508 11.992 40.587 1.00 90.12 680 ALA A C 1
ATOM 5554 O O . ALA A 1 680 ? -3.947 12.907 41.281 1.00 90.12 680 ALA A O 1
ATOM 5555 N N . ILE A 1 681 ? -2.449 12.134 39.786 1.00 90.12 681 ILE A N 1
ATOM 5556 C CA . ILE A 1 681 ? -1.708 13.397 39.638 1.00 90.12 681 ILE A CA 1
ATOM 5557 C C . ILE A 1 681 ? -2.653 14.514 39.179 1.00 90.12 681 ILE A C 1
ATOM 5559 O O . ILE A 1 681 ? -2.714 15.579 39.791 1.00 90.12 681 ILE A O 1
ATOM 5563 N N . GLU A 1 682 ? -3.447 14.259 38.138 1.00 89.75 682 GLU A N 1
ATOM 5564 C CA . GLU A 1 682 ? -4.373 15.246 37.585 1.00 89.75 682 GLU A CA 1
ATOM 5565 C C . GLU A 1 682 ? -5.457 15.649 38.597 1.00 89.75 682 GLU A C 1
ATOM 5567 O O . GLU A 1 682 ? -5.842 16.813 38.663 1.00 89.75 682 GLU A O 1
ATOM 5572 N N . ASN A 1 683 ? -5.945 14.723 39.427 1.00 89.56 683 ASN A N 1
ATOM 5573 C CA . ASN A 1 683 ? -6.901 15.042 40.487 1.00 89.56 683 ASN A CA 1
ATOM 5574 C C . ASN A 1 683 ? -6.307 15.933 41.584 1.00 89.56 683 ASN A C 1
ATOM 5576 O O . ASN A 1 683 ? -7.018 16.823 42.058 1.00 89.56 683 ASN A O 1
ATOM 5580 N N . GLU A 1 684 ? -5.043 15.731 41.960 1.00 88.69 684 GLU A N 1
ATOM 5581 C CA . GLU A 1 684 ? -4.333 16.606 42.903 1.00 88.69 684 GLU A CA 1
ATOM 5582 C C . GLU A 1 684 ? -4.114 18.004 42.296 1.00 88.69 684 GLU A C 1
ATOM 5584 O O . GLU A 1 684 ? -4.398 19.014 42.942 1.00 88.69 684 GLU A O 1
ATOM 5589 N N . LEU A 1 685 ? -3.738 18.090 41.013 1.00 88.25 685 LEU A N 1
ATOM 5590 C CA . LEU A 1 685 ? -3.619 19.368 40.296 1.00 88.25 685 LEU A CA 1
ATOM 5591 C C . LEU A 1 685 ? -4.968 20.093 40.173 1.00 88.25 685 LEU A C 1
ATOM 5593 O O . LEU A 1 685 ? -5.063 21.289 40.461 1.00 88.25 685 LEU A O 1
ATOM 5597 N N . ARG A 1 686 ? -6.044 19.369 39.832 1.00 89.12 686 ARG A N 1
ATOM 5598 C CA . ARG A 1 686 ? -7.418 19.898 39.853 1.00 89.12 686 ARG A CA 1
ATOM 5599 C C . ARG A 1 686 ? -7.785 20.429 41.235 1.00 89.12 686 ARG A C 1
ATOM 5601 O O . ARG A 1 686 ? -8.541 21.387 41.339 1.00 89.12 686 ARG A O 1
ATOM 5608 N N . ALA A 1 687 ? -7.321 19.783 42.309 1.00 87.06 687 ALA A N 1
ATOM 5609 C CA . ALA A 1 687 ? -7.627 20.192 43.679 1.00 87.06 687 ALA A CA 1
ATOM 5610 C C . ALA A 1 687 ? -6.903 21.483 44.042 1.00 87.06 687 ALA A C 1
ATOM 5612 O O . ALA A 1 687 ? -7.538 22.397 44.562 1.00 87.06 687 ALA A O 1
ATOM 5613 N N . ALA A 1 688 ? -5.623 21.581 43.689 1.00 85.12 688 ALA A N 1
ATOM 5614 C CA . ALA A 1 688 ? -4.827 22.782 43.891 1.00 85.12 688 ALA A CA 1
ATOM 5615 C C . ALA A 1 688 ? -5.381 23.996 43.122 1.00 85.12 688 ALA A C 1
ATOM 5617 O O . ALA A 1 688 ? -5.405 25.092 43.673 1.00 85.12 688 ALA A O 1
ATOM 5618 N N . LYS A 1 689 ? -5.892 23.799 41.896 1.00 82.88 689 LYS A N 1
ATOM 5619 C CA . LYS A 1 689 ? -6.510 24.864 41.080 1.00 82.88 689 LYS A CA 1
ATOM 5620 C C . LYS A 1 689 ? -8.014 25.088 41.320 1.00 82.88 689 LYS A C 1
ATOM 5622 O O . LYS A 1 689 ? -8.614 25.919 40.649 1.00 82.88 689 LYS A O 1
ATOM 5627 N N . GLY A 1 690 ? -8.650 24.360 42.242 1.00 81.06 690 GLY A N 1
ATOM 5628 C CA . GLY A 1 690 ? -10.083 24.525 42.532 1.00 81.06 690 GLY A CA 1
ATOM 5629 C C . GLY A 1 690 ? -11.034 24.091 41.402 1.00 81.06 690 GLY A C 1
ATOM 5630 O O . GLY A 1 690 ? -12.181 24.535 41.356 1.00 81.06 690 GLY A O 1
ATOM 5631 N N . PHE A 1 691 ? -10.586 23.220 40.495 1.00 83.62 691 PHE A N 1
ATOM 5632 C CA . PHE A 1 691 ? -11.390 22.716 39.379 1.00 83.62 691 PHE A CA 1
ATOM 5633 C C . PHE A 1 691 ? -12.488 21.753 39.868 1.00 83.62 691 PHE A C 1
ATOM 5635 O O . PHE A 1 691 ? -12.232 20.861 40.686 1.00 83.62 691 PHE A O 1
ATOM 5642 N N . ARG A 1 692 ? -13.720 21.917 39.363 1.00 71.56 692 ARG A N 1
ATOM 5643 C CA . ARG A 1 692 ? -14.880 21.080 39.722 1.00 71.56 692 ARG A CA 1
ATOM 5644 C C . ARG A 1 692 ? -14.924 19.822 38.849 1.00 71.56 692 ARG A C 1
ATOM 5646 O O . ARG A 1 692 ? -14.832 19.909 37.633 1.00 71.56 692 ARG A O 1
ATOM 5653 N N . GLY A 1 693 ? -15.099 18.659 39.478 1.00 74.44 693 GLY A N 1
ATOM 5654 C CA . GLY A 1 693 ? -15.088 17.347 38.817 1.00 74.44 693 GLY A CA 1
ATOM 5655 C C . GLY A 1 693 ? -13.796 16.572 39.092 1.00 74.44 693 GLY A C 1
ATOM 5656 O O . GLY A 1 693 ? -12.695 17.081 38.893 1.00 74.44 693 GLY A O 1
ATOM 5657 N N . ARG A 1 694 ? -13.924 15.338 39.592 1.00 81.62 694 ARG A N 1
ATOM 5658 C CA . ARG A 1 694 ? -12.800 14.436 39.893 1.00 81.62 694 ARG A CA 1
ATOM 5659 C C . ARG A 1 694 ? -12.865 13.230 38.974 1.00 81.62 694 ARG A C 1
ATOM 5661 O O . ARG A 1 694 ? -13.939 12.670 38.770 1.00 81.62 694 ARG A O 1
ATOM 5668 N N . LEU A 1 695 ? -11.716 12.802 38.470 1.00 83.50 695 LEU A N 1
ATOM 5669 C CA . LEU A 1 695 ? -11.619 11.537 37.755 1.00 83.50 695 LEU A CA 1
ATOM 5670 C C . LEU A 1 695 ? -11.752 10.380 38.742 1.00 83.50 695 LEU A C 1
ATOM 5672 O O . LEU A 1 695 ? -11.217 10.431 39.849 1.00 83.50 695 LEU A O 1
ATOM 5676 N N . GLN A 1 696 ? -12.443 9.325 38.331 1.00 84.75 696 GLN A N 1
ATOM 5677 C CA . GLN A 1 696 ? -12.509 8.096 39.109 1.00 84.75 696 GLN A CA 1
ATOM 5678 C C . GLN A 1 696 ? -11.141 7.400 39.088 1.00 84.75 696 GLN A C 1
ATOM 5680 O O . GLN A 1 696 ? -10.604 7.125 38.009 1.00 84.75 696 GLN A O 1
ATOM 5685 N N . ILE A 1 697 ? -10.596 7.122 40.278 1.00 87.25 697 ILE A N 1
ATOM 5686 C CA . ILE A 1 697 ? -9.309 6.444 40.472 1.00 87.25 697 ILE A CA 1
ATOM 5687 C C . ILE A 1 697 ? -9.549 5.079 41.119 1.00 87.25 697 ILE A C 1
ATOM 5689 O O . ILE A 1 697 ? -10.307 4.968 42.079 1.00 87.25 697 ILE A O 1
ATOM 5693 N N . SER A 1 698 ? -8.878 4.052 40.608 1.00 85.00 698 SER A N 1
ATOM 5694 C CA . SER A 1 698 ? -8.838 2.700 41.167 1.00 85.00 698 SER A CA 1
ATOM 5695 C C . SER A 1 698 ? -7.374 2.274 41.315 1.00 85.00 698 SER A C 1
ATOM 5697 O O . SER A 1 698 ? -6.829 1.559 40.477 1.00 85.00 698 SER A O 1
ATOM 5699 N N . LEU A 1 699 ? -6.714 2.799 42.353 1.00 87.12 699 LEU A N 1
ATOM 5700 C CA . LEU A 1 699 ? -5.349 2.450 42.761 1.00 87.12 699 LEU A CA 1
ATOM 5701 C C . LEU A 1 699 ? -5.377 1.858 44.174 1.00 87.12 699 LEU A C 1
ATOM 5703 O O . LEU A 1 699 ? -6.167 2.333 44.989 1.00 87.12 699 LEU A O 1
ATOM 5707 N N . PRO A 1 700 ? -4.508 0.880 44.480 1.00 87.88 700 PRO A N 1
ATOM 5708 C CA . PRO A 1 700 ? -4.236 0.457 45.850 1.00 87.88 700 PRO A CA 1
ATOM 5709 C C . PRO A 1 700 ? -3.855 1.632 46.767 1.00 87.88 700 PRO A C 1
ATOM 5711 O O . PRO A 1 700 ? -3.173 2.568 46.337 1.00 87.88 700 PRO A O 1
ATOM 5714 N N . ASP A 1 701 ? -4.281 1.574 48.033 1.00 86.06 701 ASP A N 1
ATOM 5715 C CA . ASP A 1 701 ? -4.102 2.666 49.003 1.00 86.06 701 ASP A CA 1
ATOM 5716 C C . ASP A 1 701 ? -2.626 2.995 49.279 1.00 86.06 701 ASP A C 1
ATOM 5718 O O . ASP A 1 701 ? -2.277 4.156 49.497 1.00 86.06 701 ASP A O 1
ATOM 5722 N N . ASP A 1 702 ? -1.744 1.994 49.218 1.00 87.44 702 ASP A N 1
ATOM 5723 C CA . ASP A 1 702 ? -0.299 2.166 49.378 1.00 87.44 702 ASP A CA 1
ATOM 5724 C C . ASP A 1 702 ? 0.308 3.000 48.240 1.00 87.44 702 ASP A C 1
ATOM 5726 O O . ASP A 1 702 ? 1.041 3.958 48.493 1.00 87.44 702 ASP A O 1
ATOM 5730 N N . LEU A 1 703 ? -0.054 2.714 46.987 1.00 87.44 703 LEU A N 1
ATOM 5731 C CA . LEU A 1 703 ? 0.394 3.491 45.829 1.00 87.44 703 LEU A CA 1
ATOM 5732 C C . LEU A 1 703 ? -0.210 4.897 45.806 1.00 87.44 703 LEU A C 1
ATOM 5734 O O . LEU A 1 703 ? 0.480 5.859 45.463 1.00 87.44 703 LEU A O 1
ATOM 5738 N N . LEU A 1 704 ? -1.477 5.043 46.201 1.00 89.62 704 LEU A N 1
ATOM 5739 C CA . LEU A 1 704 ? -2.122 6.353 46.284 1.00 89.62 704 LEU A CA 1
ATOM 5740 C C . LEU A 1 704 ? -1.453 7.249 47.339 1.00 89.62 704 LEU A C 1
ATOM 5742 O O . LEU A 1 704 ? -1.285 8.450 47.105 1.00 89.62 704 LEU A O 1
ATOM 5746 N N . ALA A 1 705 ? -1.028 6.677 48.470 1.00 89.06 705 ALA A N 1
ATOM 5747 C CA . ALA A 1 705 ? -0.276 7.395 49.496 1.00 89.06 705 ALA A CA 1
ATOM 5748 C C . ALA A 1 705 ? 1.070 7.913 48.961 1.00 89.06 705 ALA A C 1
ATOM 5750 O O . ALA A 1 705 ? 1.401 9.079 49.181 1.00 89.06 705 ALA A O 1
ATOM 5751 N N . VAL A 1 706 ? 1.798 7.096 48.189 1.00 91.44 706 VAL A N 1
ATOM 5752 C CA . VAL A 1 706 ? 3.066 7.498 47.549 1.00 91.44 706 VAL A CA 1
ATOM 5753 C C . VAL A 1 706 ? 2.854 8.648 46.560 1.00 91.44 706 VAL A C 1
ATOM 5755 O O . VAL A 1 706 ? 3.614 9.619 46.576 1.00 91.44 706 VAL A O 1
ATOM 5758 N N . VAL A 1 707 ? 1.803 8.585 45.733 1.00 90.94 707 VAL A N 1
ATOM 5759 C CA . VAL A 1 707 ? 1.469 9.668 44.790 1.00 90.94 707 VAL A CA 1
ATOM 5760 C C . VAL A 1 707 ? 1.176 10.968 45.539 1.00 90.94 707 VAL A C 1
ATOM 5762 O O . VAL A 1 707 ? 1.763 12.000 45.219 1.00 90.94 707 VAL A O 1
ATOM 5765 N N . ARG A 1 708 ? 0.326 10.926 46.571 1.00 90.25 708 ARG A N 1
ATOM 5766 C CA . ARG A 1 708 ? -0.023 12.111 47.373 1.00 90.25 708 ARG A CA 1
ATOM 5767 C C . ARG A 1 708 ? 1.178 12.707 48.095 1.00 90.25 708 ARG A C 1
ATOM 5769 O O . ARG A 1 708 ? 1.330 13.924 48.104 1.00 90.25 708 ARG A O 1
ATOM 5776 N N . GLN A 1 709 ? 2.043 11.870 48.665 1.00 90.69 709 GLN A N 1
ATOM 5777 C CA . GLN A 1 709 ? 3.262 12.321 49.332 1.00 90.69 709 GLN A CA 1
ATOM 5778 C C . GLN A 1 709 ? 4.212 13.017 48.348 1.00 90.69 709 GLN A C 1
ATOM 5780 O O . GLN A 1 709 ? 4.723 14.095 48.648 1.00 90.69 709 GLN A O 1
ATOM 5785 N N . SER A 1 710 ? 4.411 12.437 47.160 1.00 90.81 710 SER A N 1
ATOM 5786 C CA . SER A 1 710 ? 5.260 13.030 46.120 1.00 90.81 710 SER A CA 1
ATOM 5787 C C . SER A 1 710 ? 4.673 14.338 45.570 1.00 90.81 710 SER A C 1
ATOM 5789 O O . SER A 1 710 ? 5.405 15.309 45.386 1.00 90.81 710 SER A O 1
ATOM 5791 N N . MET A 1 711 ? 3.350 14.417 45.389 1.00 90.75 711 MET A N 1
ATOM 5792 C CA . MET A 1 711 ? 2.666 15.653 44.985 1.00 90.75 711 MET A CA 1
ATOM 5793 C C . MET A 1 711 ? 2.736 16.742 46.062 1.00 90.75 711 MET A C 1
ATOM 5795 O O . MET A 1 711 ? 2.940 17.911 45.740 1.00 90.75 711 MET A O 1
ATOM 5799 N N . ALA A 1 712 ? 2.611 16.376 47.341 1.00 87.94 712 ALA A N 1
ATOM 5800 C CA . ALA A 1 712 ? 2.757 17.314 48.451 1.00 87.94 712 ALA A CA 1
ATOM 5801 C C . ALA A 1 712 ? 4.175 17.902 48.514 1.00 87.94 712 ALA A C 1
ATOM 5803 O O . ALA A 1 712 ? 4.318 19.107 48.704 1.00 87.94 712 ALA A O 1
ATOM 5804 N N . ALA A 1 713 ? 5.204 17.080 48.280 1.00 88.19 713 ALA A N 1
ATOM 5805 C CA . ALA A 1 713 ? 6.597 17.527 48.232 1.00 88.19 713 ALA A CA 1
ATOM 5806 C C . ALA A 1 713 ? 6.877 18.505 47.074 1.00 88.19 713 ALA A C 1
ATOM 5808 O O . ALA A 1 713 ? 7.726 19.381 47.200 1.00 88.19 713 ALA A O 1
ATOM 5809 N N . GLN A 1 714 ? 6.149 18.387 45.961 1.00 87.31 714 GLN A N 1
ATOM 5810 C CA . GLN A 1 714 ? 6.306 19.245 44.780 1.00 87.31 714 GLN A CA 1
ATOM 5811 C C . GLN A 1 714 ? 5.402 20.485 44.793 1.00 87.31 714 GLN A C 1
ATOM 5813 O O . GLN A 1 714 ? 5.471 21.313 43.886 1.00 87.31 714 GLN A O 1
ATOM 5818 N N . ARG A 1 715 ? 4.544 20.638 45.808 1.00 84.69 715 ARG A N 1
ATOM 5819 C CA . ARG A 1 715 ? 3.497 21.667 45.828 1.00 84.69 715 ARG A CA 1
ATOM 5820 C C . ARG A 1 715 ? 4.049 23.089 45.757 1.00 84.69 715 ARG A C 1
ATOM 5822 O O . ARG A 1 715 ? 3.489 23.900 45.030 1.00 84.69 715 ARG A O 1
ATOM 5829 N N . GLU A 1 716 ? 5.132 23.379 46.475 1.00 80.50 716 GLU A N 1
ATOM 5830 C CA . GLU A 1 716 ? 5.765 24.708 46.468 1.00 80.50 716 GLU A CA 1
ATOM 5831 C C . GLU A 1 716 ? 6.439 25.032 45.128 1.00 80.50 716 GLU A C 1
ATOM 5833 O O . GLU A 1 716 ? 6.457 26.186 44.715 1.00 80.50 716 GLU A O 1
ATOM 5838 N N . MET A 1 717 ? 6.956 24.019 44.427 1.00 83.12 717 MET A N 1
ATOM 5839 C CA . MET A 1 717 ? 7.566 24.184 43.106 1.00 83.12 717 MET A CA 1
ATOM 5840 C C . MET A 1 717 ? 6.506 24.387 42.015 1.00 83.12 717 MET A C 1
ATOM 5842 O O . MET A 1 717 ? 6.671 25.247 41.155 1.00 83.12 717 MET A O 1
ATOM 5846 N N . LEU A 1 718 ? 5.424 23.603 42.048 1.00 82.69 718 LEU A N 1
ATOM 5847 C CA . LEU A 1 718 ? 4.340 23.663 41.059 1.00 82.69 718 LEU A CA 1
ATOM 5848 C C . LEU A 1 718 ? 3.442 24.895 41.248 1.00 82.69 718 LEU A C 1
ATOM 5850 O O . LEU A 1 718 ? 2.873 25.404 40.286 1.00 82.69 718 LEU A O 1
ATOM 5854 N N . PHE A 1 719 ? 3.308 25.369 42.488 1.00 82.69 719 PHE A N 1
ATOM 5855 C CA . PHE A 1 719 ? 2.506 26.534 42.853 1.00 82.69 719 PHE A CA 1
ATOM 5856 C C . PHE A 1 719 ? 3.338 27.472 43.739 1.00 82.69 719 PHE A C 1
ATOM 5858 O O . PHE A 1 719 ? 3.122 27.516 44.956 1.00 82.69 719 PHE A O 1
ATOM 5865 N N . PRO A 1 720 ? 4.306 28.206 43.157 1.00 76.75 720 PRO A N 1
ATOM 5866 C CA . PRO A 1 720 ? 5.147 29.111 43.924 1.00 76.75 720 PRO A CA 1
ATOM 5867 C C . PRO A 1 720 ? 4.288 30.196 44.590 1.00 76.75 720 PRO A C 1
ATOM 5869 O O . PRO A 1 720 ? 3.391 30.754 43.947 1.00 76.75 720 PRO A O 1
ATOM 5872 N N . PRO A 1 721 ? 4.530 30.518 45.875 1.00 72.12 721 PRO A N 1
ATOM 5873 C CA . PRO A 1 721 ? 3.826 31.610 46.530 1.00 72.12 721 PRO A CA 1
ATOM 5874 C C . PRO A 1 721 ? 4.148 32.937 45.821 1.00 72.12 721 PRO A C 1
ATOM 5876 O O . PRO A 1 721 ? 5.284 33.127 45.373 1.00 72.12 721 PRO A O 1
ATOM 5879 N N . PRO A 1 722 ? 3.184 33.872 45.720 1.00 67.88 722 PRO A N 1
ATOM 5880 C CA . PRO A 1 722 ? 3.419 35.157 45.073 1.00 67.88 722 PRO A CA 1
ATOM 5881 C C . PRO A 1 722 ? 4.609 35.875 45.733 1.00 67.88 722 PRO A C 1
ATOM 5883 O O . PRO A 1 722 ? 4.729 35.846 46.966 1.00 67.88 722 PRO A O 1
ATOM 5886 N N . PRO A 1 723 ? 5.502 36.514 44.949 1.00 63.62 723 PRO A N 1
ATOM 5887 C CA . PRO A 1 723 ? 6.653 37.212 45.501 1.00 63.62 723 PRO A CA 1
ATOM 5888 C C . PRO A 1 723 ? 6.168 38.288 46.475 1.00 63.62 723 PRO A C 1
ATOM 5890 O O . PRO A 1 723 ? 5.326 39.118 46.132 1.00 63.62 723 PRO A O 1
ATOM 5893 N N . LYS A 1 724 ? 6.685 38.263 47.711 1.00 59.25 724 LYS A N 1
ATOM 5894 C CA . LYS A 1 724 ? 6.381 39.298 48.708 1.00 59.25 724 LYS A CA 1
ATOM 5895 C C . LYS A 1 724 ? 6.777 40.657 48.111 1.00 59.25 724 LYS A C 1
ATOM 5897 O O . LYS A 1 724 ? 7.941 40.798 47.730 1.00 59.25 724 LYS A O 1
ATOM 5902 N N . PRO A 1 725 ? 5.869 41.645 48.016 1.00 47.28 725 PRO A N 1
ATOM 5903 C CA . PRO A 1 725 ? 6.202 42.938 47.435 1.00 47.28 725 PRO A CA 1
ATOM 5904 C C . PRO A 1 725 ? 7.302 43.607 48.269 1.00 47.28 725 PRO A C 1
ATOM 5906 O O . PRO A 1 725 ? 7.092 43.956 49.430 1.00 47.28 725 PRO A O 1
ATOM 5909 N N . GLN A 1 726 ? 8.493 43.769 47.689 1.00 49.66 726 GLN A N 1
ATOM 5910 C CA . GLN A 1 726 ? 9.545 44.603 48.266 1.00 49.66 726 GLN A CA 1
ATOM 5911 C C . GLN A 1 726 ? 9.194 46.064 47.989 1.00 49.66 726 GLN A C 1
ATOM 5913 O O . GLN A 1 726 ? 9.472 46.599 46.919 1.00 49.66 726 GLN A O 1
ATOM 5918 N N . VAL A 1 727 ? 8.543 46.713 48.952 1.00 55.03 727 VAL A N 1
ATOM 5919 C CA . VAL A 1 727 ? 8.273 48.151 48.894 1.00 55.03 727 VAL A CA 1
ATOM 5920 C C . VAL A 1 727 ? 9.585 48.900 49.167 1.00 55.03 727 VAL A C 1
ATOM 5922 O O . VAL A 1 727 ? 9.984 49.057 50.318 1.00 55.03 727 VAL A O 1
ATOM 5925 N N . GLN A 1 728 ? 10.275 49.363 48.121 1.00 52.88 728 GLN A N 1
ATOM 5926 C CA . GLN A 1 728 ? 11.313 50.392 48.252 1.00 52.88 728 GLN A CA 1
ATOM 5927 C C . GLN A 1 728 ? 10.635 51.765 48.298 1.00 52.88 728 GLN A C 1
ATOM 5929 O O . GLN A 1 728 ? 10.177 52.286 47.283 1.00 52.88 728 GLN A O 1
ATOM 5934 N N . ILE A 1 729 ? 10.535 52.342 49.497 1.00 60.16 729 ILE A N 1
ATOM 5935 C CA . ILE A 1 729 ? 10.030 53.705 49.687 1.00 60.16 729 ILE A CA 1
ATOM 5936 C C . ILE A 1 729 ? 11.153 54.682 49.331 1.00 60.16 729 ILE A C 1
ATOM 5938 O O . ILE A 1 729 ? 12.138 54.798 50.059 1.00 60.16 729 ILE A O 1
ATOM 5942 N N . ASP A 1 730 ? 10.993 55.409 48.228 1.00 63.34 730 ASP A N 1
ATOM 5943 C CA . ASP A 1 730 ? 11.874 56.520 47.876 1.00 63.34 730 ASP A CA 1
ATOM 5944 C C . ASP A 1 730 ? 11.566 57.734 48.777 1.00 63.34 730 ASP A C 1
ATOM 5946 O O . ASP A 1 730 ? 10.596 58.484 48.587 1.00 63.34 730 ASP A O 1
ATOM 5950 N N . LEU A 1 731 ? 12.387 57.895 49.818 1.00 69.00 731 LEU A N 1
ATOM 5951 C CA . LEU A 1 731 ? 12.302 58.973 50.812 1.00 69.00 731 LEU A CA 1
ATOM 5952 C C . LEU A 1 731 ? 12.504 60.375 50.204 1.00 69.00 731 LEU A C 1
ATOM 5954 O O . LEU A 1 731 ? 12.103 61.368 50.816 1.00 69.00 731 LEU A O 1
ATOM 5958 N N . ALA A 1 732 ? 13.106 60.483 49.013 1.00 68.50 732 ALA A N 1
ATOM 5959 C CA . ALA A 1 732 ? 13.260 61.760 48.321 1.00 68.50 732 ALA A CA 1
ATOM 5960 C C . ALA A 1 732 ? 11.953 62.166 47.625 1.00 68.50 732 ALA A C 1
ATOM 5962 O O . ALA A 1 732 ? 11.480 63.295 47.790 1.00 68.50 732 ALA A O 1
ATOM 5963 N N . ARG A 1 733 ? 11.311 61.216 46.936 1.00 64.44 733 ARG A N 1
ATOM 5964 C CA . ARG A 1 733 ? 10.051 61.442 46.211 1.00 64.44 733 ARG A CA 1
ATOM 5965 C C . ARG A 1 733 ? 8.872 61.717 47.147 1.00 64.44 733 ARG A C 1
ATOM 5967 O O . ARG A 1 733 ? 8.027 62.553 46.846 1.00 64.44 733 ARG A O 1
ATOM 5974 N N . THR A 1 734 ? 8.850 61.091 48.322 1.00 58.44 734 THR A N 1
ATOM 5975 C CA . THR A 1 734 ? 7.829 61.342 49.359 1.00 58.44 734 THR A CA 1
ATOM 5976 C C . THR A 1 734 ? 7.954 62.725 50.004 1.00 58.44 734 THR A C 1
ATOM 5978 O O . THR A 1 734 ? 6.935 63.366 50.248 1.00 58.44 734 THR A O 1
ATOM 5981 N N . LYS A 1 735 ? 9.172 63.247 50.220 1.00 73.50 735 LYS A N 1
ATOM 5982 C CA . LYS A 1 735 ? 9.363 64.637 50.687 1.00 73.50 735 LYS A CA 1
ATOM 5983 C C . LYS A 1 735 ? 8.932 65.665 49.643 1.00 73.50 735 LYS A C 1
ATOM 5985 O O . LYS A 1 735 ? 8.372 66.697 50.007 1.00 73.50 735 LYS A O 1
ATOM 5990 N N . GLN A 1 736 ? 9.182 65.382 48.367 1.00 75.38 736 GLN A N 1
ATOM 5991 C CA . GLN A 1 736 ? 8.764 66.242 47.266 1.00 75.38 736 GLN A CA 1
ATOM 5992 C C . GLN A 1 736 ? 7.234 66.274 47.126 1.00 75.38 736 GLN A C 1
ATOM 5994 O O . GLN A 1 736 ? 6.654 67.356 47.149 1.00 75.38 736 GLN A O 1
ATOM 5999 N N . LEU A 1 737 ? 6.579 65.109 47.148 1.00 65.56 737 LEU A N 1
ATOM 6000 C CA . LEU A 1 737 ? 5.117 64.997 47.134 1.00 65.56 737 LEU A CA 1
ATOM 6001 C C . LEU A 1 737 ? 4.454 65.689 48.333 1.00 65.56 737 LEU A C 1
ATOM 6003 O O . LEU A 1 737 ? 3.401 66.297 48.177 1.00 65.56 737 LEU A O 1
ATOM 6007 N N . LEU A 1 738 ? 5.063 65.661 49.523 1.00 71.75 738 LEU A N 1
ATOM 6008 C CA . LEU A 1 738 ? 4.524 66.344 50.707 1.00 71.75 738 LEU A CA 1
ATOM 6009 C C . LEU A 1 738 ? 4.655 67.876 50.613 1.00 71.75 738 LEU A C 1
ATOM 6011 O O . LEU A 1 738 ? 3.813 68.612 51.128 1.00 71.75 738 LEU A O 1
ATOM 6015 N N . LYS A 1 739 ? 5.691 68.365 49.922 1.00 74.88 739 LYS A N 1
ATOM 6016 C CA . LYS A 1 739 ? 5.884 69.792 49.637 1.00 74.88 739 LYS A CA 1
ATOM 6017 C C . LYS A 1 739 ? 4.904 70.282 48.564 1.00 74.88 739 LYS A C 1
ATOM 6019 O O . LYS A 1 739 ? 4.301 71.336 48.743 1.00 74.88 739 LYS A O 1
ATOM 6024 N N . GLU A 1 740 ? 4.700 69.486 47.516 1.00 74.06 740 GLU A N 1
ATOM 6025 C CA . GLU A 1 740 ? 3.739 69.746 46.435 1.00 74.06 740 GLU A CA 1
ATOM 6026 C C . GLU A 1 740 ? 2.287 69.674 46.944 1.00 74.06 740 GLU A C 1
ATOM 6028 O O . GLU A 1 740 ? 1.492 70.567 46.668 1.00 74.06 740 GLU A O 1
ATOM 6033 N N . THR A 1 741 ? 1.961 68.695 47.798 1.00 69.75 741 THR A N 1
ATOM 6034 C CA . THR A 1 741 ? 0.628 68.556 48.416 1.00 69.75 741 THR A CA 1
ATOM 6035 C C . THR A 1 741 ? 0.301 69.746 49.319 1.00 69.75 741 THR A C 1
ATOM 6037 O O . THR A 1 741 ? -0.802 70.271 49.242 1.00 69.75 741 THR A O 1
ATOM 6040 N N . ASN A 1 742 ? 1.249 70.234 50.130 1.00 69.12 742 ASN A N 1
ATOM 6041 C CA . ASN A 1 742 ? 1.026 71.418 50.973 1.00 69.12 742 ASN A CA 1
ATOM 6042 C C . ASN A 1 742 ? 0.853 72.710 50.156 1.00 69.12 742 ASN A C 1
ATOM 6044 O O . ASN A 1 742 ? 0.081 73.578 50.556 1.00 69.12 742 ASN A O 1
ATOM 6048 N N . GLN A 1 743 ? 1.533 72.835 49.011 1.00 71.81 743 GLN A N 1
ATOM 6049 C CA . GLN A 1 743 ? 1.339 73.968 48.099 1.00 71.81 743 GLN A CA 1
ATOM 6050 C C . GLN A 1 743 ? -0.041 73.925 47.433 1.00 71.81 743 GLN A C 1
ATOM 6052 O O . GLN A 1 743 ? -0.718 74.947 47.368 1.00 71.81 743 GLN A O 1
ATOM 6057 N N . VAL A 1 744 ? -0.498 72.743 47.013 1.00 67.19 744 VAL A N 1
ATOM 6058 C CA . VAL A 1 744 ? -1.839 72.550 46.442 1.00 67.19 744 VAL A CA 1
ATOM 6059 C C . VAL A 1 744 ? -2.934 72.776 47.495 1.00 67.19 744 VAL A C 1
ATOM 6061 O O . VAL A 1 744 ? -3.918 73.450 47.210 1.00 67.19 744 VAL A O 1
ATOM 6064 N N . PHE A 1 745 ? -2.737 72.328 48.740 1.00 59.84 745 PHE A N 1
ATOM 6065 C CA . PHE A 1 745 ? -3.675 72.571 49.847 1.00 59.84 745 PHE A CA 1
ATOM 6066 C C . PHE A 1 745 ? -3.817 74.063 50.197 1.00 59.84 745 PHE A C 1
ATOM 6068 O O . PHE A 1 745 ? -4.903 74.518 50.551 1.00 59.84 745 PHE A O 1
ATOM 6075 N N . GLN A 1 746 ? -2.734 74.841 50.088 1.00 62.16 746 GLN A N 1
ATOM 6076 C CA . GLN A 1 746 ? -2.766 76.295 50.292 1.00 62.16 746 GLN A CA 1
ATOM 6077 C C . GLN A 1 746 ? -3.461 77.038 49.145 1.00 62.16 746 GLN A C 1
ATOM 6079 O O . GLN A 1 746 ? -4.112 78.050 49.393 1.00 62.16 746 GLN A O 1
ATOM 6084 N N . LEU A 1 747 ? -3.359 76.529 47.913 1.00 62.62 747 LEU A N 1
ATOM 6085 C CA . LEU A 1 747 ? -4.017 77.105 46.737 1.00 62.62 747 LEU A CA 1
ATOM 6086 C C . LEU A 1 747 ? -5.514 76.751 46.657 1.00 62.62 747 LEU A C 1
ATOM 6088 O O . LEU A 1 747 ? -6.296 77.561 46.172 1.00 62.62 747 LEU A O 1
ATOM 6092 N N . LEU A 1 748 ? -5.929 75.591 47.182 1.00 56.44 748 LEU A N 1
ATOM 6093 C CA . LEU A 1 748 ? -7.328 75.135 47.190 1.00 56.44 748 LEU A CA 1
ATOM 6094 C C . LEU A 1 748 ? -8.202 75.774 48.291 1.00 56.44 748 LEU A C 1
ATOM 6096 O O . LEU A 1 748 ? -9.421 75.761 48.176 1.00 56.44 748 LEU A O 1
ATOM 6100 N N . ASN A 1 749 ? -7.615 76.372 49.335 1.00 50.06 749 ASN A N 1
ATOM 6101 C CA . ASN A 1 749 ? -8.356 76.967 50.463 1.00 50.06 749 ASN A CA 1
ATOM 6102 C C . ASN A 1 749 ? -8.769 78.448 50.274 1.00 50.06 749 ASN A C 1
ATOM 6104 O O . ASN A 1 749 ? -9.285 79.051 51.215 1.00 50.06 749 ASN A O 1
ATOM 6108 N N . LEU A 1 750 ? -8.542 79.058 49.101 1.00 48.09 750 LEU A N 1
ATOM 6109 C CA . LEU A 1 750 ? -8.784 80.497 48.861 1.00 48.09 750 LEU A CA 1
ATOM 6110 C C . LEU A 1 750 ? -9.790 80.834 47.748 1.00 48.09 750 LEU A C 1
ATOM 6112 O O . LEU A 1 750 ? -9.992 82.011 47.461 1.00 48.09 750 LEU A O 1
ATOM 6116 N N . ALA A 1 751 ? -10.471 79.855 47.159 1.00 41.09 751 ALA A N 1
ATOM 6117 C CA . ALA A 1 751 ? -11.552 80.127 46.214 1.00 41.09 751 ALA A CA 1
ATOM 6118 C C . ALA A 1 751 ? -12.594 79.008 46.278 1.00 41.09 751 ALA A C 1
ATOM 6120 O O . ALA A 1 751 ? -12.497 78.009 45.573 1.00 41.09 751 ALA A O 1
ATOM 6121 N N . ALA A 1 752 ? -13.567 79.174 47.173 1.00 39.03 752 ALA A N 1
ATOM 6122 C CA . ALA A 1 752 ? -14.799 78.406 47.157 1.00 39.03 752 ALA A CA 1
ATOM 6123 C C . ALA A 1 752 ? -15.829 79.166 46.314 1.00 39.03 752 ALA A C 1
ATOM 6125 O O . ALA A 1 752 ? -16.232 80.258 46.701 1.00 39.03 752 ALA A O 1
ATOM 6126 N N . ASP A 1 753 ? -16.222 78.589 45.182 1.00 41.53 753 ASP A N 1
ATOM 6127 C CA . ASP A 1 753 ? -17.594 78.635 44.672 1.00 41.53 753 ASP A CA 1
ATOM 6128 C C . ASP A 1 753 ? -17.802 77.484 43.661 1.00 41.53 753 ASP A C 1
ATOM 6130 O O . ASP A 1 753 ? -16.820 76.964 43.123 1.00 41.53 753 ASP A O 1
ATOM 6134 N N . PRO A 1 754 ? -19.050 77.008 43.500 1.00 42.00 754 PRO A N 1
ATOM 6135 C CA . PRO A 1 754 ? -19.363 75.601 43.260 1.00 42.00 754 PRO A CA 1
ATOM 6136 C C . PRO A 1 754 ? -19.455 75.214 41.777 1.00 42.00 754 PRO A C 1
ATOM 6138 O O . PRO A 1 754 ? -19.727 76.047 40.913 1.00 42.00 754 PRO A O 1
ATOM 6141 N N . ASP A 1 755 ? -19.275 73.913 41.527 1.00 38.56 755 ASP A N 1
ATOM 6142 C CA . ASP A 1 755 ? -19.431 73.225 40.238 1.00 38.56 755 ASP A CA 1
ATOM 6143 C C . ASP A 1 755 ? -20.712 73.606 39.473 1.00 38.56 755 ASP A C 1
ATOM 6145 O O . ASP A 1 755 ? -21.787 73.783 40.061 1.00 38.56 755 ASP A O 1
ATOM 6149 N N . PRO A 1 756 ? -20.631 73.571 38.133 1.00 37.81 756 PRO A N 1
ATOM 6150 C CA . PRO A 1 756 ? -21.489 72.638 37.416 1.00 37.81 756 PRO A CA 1
ATOM 6151 C C . PRO A 1 756 ? -20.711 71.717 36.461 1.00 37.81 756 PRO A C 1
ATOM 6153 O O . PRO A 1 756 ? -19.727 72.096 35.831 1.00 37.81 756 PRO A O 1
ATOM 6156 N N . GLU A 1 757 ? -21.229 70.493 36.410 1.00 43.03 757 GLU A N 1
ATOM 6157 C CA . GLU A 1 757 ? -20.840 69.282 35.678 1.00 43.03 757 GLU A CA 1
ATOM 6158 C C . GLU A 1 757 ? -20.196 69.456 34.291 1.00 43.03 757 GLU A C 1
ATOM 6160 O O . GLU A 1 757 ? -20.634 70.273 33.477 1.00 43.03 757 GLU A O 1
ATOM 6165 N N . PRO A 1 758 ? -19.299 68.514 33.945 1.00 37.59 758 PRO A N 1
ATOM 6166 C CA . PRO A 1 758 ? -19.297 67.918 32.622 1.00 37.59 758 PRO A CA 1
ATOM 6167 C C . PRO A 1 758 ? -19.603 66.412 32.633 1.00 37.59 758 PRO A C 1
ATOM 6169 O O . PRO A 1 758 ? -19.142 65.634 33.468 1.00 37.59 758 PRO A O 1
ATOM 6172 N N . GLU A 1 759 ? -20.389 66.094 31.612 1.00 35.84 759 GLU A N 1
ATOM 6173 C CA . GLU A 1 759 ? -20.815 64.849 30.980 1.00 35.84 759 GLU A CA 1
ATOM 6174 C C . GLU A 1 759 ? -19.825 63.659 30.926 1.00 35.84 759 GLU A C 1
ATOM 6176 O O . GLU A 1 759 ? -18.618 63.810 31.117 1.00 35.84 759 GLU A O 1
ATOM 6181 N N . PRO A 1 760 ? -20.349 62.443 30.652 1.00 44.62 760 PRO A N 1
ATOM 6182 C CA . PRO A 1 760 ? -19.703 61.179 30.972 1.00 44.62 760 PRO A CA 1
ATOM 6183 C C . PRO A 1 760 ? -18.967 60.544 29.783 1.00 44.62 760 PRO A C 1
ATOM 6185 O O . PRO A 1 760 ? -19.523 60.402 28.699 1.00 44.62 760 PRO A O 1
ATOM 6188 N N . GLU A 1 761 ? -17.770 60.016 30.036 1.00 32.84 761 GLU A N 1
ATOM 6189 C CA . GLU A 1 761 ? -17.063 59.042 29.190 1.00 32.84 761 GLU A CA 1
ATOM 6190 C C . GLU A 1 761 ? -16.214 58.104 30.090 1.00 32.84 761 GLU A C 1
ATOM 6192 O O . GLU A 1 761 ? -15.937 58.433 31.245 1.00 32.84 761 GLU A O 1
ATOM 6197 N N . PRO A 1 762 ? -15.821 56.898 29.644 1.00 34.81 762 PRO A N 1
ATOM 6198 C CA . PRO A 1 762 ? -16.650 55.699 29.645 1.00 34.81 762 PRO A CA 1
ATOM 6199 C C . PRO A 1 762 ? -16.072 54.638 30.601 1.00 34.81 762 PRO A C 1
ATOM 6201 O O . PRO A 1 762 ? -14.864 54.523 30.808 1.00 34.81 762 PRO A O 1
ATOM 6204 N N . GLN A 1 763 ? -16.944 53.801 31.162 1.00 34.34 763 GLN A N 1
ATOM 6205 C CA . GLN A 1 763 ? -16.539 52.642 31.960 1.00 34.34 763 GLN A CA 1
ATOM 6206 C C . GLN A 1 763 ? -15.754 51.631 31.101 1.00 34.34 763 GLN A C 1
ATOM 6208 O O . GLN A 1 763 ? -16.273 51.192 30.071 1.00 34.34 763 GLN A O 1
ATOM 6213 N N . PRO A 1 764 ? -14.575 51.150 31.538 1.00 35.12 764 PRO A N 1
ATOM 6214 C CA . PRO A 1 764 ? -14.052 49.882 31.061 1.00 35.12 764 PRO A CA 1
ATOM 6215 C C . PRO A 1 764 ? -14.936 48.773 31.630 1.00 35.12 764 PRO A C 1
ATOM 6217 O O . PRO A 1 764 ? -14.991 48.544 32.841 1.00 35.12 764 PRO A O 1
ATOM 6220 N N . ALA A 1 765 ? -15.669 48.126 30.730 1.00 30.69 765 ALA A N 1
ATOM 6221 C CA . ALA A 1 765 ? -16.504 46.981 31.022 1.00 30.69 765 ALA A CA 1
ATOM 6222 C C . ALA A 1 765 ? -15.705 45.847 31.688 1.00 30.69 765 ALA A C 1
ATOM 6224 O O . ALA A 1 765 ? -14.518 45.636 31.434 1.00 30.69 765 ALA A O 1
ATOM 6225 N N . ALA A 1 766 ? -16.420 45.118 32.541 1.00 31.08 766 ALA A N 1
ATOM 6226 C CA . ALA A 1 766 ? -16.012 43.900 33.221 1.00 31.08 766 ALA A CA 1
ATOM 6227 C C . ALA A 1 766 ? -15.297 42.887 32.300 1.00 31.08 766 ALA A C 1
ATOM 6229 O O . ALA A 1 766 ? -15.569 42.853 31.098 1.00 31.08 766 ALA A O 1
ATOM 6230 N N . PRO A 1 767 ? -14.444 42.000 32.853 1.00 31.42 767 PRO A N 1
ATOM 6231 C CA . PRO A 1 767 ? -13.854 40.913 32.085 1.00 31.42 767 PRO A CA 1
ATOM 6232 C C . PRO A 1 767 ? -14.968 40.054 31.480 1.00 31.42 767 PRO A C 1
ATOM 6234 O O . PRO A 1 767 ? -15.733 39.395 32.189 1.00 31.42 767 PRO A O 1
ATOM 6237 N N . ALA A 1 768 ? -15.060 40.097 30.153 1.00 29.47 768 ALA A N 1
ATOM 6238 C CA . ALA A 1 768 ? -15.918 39.230 29.380 1.00 29.47 768 ALA A CA 1
ATOM 6239 C C . ALA A 1 768 ? -15.527 37.776 29.662 1.00 29.47 768 ALA A C 1
ATOM 6241 O O . ALA A 1 768 ? -14.377 37.367 29.496 1.00 29.47 768 ALA A O 1
ATOM 6242 N N . ASN A 1 769 ? -16.516 36.988 30.078 1.00 34.91 769 ASN A N 1
ATOM 6243 C CA . ASN A 1 769 ? -16.484 35.547 29.906 1.00 34.91 769 ASN A CA 1
ATOM 6244 C C . ASN A 1 769 ? -16.098 35.260 28.450 1.00 34.91 769 ASN A C 1
ATOM 6246 O O . ASN A 1 769 ? -16.810 35.697 27.546 1.00 34.91 769 ASN A O 1
ATOM 6250 N N . GLY A 1 770 ? -15.018 34.515 28.220 1.00 28.22 770 GLY A N 1
ATOM 6251 C CA . GLY A 1 770 ? -14.699 33.955 26.908 1.00 28.22 770 GLY A CA 1
ATOM 6252 C C . GLY A 1 770 ? -15.718 32.879 26.533 1.00 28.22 770 GLY A C 1
ATOM 6253 O O . GLY A 1 770 ? -15.423 31.691 26.594 1.00 28.22 770 GLY A O 1
ATOM 6254 N N . ARG A 1 771 ? -16.945 33.296 26.214 1.00 36.53 771 ARG A N 1
ATOM 6255 C CA . ARG A 1 771 ? -17.855 32.545 25.354 1.00 36.53 771 ARG A CA 1
ATOM 6256 C C . ARG A 1 771 ? -17.272 32.654 23.949 1.00 36.53 771 ARG A C 1
ATOM 6258 O O . ARG A 1 771 ? -17.038 33.764 23.481 1.00 36.53 771 ARG A O 1
ATOM 6265 N N . THR A 1 772 ? -17.029 31.522 23.300 1.00 40.53 772 THR A N 1
ATOM 6266 C CA . THR A 1 772 ? -16.904 31.477 21.841 1.00 40.53 772 THR A CA 1
ATOM 6267 C C . THR A 1 772 ? -18.105 32.219 21.241 1.00 40.53 772 THR A C 1
ATOM 6269 O O . THR A 1 772 ? -19.232 31.985 21.692 1.00 40.53 772 THR A O 1
ATOM 6272 N N . PRO A 1 773 ? -17.898 33.175 20.320 1.00 48.16 773 PRO A N 1
ATOM 6273 C CA . PRO A 1 773 ? -18.998 33.946 19.765 1.00 48.16 773 PRO A CA 1
ATOM 6274 C C . PRO A 1 773 ? -19.896 33.000 18.966 1.00 48.16 773 PRO A C 1
ATOM 6276 O O . PRO A 1 773 ? -19.467 32.382 17.997 1.00 48.16 773 PRO A O 1
ATOM 6279 N N . HIS A 1 774 ? -21.142 32.859 19.411 1.00 55.84 774 HIS A N 1
ATOM 6280 C CA . HIS A 1 774 ? -22.187 32.206 18.637 1.00 55.84 774 HIS A CA 1
ATOM 6281 C C . HIS A 1 774 ? -22.535 33.150 17.482 1.00 55.84 774 HIS A C 1
ATOM 6283 O O . HIS A 1 774 ? -23.095 34.223 17.706 1.00 55.84 774 HIS A O 1
ATOM 6289 N N . LEU A 1 775 ? -22.152 32.786 16.262 1.00 67.25 775 LEU A N 1
ATOM 6290 C CA . LEU A 1 775 ? -22.422 33.573 15.061 1.00 67.25 775 LEU A CA 1
ATOM 6291 C C . LEU A 1 775 ? -23.915 33.451 14.718 1.00 67.25 775 LEU A C 1
ATOM 6293 O O . LEU A 1 775 ? -24.389 32.374 14.360 1.00 67.25 775 LEU A O 1
ATOM 6297 N N . GLU A 1 776 ? -24.680 34.533 14.897 1.00 60.75 776 GLU A N 1
ATOM 6298 C CA . GLU A 1 776 ? -26.119 34.554 14.599 1.00 60.75 776 GLU A CA 1
ATOM 6299 C C . GLU A 1 776 ? -26.376 34.224 13.118 1.00 60.75 776 GLU A C 1
ATOM 6301 O O . GLU A 1 776 ? -25.829 34.867 12.225 1.00 60.75 776 GLU A O 1
ATOM 6306 N N . GLY A 1 777 ? -27.221 33.218 12.862 1.00 63.47 777 GLY A N 1
ATOM 6307 C CA . GLY A 1 777 ? -27.597 32.785 11.511 1.00 63.47 777 GLY A CA 1
ATOM 6308 C C . GLY A 1 777 ? -26.779 31.625 10.928 1.00 63.47 777 GLY A C 1
ATOM 6309 O O . GLY A 1 777 ? -27.050 31.237 9.795 1.00 63.47 777 GLY A O 1
ATOM 6310 N N . LEU A 1 778 ? -25.823 31.062 11.678 1.00 72.44 778 LEU A N 1
ATOM 6311 C CA . LEU A 1 778 ? -25.087 29.850 11.299 1.00 72.44 778 LEU A CA 1
ATOM 6312 C C . LEU A 1 778 ? -25.544 28.640 12.119 1.00 72.44 778 LEU A C 1
ATOM 6314 O O . LEU A 1 778 ? -25.695 28.743 13.338 1.00 72.44 778 LEU A O 1
ATOM 6318 N N . ASP A 1 779 ? -25.702 27.497 11.454 1.00 78.62 779 ASP A N 1
ATOM 6319 C CA . ASP A 1 779 ? -26.002 26.220 12.107 1.00 78.62 779 ASP A CA 1
ATOM 6320 C C . ASP A 1 779 ? -24.850 25.776 13.029 1.00 78.62 779 ASP A C 1
ATOM 6322 O O . ASP A 1 779 ? -23.695 26.176 12.848 1.00 78.62 779 ASP A O 1
ATOM 6326 N N . ASP A 1 780 ? -25.156 24.915 14.007 1.00 76.19 780 ASP A N 1
ATOM 6327 C CA . ASP A 1 780 ? -24.209 24.446 15.034 1.00 76.19 780 ASP A CA 1
ATOM 6328 C C . ASP A 1 780 ? -22.914 23.856 14.431 1.00 76.19 780 ASP A C 1
ATOM 6330 O O . ASP A 1 780 ? -21.823 24.033 14.978 1.00 76.19 780 ASP A O 1
ATOM 6334 N N . GLU A 1 781 ? -23.021 23.205 13.270 1.00 80.44 781 GLU A N 1
ATOM 6335 C CA . GLU A 1 781 ? -21.900 22.616 12.524 1.00 80.44 781 GLU A CA 1
ATOM 6336 C C . GLU A 1 781 ? -20.944 23.693 11.976 1.00 80.44 781 GLU A C 1
ATOM 6338 O O . GLU A 1 781 ? -19.724 23.595 12.133 1.00 80.44 781 GLU A O 1
ATOM 6343 N N . TRP A 1 782 ? -21.483 24.789 11.431 1.00 83.12 782 TRP A N 1
ATOM 6344 C CA . TRP A 1 782 ? -20.699 25.920 10.920 1.00 83.12 782 TRP A CA 1
ATOM 6345 C C . TRP A 1 782 ? -20.081 26.760 12.040 1.00 83.12 782 TRP A C 1
ATOM 6347 O O . TRP A 1 782 ? -18.990 27.310 11.873 1.00 83.12 782 TRP A O 1
ATOM 6357 N N . GLN A 1 783 ? -20.725 26.823 13.208 1.00 79.06 783 GLN A N 1
ATOM 6358 C CA . GLN A 1 783 ? -20.137 27.444 14.397 1.00 79.06 783 GLN A CA 1
ATOM 6359 C C . GLN A 1 783 ? -18.953 26.633 14.938 1.00 79.06 783 GLN A C 1
ATOM 6361 O O . GLN A 1 783 ? -17.929 27.207 15.319 1.00 79.06 783 GLN A O 1
ATOM 6366 N N . ALA A 1 784 ? -19.063 25.300 14.933 1.00 77.50 784 ALA A N 1
ATOM 6367 C CA . ALA A 1 784 ? -17.970 24.408 15.309 1.00 77.50 784 ALA A CA 1
ATOM 6368 C C . ALA A 1 784 ? -16.798 24.478 14.316 1.00 77.50 784 ALA A C 1
ATOM 6370 O O . ALA A 1 784 ? -15.643 24.422 14.744 1.00 77.50 784 ALA A O 1
ATOM 6371 N N . PHE A 1 785 ? -17.079 24.646 13.019 1.00 84.50 785 PHE A N 1
ATOM 6372 C CA . PHE A 1 785 ? -16.064 24.889 11.991 1.00 84.50 785 PHE A CA 1
ATOM 6373 C C . PHE A 1 785 ? -15.338 26.223 12.219 1.00 84.50 785 PHE A C 1
ATOM 6375 O O . PHE A 1 785 ? -14.112 26.255 12.323 1.00 84.50 785 PHE A O 1
ATOM 6382 N N . ALA A 1 786 ? -16.084 27.319 12.397 1.00 81.75 786 ALA A N 1
ATOM 6383 C CA . ALA A 1 786 ? -15.537 28.660 12.610 1.00 81.75 786 ALA A CA 1
ATOM 6384 C C . ALA A 1 786 ? -14.609 28.748 13.835 1.00 81.75 786 ALA A C 1
ATOM 6386 O O . ALA A 1 786 ? -13.578 29.417 13.786 1.00 81.75 786 ALA A O 1
ATOM 6387 N N . ALA A 1 787 ? -14.936 28.036 14.918 1.00 77.56 787 ALA A N 1
ATOM 6388 C CA . ALA A 1 787 ? -14.140 28.020 16.146 1.00 77.56 787 ALA A CA 1
ATOM 6389 C C . ALA A 1 787 ? -12.751 27.364 15.989 1.00 77.56 787 ALA A C 1
ATOM 6391 O O . ALA A 1 787 ? -11.884 27.567 16.840 1.00 77.56 787 ALA A O 1
ATOM 6392 N N . GLN A 1 788 ? -12.543 26.575 14.931 1.00 78.31 788 GLN A N 1
ATOM 6393 C CA . GLN A 1 788 ? -11.309 25.822 14.679 1.00 78.31 788 GLN A CA 1
ATOM 6394 C C . GLN A 1 788 ? -10.423 26.458 13.595 1.00 78.31 788 GLN A C 1
ATOM 6396 O O . GLN A 1 788 ? -9.290 26.019 13.379 1.00 78.31 788 GLN A O 1
ATOM 6401 N N . LEU A 1 789 ? -10.908 27.498 12.910 1.00 82.00 789 LEU A N 1
ATOM 6402 C CA . LEU A 1 789 ? -10.152 28.173 11.860 1.00 82.00 789 LEU A CA 1
ATOM 6403 C C . LEU A 1 789 ? -9.012 29.014 12.443 1.00 82.00 789 LEU A C 1
ATOM 6405 O O . LEU A 1 789 ? -9.152 29.718 13.441 1.00 82.00 789 LEU A O 1
ATOM 6409 N N . THR A 1 790 ? -7.859 28.960 11.779 1.00 81.94 790 THR A N 1
ATOM 6410 C CA . THR A 1 790 ? -6.709 29.815 12.088 1.00 81.94 790 THR A CA 1
ATOM 6411 C C . THR A 1 790 ? -6.732 31.055 11.197 1.00 81.94 790 THR A C 1
ATOM 6413 O O . THR A 1 790 ? -7.372 31.053 10.145 1.00 81.94 790 THR A O 1
ATOM 6416 N N . ALA A 1 791 ? -5.969 32.093 11.553 1.00 76.31 791 ALA A N 1
ATOM 6417 C CA . ALA A 1 791 ? -5.818 33.287 10.712 1.00 76.31 791 ALA A CA 1
ATOM 6418 C C . ALA A 1 791 ? -5.353 32.952 9.276 1.00 76.31 791 ALA A C 1
ATOM 6420 O O . ALA A 1 791 ? -5.791 33.587 8.320 1.00 76.31 791 ALA A O 1
ATOM 6421 N N . ALA A 1 792 ? -4.537 31.902 9.115 1.00 74.88 792 ALA A N 1
ATOM 6422 C CA . ALA A 1 792 ? -4.103 31.402 7.813 1.00 74.88 792 ALA A CA 1
ATOM 6423 C C . ALA A 1 792 ? -5.265 30.800 7.003 1.00 74.88 792 ALA A C 1
ATOM 6425 O O . ALA A 1 792 ? -5.388 31.067 5.809 1.00 74.88 792 ALA A O 1
ATOM 6426 N N . HIS A 1 793 ? -6.134 30.013 7.651 1.00 84.44 793 HIS A N 1
ATOM 6427 C CA . HIS A 1 793 ? -7.314 29.421 7.012 1.00 84.44 793 HIS A CA 1
ATOM 6428 C C . HIS A 1 793 ? -8.322 30.495 6.590 1.00 84.44 793 HIS A C 1
ATOM 6430 O O . HIS A 1 793 ? -8.829 30.447 5.473 1.00 84.44 793 HIS A O 1
ATOM 6436 N N . VAL A 1 794 ? -8.560 31.496 7.444 1.00 85.19 794 VAL A N 1
ATOM 6437 C CA . VAL A 1 794 ? -9.442 32.627 7.121 1.00 85.19 794 VAL A CA 1
ATOM 6438 C C . VAL A 1 794 ? -8.889 33.419 5.937 1.00 85.19 794 VAL A C 1
ATOM 6440 O O . VAL A 1 794 ? -9.634 33.696 5.006 1.00 85.19 794 VAL A O 1
ATOM 6443 N N . ALA A 1 795 ? -7.585 33.715 5.904 1.00 82.25 795 ALA A N 1
ATOM 6444 C CA . ALA A 1 795 ? -6.967 34.435 4.787 1.00 82.25 795 ALA A CA 1
ATOM 6445 C C . ALA A 1 795 ? -7.106 33.690 3.446 1.00 82.25 795 ALA A C 1
ATOM 6447 O O . ALA A 1 795 ? -7.341 34.315 2.410 1.00 82.25 795 ALA A O 1
ATOM 6448 N N . VAL A 1 796 ? -7.001 32.355 3.460 1.00 84.81 796 VAL A N 1
ATOM 6449 C CA . VAL A 1 796 ? -7.245 31.524 2.271 1.00 84.81 796 VAL A CA 1
ATOM 6450 C C . VAL A 1 796 ? -8.720 31.552 1.871 1.00 84.81 796 VAL A C 1
ATOM 6452 O O . VAL A 1 796 ? -9.008 31.769 0.697 1.00 84.81 796 VAL A O 1
ATOM 6455 N N . LEU A 1 797 ? -9.653 31.391 2.815 1.00 86.06 797 LEU A N 1
ATOM 6456 C CA . LEU A 1 797 ? -11.094 31.437 2.534 1.00 86.06 797 LEU A CA 1
ATOM 6457 C C . LEU A 1 797 ? -11.520 32.795 1.977 1.00 86.06 797 LEU A C 1
ATOM 6459 O O . LEU A 1 797 ? -12.229 32.836 0.979 1.00 86.06 797 LEU A O 1
ATOM 6463 N N . THR A 1 798 ? -11.029 33.897 2.544 1.00 84.94 798 THR A N 1
ATOM 6464 C CA . THR A 1 798 ? -11.290 35.251 2.040 1.00 84.94 798 THR A CA 1
ATOM 6465 C C . THR A 1 798 ? -10.759 35.412 0.614 1.00 84.94 798 THR A C 1
ATOM 6467 O O . THR A 1 798 ? -11.491 35.845 -0.273 1.00 84.94 798 THR A O 1
ATOM 6470 N N . ALA A 1 799 ? -9.533 34.952 0.337 1.00 83.81 799 ALA A N 1
ATOM 6471 C CA . ALA A 1 799 ? -8.964 34.996 -1.011 1.00 83.81 799 ALA A CA 1
ATOM 6472 C C . ALA A 1 799 ? -9.727 34.122 -2.031 1.00 83.81 799 ALA A C 1
ATOM 6474 O O . ALA A 1 799 ? -9.782 34.472 -3.213 1.00 83.81 799 ALA A O 1
ATOM 6475 N N . VAL A 1 800 ? -10.320 33.001 -1.601 1.00 85.44 800 VAL A N 1
ATOM 6476 C CA . VAL A 1 800 ? -11.193 32.160 -2.442 1.00 85.44 800 VAL A CA 1
ATOM 6477 C C . VAL A 1 800 ? -12.546 32.835 -2.679 1.00 85.44 800 VAL A C 1
ATOM 6479 O O . VAL A 1 800 ? -13.021 32.867 -3.815 1.00 85.44 800 VAL A O 1
ATOM 6482 N N . LEU A 1 801 ? -13.157 33.408 -1.638 1.00 83.12 801 LEU A N 1
ATOM 6483 C CA . LEU A 1 801 ? -14.452 34.091 -1.719 1.00 83.12 801 LEU A CA 1
ATOM 6484 C C . LEU A 1 801 ? -14.399 35.311 -2.645 1.00 83.12 801 LEU A C 1
ATOM 6486 O O . LEU A 1 801 ? -15.325 35.498 -3.442 1.00 83.12 801 LEU A O 1
ATOM 6490 N N . ASP A 1 802 ? -13.294 36.057 -2.600 1.00 82.19 802 ASP A N 1
ATOM 6491 C CA . ASP A 1 802 ? -13.019 37.221 -3.451 1.00 82.19 802 ASP A CA 1
ATOM 6492 C C . ASP A 1 802 ? -12.514 36.844 -4.857 1.00 82.19 802 ASP A C 1
ATOM 6494 O O . ASP A 1 802 ? -12.289 37.721 -5.692 1.00 82.19 802 ASP A O 1
ATOM 6498 N N . GLN A 1 803 ? -12.334 35.546 -5.140 1.00 77.88 803 GLN A N 1
ATOM 6499 C CA . GLN A 1 803 ? -11.781 35.008 -6.393 1.00 77.88 803 GLN A CA 1
ATOM 6500 C C . GLN A 1 803 ? -10.374 35.541 -6.739 1.00 77.88 803 GLN A C 1
ATOM 6502 O O . GLN A 1 803 ? -9.997 35.631 -7.908 1.00 77.88 803 GLN A O 1
ATOM 6507 N N . GLN A 1 804 ? -9.572 35.883 -5.726 1.00 76.12 804 GLN A N 1
ATOM 6508 C CA . GLN A 1 804 ? -8.215 36.425 -5.885 1.00 76.12 804 GLN A CA 1
ATOM 6509 C C . GLN A 1 804 ? -7.107 35.425 -5.527 1.00 76.12 804 GLN A C 1
ATOM 6511 O O . GLN A 1 804 ? -5.919 35.761 -5.592 1.00 76.12 804 GLN A O 1
ATOM 6516 N N . LEU A 1 805 ? -7.463 34.191 -5.155 1.00 78.12 805 LEU A N 1
ATOM 6517 C CA . LEU A 1 805 ? -6.488 33.172 -4.787 1.00 78.12 805 LEU A CA 1
ATOM 6518 C C . LEU A 1 805 ? -5.613 32.776 -5.994 1.00 78.12 805 LEU A C 1
ATOM 6520 O O . LEU A 1 805 ? -6.024 32.041 -6.888 1.00 78.12 805 LEU A O 1
ATOM 6524 N N . THR A 1 806 ? -4.365 33.247 -5.987 1.00 76.88 806 THR A N 1
ATOM 6525 C CA . THR A 1 806 ? -3.299 32.855 -6.924 1.00 76.88 806 THR A CA 1
ATOM 6526 C C . THR A 1 806 ? -2.281 31.952 -6.222 1.00 76.88 806 THR A C 1
ATOM 6528 O O . THR A 1 806 ? -2.098 32.061 -5.011 1.00 76.88 806 THR A O 1
ATOM 6531 N N . ASP A 1 807 ? -1.554 31.102 -6.961 1.00 74.62 807 ASP A N 1
ATOM 6532 C CA . ASP A 1 807 ? -0.493 30.240 -6.389 1.00 74.62 807 ASP A CA 1
ATOM 6533 C C . ASP A 1 807 ? 0.577 31.065 -5.644 1.00 74.62 807 ASP A C 1
ATOM 6535 O O . ASP A 1 807 ? 1.085 30.669 -4.597 1.00 74.62 807 ASP A O 1
ATOM 6539 N N . THR A 1 808 ? 0.862 32.278 -6.125 1.00 76.12 808 THR A N 1
ATOM 6540 C CA . THR A 1 808 ? 1.743 33.243 -5.454 1.00 76.12 808 THR A CA 1
ATOM 6541 C C . THR A 1 808 ? 1.189 33.740 -4.119 1.00 76.12 808 THR A C 1
ATOM 6543 O O . THR A 1 808 ? 1.945 33.827 -3.153 1.00 76.12 808 THR A O 1
ATOM 6546 N N . LEU A 1 809 ? -0.114 34.036 -4.039 1.00 77.50 809 LEU A N 1
ATOM 6547 C CA . LEU A 1 809 ? -0.761 34.495 -2.807 1.00 77.50 809 LEU A CA 1
ATOM 6548 C C . LEU A 1 809 ? -0.893 33.353 -1.793 1.00 77.50 809 LEU A C 1
ATOM 6550 O O . LEU A 1 809 ? -0.585 33.542 -0.620 1.00 77.50 809 LEU A O 1
ATOM 6554 N N . LEU A 1 810 ? -1.249 32.150 -2.250 1.00 79.81 810 LEU A N 1
ATOM 6555 C CA . LEU A 1 810 ? -1.318 30.959 -1.405 1.00 79.81 810 LEU A CA 1
ATOM 6556 C C . LEU A 1 810 ? 0.054 30.622 -0.801 1.00 79.81 810 LEU A C 1
ATOM 6558 O O . LEU A 1 810 ? 0.154 30.367 0.397 1.00 79.81 810 LEU A O 1
ATOM 6562 N N . ARG A 1 811 ? 1.132 30.685 -1.596 1.00 74.62 811 ARG A N 1
ATOM 6563 C CA . ARG A 1 811 ? 2.510 30.526 -1.095 1.00 74.62 811 ARG A CA 1
ATOM 6564 C C . ARG A 1 811 ? 2.898 31.614 -0.105 1.00 74.62 811 ARG A C 1
ATOM 6566 O O . ARG A 1 811 ? 3.586 31.310 0.864 1.00 74.62 811 ARG A O 1
ATOM 6573 N N . HIS A 1 812 ? 2.458 32.850 -0.327 1.00 72.88 812 HIS A N 1
ATOM 6574 C CA . HIS A 1 812 ? 2.725 33.952 0.589 1.00 72.88 812 HIS A CA 1
ATOM 6575 C C . HIS A 1 812 ? 2.048 33.730 1.949 1.00 72.88 812 HIS A C 1
ATOM 6577 O O . HIS A 1 812 ? 2.746 33.726 2.962 1.00 72.88 812 HIS A O 1
ATOM 6583 N N . ILE A 1 813 ? 0.742 33.435 1.965 1.00 74.81 813 ILE A N 1
ATOM 6584 C CA . ILE A 1 813 ? -0.021 33.135 3.189 1.00 74.81 813 ILE A CA 1
ATOM 6585 C C . ILE A 1 813 ? 0.596 31.930 3.914 1.00 74.81 813 ILE A C 1
ATOM 6587 O O . ILE A 1 813 ? 0.899 32.000 5.102 1.00 74.81 813 ILE A O 1
ATOM 6591 N N . ALA A 1 814 ? 0.884 30.846 3.191 1.00 72.50 814 ALA A N 1
ATOM 6592 C CA . ALA A 1 814 ? 1.482 29.647 3.772 1.00 72.50 814 ALA A CA 1
ATOM 6593 C C . ALA A 1 814 ? 2.884 29.924 4.367 1.00 72.50 814 ALA A C 1
ATOM 6595 O O . ALA A 1 814 ? 3.191 29.480 5.475 1.00 72.50 814 ALA A O 1
ATOM 6596 N N . SER A 1 815 ? 3.704 30.745 3.694 1.00 61.19 815 SER A N 1
ATOM 6597 C CA . SER A 1 815 ? 5.035 31.144 4.179 1.00 61.19 815 SER A CA 1
ATOM 6598 C C . SER A 1 815 ? 4.993 32.022 5.432 1.00 61.19 815 SER A C 1
ATOM 6600 O O . SER A 1 815 ? 5.822 31.836 6.318 1.00 61.19 815 SER A O 1
ATOM 6602 N N . GLN A 1 816 ? 4.010 32.923 5.556 1.00 65.88 816 GLN A N 1
ATOM 6603 C CA . GLN A 1 816 ? 3.836 33.765 6.748 1.00 65.88 816 GLN A CA 1
ATOM 6604 C C . GLN A 1 816 ? 3.521 32.941 8.001 1.00 65.88 816 GLN A C 1
ATOM 6606 O O . GLN A 1 816 ? 3.859 33.347 9.112 1.00 65.88 816 GLN A O 1
ATOM 6611 N N . HIS A 1 817 ? 2.922 31.765 7.817 1.00 60.75 817 HIS A N 1
ATOM 6612 C CA . HIS A 1 817 ? 2.545 30.860 8.896 1.00 60.75 817 HIS A CA 1
ATOM 6613 C C . HIS A 1 817 ? 3.460 29.628 9.019 1.00 60.75 817 HIS A C 1
ATOM 6615 O O . HIS A 1 817 ? 3.188 28.761 9.844 1.00 60.75 817 HIS A O 1
ATOM 6621 N N . ASN A 1 818 ? 4.569 29.565 8.265 1.00 65.50 818 ASN A N 1
ATOM 6622 C CA . ASN A 1 818 ? 5.510 28.433 8.219 1.00 65.50 818 ASN A CA 1
ATOM 6623 C C . ASN A 1 818 ? 4.864 27.073 7.867 1.00 65.50 818 ASN A C 1
ATOM 6625 O O . ASN A 1 818 ? 5.315 26.028 8.335 1.00 65.50 818 ASN A O 1
ATOM 6629 N N . ILE A 1 819 ? 3.818 27.068 7.036 1.00 65.81 819 ILE A N 1
ATOM 6630 C CA . ILE A 1 819 ? 3.105 25.861 6.586 1.00 65.81 819 ILE A CA 1
ATOM 6631 C C . ILE A 1 819 ? 3.316 25.700 5.072 1.00 65.81 819 ILE A C 1
ATOM 6633 O O . ILE A 1 819 ? 3.504 26.681 4.353 1.00 65.81 819 ILE A O 1
ATOM 6637 N N . MET A 1 820 ? 3.320 24.468 4.549 1.00 59.41 820 MET A N 1
ATOM 6638 C CA . MET A 1 820 ? 3.335 24.265 3.093 1.00 59.41 820 MET A CA 1
ATOM 6639 C C . MET A 1 820 ? 1.942 24.534 2.491 1.00 59.41 820 MET A C 1
ATOM 6641 O O . MET A 1 820 ? 0.956 24.094 3.073 1.00 59.41 820 MET A O 1
ATOM 6645 N N . PRO A 1 821 ? 1.831 25.154 1.299 1.00 70.50 821 PRO A N 1
ATOM 6646 C CA . PRO A 1 821 ? 0.547 25.450 0.648 1.00 70.50 821 PRO A CA 1
ATOM 6647 C C . PRO A 1 821 ? -0.427 24.270 0.564 1.00 70.50 821 PRO A C 1
ATOM 6649 O O . PRO A 1 821 ? -1.610 24.434 0.831 1.00 70.50 821 PRO A O 1
ATOM 6652 N N . ALA A 1 822 ? 0.083 23.081 0.228 1.00 72.62 822 ALA A N 1
ATOM 6653 C CA . ALA A 1 822 ? -0.723 21.865 0.150 1.00 72.62 822 ALA A CA 1
ATOM 6654 C C . ALA A 1 822 ? -1.282 21.467 1.525 1.00 72.62 822 ALA A C 1
ATOM 6656 O O . ALA A 1 822 ? -2.477 21.242 1.651 1.00 72.62 822 ALA A O 1
ATOM 6657 N N . LEU A 1 823 ? -0.444 21.502 2.568 1.00 68.50 823 LEU A N 1
ATOM 6658 C CA . LEU A 1 823 ? -0.846 21.165 3.936 1.00 68.50 823 LEU A CA 1
ATOM 6659 C C . LEU A 1 823 ? -1.862 22.154 4.514 1.00 68.50 823 LEU A C 1
ATOM 6661 O O . LEU A 1 823 ? -2.690 21.745 5.312 1.00 68.50 823 LEU A O 1
ATOM 6665 N N . LEU A 1 824 ? -1.810 23.430 4.112 1.00 77.06 824 LEU A N 1
ATOM 6666 C CA . LEU A 1 824 ? -2.767 24.454 4.543 1.00 77.06 824 LEU A CA 1
ATOM 6667 C C . LEU A 1 824 ? -4.165 24.241 3.936 1.00 77.06 824 LEU A C 1
ATOM 6669 O O . LEU A 1 824 ? -5.171 24.519 4.584 1.00 77.06 824 LEU A O 1
ATOM 6673 N N . LEU A 1 825 ? -4.229 23.772 2.686 1.00 80.25 825 LEU A N 1
ATOM 6674 C CA . LEU A 1 825 ? -5.494 23.425 2.035 1.00 80.25 825 LEU A CA 1
ATOM 6675 C C . LEU A 1 825 ? -6.040 22.092 2.559 1.00 80.25 825 LEU A C 1
ATOM 6677 O O . LEU A 1 825 ? -7.238 21.985 2.813 1.00 80.25 825 LEU A O 1
ATOM 6681 N N . ASP A 1 826 ? -5.161 21.110 2.771 1.00 78.25 826 ASP A N 1
ATOM 6682 C CA . ASP A 1 826 ? -5.525 19.812 3.339 1.00 78.25 826 ASP A CA 1
ATOM 6683 C C . ASP A 1 826 ? -6.050 19.968 4.773 1.00 78.25 826 ASP A C 1
ATOM 6685 O O . ASP A 1 826 ? -7.107 19.427 5.084 1.00 78.25 826 ASP A O 1
ATOM 6689 N N . SER A 1 827 ? -5.398 20.781 5.617 1.00 81.12 827 SER A N 1
ATOM 6690 C CA . SER A 1 827 ? -5.865 21.043 6.986 1.00 81.12 827 SER A CA 1
ATOM 6691 C C . SER A 1 827 ? -7.200 21.780 7.024 1.00 81.12 827 SER A C 1
ATOM 6693 O O . SER A 1 827 ? -8.008 21.546 7.916 1.00 81.12 827 SER A O 1
ATOM 6695 N N . LEU A 1 828 ? -7.464 22.662 6.058 1.00 84.31 828 LEU A N 1
ATOM 6696 C CA . LEU A 1 828 ? -8.746 23.353 5.953 1.00 84.31 828 LEU A CA 1
ATOM 6697 C C . LEU A 1 828 ? -9.878 22.389 5.581 1.00 84.31 828 LEU A C 1
ATOM 6699 O O . LEU A 1 828 ? -10.948 22.434 6.187 1.00 84.31 828 LEU A O 1
ATOM 6703 N N . ASN A 1 829 ? -9.630 21.506 4.613 1.00 89.56 829 ASN A N 1
ATOM 6704 C CA . ASN A 1 829 ? -10.588 20.484 4.201 1.00 89.56 829 ASN A CA 1
ATOM 6705 C C . ASN A 1 829 ? -10.795 19.406 5.271 1.00 89.56 829 ASN A C 1
ATOM 6707 O O . ASN A 1 829 ? -11.913 18.929 5.423 1.00 89.56 829 ASN A O 1
ATOM 6711 N N . GLU A 1 830 ? -9.762 19.053 6.034 1.00 82.94 830 GLU A N 1
ATOM 6712 C CA . GLU A 1 830 ? -9.866 18.130 7.169 1.00 82.94 830 GLU A CA 1
ATOM 6713 C C . GLU A 1 830 ? -10.735 18.725 8.287 1.00 82.94 830 GLU A C 1
ATOM 6715 O O . GLU A 1 830 ? -11.672 18.077 8.747 1.00 82.94 830 GLU A O 1
ATOM 6720 N N . LEU A 1 831 ? -10.523 20.001 8.641 1.00 80.62 831 LEU A N 1
ATOM 6721 C CA . LEU A 1 831 ? -11.367 20.705 9.614 1.00 80.62 831 LEU A CA 1
ATOM 6722 C C . LEU A 1 831 ? -12.828 20.809 9.162 1.00 80.62 831 LEU A C 1
ATOM 6724 O O . LEU A 1 831 ? -13.736 20.716 9.989 1.00 80.62 831 LEU A O 1
ATOM 6728 N N . ALA A 1 832 ? -13.066 21.004 7.864 1.00 83.81 832 ALA A N 1
ATOM 6729 C CA . ALA A 1 832 ? -14.411 21.012 7.302 1.00 83.81 832 ALA A CA 1
ATOM 6730 C C . ALA A 1 832 ? -15.049 19.618 7.382 1.00 83.81 832 ALA A C 1
ATOM 6732 O O . ALA A 1 832 ? -16.144 19.462 7.919 1.00 83.81 832 ALA A O 1
ATOM 6733 N N . GLN A 1 833 ? -14.319 18.585 6.966 1.00 80.94 833 GLN A N 1
ATOM 6734 C CA . GLN A 1 833 ? -14.784 17.203 7.000 1.00 80.94 833 GLN A CA 1
ATOM 6735 C C . GLN A 1 833 ? -15.146 16.741 8.422 1.00 80.94 833 GLN A C 1
ATOM 6737 O O . GLN A 1 833 ? -16.102 15.982 8.589 1.00 80.94 833 GLN A O 1
ATOM 6742 N N . ASP A 1 834 ? -14.420 17.217 9.435 1.00 72.06 834 ASP A N 1
ATOM 6743 C CA . ASP A 1 834 ? -14.650 16.888 10.846 1.00 72.06 834 ASP A CA 1
ATOM 6744 C C . ASP A 1 834 ? -15.824 17.649 11.486 1.00 72.06 834 ASP A C 1
ATOM 6746 O O . ASP A 1 834 ? -16.376 17.191 12.490 1.00 72.06 834 ASP A O 1
ATOM 6750 N N . SER A 1 835 ? -16.210 18.804 10.934 1.00 82.06 835 SER A N 1
ATOM 6751 C CA . SER A 1 835 ? -17.249 19.675 11.507 1.00 82.06 835 SER A CA 1
ATOM 6752 C C . SER A 1 835 ? -18.556 19.657 10.715 1.00 82.06 835 SER A C 1
ATOM 6754 O O . SER A 1 835 ? -19.594 19.346 11.293 1.00 82.06 835 SER A O 1
ATOM 6756 N N . ILE A 1 836 ? -18.503 19.943 9.411 1.00 82.31 836 ILE A N 1
ATOM 6757 C CA . ILE A 1 836 ? -19.662 19.972 8.501 1.00 82.31 836 ILE A CA 1
ATOM 6758 C C . ILE A 1 836 ? -19.877 18.636 7.771 1.00 82.31 836 ILE A C 1
ATOM 6760 O O . ILE A 1 836 ? -20.867 18.458 7.068 1.00 82.31 836 ILE A O 1
ATOM 6764 N N . GLY A 1 837 ? -18.954 17.677 7.914 1.00 77.12 837 GLY A N 1
ATOM 6765 C CA . GLY A 1 837 ? -19.070 16.358 7.284 1.00 77.12 837 GLY A CA 1
ATOM 6766 C C . GLY A 1 837 ? -18.745 16.328 5.786 1.00 77.12 837 GLY A C 1
ATOM 6767 O O . GLY A 1 837 ? -18.929 15.280 5.161 1.00 77.12 837 GLY A O 1
ATOM 6768 N N . ASP A 1 838 ? -18.238 17.428 5.226 1.00 83.31 838 ASP A N 1
ATOM 6769 C CA . ASP A 1 838 ? -17.885 17.585 3.811 1.00 83.31 838 ASP A CA 1
ATOM 6770 C C . ASP A 1 838 ? -16.633 18.465 3.633 1.00 83.31 838 ASP A C 1
ATOM 6772 O O . ASP A 1 838 ? -16.227 19.186 4.548 1.00 83.31 838 ASP A O 1
ATOM 6776 N N . ILE A 1 839 ? -16.013 18.418 2.454 1.00 85.75 839 ILE A N 1
ATOM 6777 C CA . ILE A 1 839 ? -14.875 19.272 2.095 1.00 85.75 839 ILE A CA 1
ATOM 6778 C C . ILE A 1 839 ? -15.348 20.622 1.538 1.00 85.75 839 ILE A C 1
ATOM 6780 O O . ILE A 1 839 ? -16.295 20.700 0.762 1.00 85.75 839 ILE A O 1
ATOM 6784 N N . VAL A 1 840 ? -14.658 21.707 1.899 1.00 83.75 840 VAL A N 1
ATOM 6785 C CA . VAL A 1 840 ? -15.041 23.069 1.476 1.00 83.75 840 VAL A CA 1
ATOM 6786 C C . VAL A 1 840 ? -14.381 23.468 0.156 1.00 83.75 840 VAL A C 1
ATOM 6788 O O . VAL A 1 840 ? -14.999 24.179 -0.637 1.00 83.75 840 VAL A O 1
ATOM 6791 N N . LEU A 1 841 ? -13.147 23.017 -0.103 1.00 84.88 841 LEU A N 1
ATOM 6792 C CA . LEU A 1 841 ? -12.366 23.378 -1.290 1.00 84.88 841 LEU A CA 1
ATOM 6793 C C . LEU A 1 841 ? -12.025 22.167 -2.163 1.00 84.88 841 LEU A C 1
ATOM 6795 O O . LEU A 1 841 ? -11.475 21.174 -1.688 1.00 84.88 841 LEU A O 1
ATOM 6799 N N . GLU A 1 842 ? -12.245 22.282 -3.471 1.00 79.50 842 GLU A N 1
ATOM 6800 C CA . GLU A 1 842 ? -11.778 21.294 -4.440 1.00 79.50 842 GLU A CA 1
ATOM 6801 C C . GLU A 1 842 ? -10.314 21.583 -4.813 1.00 79.50 842 GLU A C 1
ATOM 6803 O O . GLU A 1 842 ? -9.976 22.671 -5.291 1.00 79.50 842 GLU A O 1
ATOM 6808 N N . LEU A 1 843 ? -9.428 20.599 -4.616 1.00 72.00 843 LEU A N 1
ATOM 6809 C CA . LEU A 1 843 ? -7.983 20.699 -4.879 1.00 72.00 843 LEU A CA 1
ATOM 6810 C C . LEU A 1 843 ? -7.652 20.593 -6.382 1.00 72.00 843 LEU A C 1
ATOM 6812 O O . LEU A 1 843 ? -6.875 19.741 -6.821 1.00 72.00 843 LEU A O 1
ATOM 6816 N N . THR A 1 844 ? -8.259 21.458 -7.192 1.00 64.81 844 THR A N 1
ATOM 6817 C CA . THR A 1 844 ? -7.895 21.656 -8.603 1.00 64.81 844 THR A CA 1
ATOM 6818 C C . THR A 1 844 ? -6.732 22.670 -8.712 1.00 64.81 844 THR A C 1
ATOM 6820 O O . THR A 1 844 ? -6.345 23.268 -7.707 1.00 64.81 844 THR A O 1
ATOM 6823 N N . PRO A 1 845 ? -6.118 22.897 -9.896 1.00 54.66 845 PRO A N 1
ATOM 6824 C CA . PRO A 1 845 ? -5.008 23.851 -10.063 1.00 54.66 845 PRO A CA 1
ATOM 6825 C C . PRO A 1 845 ? -5.307 25.283 -9.581 1.00 54.66 845 PRO A C 1
ATOM 6827 O O . PRO A 1 845 ? -4.380 26.061 -9.363 1.00 54.66 845 PRO A O 1
ATOM 6830 N N . THR A 1 846 ? -6.587 25.621 -9.416 1.00 62.56 846 THR A N 1
ATOM 6831 C CA . THR A 1 846 ? -7.088 26.832 -8.760 1.00 62.56 846 THR A CA 1
ATOM 6832 C C . THR A 1 846 ? -8.145 26.413 -7.734 1.00 62.56 846 THR A C 1
ATOM 6834 O O . THR A 1 846 ? -9.226 26.009 -8.160 1.00 62.56 846 THR A O 1
ATOM 6837 N N . PRO A 1 847 ? -7.872 26.476 -6.419 1.00 73.38 847 PRO A N 1
ATOM 6838 C CA . PRO A 1 847 ? -8.826 26.035 -5.403 1.00 73.38 847 PRO A CA 1
ATOM 6839 C C . PRO A 1 847 ? -10.151 26.800 -5.508 1.00 73.38 847 PRO A C 1
ATOM 6841 O O . PRO A 1 847 ? -10.155 28.032 -5.524 1.00 73.38 847 PRO A O 1
ATOM 6844 N N . GLN A 1 848 ? -11.263 26.072 -5.600 1.00 79.06 848 GLN A N 1
ATOM 6845 C CA . GLN A 1 848 ? -12.625 26.615 -5.680 1.00 79.06 848 GLN A CA 1
ATOM 6846 C C . GLN A 1 848 ? -13.511 25.951 -4.630 1.00 79.06 848 GLN A C 1
ATOM 6848 O O . GLN A 1 848 ? -13.163 24.888 -4.118 1.00 79.06 848 GLN A O 1
ATOM 6853 N N . LEU A 1 849 ? -14.642 26.579 -4.305 1.00 82.19 849 LEU A N 1
ATOM 6854 C CA . LEU A 1 849 ? -15.633 25.986 -3.409 1.00 82.19 849 LEU A CA 1
ATOM 6855 C C . LEU A 1 849 ? -16.250 24.738 -4.049 1.00 82.19 849 LEU A C 1
ATOM 6857 O O . LEU A 1 849 ? -16.567 24.748 -5.236 1.00 82.19 849 LEU A O 1
ATOM 6861 N N . VAL A 1 850 ? -16.419 23.684 -3.251 1.00 81.00 850 VAL A N 1
ATOM 6862 C CA . VAL A 1 850 ? -17.022 22.410 -3.687 1.00 81.00 850 VAL A CA 1
ATOM 6863 C C . VAL A 1 850 ? -18.524 22.566 -3.944 1.00 81.00 850 VAL A C 1
ATOM 6865 O O . VAL A 1 850 ? -19.052 21.979 -4.887 1.00 81.00 850 VAL A O 1
ATOM 6868 N N . ASP A 1 851 ? -19.196 23.401 -3.148 1.00 78.75 851 ASP A N 1
ATOM 6869 C CA . ASP A 1 851 ? -20.607 23.747 -3.306 1.00 78.75 851 ASP A CA 1
ATOM 6870 C C . ASP A 1 851 ? -20.810 25.259 -3.106 1.00 78.75 851 ASP A C 1
ATOM 6872 O O . ASP A 1 851 ? -20.297 25.869 -2.163 1.00 78.75 851 ASP A O 1
ATOM 6876 N N . GLU A 1 852 ? -21.576 25.883 -4.000 1.00 79.06 852 GLU A N 1
ATOM 6877 C CA . GLU A 1 852 ? -21.842 27.323 -3.965 1.00 79.06 852 GLU A CA 1
ATOM 6878 C C . GLU A 1 852 ? -22.739 27.722 -2.777 1.00 79.06 852 GLU A C 1
ATOM 6880 O O . GLU A 1 852 ? -22.692 28.864 -2.315 1.00 79.06 852 GLU A O 1
ATOM 6885 N N . SER A 1 853 ? -23.514 26.782 -2.222 1.00 76.19 853 SER A N 1
ATOM 6886 C CA . SER A 1 853 ? -24.302 26.982 -1.000 1.00 76.19 853 SER A CA 1
ATOM 6887 C C . SER A 1 853 ? -23.432 27.250 0.236 1.00 76.19 853 SER A C 1
ATOM 6889 O O . SER A 1 853 ? -23.890 27.921 1.162 1.00 76.19 853 SER A O 1
ATOM 6891 N N . TYR A 1 854 ? -22.155 26.843 0.223 1.00 84.50 854 TYR A N 1
ATOM 6892 C CA . TYR A 1 854 ? -21.197 27.107 1.302 1.00 84.50 854 TYR A CA 1
ATOM 6893 C C . TYR A 1 854 ? -20.682 28.553 1.302 1.00 84.50 854 TYR A C 1
ATOM 6895 O O . TYR A 1 854 ? -20.124 29.014 2.298 1.00 84.50 854 TYR A O 1
ATOM 6903 N N . ARG A 1 855 ? -20.906 29.323 0.227 1.00 81.81 855 ARG A N 1
ATOM 6904 C CA . ARG A 1 855 ? -20.445 30.717 0.132 1.00 81.81 855 ARG A CA 1
ATOM 6905 C C . ARG A 1 855 ? -21.037 31.607 1.228 1.00 81.81 855 ARG A C 1
ATOM 6907 O O . ARG A 1 855 ? -20.298 32.373 1.838 1.00 81.81 855 ARG A O 1
ATOM 6914 N N . ALA A 1 856 ? -22.346 31.529 1.466 1.00 79.25 856 ALA A N 1
ATOM 6915 C CA . ALA A 1 856 ? -23.033 32.380 2.442 1.00 79.25 856 ALA A CA 1
ATOM 6916 C C . ALA A 1 856 ? -22.512 32.183 3.883 1.00 79.25 856 ALA A C 1
ATOM 6918 O O . ALA A 1 856 ? -22.111 33.177 4.491 1.00 79.25 856 ALA A O 1
ATOM 6919 N N . PRO A 1 857 ? -22.421 30.948 4.421 1.00 82.44 857 PRO A N 1
ATOM 6920 C CA . PRO A 1 857 ? -21.878 30.743 5.759 1.00 82.44 857 PRO A CA 1
ATOM 6921 C C . PRO A 1 857 ? -20.389 31.107 5.861 1.00 82.44 857 PRO A C 1
ATOM 6923 O O . PRO A 1 857 ? -19.976 31.724 6.842 1.00 82.44 857 PRO A O 1
ATOM 6926 N N . LEU A 1 858 ? -19.583 30.826 4.831 1.00 85.06 858 LEU A N 1
ATOM 6927 C CA . LEU A 1 858 ? -18.164 31.201 4.809 1.00 85.06 858 LEU A CA 1
ATOM 6928 C C . LEU A 1 858 ? -17.948 32.718 4.763 1.00 85.06 858 LEU A C 1
ATOM 6930 O O . LEU A 1 858 ? -17.011 33.212 5.383 1.00 85.06 858 LEU A O 1
ATOM 6934 N N . GLN A 1 859 ? -18.819 33.474 4.088 1.00 83.19 859 GLN A N 1
ATOM 6935 C CA . GLN A 1 859 ? -18.780 34.939 4.111 1.00 83.19 859 GLN A CA 1
ATOM 6936 C C . GLN A 1 859 ? -19.071 35.489 5.506 1.00 83.19 859 GLN A C 1
ATOM 6938 O O . GLN A 1 859 ? -18.351 36.376 5.959 1.00 83.19 859 GLN A O 1
ATOM 6943 N N . THR A 1 860 ? -20.069 34.946 6.208 1.00 81.19 860 THR A N 1
ATOM 6944 C CA . THR A 1 860 ? -20.374 35.330 7.596 1.00 81.19 860 THR A CA 1
ATOM 6945 C C . THR A 1 860 ? -19.200 35.035 8.531 1.00 81.19 860 THR A C 1
ATOM 6947 O O . THR A 1 860 ? -18.863 35.861 9.378 1.00 81.19 860 THR A O 1
ATOM 6950 N N . ILE A 1 861 ? -18.531 33.894 8.343 1.00 83.12 861 ILE A N 1
ATOM 6951 C CA . ILE A 1 861 ? -17.330 33.519 9.098 1.00 83.12 861 ILE A CA 1
ATOM 6952 C C . ILE A 1 861 ? -16.182 34.487 8.786 1.00 83.12 861 ILE A C 1
ATOM 6954 O O . ILE A 1 861 ? -15.646 35.111 9.698 1.00 83.12 861 ILE A O 1
ATOM 6958 N N . CYS A 1 862 ? -15.830 34.684 7.513 1.00 81.62 862 CYS A N 1
ATOM 6959 C CA . CYS A 1 862 ? -14.740 35.576 7.116 1.00 81.62 862 CYS A CA 1
ATOM 6960 C C . CYS A 1 862 ? -14.970 37.022 7.576 1.00 81.62 862 CYS A C 1
ATOM 6962 O O . CYS A 1 862 ? -14.035 37.634 8.080 1.00 81.62 862 CYS A O 1
ATOM 6964 N N . GLN A 1 863 ? -16.197 37.550 7.493 1.00 78.12 863 GLN A N 1
ATOM 6965 C CA . GLN A 1 863 ? -16.543 38.898 7.973 1.00 78.12 863 GLN A CA 1
ATOM 6966 C C . GLN A 1 863 ? -16.364 39.069 9.486 1.00 78.12 863 GLN A C 1
ATOM 6968 O O . GLN A 1 863 ? -16.095 40.176 9.941 1.00 78.12 863 GLN A O 1
ATOM 6973 N N . HIS A 1 864 ? -16.495 37.995 10.265 1.00 73.50 864 HIS A N 1
ATOM 6974 C CA . HIS A 1 864 ? -16.275 38.033 11.710 1.00 73.50 864 HIS A CA 1
ATOM 6975 C C . HIS A 1 864 ? -14.788 38.022 12.097 1.00 73.50 864 HIS A C 1
ATOM 6977 O O . HIS A 1 864 ? -14.425 38.518 13.160 1.00 73.50 864 HIS A O 1
ATOM 6983 N N . PHE A 1 865 ? -13.935 37.453 11.242 1.00 66.75 865 PHE A N 1
ATOM 6984 C CA . PHE A 1 865 ? -12.490 37.336 11.459 1.00 66.75 865 PHE A CA 1
ATOM 6985 C C . PHE A 1 865 ? -11.654 38.374 10.676 1.00 66.75 865 PHE A C 1
ATOM 6987 O O . PHE A 1 865 ? -10.425 38.322 10.759 1.00 66.75 865 PHE A O 1
ATOM 6994 N N . SER A 1 866 ? -12.301 39.269 9.913 1.00 54.66 866 SER A N 1
ATOM 6995 C CA . SER A 1 866 ? -11.671 40.324 9.090 1.00 54.66 866 SER A CA 1
ATOM 6996 C C . SER A 1 866 ? -11.310 41.581 9.873 1.00 54.66 866 SER A C 1
ATOM 6998 O O . SER A 1 866 ? -12.082 41.954 10.785 1.00 54.66 866 SER A O 1
#